Protein AF-A0AA88Y4V6-F1 (afdb_monomer_lite)

Structure (mmCIF, N/CA/C/O backbone):
data_AF-A0AA88Y4V6-F1
#
_entry.id   AF-A0AA88Y4V6-F1
#
loop_
_atom_site.group_PDB
_atom_site.id
_atom_site.type_symbol
_atom_site.label_atom_id
_atom_site.label_alt_id
_atom_site.label_comp_id
_atom_site.label_asym_id
_atom_site.label_entity_id
_atom_site.label_seq_id
_atom_site.pdbx_PDB_ins_code
_atom_site.Cartn_x
_atom_site.Cartn_y
_atom_site.Cartn_z
_atom_site.occupancy
_atom_site.B_iso_or_equiv
_atom_site.auth_seq_id
_atom_site.auth_comp_id
_atom_site.auth_asym_id
_atom_site.auth_atom_id
_atom_site.pdbx_PDB_model_num
ATOM 1 N N . MET A 1 1 ? -34.764 8.570 28.210 1.00 34.31 1 MET A N 1
ATOM 2 C CA . MET A 1 1 ? -35.271 8.325 26.844 1.00 34.31 1 MET A CA 1
ATOM 3 C C . MET A 1 1 ? -35.762 9.636 26.256 1.00 34.31 1 MET A C 1
ATOM 5 O O . MET A 1 1 ? -36.441 10.360 26.965 1.00 34.31 1 MET A O 1
ATOM 9 N N . ILE A 1 2 ? -35.362 9.964 25.028 1.00 23.33 2 ILE A N 1
ATOM 10 C CA . ILE A 1 2 ? -36.046 10.930 24.158 1.00 23.33 2 ILE A CA 1
ATOM 11 C C . ILE A 1 2 ? -36.049 10.241 22.797 1.00 23.33 2 ILE A C 1
ATOM 13 O O . ILE A 1 2 ? -34.977 10.034 22.230 1.00 23.33 2 ILE A O 1
ATOM 17 N N . GLY A 1 3 ? -37.230 9.806 22.359 1.00 33.25 3 GLY A N 1
ATOM 18 C CA . GLY A 1 3 ? -37.526 9.764 20.938 1.00 33.25 3 GLY A CA 1
ATOM 19 C C . GLY A 1 3 ? -37.602 11.210 20.471 1.00 33.25 3 GLY A C 1
ATOM 20 O O . GLY A 1 3 ? -38.254 12.034 21.110 1.00 33.25 3 GLY A O 1
ATOM 21 N N . ALA A 1 4 ? -36.848 11.522 19.434 1.00 24.05 4 ALA A N 1
ATOM 22 C CA . ALA A 1 4 ? -37.087 12.682 18.608 1.00 24.05 4 ALA A CA 1
ATOM 23 C C . ALA A 1 4 ? -36.925 12.168 17.187 1.00 24.05 4 ALA A C 1
ATOM 25 O O . ALA A 1 4 ? -35.814 11.855 16.753 1.00 24.05 4 ALA A O 1
ATOM 26 N N . ASP A 1 5 ? -38.072 12.003 16.541 1.00 28.34 5 ASP A N 1
ATOM 27 C CA . ASP A 1 5 ? -38.202 11.960 15.101 1.00 28.34 5 ASP A CA 1
ATOM 28 C C . ASP A 1 5 ? -37.314 13.036 14.481 1.00 28.34 5 ASP A C 1
ATOM 30 O O . ASP A 1 5 ? -37.445 14.227 14.771 1.00 28.34 5 ASP A O 1
ATOM 34 N N . VAL A 1 6 ? -36.415 12.614 13.601 1.00 25.39 6 VAL A N 1
ATOM 35 C CA . VAL A 1 6 ? -35.959 13.465 12.506 1.00 25.39 6 VAL A CA 1
ATOM 36 C C . VAL A 1 6 ? -36.459 12.788 11.242 1.00 25.39 6 VAL A C 1
ATOM 38 O O . VAL A 1 6 ? -35.716 12.147 10.504 1.00 25.39 6 VAL A O 1
ATOM 41 N N . HIS A 1 7 ? -37.770 12.905 11.037 1.00 27.14 7 HIS A N 1
ATOM 42 C CA . HIS A 1 7 ? -38.331 12.886 9.699 1.00 27.14 7 HIS A CA 1
ATOM 43 C C . HIS A 1 7 ? -37.689 14.024 8.895 1.00 27.14 7 HIS A C 1
ATOM 45 O O . HIS A 1 7 ? -37.569 15.152 9.372 1.00 27.14 7 HIS A O 1
ATOM 51 N N . GLN A 1 8 ? -37.251 13.670 7.688 1.00 29.53 8 GLN A N 1
ATOM 52 C CA . GLN A 1 8 ? -37.180 14.492 6.480 1.00 29.53 8 GLN A CA 1
ATOM 53 C C . GLN A 1 8 ? -37.082 16.019 6.664 1.00 29.53 8 GLN A C 1
ATOM 55 O O . GLN A 1 8 ? -38.059 16.714 6.936 1.00 29.53 8 GLN A O 1
ATOM 60 N N . ARG A 1 9 ? -35.926 16.572 6.287 1.00 24.95 9 ARG A N 1
ATOM 61 C CA . ARG A 1 9 ? -35.894 17.837 5.542 1.00 24.95 9 ARG A CA 1
ATOM 62 C C . ARG A 1 9 ? -35.207 17.616 4.203 1.00 24.95 9 ARG A C 1
ATOM 64 O O . ARG A 1 9 ? -34.021 17.864 4.031 1.00 24.95 9 ARG A O 1
ATOM 71 N N . THR A 1 10 ? -36.008 17.144 3.256 1.00 30.39 10 THR A N 1
ATOM 72 C CA . THR A 1 10 ? -35.892 17.483 1.840 1.00 30.39 10 THR A CA 1
ATOM 73 C C . THR A 1 10 ? -36.045 18.997 1.700 1.00 30.39 10 THR A C 1
ATOM 75 O O . THR A 1 10 ? -37.132 19.542 1.879 1.00 30.39 10 THR A O 1
ATOM 78 N N . GLY A 1 11 ? -34.943 19.687 1.423 1.00 26.38 11 GLY A N 1
ATOM 79 C CA . GLY A 1 11 ? -34.944 21.075 0.975 1.00 26.38 11 GLY A CA 1
ATOM 80 C C . GLY A 1 11 ? -34.849 21.126 -0.544 1.00 26.38 11 GLY A C 1
ATOM 81 O O . GLY A 1 11 ? -33.790 21.435 -1.067 1.00 26.38 11 GLY A O 1
ATOM 82 N N . TYR A 1 12 ? -35.936 20.796 -1.239 1.00 31.61 12 TYR A N 1
ATOM 83 C CA . TYR A 1 12 ? -36.133 21.163 -2.641 1.00 31.61 12 TYR A CA 1
ATOM 84 C C . TYR A 1 12 ? -37.556 21.710 -2.792 1.00 31.61 12 TYR A C 1
ATOM 86 O O . TYR A 1 12 ? -38.534 20.971 -2.695 1.00 31.61 12 TYR A O 1
ATOM 94 N N . ARG A 1 13 ? -37.662 23.026 -2.992 1.00 26.81 13 ARG A N 1
ATOM 95 C CA . ARG A 1 13 ? -38.812 23.716 -3.598 1.00 26.81 13 ARG A CA 1
ATOM 96 C C . ARG A 1 13 ? -38.242 24.970 -4.280 1.00 26.81 13 ARG A C 1
ATOM 98 O O . ARG A 1 13 ? -37.673 25.801 -3.585 1.00 26.81 13 ARG A O 1
ATOM 105 N N . ILE A 1 14 ? -37.981 24.901 -5.592 1.00 31.39 14 ILE A N 1
ATOM 106 C CA . ILE A 1 14 ? -38.839 25.341 -6.721 1.00 31.39 14 ILE A CA 1
ATOM 107 C C . ILE A 1 14 ? -39.088 26.861 -6.675 1.00 31.39 14 ILE A C 1
ATOM 109 O O . ILE A 1 14 ? -39.699 27.310 -5.713 1.00 31.39 14 ILE A O 1
ATOM 113 N N . GLN A 1 15 ? -38.645 27.631 -7.689 1.00 28.69 15 GLN A N 1
ATOM 114 C CA . GLN A 1 15 ? -39.492 28.162 -8.788 1.00 28.69 15 GLN A CA 1
ATOM 115 C C . GLN A 1 15 ? -38.790 29.273 -9.606 1.00 28.69 15 GLN A C 1
ATOM 117 O O . GLN A 1 15 ? -38.367 30.282 -9.051 1.00 28.69 15 GLN A O 1
ATOM 122 N N . SER A 1 16 ? -38.744 29.084 -10.927 1.00 27.88 16 SER A N 1
ATOM 123 C CA . SER A 1 16 ? -38.962 30.089 -11.990 1.00 27.88 16 SER A CA 1
ATOM 124 C C . SER A 1 16 ? -38.998 29.288 -13.304 1.00 27.88 16 SER A C 1
ATOM 126 O O . SER A 1 16 ? -37.957 28.823 -13.758 1.00 27.88 16 SER A O 1
ATOM 128 N N . GLU A 1 17 ? -40.137 28.743 -13.739 1.00 32.56 17 GLU A N 1
ATOM 129 C CA . GLU A 1 17 ? -41.199 29.410 -14.518 1.00 32.56 17 GLU A CA 1
ATOM 130 C C . GLU A 1 17 ? -40.693 30.269 -15.684 1.00 32.56 17 GLU A C 1
ATOM 132 O O . GLU A 1 17 ? -40.366 31.430 -15.498 1.00 32.56 17 GLU A O 1
ATOM 137 N N . GLU A 1 18 ? -40.695 29.661 -16.873 1.00 30.38 18 GLU A N 1
ATOM 138 C CA . GLU A 1 18 ? -41.224 30.141 -18.164 1.00 30.38 18 GLU A CA 1
ATOM 139 C C . GLU A 1 18 ? -41.593 28.830 -18.898 1.00 30.38 18 GLU A C 1
ATOM 141 O O . GLU A 1 18 ? -40.788 27.907 -18.944 1.00 30.38 18 GLU A O 1
ATOM 146 N N . GLY A 1 19 ? -42.808 28.531 -19.351 1.00 30.50 19 GLY A N 1
ATOM 147 C CA . GLY A 1 19 ? -43.826 29.353 -19.989 1.00 30.50 19 GLY A CA 1
ATOM 148 C C . GLY A 1 19 ? -44.120 28.675 -21.334 1.00 30.50 19 GLY A C 1
ATOM 149 O O . GLY A 1 19 ? -43.355 28.831 -22.276 1.00 30.50 19 GLY A O 1
ATOM 150 N N . GLY A 1 20 ? -45.179 27.863 -21.421 1.00 29.48 20 GLY A N 1
ATOM 151 C CA . GLY A 1 20 ? -45.485 27.105 -22.641 1.00 29.48 20 GLY A CA 1
ATOM 152 C C . GLY A 1 20 ? -46.832 26.395 -22.585 1.00 29.48 20 GLY A C 1
ATOM 153 O O . GLY A 1 20 ? -46.906 25.214 -22.271 1.00 29.48 20 GLY A O 1
ATOM 154 N N . MET A 1 21 ? -47.890 27.163 -22.851 1.00 33.91 21 MET A N 1
ATOM 155 C CA . MET A 1 21 ? -49.277 26.723 -23.019 1.00 33.91 21 MET A CA 1
ATOM 156 C C . MET A 1 21 ? -49.473 25.757 -24.199 1.00 33.91 21 MET A C 1
ATOM 158 O O . MET A 1 21 ? -48.791 25.888 -25.213 1.00 33.91 21 MET A O 1
ATOM 162 N N . ASN A 1 22 ? -50.508 24.915 -24.058 1.00 32.09 22 ASN A N 1
ATOM 163 C CA . ASN A 1 22 ? -51.383 24.264 -25.059 1.00 32.09 22 ASN A CA 1
ATOM 164 C C . ASN A 1 22 ? -51.449 22.748 -24.800 1.00 32.09 22 ASN A C 1
ATOM 166 O O . ASN A 1 22 ? -50.423 22.089 -24.764 1.00 32.09 22 ASN A O 1
ATOM 170 N N . GLY A 1 23 ? -52.595 22.096 -24.628 1.00 32.69 23 GLY A N 1
ATOM 171 C CA . GLY A 1 23 ? -53.988 22.509 -24.718 1.00 32.69 23 GLY A CA 1
ATOM 172 C C . GLY A 1 23 ? -54.870 21.248 -24.741 1.00 32.69 23 GLY A C 1
ATOM 173 O O . GLY A 1 23 ? -54.435 20.196 -25.193 1.00 32.69 23 GLY A O 1
ATOM 174 N N . SER A 1 24 ? -56.097 21.403 -24.238 1.00 32.62 24 SER A N 1
ATOM 175 C CA . SER A 1 24 ? -57.323 20.632 -24.531 1.00 32.62 24 SER A CA 1
ATOM 176 C C . SER A 1 24 ? -57.425 19.113 -24.269 1.00 32.62 24 SER A C 1
ATOM 178 O O . SER A 1 24 ? -57.025 18.291 -25.080 1.00 32.62 24 SER A O 1
ATOM 180 N N . HIS A 1 25 ? -58.191 18.838 -23.207 1.00 34.94 25 HIS A N 1
ATOM 181 C CA . HIS A 1 25 ? -59.349 17.936 -23.081 1.00 34.94 25 HIS A CA 1
ATOM 182 C C . HIS A 1 25 ? -59.259 16.400 -23.260 1.00 34.94 25 HIS A C 1
ATOM 184 O O . HIS A 1 25 ? -58.651 15.904 -24.201 1.00 34.94 25 HIS A O 1
ATOM 190 N N . PRO A 1 26 ? -59.971 15.654 -22.379 1.00 53.41 26 PRO A N 1
ATOM 191 C CA . PRO A 1 26 ? -60.119 14.202 -22.408 1.00 53.41 26 PRO A CA 1
ATOM 192 C C . PRO A 1 26 ? -61.452 13.765 -23.040 1.00 53.41 26 PRO A C 1
ATOM 194 O O . PRO A 1 26 ? -62.392 14.557 -23.095 1.00 53.41 26 PRO A O 1
ATOM 197 N N . ASN A 1 27 ? -61.507 12.502 -23.468 1.00 34.25 27 ASN A N 1
ATOM 198 C CA . ASN A 1 27 ? -62.662 11.607 -23.694 1.00 34.25 27 ASN A CA 1
ATOM 199 C C . ASN A 1 27 ? -62.206 10.589 -24.753 1.00 34.25 27 ASN A C 1
ATOM 201 O O . ASN A 1 27 ? -61.430 10.945 -25.629 1.00 34.25 27 ASN A O 1
ATOM 205 N N . SER A 1 28 ? -62.607 9.332 -24.802 1.00 35.16 28 SER A N 1
ATOM 206 C CA . SER A 1 28 ? -63.430 8.436 -23.991 1.00 35.16 28 SER A CA 1
ATOM 207 C C . SER A 1 28 ? -63.231 7.051 -24.632 1.00 35.16 28 SER A C 1
ATOM 209 O O . SER A 1 28 ? -62.715 6.957 -25.743 1.00 35.16 28 SER A O 1
ATOM 211 N N . ALA A 1 29 ? -63.609 5.998 -23.916 1.00 43.72 29 ALA A N 1
ATOM 212 C CA . ALA A 1 29 ? -63.586 4.612 -24.366 1.00 43.72 29 ALA A CA 1
ATOM 213 C C . ALA A 1 29 ? -64.206 4.385 -25.755 1.00 43.72 29 ALA A C 1
ATOM 215 O O . ALA A 1 29 ? -65.209 5.019 -26.070 1.00 43.72 29 ALA A O 1
ATOM 216 N N . GLU A 1 30 ? -63.667 3.411 -26.489 1.00 37.81 30 GLU A N 1
ATOM 217 C CA . GLU A 1 30 ? -64.449 2.483 -27.308 1.00 37.81 30 GLU A CA 1
ATOM 218 C C . GLU A 1 30 ? -63.635 1.200 -27.546 1.00 37.81 30 GLU A C 1
ATOM 220 O O . GLU A 1 30 ? -62.426 1.237 -27.790 1.00 37.81 30 GLU A O 1
ATOM 225 N N . GLU A 1 31 ? -64.322 0.081 -27.326 1.00 42.72 31 GLU A N 1
ATOM 226 C CA . GLU A 1 31 ? -63.949 -1.289 -27.666 1.00 42.72 31 GLU A CA 1
ATOM 227 C C . GLU A 1 31 ? -63.895 -1.437 -29.190 1.00 42.72 31 GLU A C 1
ATOM 229 O O . GLU A 1 31 ? -64.706 -0.824 -29.871 1.00 42.72 31 GLU A O 1
ATOM 234 N N . ASP A 1 32 ? -62.993 -2.275 -29.703 1.00 38.91 32 ASP A N 1
ATOM 235 C CA . ASP A 1 32 ? -63.274 -3.086 -30.891 1.00 38.91 32 ASP A CA 1
ATOM 236 C C . ASP A 1 32 ? -62.325 -4.295 -30.935 1.00 38.91 32 ASP A C 1
ATOM 238 O O . ASP A 1 32 ? -61.102 -4.181 -30.795 1.00 38.91 32 ASP A O 1
ATOM 242 N N . ASP A 1 33 ? -62.963 -5.457 -31.064 1.00 40.00 33 ASP A N 1
ATOM 243 C CA . ASP A 1 33 ? -62.413 -6.794 -31.251 1.00 40.00 33 ASP A CA 1
ATOM 244 C C . ASP A 1 33 ? -61.864 -7.005 -32.680 1.00 40.00 33 ASP A C 1
ATOM 246 O O . ASP A 1 33 ? -62.194 -6.281 -33.616 1.00 40.00 33 ASP A O 1
ATOM 250 N N . ASP A 1 34 ? -61.095 -8.091 -32.814 1.00 39.22 34 ASP A N 1
ATOM 251 C CA . ASP A 1 34 ? -60.743 -8.822 -34.041 1.00 39.22 34 ASP A CA 1
ATOM 252 C C . ASP A 1 34 ? -59.724 -8.200 -35.022 1.00 39.22 34 ASP A C 1
ATOM 254 O O . ASP A 1 34 ? -60.035 -7.366 -35.861 1.00 39.22 34 ASP A O 1
ATOM 258 N N . ASP A 1 35 ? -58.495 -8.743 -35.015 1.00 37.47 35 ASP A N 1
ATOM 259 C CA . ASP A 1 35 ? -58.023 -9.513 -36.180 1.00 37.47 35 ASP A CA 1
ATOM 260 C C . ASP A 1 35 ? -56.709 -10.277 -35.909 1.00 37.47 35 ASP A C 1
ATOM 262 O O . ASP A 1 35 ? -55.635 -9.723 -35.651 1.00 37.47 35 ASP A O 1
ATOM 266 N N . LEU A 1 36 ? -56.798 -11.605 -36.018 1.00 42.69 36 LEU A N 1
ATOM 267 C CA . LEU A 1 36 ? -55.683 -12.549 -36.021 1.00 42.69 36 LEU A CA 1
ATOM 268 C C . LEU A 1 36 ? -54.975 -12.521 -37.384 1.00 42.69 36 LEU A C 1
ATOM 270 O O . LEU A 1 36 ? -55.436 -13.119 -38.354 1.00 42.69 36 LEU A O 1
ATOM 274 N N . SER A 1 37 ? -53.779 -11.935 -37.434 1.00 38.59 37 SER A N 1
ATOM 275 C CA . SER A 1 37 ? -52.782 -12.252 -38.463 1.00 38.59 37 SER A CA 1
ATOM 276 C C . SER A 1 37 ? -51.391 -12.403 -37.830 1.00 38.59 37 SER A C 1
ATOM 278 O O . SER A 1 37 ? -50.992 -11.570 -37.013 1.00 38.59 37 SER A O 1
ATOM 280 N N . PRO A 1 38 ? -50.617 -13.460 -38.152 1.00 40.53 38 PRO A N 1
ATOM 281 C CA . PRO A 1 38 ? -49.257 -13.597 -37.659 1.00 40.53 38 PRO A CA 1
ATOM 282 C C . PRO A 1 38 ? -48.356 -12.701 -38.510 1.00 40.53 38 PRO A C 1
ATOM 284 O O . PRO A 1 38 ? -47.755 -13.140 -39.490 1.00 40.53 38 PRO A O 1
ATOM 287 N N . VAL A 1 39 ? -48.276 -11.419 -38.156 1.00 41.72 39 VAL A N 1
ATOM 288 C CA . VAL A 1 39 ? -47.248 -10.535 -38.705 1.00 41.72 39 VAL A CA 1
ATOM 289 C C . VAL A 1 39 ? -45.906 -11.023 -38.170 1.00 41.72 39 VAL A C 1
ATOM 291 O O . VAL A 1 39 ? -45.640 -10.991 -36.969 1.00 41.72 39 VAL A O 1
ATOM 294 N N . SER A 1 40 ? -45.068 -11.504 -39.084 1.00 42.28 40 SER A N 1
ATOM 295 C CA . SER A 1 40 ? -43.651 -11.776 -38.880 1.00 42.28 40 SER A CA 1
ATOM 296 C C . SER A 1 40 ? -42.972 -10.525 -38.322 1.00 42.28 40 SER A C 1
ATOM 298 O O . SER A 1 40 ? -42.589 -9.623 -39.068 1.00 42.28 40 SER A O 1
ATOM 300 N N . GLY A 1 41 ? -42.875 -10.451 -36.997 1.00 37.16 41 GLY A N 1
ATOM 301 C CA . GLY A 1 41 ? -42.182 -9.382 -36.305 1.00 37.16 41 GLY A CA 1
ATOM 302 C C . GLY A 1 41 ? -40.691 -9.482 -36.582 1.00 37.16 41 GLY A C 1
ATOM 303 O O . GLY A 1 41 ? -39.989 -10.269 -35.950 1.00 37.16 41 GLY A O 1
ATOM 304 N N . GLU A 1 42 ? -40.199 -8.655 -37.504 1.00 44.72 42 GLU A N 1
ATOM 305 C CA . GLU A 1 42 ? -38.837 -8.145 -37.410 1.00 44.72 42 GLU A CA 1
ATOM 306 C C . GLU A 1 42 ? -38.645 -7.647 -35.976 1.00 44.72 42 GLU A C 1
ATOM 308 O O . GLU A 1 42 ? -39.350 -6.745 -35.514 1.00 44.72 42 GLU A O 1
ATOM 313 N N . ALA A 1 43 ? -37.741 -8.300 -35.244 1.00 41.84 43 ALA A N 1
ATOM 314 C CA . ALA A 1 43 ? -37.387 -7.925 -33.890 1.00 41.84 43 ALA A CA 1
ATOM 315 C C . ALA A 1 43 ? -36.922 -6.466 -33.909 1.00 41.84 43 ALA A C 1
ATOM 317 O O . ALA A 1 43 ? -35.793 -6.170 -34.307 1.00 41.84 43 ALA A O 1
ATOM 318 N N . ARG A 1 44 ? -37.808 -5.545 -33.506 1.00 42.31 44 ARG A N 1
ATOM 319 C CA . ARG A 1 44 ? -37.432 -4.155 -33.257 1.00 42.31 44 ARG A CA 1
ATOM 320 C C . ARG A 1 44 ? -36.231 -4.195 -32.310 1.00 42.31 44 ARG A C 1
ATOM 322 O O . ARG A 1 44 ? -36.334 -4.852 -31.269 1.00 42.31 44 ARG A O 1
ATOM 329 N N . PRO A 1 45 ? -35.101 -3.552 -32.646 1.00 45.44 45 PRO A N 1
ATOM 330 C CA . PRO A 1 45 ? -33.974 -3.484 -31.733 1.00 45.44 45 PRO A CA 1
ATOM 331 C C . PRO A 1 45 ? -34.483 -2.878 -30.428 1.00 45.44 45 PRO A C 1
ATOM 333 O O . PRO A 1 45 ? -35.042 -1.779 -30.425 1.00 45.44 45 PRO A O 1
ATOM 336 N N . LEU A 1 46 ? -34.359 -3.645 -29.341 1.00 45.09 46 LEU A N 1
ATOM 337 C CA . LEU A 1 46 ? -34.687 -3.190 -27.996 1.00 45.09 46 LEU A CA 1
ATOM 338 C C . LEU A 1 46 ? -34.033 -1.815 -27.797 1.00 45.09 46 LEU A C 1
ATOM 340 O O . LEU A 1 46 ? -32.839 -1.680 -28.092 1.00 45.09 46 LEU A O 1
ATOM 344 N N . PRO A 1 47 ? -34.783 -0.794 -27.346 1.00 45.22 47 PRO A N 1
ATOM 345 C CA . PRO A 1 47 ? -34.196 0.505 -27.071 1.00 45.22 47 PRO A CA 1
ATOM 346 C C . PRO A 1 47 ? -33.011 0.314 -26.112 1.00 45.22 47 PRO A C 1
ATOM 348 O O . PRO A 1 47 ? -33.099 -0.519 -25.200 1.00 45.22 47 PRO A O 1
ATOM 351 N N . PRO A 1 48 ? -31.887 1.022 -26.325 1.00 47.88 48 PRO A N 1
ATOM 352 C CA . PRO A 1 48 ? -30.710 0.864 -25.485 1.00 47.88 48 PRO A CA 1
ATOM 353 C C . PRO A 1 48 ? -31.111 1.075 -24.024 1.00 47.88 48 PRO A C 1
ATOM 355 O O . PRO A 1 48 ? -31.714 2.096 -23.692 1.00 47.88 48 PRO A O 1
ATOM 358 N N . ARG A 1 49 ? -30.804 0.095 -23.159 1.00 50.25 49 ARG A N 1
ATOM 359 C CA . ARG A 1 49 ? -30.992 0.232 -21.709 1.00 50.25 49 ARG A CA 1
ATOM 360 C C . ARG A 1 49 ? -30.274 1.507 -21.272 1.00 50.25 49 ARG A C 1
ATOM 362 O O . ARG A 1 49 ? -29.051 1.588 -21.361 1.00 50.25 49 ARG A O 1
ATOM 369 N N . VAL A 1 50 ? -31.036 2.499 -20.823 1.00 55.81 50 VAL A N 1
ATOM 370 C CA . VAL A 1 50 ? -30.480 3.702 -20.206 1.00 55.81 50 VAL A CA 1
ATOM 371 C C . VAL A 1 50 ? -29.899 3.263 -18.866 1.00 55.81 50 VAL A C 1
ATOM 373 O O . VAL A 1 50 ? -30.635 2.948 -17.935 1.00 55.81 50 VAL A O 1
ATOM 376 N N . LEU A 1 51 ? -28.574 3.152 -18.807 1.00 63.19 51 LEU A N 1
ATOM 377 C CA . LEU A 1 51 ? -27.843 2.787 -17.598 1.00 63.19 51 LEU A CA 1
ATOM 378 C C . LEU A 1 51 ? -27.897 3.979 -16.634 1.00 63.19 51 LEU A C 1
ATOM 380 O O . LEU A 1 51 ? -27.337 5.037 -16.921 1.00 63.19 51 LEU A O 1
ATOM 384 N N . VAL A 1 52 ? -28.596 3.823 -15.512 1.00 68.75 52 VAL A N 1
ATOM 385 C CA . VAL A 1 52 ? -28.697 4.836 -14.452 1.00 68.75 52 VAL A CA 1
ATOM 386 C C . VAL A 1 52 ? -27.752 4.430 -13.319 1.00 68.75 52 VAL A C 1
ATOM 388 O O . VAL A 1 52 ? -27.806 3.290 -12.868 1.00 68.75 52 VAL A O 1
ATOM 391 N N . ASP A 1 53 ? -26.867 5.330 -12.869 1.00 72.19 53 ASP A N 1
ATOM 392 C CA . ASP A 1 53 ? -25.991 5.050 -11.717 1.00 72.19 53 ASP A CA 1
ATOM 393 C C . ASP A 1 53 ? -26.838 4.995 -10.437 1.00 72.19 53 ASP A C 1
ATOM 395 O O . ASP A 1 53 ? -27.497 5.989 -10.112 1.00 72.19 53 ASP A O 1
ATOM 399 N N . PRO A 1 54 ? -26.807 3.886 -9.675 1.00 70.75 54 PRO A N 1
ATOM 400 C CA . PRO A 1 54 ? -27.501 3.792 -8.393 1.00 70.75 54 PRO A CA 1
ATOM 401 C C . PRO A 1 54 ? -26.894 4.705 -7.303 1.00 70.75 54 PRO A C 1
ATOM 403 O O . PRO A 1 54 ? -27.467 4.836 -6.220 1.00 70.75 54 PRO A O 1
ATOM 406 N N . GLY A 1 55 ? -25.759 5.362 -7.573 1.00 79.88 55 GLY A N 1
ATOM 407 C CA . GLY A 1 55 ? -25.111 6.341 -6.697 1.00 79.88 55 GLY A CA 1
ATOM 408 C C . GLY A 1 55 ? -23.849 5.798 -6.022 1.00 79.88 55 GLY A C 1
ATOM 409 O O . GLY A 1 55 ? -23.470 4.647 -6.196 1.00 79.88 55 GLY A O 1
ATOM 410 N N . HIS A 1 56 ? -23.152 6.631 -5.244 1.00 83.25 56 HIS A N 1
ATOM 411 C CA . HIS A 1 56 ? -21.905 6.228 -4.581 1.00 83.25 56 HIS A CA 1
ATOM 412 C C . HIS A 1 56 ? -22.140 5.342 -3.351 1.00 83.25 56 HIS A C 1
ATOM 414 O O . HIS A 1 56 ? -23.107 5.509 -2.604 1.00 83.25 56 HIS A O 1
ATOM 420 N N . PHE A 1 57 ? -21.181 4.453 -3.083 1.00 85.62 57 PHE A N 1
ATOM 421 C CA . PHE A 1 57 ? -21.175 3.633 -1.878 1.00 85.62 57 PHE A CA 1
ATOM 422 C C . PHE A 1 57 ? -21.046 4.494 -0.609 1.00 85.62 57 PHE A C 1
ATOM 424 O O . PHE A 1 57 ? -20.055 5.200 -0.404 1.00 85.62 57 PHE A O 1
ATOM 431 N N . LYS A 1 58 ? -22.044 4.424 0.279 1.00 84.00 58 LYS A N 1
ATOM 432 C CA . LYS A 1 58 ? -22.177 5.351 1.420 1.00 84.00 58 LYS A CA 1
ATOM 433 C C . LYS A 1 58 ? -21.252 5.020 2.596 1.00 84.00 58 LYS A C 1
ATOM 435 O O . LYS A 1 58 ? -20.970 5.882 3.430 1.00 84.00 58 LYS A O 1
ATOM 440 N N . TYR A 1 59 ? -20.770 3.781 2.691 1.00 87.00 59 TYR A N 1
ATOM 441 C CA . TYR A 1 59 ? -20.189 3.237 3.925 1.00 87.00 59 TYR A CA 1
ATOM 442 C C . TYR A 1 59 ? -18.664 3.094 3.918 1.00 87.00 59 TYR A C 1
ATOM 444 O O . TYR A 1 59 ? -18.113 2.368 4.747 1.00 87.00 59 TYR A O 1
ATOM 452 N N . ASN A 1 60 ? -17.966 3.844 3.057 1.00 86.12 60 ASN A N 1
ATOM 453 C CA . ASN A 1 60 ? -16.500 3.834 2.955 1.00 86.12 60 ASN A CA 1
ATOM 454 C C . ASN A 1 60 ? -15.800 3.987 4.312 1.00 86.12 60 ASN A C 1
ATOM 456 O O . ASN A 1 60 ? -14.877 3.245 4.619 1.00 86.12 60 ASN A O 1
ATOM 460 N N . ARG A 1 61 ? -16.289 4.880 5.181 1.00 82.50 61 ARG A N 1
ATOM 461 C CA . ARG A 1 61 ? -15.697 5.101 6.513 1.00 82.50 61 ARG A CA 1
ATOM 462 C C . ARG A 1 61 ? -15.752 3.861 7.411 1.00 82.50 61 ARG A C 1
ATOM 464 O O . ARG A 1 61 ? -14.806 3.615 8.154 1.00 82.50 61 ARG A O 1
ATOM 471 N N . LYS A 1 62 ? -16.848 3.092 7.349 1.00 86.62 62 LYS A N 1
ATOM 472 C CA . LYS A 1 62 ? -17.012 1.864 8.144 1.00 86.62 62 LYS A CA 1
ATOM 473 C C . LYS A 1 62 ? -16.043 0.785 7.662 1.00 86.62 62 LYS A C 1
ATOM 475 O O . LYS A 1 62 ? -15.362 0.176 8.481 1.00 86.62 62 LYS A O 1
ATOM 480 N N . ILE A 1 63 ? -15.940 0.608 6.343 1.00 88.94 63 ILE A N 1
ATOM 481 C CA . ILE A 1 63 ? -15.025 -0.365 5.737 1.00 88.94 63 ILE A CA 1
ATOM 482 C C . ILE A 1 63 ? -13.566 0.017 5.987 1.00 88.94 63 ILE A C 1
ATOM 484 O O . ILE A 1 63 ? -12.809 -0.837 6.438 1.00 88.94 63 ILE A O 1
ATOM 488 N N . CYS A 1 64 ? -13.184 1.287 5.813 1.00 86.50 64 CYS A N 1
ATOM 489 C CA . CYS A 1 64 ? -11.829 1.764 6.111 1.00 86.50 64 CYS A CA 1
ATOM 490 C C . CYS A 1 64 ? -11.383 1.406 7.533 1.00 86.50 64 CYS A C 1
ATOM 492 O O . CYS A 1 64 ? -10.263 0.939 7.718 1.00 86.50 64 CYS A O 1
ATOM 494 N N . LEU A 1 65 ? -12.256 1.586 8.532 1.00 84.19 65 LEU A N 1
ATOM 495 C CA . LEU A 1 65 ? -11.938 1.274 9.928 1.00 84.19 65 LEU A CA 1
ATOM 496 C C . LEU A 1 65 ? -11.541 -0.200 10.118 1.00 84.19 65 LEU A C 1
ATOM 498 O O . LEU A 1 65 ? -10.601 -0.492 10.851 1.00 84.19 65 LEU A O 1
ATOM 502 N N . ALA A 1 66 ? -12.244 -1.116 9.451 1.00 87.44 66 ALA A N 1
ATOM 503 C CA . ALA A 1 66 ? -11.954 -2.548 9.501 1.00 87.44 66 ALA A CA 1
ATOM 504 C C . ALA A 1 66 ? -10.775 -2.946 8.594 1.00 87.44 66 ALA A C 1
ATOM 506 O O . ALA A 1 66 ? -10.053 -3.895 8.894 1.00 87.44 66 ALA A O 1
ATOM 507 N N . ALA A 1 67 ? -10.587 -2.229 7.483 1.00 89.31 67 ALA A N 1
ATOM 508 C CA . ALA A 1 67 ? -9.599 -2.545 6.463 1.00 89.31 67 ALA A CA 1
ATOM 509 C C . ALA A 1 67 ? -8.181 -2.128 6.866 1.00 89.31 67 ALA A C 1
ATOM 511 O O . ALA A 1 67 ? -7.257 -2.918 6.712 1.00 89.31 67 ALA A O 1
ATOM 512 N N . ILE A 1 68 ? -8.004 -0.903 7.378 1.00 87.44 68 ILE A N 1
ATOM 513 C CA . ILE A 1 68 ? -6.681 -0.289 7.577 1.00 87.44 68 ILE A CA 1
ATOM 514 C C . ILE A 1 68 ? -5.751 -1.158 8.438 1.00 87.44 68 ILE A C 1
ATOM 516 O O . ILE A 1 68 ? -4.647 -1.436 7.974 1.00 87.44 68 ILE A O 1
ATOM 520 N N . PRO A 1 69 ? -6.148 -1.653 9.630 1.00 84.88 69 PRO A N 1
ATOM 521 C CA . PRO A 1 69 ? -5.242 -2.460 10.450 1.00 84.88 69 PRO A CA 1
ATOM 522 C C . PRO A 1 69 ? -4.801 -3.754 9.749 1.00 84.88 69 PRO A C 1
ATOM 524 O O . PRO A 1 69 ? -3.650 -4.164 9.856 1.00 84.88 69 PRO A O 1
ATOM 527 N N . CYS A 1 70 ? -5.703 -4.378 8.991 1.00 89.38 70 CYS A N 1
ATOM 528 C CA . CYS A 1 70 ? -5.433 -5.613 8.258 1.00 89.38 70 CYS A CA 1
ATOM 529 C C . CYS A 1 70 ? -4.596 -5.3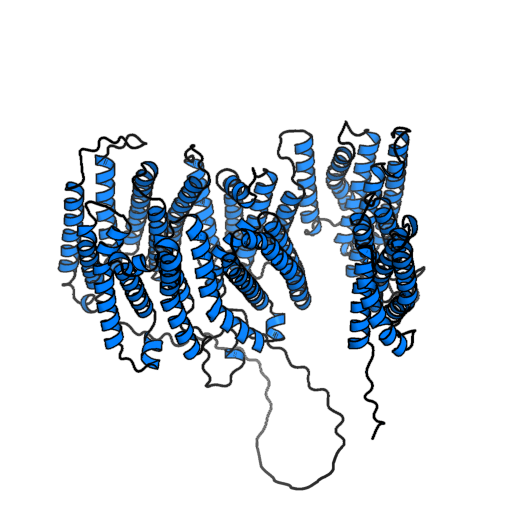71 6.994 1.00 89.38 70 CYS A C 1
ATOM 531 O O . CYS A 1 70 ? -3.721 -6.170 6.678 1.00 89.38 70 CYS A O 1
ATOM 533 N N . LEU A 1 71 ? -4.820 -4.261 6.287 1.00 90.50 71 LEU A N 1
ATOM 534 C CA . LEU A 1 71 ? -3.997 -3.861 5.145 1.00 90.50 71 LEU A CA 1
ATOM 535 C C . LEU A 1 71 ? -2.580 -3.487 5.586 1.00 90.50 71 LEU A C 1
ATOM 537 O O . LEU A 1 71 ? -1.630 -3.852 4.906 1.00 90.50 71 LEU A O 1
ATOM 541 N N . LEU A 1 72 ? -2.426 -2.831 6.741 1.00 85.50 72 LEU A N 1
ATOM 542 C CA . LEU A 1 72 ? -1.115 -2.560 7.339 1.00 85.50 72 LEU A CA 1
ATOM 543 C C . LEU A 1 72 ? -0.389 -3.850 7.724 1.00 85.50 72 LEU A C 1
ATOM 545 O O . LEU A 1 72 ? 0.807 -3.962 7.482 1.00 85.50 72 LEU A O 1
ATOM 549 N N . LEU A 1 73 ? -1.105 -4.838 8.267 1.00 86.38 73 LEU A N 1
ATOM 550 C CA . LEU A 1 73 ? -0.546 -6.163 8.535 1.00 86.38 73 LEU A CA 1
ATOM 551 C C . LEU A 1 73 ? -0.050 -6.838 7.249 1.00 86.38 73 LEU A C 1
ATOM 553 O O . LEU A 1 73 ? 1.065 -7.346 7.206 1.00 86.38 73 LEU A O 1
ATOM 557 N N . ILE A 1 74 ? -0.871 -6.832 6.196 1.00 89.69 74 ILE A N 1
ATOM 558 C CA . ILE A 1 74 ? -0.502 -7.391 4.889 1.00 89.69 74 ILE A CA 1
ATOM 559 C C . ILE A 1 74 ? 0.717 -6.661 4.315 1.00 89.69 74 ILE A C 1
ATOM 561 O O . ILE A 1 74 ? 1.631 -7.307 3.806 1.00 89.69 74 ILE A O 1
ATOM 565 N N . LEU A 1 75 ? 0.750 -5.332 4.433 1.00 88.31 75 LEU A N 1
ATOM 566 C CA . LEU A 1 75 ? 1.872 -4.506 4.001 1.00 88.31 75 LEU A CA 1
ATOM 567 C C . LEU A 1 75 ? 3.147 -4.822 4.786 1.00 88.31 75 LEU A C 1
ATOM 569 O O . LEU A 1 75 ? 4.204 -4.919 4.180 1.00 88.31 75 LEU A O 1
ATOM 573 N N . ALA A 1 76 ? 3.054 -5.047 6.097 1.00 83.62 76 ALA A N 1
ATOM 574 C CA . ALA A 1 76 ? 4.196 -5.442 6.917 1.00 83.62 76 ALA A CA 1
ATOM 575 C C . ALA A 1 76 ? 4.744 -6.830 6.537 1.00 83.62 76 ALA A C 1
ATOM 577 O O . ALA A 1 76 ? 5.943 -7.056 6.632 1.00 83.62 76 ALA A O 1
ATOM 578 N N . ILE A 1 77 ? 3.887 -7.754 6.081 1.00 84.88 77 ILE A N 1
ATOM 579 C CA . ILE A 1 77 ? 4.314 -9.089 5.624 1.00 84.88 77 ILE A CA 1
ATOM 580 C C . ILE A 1 77 ? 4.944 -9.031 4.226 1.00 84.88 77 ILE A C 1
ATOM 582 O O . ILE A 1 77 ? 5.936 -9.705 3.969 1.00 84.88 77 ILE A O 1
ATOM 586 N N . CYS A 1 78 ? 4.350 -8.266 3.307 1.00 86.00 78 CYS A N 1
ATOM 587 C CA . CYS A 1 78 ? 4.781 -8.230 1.905 1.00 86.00 78 CYS A CA 1
ATOM 588 C C . CYS A 1 78 ? 5.872 -7.181 1.628 1.00 86.00 78 CYS A C 1
ATOM 590 O O . CYS A 1 78 ? 6.508 -7.224 0.576 1.00 86.00 78 CYS A O 1
ATOM 592 N N . GLY A 1 79 ? 6.052 -6.227 2.543 1.00 86.56 79 GLY A N 1
ATOM 593 C CA . GLY A 1 79 ? 7.082 -5.196 2.513 1.00 86.56 79 GLY A CA 1
ATOM 594 C C . GLY A 1 79 ? 7.034 -4.286 1.285 1.00 86.56 79 GLY A C 1
ATOM 595 O O . GLY A 1 79 ? 5.969 -3.880 0.803 1.00 86.56 79 GLY A O 1
ATOM 596 N N . GLU A 1 80 ? 8.227 -3.966 0.782 1.00 84.56 80 GLU A N 1
ATOM 597 C CA . GLU A 1 80 ? 8.479 -3.046 -0.333 1.00 84.56 80 GLU A CA 1
ATOM 598 C C . GLU A 1 80 ? 7.720 -3.422 -1.615 1.00 84.56 80 GLU A C 1
ATOM 600 O O . GLU A 1 80 ? 7.107 -2.563 -2.251 1.00 84.56 80 GLU A O 1
ATOM 605 N N . ALA A 1 81 ? 7.692 -4.712 -1.971 1.00 86.75 81 ALA A N 1
ATOM 606 C CA . ALA A 1 81 ? 7.112 -5.178 -3.230 1.00 86.75 81 ALA A CA 1
ATOM 607 C C . ALA A 1 81 ? 5.623 -4.819 -3.356 1.00 86.75 81 ALA A C 1
ATOM 609 O O . ALA A 1 81 ? 5.176 -4.339 -4.401 1.00 86.75 81 ALA A O 1
ATOM 610 N N . LEU A 1 82 ? 4.849 -5.011 -2.282 1.00 89.62 82 LEU A N 1
ATOM 611 C CA . LEU A 1 82 ? 3.431 -4.654 -2.281 1.00 89.62 82 LEU A CA 1
ATOM 612 C C . LEU A 1 82 ? 3.232 -3.137 -2.245 1.00 89.62 82 LEU A C 1
ATOM 614 O O . LEU A 1 82 ? 2.326 -2.635 -2.910 1.00 89.62 82 LEU A O 1
ATOM 618 N N . LEU A 1 83 ? 4.071 -2.404 -1.505 1.00 88.31 83 LEU A N 1
ATOM 619 C CA . LEU A 1 83 ? 3.994 -0.945 -1.442 1.00 88.31 83 LEU A CA 1
ATOM 620 C C . LEU A 1 83 ? 4.180 -0.315 -2.828 1.00 88.31 83 LEU A C 1
ATOM 622 O O . LEU A 1 83 ? 3.373 0.525 -3.237 1.00 88.31 83 LEU A O 1
ATOM 626 N N . LEU A 1 84 ? 5.206 -0.747 -3.565 1.00 86.94 84 LEU A N 1
ATOM 627 C CA . LEU A 1 84 ? 5.488 -0.282 -4.924 1.00 86.94 84 LEU A CA 1
ATOM 628 C C . LEU A 1 84 ? 4.355 -0.638 -5.887 1.00 86.94 84 LEU A C 1
ATOM 630 O O . LEU A 1 84 ? 3.887 0.214 -6.641 1.00 86.94 84 LEU A O 1
ATOM 634 N N . LEU A 1 85 ? 3.863 -1.876 -5.833 1.00 89.00 85 LEU A N 1
ATOM 635 C CA . LEU A 1 85 ? 2.809 -2.331 -6.733 1.00 89.00 85 LEU A CA 1
ATOM 636 C C . LEU A 1 85 ? 1.476 -1.606 -6.486 1.00 89.00 85 LEU A C 1
ATOM 638 O O . LEU A 1 85 ? 0.813 -1.187 -7.436 1.00 89.00 85 LEU A O 1
ATOM 642 N N . VAL A 1 86 ? 1.096 -1.406 -5.220 1.00 89.00 86 VAL A N 1
ATOM 643 C CA . VAL A 1 86 ? -0.131 -0.686 -4.849 1.00 89.00 86 VAL A CA 1
ATOM 644 C C . VAL A 1 86 ? -0.017 0.799 -5.178 1.00 89.00 86 VAL A C 1
ATOM 646 O O . VAL A 1 86 ? -0.957 1.361 -5.734 1.00 89.00 86 VAL A O 1
ATOM 649 N N . SER A 1 87 ? 1.113 1.445 -4.879 1.00 87.00 87 SER A N 1
ATOM 650 C CA . SER A 1 87 ? 1.311 2.869 -5.189 1.00 87.00 87 SER A CA 1
ATOM 651 C C . SER A 1 87 ? 1.327 3.128 -6.697 1.00 87.00 87 SER A C 1
ATOM 653 O O . SER A 1 87 ? 0.607 4.016 -7.162 1.00 87.00 87 SER A O 1
ATOM 655 N N . ALA A 1 88 ? 2.050 2.317 -7.477 1.00 84.31 88 ALA A N 1
ATOM 656 C CA . ALA A 1 88 ? 2.029 2.378 -8.940 1.00 84.31 88 ALA A CA 1
ATOM 657 C C . ALA A 1 88 ? 0.629 2.104 -9.494 1.00 84.31 88 ALA A C 1
ATOM 659 O O . ALA A 1 88 ? 0.168 2.786 -10.412 1.00 84.31 88 ALA A O 1
ATOM 660 N N . GLY A 1 89 ? -0.077 1.150 -8.890 1.00 85.25 89 GLY A N 1
ATOM 661 C CA . GLY A 1 89 ? -1.453 0.840 -9.227 1.00 85.25 89 GLY A CA 1
ATOM 662 C C . GLY A 1 89 ? -2.411 2.009 -9.000 1.00 85.25 89 GLY A C 1
ATOM 663 O O . GLY A 1 89 ? -3.171 2.367 -9.898 1.00 85.25 89 GLY A O 1
ATOM 664 N N . ILE A 1 90 ? -2.348 2.645 -7.828 1.00 86.88 90 ILE A N 1
ATOM 665 C CA . ILE A 1 90 ? -3.155 3.826 -7.492 1.00 86.88 90 ILE A CA 1
ATOM 666 C C . ILE A 1 90 ? -2.840 4.973 -8.453 1.00 86.88 90 ILE A C 1
ATOM 668 O O . ILE A 1 90 ? -3.768 5.573 -8.991 1.00 86.88 90 ILE A O 1
ATOM 672 N N . ALA A 1 91 ? -1.561 5.250 -8.721 1.00 83.88 91 ALA A N 1
ATOM 673 C CA . ALA A 1 91 ? -1.169 6.286 -9.673 1.00 83.88 91 ALA A CA 1
ATOM 674 C C . ALA A 1 91 ? -1.766 6.025 -11.065 1.00 83.88 91 ALA A C 1
ATOM 676 O O . ALA A 1 91 ? -2.375 6.919 -11.651 1.00 83.88 91 ALA A O 1
ATOM 677 N N . LEU A 1 92 ? -1.668 4.790 -11.567 1.00 83.56 92 LEU A N 1
ATOM 678 C CA . LEU A 1 92 ? -2.212 4.417 -12.872 1.00 83.56 92 LEU A CA 1
ATOM 679 C C . LEU A 1 92 ? -3.743 4.522 -12.914 1.00 83.56 92 LEU A C 1
ATOM 681 O O . LEU A 1 92 ? -4.290 5.038 -13.889 1.00 83.56 92 LEU A O 1
ATOM 685 N N . ILE A 1 93 ? -4.435 4.081 -11.860 1.00 85.50 93 ILE A N 1
ATOM 686 C CA . ILE A 1 93 ? -5.895 4.206 -11.745 1.00 85.50 93 ILE A CA 1
ATOM 687 C C . ILE A 1 93 ? -6.300 5.681 -11.772 1.00 85.50 93 ILE A C 1
ATOM 689 O O . ILE A 1 93 ? -7.174 6.040 -12.554 1.00 85.50 93 ILE A O 1
ATOM 693 N N . LEU A 1 94 ? -5.642 6.543 -10.991 1.00 84.00 94 LEU A N 1
ATOM 694 C CA . LEU A 1 94 ? -5.946 7.978 -10.945 1.00 84.00 94 LEU A CA 1
ATOM 695 C C . LEU A 1 94 ? -5.680 8.676 -12.293 1.00 84.00 94 LEU A C 1
ATOM 697 O O . LEU A 1 94 ? -6.482 9.501 -12.735 1.00 84.00 94 LEU A O 1
ATOM 701 N N . ILE A 1 95 ? -4.595 8.319 -12.988 1.00 81.38 95 ILE A N 1
ATOM 702 C CA . ILE A 1 95 ? -4.294 8.835 -14.335 1.00 81.38 95 ILE A CA 1
ATOM 703 C C . ILE A 1 95 ? -5.380 8.422 -15.339 1.00 81.38 95 ILE A C 1
ATOM 705 O O . ILE A 1 95 ? -5.780 9.218 -16.185 1.00 81.38 95 ILE A O 1
ATOM 709 N N . VAL A 1 96 ? -5.874 7.187 -15.266 1.00 80.88 96 VAL A N 1
ATOM 710 C CA . VAL A 1 96 ? -6.900 6.702 -16.200 1.00 80.88 96 VAL A CA 1
ATOM 711 C C . VAL A 1 96 ? -8.274 7.288 -15.876 1.00 80.88 96 VAL A C 1
ATOM 713 O O . VAL A 1 96 ? -9.007 7.646 -16.799 1.00 80.88 96 VAL A O 1
ATOM 716 N N . ASP A 1 97 ? -8.596 7.446 -14.592 1.00 77.94 97 ASP A N 1
ATOM 717 C CA . ASP A 1 97 ? -9.870 8.000 -14.125 1.00 77.94 97 ASP A CA 1
ATOM 718 C C . ASP A 1 97 ? -10.033 9.478 -14.517 1.00 77.94 97 ASP A C 1
ATOM 720 O O . ASP A 1 97 ? -11.089 9.892 -14.994 1.00 77.94 97 ASP A O 1
ATOM 724 N N . THR A 1 98 ? -8.949 10.262 -14.469 1.00 74.00 98 THR A N 1
ATOM 725 C CA . THR A 1 98 ? -8.948 11.643 -14.998 1.00 74.00 98 THR A CA 1
ATOM 726 C C . THR A 1 98 ? -9.190 11.725 -16.513 1.00 74.00 98 THR A C 1
ATOM 728 O O . THR A 1 98 ? -9.600 12.772 -17.015 1.00 74.00 98 THR A O 1
ATOM 731 N N . GLY A 1 99 ? -9.001 10.627 -17.254 1.00 58.12 99 GLY A N 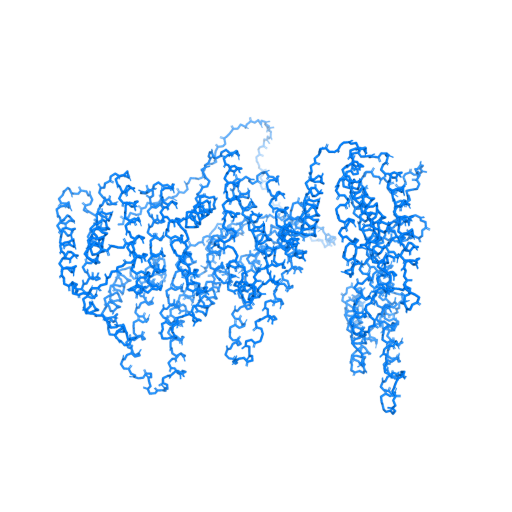1
ATOM 732 C CA . GLY A 1 99 ? -9.122 10.554 -18.712 1.00 58.12 99 GLY A CA 1
ATOM 733 C C . GLY A 1 99 ? -10.545 10.395 -19.265 1.00 58.12 99 GLY A C 1
ATOM 734 O O . GLY A 1 99 ? -10.687 10.097 -20.451 1.00 58.12 99 GLY A O 1
ATOM 735 N N . SER A 1 100 ? -11.598 10.570 -18.456 1.00 56.75 100 SER A N 1
ATOM 736 C CA . SER A 1 100 ? -13.036 10.471 -18.813 1.00 56.75 100 SER A CA 1
ATOM 737 C C . SER A 1 100 ? -13.552 9.098 -19.284 1.00 56.75 100 SER A C 1
ATOM 739 O O . SER A 1 100 ? -14.753 8.935 -19.505 1.00 56.75 100 SER A O 1
ATOM 741 N N . ASN A 1 101 ? -12.688 8.085 -19.428 1.00 57.47 101 ASN A N 1
ATOM 742 C CA . ASN A 1 101 ? -13.064 6.771 -19.956 1.00 57.47 101 ASN A CA 1
ATOM 743 C C . ASN A 1 101 ? -13.115 5.696 -18.860 1.00 57.47 101 ASN A C 1
ATOM 745 O O . ASN A 1 101 ? -12.233 4.841 -18.743 1.00 57.47 101 ASN A O 1
ATOM 749 N N . ASN A 1 102 ? -14.200 5.727 -18.089 1.00 65.94 102 ASN A N 1
ATOM 750 C CA . ASN A 1 102 ? -14.401 4.932 -16.876 1.00 65.94 102 ASN A CA 1
ATOM 751 C C . ASN A 1 102 ? -14.326 3.394 -17.092 1.00 65.94 102 ASN A C 1
ATOM 753 O O . ASN A 1 102 ? -14.152 2.653 -16.125 1.00 65.94 102 ASN A O 1
ATOM 757 N N . GLN A 1 103 ? -14.447 2.877 -18.331 1.00 72.56 103 GLN A N 1
ATOM 758 C CA . GLN A 1 103 ? -14.372 1.424 -18.596 1.00 72.56 103 GLN A CA 1
ATOM 759 C C . GLN A 1 103 ? -12.928 0.938 -18.493 1.00 72.56 103 GLN A C 1
ATOM 761 O O . GLN A 1 103 ? -12.659 -0.161 -18.007 1.00 72.56 103 GLN A O 1
ATOM 766 N N . ARG A 1 104 ? -11.984 1.783 -18.919 1.00 77.31 104 ARG A N 1
ATOM 767 C CA . ARG A 1 104 ? -10.553 1.490 -18.837 1.00 77.31 104 ARG A CA 1
ATOM 768 C C . ARG A 1 104 ? -10.094 1.433 -17.385 1.00 77.31 104 ARG A C 1
ATOM 770 O O . ARG A 1 104 ? -9.264 0.588 -17.072 1.00 77.31 104 ARG A O 1
ATOM 777 N N . THR A 1 105 ? -10.682 2.243 -16.503 1.00 79.06 105 THR A N 1
ATOM 778 C CA . THR A 1 105 ? -10.392 2.235 -15.062 1.00 79.06 105 THR A CA 1
ATOM 779 C C . THR A 1 105 ? -10.645 0.859 -14.441 1.00 79.06 105 THR A C 1
ATOM 781 O O . THR A 1 105 ? -9.802 0.368 -13.695 1.00 79.06 105 THR A O 1
ATOM 784 N N . LEU A 1 106 ? -11.746 0.183 -14.804 1.00 80.12 106 LEU A N 1
ATOM 785 C CA . LEU A 1 106 ? -12.052 -1.168 -14.309 1.00 80.12 106 LEU A CA 1
ATOM 786 C C . LEU A 1 106 ? -11.041 -2.212 -14.799 1.00 80.12 106 LEU A C 1
ATOM 788 O O . LEU A 1 106 ? -10.559 -3.024 -14.011 1.00 80.12 106 LE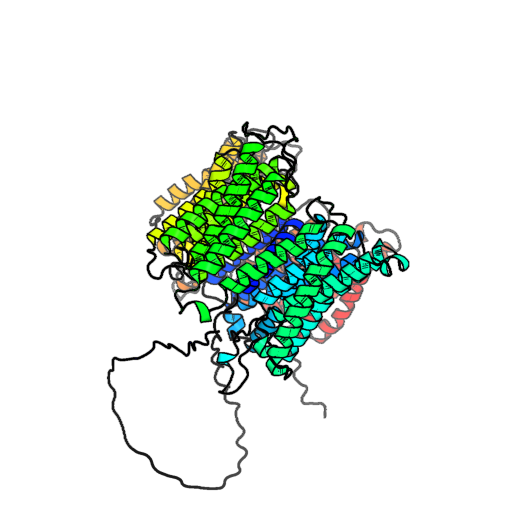U A O 1
ATOM 792 N N . VAL A 1 107 ? -10.693 -2.180 -16.088 1.00 80.88 107 VAL A N 1
ATOM 793 C CA . VAL A 1 107 ? -9.707 -3.109 -16.666 1.00 80.88 107 VAL A CA 1
ATOM 794 C C . VAL A 1 107 ? -8.335 -2.907 -16.025 1.00 80.88 107 VAL A C 1
ATOM 796 O O . VAL A 1 107 ? -7.679 -3.875 -15.647 1.00 80.88 107 VAL A O 1
ATOM 799 N N . VAL A 1 108 ? -7.920 -1.651 -15.862 1.00 82.25 108 VAL A N 1
ATOM 800 C CA . VAL A 1 108 ? -6.652 -1.280 -15.225 1.00 82.25 108 VAL A CA 1
ATOM 801 C C . VAL A 1 108 ? -6.628 -1.728 -13.769 1.00 82.25 108 VAL A C 1
ATOM 803 O O . VAL A 1 108 ? -5.659 -2.358 -13.352 1.00 82.25 108 VAL A O 1
ATOM 806 N N . PHE A 1 109 ? -7.713 -1.504 -13.022 1.00 84.81 109 PHE A N 1
ATOM 807 C CA . PHE A 1 109 ? -7.850 -2.014 -11.662 1.00 84.81 109 PHE A CA 1
ATOM 808 C C . PHE A 1 109 ? -7.661 -3.536 -11.604 1.00 84.81 109 PHE A C 1
ATOM 810 O O . PHE A 1 109 ? -6.863 -4.004 -10.798 1.00 84.81 109 PHE A O 1
ATOM 817 N N . MET A 1 110 ? -8.316 -4.310 -12.477 1.00 82.81 110 MET A N 1
ATOM 818 C CA . MET A 1 110 ? -8.169 -5.774 -12.494 1.00 82.81 110 MET A CA 1
ATOM 819 C C . MET A 1 110 ? -6.741 -6.216 -12.844 1.00 82.81 110 MET A C 1
ATOM 821 O O . MET A 1 110 ? -6.207 -7.130 -12.213 1.00 82.81 110 MET A O 1
ATOM 825 N N . MET A 1 111 ? -6.098 -5.532 -13.796 1.00 80.19 111 MET A N 1
ATOM 826 C CA . MET A 1 111 ? -4.704 -5.786 -14.181 1.00 80.19 111 MET A CA 1
ATOM 827 C C . MET A 1 111 ? -3.705 -5.510 -13.051 1.00 80.19 111 MET A C 1
ATOM 829 O O . MET A 1 111 ? -2.646 -6.125 -13.036 1.00 80.19 111 MET A O 1
ATOM 833 N N . ILE A 1 112 ? -4.027 -4.617 -12.112 1.00 85.31 112 ILE A N 1
ATOM 834 C CA . ILE A 1 112 ? -3.209 -4.329 -10.921 1.00 85.31 112 ILE A CA 1
ATOM 835 C C . ILE A 1 112 ? -3.568 -5.276 -9.772 1.00 85.31 112 ILE A C 1
ATOM 837 O O . ILE A 1 112 ? -2.690 -5.797 -9.083 1.00 85.31 112 ILE A O 1
ATOM 841 N N . PHE A 1 113 ? -4.863 -5.506 -9.556 1.00 85.94 113 PHE A N 1
ATOM 842 C CA . PHE A 1 113 ? -5.370 -6.284 -8.433 1.00 85.94 113 PHE A CA 1
ATOM 843 C C . PHE A 1 113 ? -4.882 -7.733 -8.478 1.00 85.94 113 PHE A C 1
ATOM 845 O O . PHE A 1 113 ? -4.481 -8.262 -7.444 1.00 85.94 113 PHE A O 1
ATOM 852 N N . VAL A 1 114 ? -4.850 -8.359 -9.660 1.00 84.31 114 VAL A N 1
ATOM 853 C CA . VAL A 1 114 ? -4.386 -9.748 -9.807 1.00 84.31 114 VAL A CA 1
ATOM 854 C C . VAL A 1 114 ? -2.912 -9.904 -9.385 1.00 84.31 114 VAL A C 1
ATOM 856 O O . VAL A 1 114 ? -2.652 -10.722 -8.501 1.00 84.31 114 VAL A O 1
ATOM 859 N N . PRO A 1 115 ? -1.944 -9.117 -9.902 1.00 83.88 115 PRO A N 1
ATOM 860 C CA . PRO A 1 115 ? -0.575 -9.107 -9.388 1.00 83.88 115 PRO A CA 1
ATOM 861 C C . PRO A 1 115 ? -0.478 -8.822 -7.888 1.00 83.88 115 PRO A C 1
ATOM 863 O O . PRO A 1 115 ? 0.276 -9.515 -7.205 1.00 83.88 115 PRO A O 1
ATOM 866 N N . CYS A 1 116 ? -1.246 -7.863 -7.350 1.00 87.19 116 CYS A N 1
ATOM 867 C CA . CYS A 1 116 ? -1.251 -7.580 -5.908 1.00 87.19 116 CYS A CA 1
ATOM 868 C C . CYS A 1 116 ? -1.669 -8.815 -5.110 1.00 87.19 116 CYS A C 1
ATOM 870 O O . CYS A 1 116 ? -1.014 -9.197 -4.141 1.00 87.19 116 CYS A O 1
ATOM 872 N N . HIS A 1 117 ? -2.740 -9.469 -5.547 1.00 87.94 117 HIS A N 1
ATOM 873 C CA . HIS A 1 117 ? -3.283 -10.650 -4.894 1.00 87.94 117 HIS A CA 1
ATOM 874 C C . HIS A 1 117 ? -2.304 -11.827 -4.947 1.00 87.94 117 HIS A C 1
ATOM 876 O O . HIS A 1 117 ? -2.021 -12.431 -3.911 1.00 87.94 117 HIS A O 1
ATOM 882 N N . VAL A 1 118 ? -1.716 -12.099 -6.116 1.00 86.50 118 VAL A N 1
ATOM 883 C CA . VAL A 1 118 ? -0.681 -13.132 -6.288 1.00 86.50 118 VAL A CA 1
ATOM 884 C C . VAL A 1 118 ? 0.538 -12.840 -5.416 1.00 86.50 118 VAL A C 1
ATOM 886 O O . VAL A 1 118 ? 1.048 -13.754 -4.776 1.00 86.50 118 VAL A O 1
ATOM 889 N N . THR A 1 119 ? 0.971 -11.580 -5.334 1.00 88.00 119 THR A N 1
ATOM 890 C CA . THR A 1 119 ? 2.110 -11.163 -4.503 1.00 88.00 119 THR A CA 1
ATOM 891 C C . THR A 1 119 ? 1.853 -11.468 -3.030 1.00 88.00 119 THR A C 1
ATOM 893 O O . THR A 1 119 ? 2.681 -12.099 -2.376 1.00 88.00 119 THR A O 1
ATOM 896 N N . ILE A 1 120 ? 0.676 -11.105 -2.512 1.00 88.06 120 ILE A N 1
ATOM 897 C CA . ILE A 1 120 ? 0.331 -11.367 -1.110 1.00 88.06 120 ILE A CA 1
ATOM 898 C C . ILE A 1 120 ? 0.272 -12.872 -0.828 1.00 88.06 120 ILE A C 1
ATOM 900 O O . ILE A 1 120 ? 0.806 -13.335 0.182 1.00 88.06 120 ILE A O 1
ATOM 904 N N . LEU A 1 121 ? -0.336 -13.657 -1.723 1.00 87.31 121 LEU A N 1
ATOM 905 C CA . LEU A 1 121 ? -0.368 -15.114 -1.580 1.00 87.31 121 LEU A CA 1
ATOM 906 C C . LEU A 1 121 ? 1.040 -15.713 -1.627 1.00 87.31 121 LEU A C 1
ATOM 908 O O . LEU A 1 121 ? 1.357 -16.566 -0.807 1.00 87.31 121 LEU A O 1
ATOM 912 N N . TYR A 1 122 ? 1.900 -15.233 -2.524 1.00 88.38 122 TYR A N 1
ATOM 913 C CA . TYR A 1 122 ? 3.282 -15.690 -2.641 1.00 88.38 122 TYR A CA 1
ATOM 914 C C . TYR A 1 122 ? 4.085 -15.453 -1.354 1.00 88.38 122 TYR A C 1
ATOM 916 O O . TYR A 1 122 ? 4.741 -16.375 -0.877 1.00 88.38 122 TYR A O 1
ATOM 924 N N . PHE A 1 123 ? 3.988 -14.264 -0.748 1.00 87.75 123 PHE A N 1
ATOM 925 C CA . PHE A 1 123 ? 4.704 -13.948 0.497 1.00 87.75 123 PHE A CA 1
ATOM 926 C C . PHE A 1 123 ? 4.122 -14.634 1.738 1.00 87.75 123 PHE A C 1
ATOM 928 O O . PHE A 1 123 ? 4.844 -14.886 2.699 1.00 87.75 123 PHE A O 1
ATOM 935 N N . THR A 1 124 ? 2.833 -14.970 1.729 1.00 86.12 124 THR A N 1
ATOM 936 C CA . THR A 1 124 ? 2.176 -15.655 2.857 1.00 86.12 124 THR A CA 1
ATOM 937 C C . THR A 1 124 ? 2.259 -17.179 2.761 1.00 86.12 124 THR A C 1
ATOM 939 O O . THR A 1 124 ? 2.217 -17.856 3.789 1.00 86.12 124 THR A O 1
ATOM 942 N N . PHE A 1 125 ? 2.447 -17.739 1.562 1.00 87.62 125 PHE A N 1
ATOM 943 C CA . PHE A 1 125 ? 2.540 -19.183 1.327 1.00 87.62 125 PHE A CA 1
ATOM 944 C C . PHE A 1 125 ? 3.606 -19.899 2.182 1.00 87.62 125 PHE A C 1
ATOM 946 O O . PHE A 1 125 ? 3.305 -20.981 2.697 1.00 87.62 125 PHE A O 1
ATOM 953 N N . PRO A 1 126 ? 4.806 -19.328 2.432 1.00 88.50 126 PRO A N 1
ATOM 954 C CA . PRO A 1 126 ? 5.813 -19.963 3.276 1.00 88.50 126 PRO A CA 1
ATOM 955 C C . PRO A 1 126 ? 5.347 -20.290 4.700 1.00 88.50 126 PRO A C 1
ATOM 957 O O . PRO A 1 126 ? 5.872 -21.223 5.308 1.00 88.50 126 PRO A O 1
ATOM 960 N N . LEU A 1 127 ? 4.330 -19.594 5.227 1.00 83.69 127 LEU A N 1
ATOM 961 C CA . LEU A 1 127 ? 3.770 -19.872 6.555 1.00 83.69 127 LEU A CA 1
ATOM 962 C C . LEU A 1 127 ? 3.179 -21.285 6.655 1.00 83.69 127 LEU A C 1
ATOM 964 O O . LEU A 1 127 ? 3.157 -21.852 7.748 1.00 83.69 127 LEU A O 1
ATOM 968 N N . ILE A 1 128 ? 2.745 -21.892 5.546 1.00 86.50 128 ILE A N 1
ATOM 969 C CA . ILE A 1 128 ? 2.245 -23.277 5.543 1.00 86.50 128 ILE A CA 1
ATOM 970 C C . ILE A 1 128 ? 3.343 -24.257 5.975 1.00 86.50 128 ILE A C 1
ATOM 972 O O . ILE A 1 128 ? 3.058 -25.222 6.683 1.00 86.50 128 ILE A O 1
ATOM 976 N N . TRP A 1 129 ? 4.603 -23.985 5.623 1.00 87.19 129 TRP A N 1
ATOM 977 C CA . TRP A 1 129 ? 5.734 -24.825 6.026 1.00 87.19 129 TRP A CA 1
ATOM 978 C C . TRP A 1 129 ? 6.039 -24.733 7.524 1.00 87.19 129 TRP A C 1
ATOM 980 O O . TRP A 1 129 ? 6.638 -25.652 8.074 1.00 87.19 129 TRP A O 1
ATOM 990 N N . VAL A 1 130 ? 5.595 -23.664 8.197 1.00 85.56 130 VAL A N 1
ATOM 991 C CA . VAL A 1 130 ? 5.694 -23.532 9.659 1.00 85.56 130 VAL A CA 1
ATOM 992 C C . VAL A 1 130 ? 4.629 -24.388 10.355 1.00 85.56 130 VAL A C 1
ATOM 994 O O . VAL A 1 130 ? 4.912 -25.010 11.376 1.00 85.56 130 VAL A O 1
ATOM 997 N N . SER A 1 131 ? 3.400 -24.426 9.827 1.00 82.31 131 SER A N 1
ATOM 998 C CA . SER A 1 131 ? 2.305 -25.249 10.361 1.00 82.31 131 SER A CA 1
ATOM 999 C C . SER A 1 131 ? 1.147 -25.379 9.370 1.00 82.31 131 SER A C 1
ATOM 1001 O O . SER A 1 131 ? 0.723 -24.393 8.768 1.00 82.31 131 SER A O 1
ATOM 1003 N N . TYR A 1 132 ? 0.536 -26.567 9.292 1.00 80.12 132 TYR A N 1
ATOM 1004 C CA . TYR A 1 132 ? -0.668 -26.810 8.486 1.00 80.12 132 TYR A CA 1
ATOM 1005 C C . TYR A 1 132 ? -1.882 -25.983 8.947 1.00 80.12 132 TYR A C 1
ATOM 1007 O O . TYR A 1 132 ? -2.779 -25.706 8.153 1.00 80.12 132 TYR A O 1
ATOM 1015 N N . ILE A 1 133 ? -1.912 -25.534 10.208 1.00 79.00 133 ILE A N 1
ATOM 1016 C CA . ILE A 1 133 ? -2.980 -24.661 10.732 1.00 79.00 133 ILE A CA 1
ATOM 1017 C C . ILE A 1 133 ? -2.973 -23.302 10.010 1.00 79.00 133 ILE A C 1
ATOM 1019 O O . ILE A 1 133 ? -4.024 -22.678 9.853 1.00 79.00 133 ILE A O 1
ATOM 1023 N N . ASN A 1 134 ? -1.824 -22.881 9.465 1.00 84.69 134 ASN A N 1
ATOM 1024 C CA . ASN A 1 134 ? -1.706 -21.640 8.699 1.00 84.69 134 ASN A CA 1
ATOM 1025 C C . ASN A 1 134 ? -2.457 -21.680 7.356 1.00 84.69 134 ASN A C 1
ATOM 1027 O O . ASN A 1 134 ? -2.625 -20.634 6.734 1.00 84.69 134 ASN A O 1
ATOM 1031 N N . ILE A 1 135 ? -3.006 -22.832 6.942 1.00 86.38 135 ILE A N 1
ATOM 1032 C CA . ILE A 1 135 ? -3.978 -22.903 5.837 1.00 86.38 135 ILE A CA 1
ATOM 1033 C C . ILE A 1 135 ? -5.230 -22.071 6.164 1.00 86.38 135 ILE A C 1
ATOM 1035 O O . ILE A 1 135 ? -5.759 -21.392 5.285 1.00 86.38 135 ILE A O 1
ATOM 1039 N N . ILE A 1 136 ? -5.678 -22.064 7.427 1.00 86.19 136 ILE A N 1
ATOM 1040 C CA . ILE A 1 136 ? -6.818 -21.243 7.865 1.00 86.19 136 ILE A CA 1
ATOM 1041 C C . ILE A 1 136 ? -6.466 -19.760 7.735 1.00 86.19 136 ILE A C 1
ATOM 1043 O O . ILE A 1 136 ? -7.258 -18.986 7.206 1.00 86.19 136 ILE A O 1
ATOM 1047 N N . LEU A 1 137 ? -5.262 -19.367 8.162 1.00 85.44 137 LEU A N 1
ATOM 1048 C CA . LEU A 1 137 ? -4.781 -17.993 8.014 1.00 85.44 137 LEU A CA 1
ATOM 1049 C C . LEU A 1 137 ? -4.719 -17.581 6.539 1.00 85.44 137 LEU A C 1
ATOM 1051 O O . LEU A 1 137 ? -5.216 -16.513 6.191 1.00 85.44 137 LEU A O 1
ATOM 1055 N N . LEU A 1 138 ? -4.180 -18.438 5.668 1.00 89.06 138 LEU A N 1
ATOM 1056 C CA . LEU A 1 138 ? -4.118 -18.171 4.232 1.00 89.06 138 LEU A CA 1
ATOM 1057 C C . LEU A 1 138 ? -5.522 -18.010 3.631 1.00 89.06 138 LEU A C 1
ATOM 1059 O O . LEU A 1 138 ? -5.752 -17.089 2.851 1.00 89.06 138 LEU A O 1
ATOM 1063 N N . ALA A 1 139 ? -6.485 -18.843 4.038 1.00 90.44 139 ALA A N 1
ATOM 1064 C CA . ALA A 1 139 ? -7.879 -18.720 3.613 1.00 90.44 139 ALA A CA 1
ATOM 1065 C C . ALA A 1 139 ? -8.527 -17.408 4.097 1.00 90.44 139 ALA A C 1
ATOM 1067 O O . ALA A 1 139 ? -9.242 -16.758 3.328 1.00 90.44 139 ALA A O 1
ATOM 1068 N N . LEU A 1 140 ? -8.251 -16.989 5.338 1.00 90.69 140 LEU A N 1
ATOM 1069 C CA . LEU A 1 140 ? -8.723 -15.716 5.895 1.00 90.69 140 LEU A CA 1
ATOM 1070 C C . LEU A 1 140 ? -8.123 -14.517 5.149 1.00 90.69 140 LEU A C 1
ATOM 1072 O O . LEU A 1 140 ? -8.866 -13.614 4.767 1.00 90.69 140 LEU A O 1
ATOM 1076 N N . MET A 1 141 ? -6.810 -14.521 4.895 1.00 90.44 141 MET A N 1
ATOM 1077 C CA . MET A 1 141 ? -6.133 -13.459 4.140 1.00 90.44 141 MET A CA 1
ATOM 1078 C C . MET A 1 141 ? -6.639 -13.394 2.698 1.00 90.44 141 MET A C 1
ATOM 1080 O O . MET A 1 141 ? -6.987 -12.316 2.226 1.00 90.44 141 MET A O 1
ATOM 1084 N N . ASN A 1 142 ? -6.766 -14.542 2.026 1.00 91.25 142 ASN A N 1
ATOM 1085 C CA . ASN A 1 142 ? -7.309 -14.627 0.672 1.00 91.25 142 ASN A CA 1
ATOM 1086 C C . ASN A 1 142 ? -8.728 -14.039 0.593 1.00 91.25 142 ASN A C 1
ATOM 1088 O O . ASN A 1 142 ? -9.014 -13.199 -0.258 1.00 91.25 142 ASN A O 1
ATOM 1092 N N . SER A 1 143 ? -9.600 -14.434 1.525 1.00 92.75 143 SER A N 1
ATOM 1093 C CA . SER A 1 143 ? -10.977 -13.932 1.597 1.00 92.75 143 SER A CA 1
ATOM 1094 C C . SER A 1 143 ? -11.018 -12.429 1.879 1.00 92.75 143 SER A C 1
ATOM 1096 O O . SER A 1 143 ? -11.802 -11.706 1.267 1.00 92.75 143 SER A O 1
ATOM 1098 N N . PHE A 1 144 ? -10.154 -11.942 2.773 1.00 94.25 144 PHE A N 1
ATOM 1099 C CA . PHE A 1 144 ? -10.055 -10.520 3.090 1.00 94.25 144 PHE A CA 1
ATOM 1100 C C . PHE A 1 144 ? -9.635 -9.695 1.866 1.00 94.25 144 PHE A C 1
ATOM 1102 O O . PHE A 1 144 ? -10.305 -8.718 1.546 1.00 94.25 144 PHE A O 1
ATOM 1109 N N . ILE A 1 145 ? -8.598 -10.120 1.136 1.00 92.38 145 ILE A N 1
ATOM 1110 C CA . ILE A 1 145 ? -8.091 -9.415 -0.054 1.00 92.38 145 ILE A CA 1
ATOM 1111 C C . ILE A 1 145 ? -9.140 -9.383 -1.165 1.00 92.38 145 ILE A C 1
ATOM 1113 O O . ILE A 1 145 ? -9.359 -8.331 -1.764 1.00 92.38 145 ILE A O 1
ATOM 1117 N N . LEU A 1 146 ? -9.827 -10.504 -1.412 1.00 91.75 146 LEU A N 1
ATOM 1118 C CA . LEU A 1 146 ? -10.917 -10.571 -2.389 1.00 91.75 146 LEU A CA 1
ATOM 1119 C C . LEU A 1 146 ? -12.038 -9.582 -2.054 1.00 91.75 146 LEU A C 1
ATOM 1121 O O . LEU A 1 146 ? -12.527 -8.880 -2.939 1.00 91.75 146 LEU A O 1
ATOM 1125 N N . LEU A 1 147 ? -12.408 -9.469 -0.778 1.00 93.62 147 LEU A N 1
ATOM 1126 C CA . LEU A 1 147 ? -13.419 -8.507 -0.345 1.00 93.62 147 LEU A CA 1
ATOM 1127 C C . LEU A 1 147 ? -12.919 -7.060 -0.371 1.00 93.62 147 LEU A C 1
ATOM 1129 O O . LEU A 1 147 ? -13.684 -6.171 -0.735 1.00 93.62 147 LEU A O 1
ATOM 1133 N N . SER A 1 148 ? -11.650 -6.797 -0.055 1.00 92.56 148 SER A N 1
ATOM 1134 C CA . SER A 1 148 ? -11.059 -5.468 -0.259 1.00 92.56 148 SER A CA 1
ATOM 1135 C C . SER A 1 148 ? -11.069 -5.083 -1.745 1.00 92.56 148 SER A C 1
ATOM 1137 O O . SER A 1 148 ? -11.363 -3.936 -2.078 1.00 92.56 148 SER A O 1
ATOM 1139 N N . GLY A 1 149 ? -10.829 -6.048 -2.640 1.00 90.62 149 GLY A N 1
ATOM 1140 C CA . GLY A 1 149 ? -10.987 -5.884 -4.083 1.00 90.62 149 GLY A CA 1
ATOM 1141 C C . GLY A 1 149 ? -12.429 -5.565 -4.476 1.00 90.62 149 GLY A C 1
ATOM 1142 O O . GLY A 1 149 ? -12.667 -4.592 -5.187 1.00 90.62 149 GLY A O 1
ATOM 1143 N N . ALA A 1 150 ? -13.405 -6.307 -3.945 1.00 90.19 150 ALA A N 1
ATOM 1144 C CA . ALA A 1 150 ? -14.826 -6.021 -4.152 1.00 90.19 150 ALA A CA 1
ATOM 1145 C C . ALA A 1 150 ? -15.216 -4.611 -3.673 1.00 90.19 150 ALA A C 1
ATOM 1147 O O . ALA A 1 150 ? -15.934 -3.894 -4.369 1.00 90.19 150 ALA A O 1
ATOM 1148 N N . TRP A 1 151 ? -14.704 -4.179 -2.518 1.00 93.56 151 TRP A N 1
ATOM 1149 C CA . TRP A 1 151 ? -14.917 -2.824 -2.010 1.00 93.56 151 TRP A CA 1
ATOM 1150 C C . TRP A 1 151 ? -14.341 -1.746 -2.941 1.00 93.56 151 TRP A C 1
ATOM 1152 O O . TRP A 1 151 ? -14.994 -0.720 -3.154 1.00 93.56 151 TRP A O 1
ATOM 1162 N N . ALA A 1 152 ? -13.165 -1.981 -3.529 1.00 89.38 152 ALA A N 1
ATOM 1163 C CA . ALA A 1 152 ? -12.577 -1.080 -4.518 1.00 89.38 152 ALA A CA 1
ATOM 1164 C C . ALA A 1 152 ? -13.404 -1.028 -5.816 1.00 89.38 152 ALA A C 1
ATOM 1166 O O . ALA A 1 152 ? -13.666 0.060 -6.329 1.00 89.38 152 ALA A O 1
ATOM 1167 N N . VAL A 1 153 ? -13.899 -2.173 -6.301 1.00 89.06 153 VAL A N 1
ATOM 1168 C CA . VAL A 1 153 ? -14.761 -2.252 -7.496 1.00 89.06 153 VAL A CA 1
ATOM 1169 C C . VAL A 1 153 ? -16.060 -1.457 -7.314 1.00 89.06 153 VAL A C 1
ATOM 1171 O O . VAL A 1 153 ? -16.471 -0.753 -8.234 1.00 89.06 153 VAL A O 1
ATOM 1174 N N . LEU A 1 154 ? -16.663 -1.470 -6.118 1.00 89.25 154 LEU A N 1
ATOM 1175 C CA . LEU A 1 154 ? -17.859 -0.664 -5.813 1.00 89.25 154 LEU A CA 1
ATOM 1176 C C . LEU A 1 154 ? -17.634 0.854 -5.953 1.00 89.25 154 LEU A C 1
ATOM 1178 O O . LEU A 1 154 ? -18.596 1.606 -6.148 1.00 89.25 154 LEU A O 1
ATOM 1182 N N . GLN A 1 155 ? -16.385 1.329 -5.873 1.00 87.19 155 GLN A N 1
ATOM 1183 C CA . GLN A 1 155 ? -16.079 2.750 -6.072 1.00 87.19 155 GLN A CA 1
ATOM 1184 C C . GLN A 1 155 ? -16.165 3.161 -7.549 1.00 87.19 155 GLN A C 1
ATOM 1186 O O . GLN A 1 155 ? -16.427 4.330 -7.839 1.00 87.19 155 GLN A O 1
ATOM 1191 N N . ILE A 1 156 ? -16.031 2.212 -8.480 1.00 84.88 156 ILE A N 1
ATOM 1192 C CA . ILE A 1 156 ? -15.991 2.468 -9.922 1.00 84.88 156 ILE A CA 1
ATOM 1193 C C . ILE A 1 156 ? -17.416 2.653 -10.459 1.00 84.88 156 ILE A C 1
ATOM 1195 O O . ILE A 1 156 ? -18.219 1.721 -10.470 1.00 84.88 156 ILE A O 1
ATOM 1199 N N . ALA A 1 157 ? -17.725 3.855 -10.956 1.00 83.56 157 ALA A N 1
ATOM 1200 C CA . ALA A 1 157 ? -19.073 4.216 -11.411 1.00 83.56 157 ALA A CA 1
ATOM 1201 C C . ALA A 1 157 ? -19.613 3.313 -12.525 1.00 83.56 157 ALA A C 1
ATOM 1203 O O . ALA A 1 157 ? -20.775 2.918 -12.500 1.00 83.56 157 ALA A O 1
ATOM 1204 N N . ILE A 1 158 ? -18.763 2.920 -13.475 1.00 81.56 158 ILE A N 1
ATOM 1205 C CA . ILE A 1 158 ? -19.205 2.073 -14.586 1.00 81.56 158 ILE A CA 1
ATOM 1206 C C . ILE A 1 158 ? -19.607 0.676 -14.152 1.00 81.56 158 ILE A C 1
ATOM 1208 O O . ILE A 1 158 ? -20.577 0.147 -14.686 1.00 81.56 158 ILE A O 1
ATOM 1212 N N . PHE A 1 159 ? -18.903 0.091 -13.187 1.00 83.62 159 PHE A N 1
ATOM 1213 C CA . PHE A 1 159 ? -19.288 -1.218 -12.681 1.00 83.62 159 PHE A CA 1
ATOM 1214 C C . PHE A 1 159 ? -20.679 -1.157 -12.040 1.00 83.62 159 PHE A C 1
ATOM 1216 O O . PHE A 1 159 ? -21.518 -2.011 -12.310 1.00 83.62 159 PHE A O 1
ATOM 1223 N N . ARG A 1 160 ? -20.962 -0.087 -11.282 1.00 86.38 160 ARG A N 1
ATOM 1224 C CA . ARG A 1 160 ? -22.287 0.137 -10.684 1.00 86.38 160 ARG A CA 1
ATOM 1225 C C . ARG A 1 160 ? -23.397 0.307 -11.710 1.00 86.38 160 ARG A C 1
ATOM 1227 O O . ARG A 1 160 ? -24.499 -0.178 -11.491 1.00 86.38 160 ARG A O 1
ATOM 1234 N N . MET A 1 161 ? -23.106 0.990 -12.814 1.00 81.62 161 MET A N 1
ATOM 1235 C CA . MET A 1 161 ? -24.053 1.163 -13.914 1.00 81.62 161 MET A CA 1
ATOM 1236 C C . MET A 1 161 ? -24.326 -0.159 -14.646 1.00 81.62 161 MET A C 1
ATOM 1238 O O . MET A 1 161 ? -25.466 -0.419 -15.012 1.00 81.62 161 MET A O 1
ATOM 1242 N N . GLN A 1 162 ? -23.290 -0.974 -14.878 1.00 84.06 162 GLN A N 1
ATOM 1243 C CA . GLN A 1 162 ? -23.387 -2.220 -15.648 1.00 84.06 162 GLN A CA 1
ATOM 1244 C C . GLN A 1 162 ? -24.040 -3.357 -14.859 1.00 84.06 162 GLN A C 1
ATOM 1246 O O . GLN A 1 162 ? -24.903 -4.039 -15.401 1.00 84.06 162 GLN A O 1
ATOM 1251 N N . GLU A 1 163 ? -23.640 -3.541 -13.598 1.00 83.69 163 GLU A N 1
ATOM 1252 C CA . GLU A 1 163 ? -24.028 -4.689 -12.768 1.00 83.69 163 GLU A CA 1
ATOM 1253 C C . GLU A 1 163 ? -24.536 -4.245 -11.377 1.00 83.69 163 GLU A C 1
ATOM 1255 O O . GLU A 1 163 ? -23.918 -4.533 -10.342 1.00 83.69 163 GLU A O 1
ATOM 1260 N N . PRO A 1 164 ? -25.668 -3.520 -11.303 1.00 82.75 164 PRO A N 1
ATOM 1261 C CA . PRO A 1 164 ? -26.166 -2.975 -10.040 1.00 82.75 164 PRO A CA 1
ATOM 1262 C C . PRO A 1 164 ? -26.657 -4.056 -9.058 1.00 82.75 164 PRO A C 1
ATOM 1264 O O . PRO A 1 164 ? -26.512 -3.891 -7.846 1.00 82.75 164 PRO A O 1
ATOM 1267 N N . GLU A 1 165 ? -27.158 -5.197 -9.546 1.00 84.12 165 GLU A N 1
ATOM 1268 C CA . GLU A 1 165 ? -27.543 -6.340 -8.699 1.00 84.12 165 GLU A CA 1
ATOM 1269 C C . GLU A 1 165 ? -26.326 -6.947 -7.985 1.00 84.12 165 GLU A C 1
ATOM 1271 O O . GLU A 1 165 ? -26.357 -7.202 -6.777 1.00 84.12 165 GLU A O 1
ATOM 1276 N N . VAL A 1 166 ? -25.210 -7.092 -8.710 1.00 87.31 166 VAL A N 1
ATOM 1277 C CA . VAL A 1 166 ? -23.936 -7.543 -8.135 1.00 87.31 166 VAL A CA 1
ATOM 1278 C C . VAL A 1 166 ? -23.446 -6.541 -7.091 1.00 87.31 166 VAL A C 1
ATOM 1280 O O . VAL A 1 166 ? -22.927 -6.949 -6.055 1.00 87.31 166 VAL A O 1
ATOM 1283 N N . CYS A 1 167 ? -23.664 -5.238 -7.290 1.00 88.25 167 CYS A N 1
ATOM 1284 C CA . CYS A 1 167 ? -23.302 -4.225 -6.297 1.00 88.25 167 CYS A CA 1
ATOM 1285 C C . CYS A 1 167 ? -24.067 -4.383 -4.975 1.00 88.25 167 CYS A C 1
ATOM 1287 O O . CYS A 1 167 ? -23.460 -4.257 -3.908 1.00 88.25 167 CYS A O 1
ATOM 1289 N N . VAL A 1 168 ? -25.366 -4.702 -5.025 1.00 87.50 168 VAL A N 1
ATOM 1290 C CA . VAL A 1 168 ? -26.170 -4.999 -3.823 1.00 87.50 168 VAL A CA 1
ATOM 1291 C C . VAL A 1 168 ? -25.633 -6.245 -3.117 1.00 87.50 168 VAL A C 1
ATOM 1293 O O . VAL A 1 168 ? -25.441 -6.231 -1.900 1.00 87.50 168 VAL A O 1
ATOM 1296 N N . PHE A 1 169 ? -25.333 -7.303 -3.872 1.00 89.94 169 PHE A N 1
ATOM 1297 C CA . PHE A 1 169 ? -24.774 -8.538 -3.322 1.00 89.94 169 PHE A CA 1
ATOM 1298 C C . PHE A 1 169 ? -23.395 -8.322 -2.673 1.00 89.94 169 PHE A C 1
ATOM 1300 O O . PHE A 1 169 ? -23.150 -8.778 -1.555 1.00 89.94 169 PHE A O 1
ATOM 1307 N N . LEU A 1 170 ? -22.504 -7.569 -3.326 1.00 90.69 170 LEU A N 1
ATOM 1308 C CA . LEU A 1 170 ? -21.191 -7.221 -2.776 1.00 90.69 170 LEU A CA 1
ATOM 1309 C C . LEU A 1 170 ? -21.312 -6.352 -1.517 1.00 90.69 170 LEU A C 1
ATOM 1311 O O . LEU A 1 170 ? -20.596 -6.597 -0.545 1.00 90.69 170 LEU A O 1
ATOM 1315 N N . GLU A 1 171 ? -22.230 -5.378 -1.495 1.00 91.44 171 GLU A N 1
ATOM 1316 C CA . GLU A 1 171 ? -22.529 -4.584 -0.294 1.00 91.44 171 GLU A CA 1
ATOM 1317 C C . GLU A 1 171 ? -22.986 -5.489 0.864 1.00 91.44 171 GLU A C 1
ATOM 1319 O O . GLU A 1 171 ? -22.490 -5.348 1.984 1.00 91.44 171 GLU A O 1
ATOM 1324 N N . GLN A 1 172 ? -23.853 -6.471 0.600 1.00 90.12 172 GLN A N 1
ATOM 1325 C CA . GLN A 1 172 ? -24.291 -7.441 1.608 1.00 90.12 172 GLN A CA 1
ATOM 1326 C C . GLN A 1 172 ? -23.137 -8.287 2.153 1.00 90.12 172 GLN A C 1
ATOM 1328 O O . GLN A 1 172 ? -22.999 -8.404 3.373 1.00 90.12 172 GLN A O 1
ATOM 1333 N N . ILE A 1 173 ? -22.282 -8.840 1.286 1.00 91.00 173 ILE A N 1
ATOM 1334 C CA . ILE A 1 173 ? -21.141 -9.662 1.720 1.00 91.00 173 ILE A CA 1
ATOM 1335 C C . ILE A 1 173 ? -20.124 -8.837 2.520 1.00 91.00 173 ILE A C 1
ATOM 1337 O O . ILE A 1 173 ? -19.595 -9.311 3.531 1.00 91.00 173 ILE A O 1
ATOM 1341 N N . LEU A 1 174 ? -19.862 -7.594 2.110 1.00 91.62 174 LEU A N 1
ATOM 1342 C CA . LEU A 1 174 ? -18.974 -6.694 2.850 1.00 91.62 174 LEU A CA 1
ATOM 1343 C C . LEU A 1 174 ? -19.487 -6.431 4.270 1.00 91.62 174 LEU A C 1
ATOM 1345 O O . LEU A 1 174 ? -18.693 -6.336 5.202 1.00 91.62 174 LEU A O 1
ATOM 1349 N N . PHE A 1 175 ? -20.801 -6.353 4.464 1.00 90.31 175 PHE A N 1
ATOM 1350 C CA . PHE A 1 175 ? -21.382 -6.157 5.790 1.00 90.31 175 PHE A CA 1
ATOM 1351 C C . PHE A 1 175 ? -21.481 -7.442 6.627 1.00 90.31 175 PHE A C 1
ATOM 1353 O O . PHE A 1 175 ? -21.498 -7.343 7.855 1.00 90.31 175 PHE A O 1
ATOM 1360 N N . THR A 1 176 ? -21.510 -8.631 6.014 1.00 89.06 176 THR A N 1
ATOM 1361 C CA . THR A 1 176 ? -21.557 -9.912 6.745 1.00 89.06 176 THR A CA 1
ATOM 1362 C C . THR A 1 176 ? -20.175 -10.464 7.096 1.00 89.06 176 THR A C 1
ATOM 1364 O O . THR A 1 176 ? -19.926 -10.772 8.263 1.00 89.06 176 THR A O 1
ATOM 1367 N N . LEU A 1 177 ? -19.277 -10.614 6.115 1.00 89.94 177 LEU A N 1
ATOM 1368 C CA . LEU A 1 177 ? -18.018 -11.359 6.274 1.00 89.94 177 LEU A CA 1
ATOM 1369 C C . LEU A 1 177 ? -16.825 -10.472 6.634 1.00 89.94 177 LEU A C 1
ATOM 1371 O O . LEU A 1 177 ? -15.989 -10.870 7.449 1.00 89.94 177 LEU A O 1
ATOM 1375 N N . TYR A 1 178 ? -16.742 -9.269 6.060 1.00 91.50 178 TYR A N 1
ATOM 1376 C CA . TYR A 1 178 ? -15.592 -8.375 6.237 1.00 91.50 178 TYR A CA 1
ATOM 1377 C C . TYR A 1 178 ? -15.247 -8.069 7.705 1.00 91.50 178 TYR A C 1
ATOM 1379 O O . TYR A 1 178 ? -14.084 -8.245 8.068 1.00 91.50 178 TYR A O 1
ATOM 1387 N N . PRO A 1 179 ? -16.195 -7.688 8.595 1.00 90.50 179 PRO A N 1
ATOM 1388 C CA . PRO A 1 179 ? -15.854 -7.401 9.991 1.00 90.50 179 PRO A CA 1
ATOM 1389 C C . PRO A 1 179 ? -15.318 -8.633 10.735 1.00 90.50 179 PRO A C 1
ATOM 1391 O O . PRO A 1 179 ? -14.463 -8.486 11.607 1.00 90.50 179 PRO A O 1
ATOM 1394 N N . GLY A 1 180 ? -15.785 -9.839 10.390 1.00 89.56 180 GLY A N 1
ATOM 1395 C CA . GLY A 1 180 ? -15.328 -11.083 11.016 1.00 89.56 180 GLY A CA 1
ATOM 1396 C C . GLY A 1 180 ? -13.910 -11.441 10.583 1.00 89.56 180 GLY A C 1
ATOM 1397 O O . GLY A 1 180 ? -13.054 -11.714 11.423 1.00 89.56 180 GLY A O 1
ATOM 1398 N N . LEU A 1 181 ? -13.635 -11.352 9.279 1.00 92.25 181 LEU A N 1
ATOM 1399 C CA . LEU A 1 181 ? -12.293 -11.554 8.724 1.00 92.25 181 LEU A CA 1
ATOM 1400 C C . LEU A 1 181 ? -11.294 -10.547 9.301 1.00 92.25 181 LEU A C 1
ATOM 1402 O O . LEU A 1 181 ? -10.217 -10.935 9.753 1.00 92.25 181 LEU A O 1
ATOM 1406 N N . SER A 1 182 ? -11.684 -9.272 9.359 1.00 92.00 182 SER A N 1
ATOM 1407 C CA . SER A 1 182 ? -10.896 -8.208 9.974 1.00 92.00 182 SER A CA 1
ATOM 1408 C C . SER A 1 182 ? -10.591 -8.490 11.446 1.00 92.00 182 SER A C 1
ATOM 1410 O O . SER A 1 182 ? -9.438 -8.374 11.862 1.00 92.00 182 SER A O 1
ATOM 1412 N N . ALA A 1 183 ? -11.584 -8.914 12.236 1.00 90.38 183 ALA A N 1
ATOM 1413 C CA . ALA A 1 183 ? -11.374 -9.253 13.642 1.00 90.38 183 ALA A CA 1
ATOM 1414 C C . ALA A 1 183 ? -10.388 -10.417 13.819 1.00 90.38 183 ALA A C 1
ATOM 1416 O O . ALA A 1 183 ? -9.487 -10.331 14.658 1.00 90.38 183 ALA A O 1
ATOM 1417 N N . CYS A 1 184 ? -10.513 -11.473 13.009 1.00 90.38 184 CYS A N 1
ATOM 1418 C CA . CYS A 1 184 ? -9.603 -12.618 13.031 1.00 90.38 184 CYS A CA 1
ATOM 1419 C C . CYS A 1 184 ? -8.165 -12.223 12.665 1.00 90.38 184 CYS A C 1
ATOM 1421 O O . CYS A 1 184 ? -7.235 -12.599 13.377 1.00 90.38 184 CYS A O 1
ATOM 1423 N N . LEU A 1 185 ? -7.972 -11.441 11.597 1.00 90.81 185 LEU A N 1
ATOM 1424 C CA . LEU A 1 185 ? -6.641 -11.004 11.158 1.00 90.81 185 LEU A CA 1
ATOM 1425 C C . LEU A 1 185 ? -5.985 -10.047 12.158 1.00 90.81 185 LEU A C 1
ATOM 1427 O O . LEU A 1 185 ? -4.806 -10.206 12.468 1.00 90.81 185 LEU A O 1
ATOM 1431 N N . MET A 1 186 ? -6.738 -9.090 12.712 1.00 89.12 186 MET A N 1
ATOM 1432 C CA . MET A 1 186 ? -6.224 -8.218 13.776 1.00 89.12 186 MET A CA 1
ATOM 1433 C C . MET A 1 186 ? -5.847 -9.021 15.020 1.00 89.12 186 MET A C 1
ATOM 1435 O O . MET A 1 186 ? -4.799 -8.790 15.611 1.00 89.12 186 MET A O 1
ATOM 1439 N N . THR A 1 187 ? -6.675 -9.992 15.402 1.00 88.38 187 THR A N 1
ATOM 1440 C CA . THR A 1 187 ? -6.391 -10.874 16.540 1.00 88.38 187 THR A CA 1
ATOM 1441 C C . THR A 1 187 ? -5.127 -11.691 16.298 1.00 88.38 187 THR A C 1
ATOM 1443 O O . THR A 1 187 ? -4.295 -11.791 17.194 1.00 88.38 187 THR A O 1
ATOM 1446 N N . TRP A 1 188 ? -4.940 -12.221 15.087 1.00 86.81 188 TRP A N 1
ATOM 1447 C CA . TRP A 1 188 ? -3.715 -12.924 14.712 1.00 86.81 188 TRP A CA 1
ATOM 1448 C C . TRP A 1 188 ? -2.481 -12.018 14.799 1.00 86.81 188 TRP A C 1
ATOM 1450 O O . TRP A 1 188 ? -1.479 -12.417 15.384 1.00 86.81 188 TRP A O 1
ATOM 1460 N N . ALA A 1 189 ? -2.570 -10.776 14.313 1.00 84.06 189 ALA A N 1
ATOM 1461 C CA . ALA A 1 189 ? -1.486 -9.803 14.447 1.00 84.06 189 ALA A CA 1
ATOM 1462 C C . ALA A 1 189 ? -1.143 -9.547 15.920 1.00 84.06 189 ALA A C 1
ATOM 1464 O O . ALA A 1 189 ? 0.018 -9.592 16.315 1.00 84.06 189 ALA A O 1
ATOM 1465 N N . VAL A 1 190 ? -2.161 -9.346 16.756 1.00 83.00 190 VAL A N 1
ATOM 1466 C CA . VAL A 1 190 ? -1.983 -9.119 18.193 1.00 83.00 190 VAL A CA 1
ATOM 1467 C C . VAL A 1 190 ? -1.420 -10.358 18.906 1.00 83.00 190 VAL A C 1
ATOM 1469 O O . VAL A 1 190 ? -0.648 -10.211 19.854 1.00 83.00 190 VAL A O 1
ATOM 1472 N N . ALA A 1 191 ? -1.719 -11.571 18.427 1.00 82.44 191 ALA A N 1
ATOM 1473 C CA . ALA A 1 191 ? -1.176 -12.824 18.963 1.00 82.44 191 ALA A CA 1
ATOM 1474 C C . ALA A 1 191 ? 0.355 -12.914 18.877 1.00 82.44 191 ALA A C 1
ATOM 1476 O O . ALA A 1 191 ? 0.960 -13.686 19.616 1.00 82.44 191 ALA A O 1
ATOM 1477 N N . THR A 1 192 ? 0.985 -12.138 17.988 1.00 77.88 192 THR A N 1
ATOM 1478 C CA . THR A 1 192 ? 2.451 -12.085 17.875 1.00 77.88 192 THR A CA 1
ATOM 1479 C C . THR A 1 192 ? 3.110 -11.330 19.031 1.00 77.88 192 THR A C 1
ATOM 1481 O O . THR A 1 192 ? 4.295 -11.522 19.286 1.00 77.88 192 THR A O 1
ATOM 1484 N N . ILE A 1 193 ? 2.345 -10.498 19.749 1.00 76.12 193 ILE A N 1
ATOM 1485 C CA . ILE A 1 193 ? 2.859 -9.595 20.788 1.00 76.12 193 ILE A CA 1
ATOM 1486 C C . ILE A 1 193 ? 2.296 -9.950 22.172 1.00 76.12 193 ILE A C 1
ATOM 1488 O O . ILE A 1 193 ? 2.979 -9.796 23.184 1.00 76.12 193 ILE A O 1
ATOM 1492 N N . ILE A 1 194 ? 1.055 -10.443 22.231 1.00 78.31 194 ILE A N 1
ATOM 1493 C CA . ILE A 1 194 ? 0.355 -10.760 23.481 1.00 78.31 194 ILE A CA 1
ATOM 1494 C C . ILE A 1 194 ? 0.408 -12.272 23.762 1.00 78.31 194 ILE A C 1
ATOM 1496 O O . ILE A 1 194 ? 0.208 -13.072 22.846 1.00 78.31 194 ILE A O 1
ATOM 1500 N N . PRO A 1 195 ? 0.589 -12.704 25.028 1.00 80.12 195 PRO A N 1
ATOM 1501 C CA . PRO A 1 195 ? 0.483 -14.113 25.401 1.00 80.12 195 PRO A CA 1
ATOM 1502 C C . PRO A 1 195 ? -0.842 -14.754 24.964 1.00 80.12 195 PRO A C 1
ATOM 1504 O O . PRO A 1 195 ? -1.918 -14.194 25.184 1.00 80.12 195 PRO A O 1
ATOM 1507 N N . LEU A 1 196 ? -0.771 -15.988 24.448 1.00 80.94 196 LEU A N 1
ATOM 1508 C CA . LEU A 1 196 ? -1.917 -16.732 23.898 1.00 80.94 196 LEU A CA 1
ATOM 1509 C C . LEU A 1 196 ? -3.119 -16.844 24.855 1.00 80.94 196 LEU A C 1
ATOM 1511 O O . LEU A 1 196 ? -4.259 -16.864 24.399 1.00 80.94 196 LEU A O 1
ATOM 1515 N N . LYS A 1 197 ? -2.887 -16.834 26.175 1.00 78.81 197 LYS A N 1
ATOM 1516 C CA . LYS A 1 197 ? -3.943 -16.865 27.205 1.00 78.81 197 LYS A CA 1
ATOM 1517 C C . LYS A 1 197 ? -4.932 -15.691 27.130 1.00 78.81 197 LYS A C 1
ATOM 1519 O O . LYS A 1 197 ? -6.086 -15.843 27.505 1.00 78.81 197 LYS A O 1
ATOM 1524 N N . PHE A 1 198 ? -4.523 -14.533 26.606 1.00 82.06 198 PHE A N 1
ATOM 1525 C CA . PHE A 1 198 ? -5.405 -13.364 26.469 1.00 82.06 198 PHE A CA 1
ATOM 1526 C C . PHE A 1 198 ? -6.108 -13.288 25.106 1.00 82.06 198 PHE A C 1
ATOM 1528 O O . PHE A 1 198 ? -6.961 -12.421 24.901 1.00 82.06 198 PHE A O 1
ATOM 1535 N N . LEU A 1 199 ? -5.776 -14.179 24.166 1.00 85.81 199 LEU A N 1
ATOM 1536 C CA . LEU A 1 199 ? -6.154 -14.034 22.761 1.00 85.81 199 LEU A CA 1
ATOM 1537 C C . LEU A 1 199 ? -7.672 -14.036 22.544 1.00 85.81 199 LEU A C 1
ATOM 1539 O O . LEU A 1 199 ? -8.195 -13.207 21.805 1.00 85.81 199 LEU A O 1
ATOM 1543 N N . SER A 1 200 ? -8.396 -14.919 23.232 1.00 89.00 200 SER A N 1
ATOM 1544 C CA . SER A 1 200 ? -9.859 -15.015 23.134 1.00 89.00 200 SER A CA 1
ATOM 1545 C C . SER A 1 200 ? -10.572 -13.774 23.677 1.00 89.00 200 SER A C 1
ATOM 1547 O O . SER A 1 200 ? -11.596 -13.361 23.137 1.00 89.00 200 SER A O 1
ATOM 1549 N N . ILE A 1 201 ? -10.013 -13.146 24.716 1.00 86.00 201 ILE A N 1
ATOM 1550 C CA . ILE A 1 201 ? -10.539 -11.901 25.292 1.00 86.00 201 ILE A CA 1
ATOM 1551 C C . ILE A 1 201 ? -10.305 -10.741 24.316 1.00 86.00 201 ILE A C 1
ATOM 1553 O O . ILE A 1 201 ? -11.215 -9.954 24.058 1.00 86.00 201 ILE A O 1
ATOM 1557 N N . VAL A 1 202 ? -9.112 -10.663 23.721 1.00 86.06 202 VAL A N 1
ATOM 1558 C CA . VAL A 1 202 ? -8.787 -9.668 22.687 1.00 86.06 202 VAL A CA 1
ATOM 1559 C C . VAL A 1 202 ? -9.715 -9.817 21.481 1.00 86.06 202 VAL A C 1
ATOM 1561 O O . VAL A 1 202 ? -10.310 -8.831 21.042 1.00 86.06 202 VAL A O 1
ATOM 1564 N N . LEU A 1 203 ? -9.903 -11.049 20.996 1.00 89.19 203 LEU A N 1
ATOM 1565 C CA . LEU A 1 203 ? -10.805 -11.347 19.887 1.00 89.19 203 LEU A CA 1
ATOM 1566 C C . LEU A 1 203 ? -12.226 -10.879 20.185 1.00 89.19 203 LEU A C 1
ATOM 1568 O O . LEU A 1 203 ? -12.844 -10.264 19.321 1.00 89.19 203 LEU A O 1
ATOM 1572 N N . LEU A 1 204 ? -12.731 -11.118 21.398 1.00 89.50 204 LEU A N 1
ATOM 1573 C CA . LEU A 1 204 ? -14.060 -10.673 21.812 1.00 89.50 204 LEU A CA 1
ATOM 1574 C C . LEU A 1 204 ? -14.218 -9.149 21.694 1.00 89.50 204 LEU A C 1
ATOM 1576 O O . LEU A 1 204 ? -15.202 -8.677 21.122 1.00 89.50 204 LEU A O 1
ATOM 1580 N N . PHE A 1 205 ? -13.254 -8.377 22.201 1.00 85.50 205 PHE A N 1
ATOM 1581 C CA . PHE A 1 205 ? -13.330 -6.913 22.177 1.00 85.50 205 PHE A CA 1
ATOM 1582 C C . PHE A 1 205 ? -13.168 -6.327 20.771 1.00 85.50 205 PHE A C 1
ATOM 1584 O O . PHE A 1 205 ? -13.943 -5.444 20.397 1.00 85.50 205 PHE A O 1
ATOM 1591 N N . ILE A 1 206 ? -12.213 -6.829 19.979 1.00 85.50 206 ILE A N 1
ATOM 1592 C CA . ILE A 1 206 ? -12.027 -6.398 18.583 1.00 85.50 206 ILE A CA 1
ATOM 1593 C C . ILE A 1 206 ? -13.283 -6.724 17.769 1.00 85.50 206 ILE A C 1
ATOM 1595 O O . ILE A 1 206 ? -13.815 -5.863 17.063 1.00 85.50 206 ILE A O 1
ATOM 1599 N N . SER A 1 207 ? -13.795 -7.947 17.920 1.00 85.88 207 SER A N 1
ATOM 1600 C CA . SER A 1 207 ? -15.007 -8.402 17.240 1.00 85.88 207 SER A CA 1
ATOM 1601 C C . SER A 1 207 ? -16.202 -7.532 17.612 1.00 85.88 207 SER A C 1
ATOM 1603 O O . SER A 1 207 ? -16.912 -7.075 16.723 1.00 85.88 207 SER A O 1
ATOM 1605 N N . PHE A 1 208 ? -16.394 -7.224 18.898 1.00 85.19 208 PHE A N 1
ATOM 1606 C CA . PHE A 1 208 ? -17.471 -6.341 19.345 1.00 85.19 208 PHE A CA 1
ATOM 1607 C C . PHE A 1 208 ? -17.362 -4.926 18.765 1.00 85.19 208 PHE A C 1
ATOM 1609 O O . PHE A 1 208 ? -18.364 -4.386 18.293 1.00 85.19 208 PHE A O 1
ATOM 1616 N N . ALA A 1 209 ? -16.165 -4.331 18.771 1.00 83.38 209 ALA A N 1
ATOM 1617 C CA . ALA A 1 209 ? -15.954 -2.983 18.249 1.00 83.38 209 ALA A CA 1
ATOM 1618 C C . ALA A 1 209 ? -16.318 -2.887 16.758 1.00 83.38 209 ALA A C 1
ATOM 1620 O O . ALA A 1 209 ? -17.041 -1.973 16.355 1.00 83.38 209 ALA A O 1
ATOM 1621 N N . LEU A 1 210 ? -15.878 -3.856 15.949 1.00 84.50 210 LEU A N 1
ATOM 1622 C CA . LEU A 1 210 ? -16.234 -3.919 14.530 1.00 84.50 210 LEU A CA 1
ATOM 1623 C C . LEU A 1 210 ? -17.726 -4.216 14.348 1.00 84.50 210 LEU A C 1
ATOM 1625 O O . LEU A 1 210 ? -18.413 -3.533 13.592 1.00 84.50 210 LEU A O 1
ATOM 1629 N N . PHE A 1 211 ? -18.273 -5.161 15.102 1.00 82.12 211 PHE A N 1
ATOM 1630 C CA . PHE A 1 211 ? -19.683 -5.527 15.017 1.00 82.12 211 PHE A CA 1
ATOM 1631 C C . PHE A 1 211 ? -20.620 -4.354 15.336 1.00 82.12 211 PHE A C 1
ATOM 1633 O O . PHE A 1 211 ? -21.603 -4.132 14.628 1.00 82.12 211 PHE A O 1
ATOM 1640 N N . GLN A 1 212 ? -20.282 -3.529 16.332 1.00 81.69 212 GLN A N 1
ATOM 1641 C CA . GLN A 1 212 ? -21.039 -2.322 16.668 1.00 81.69 212 GLN A CA 1
ATOM 1642 C C . GLN A 1 212 ? -21.116 -1.324 15.504 1.00 81.69 212 GLN A C 1
ATOM 1644 O O . GLN A 1 212 ? -22.121 -0.628 15.345 1.00 81.69 212 GLN A O 1
ATOM 1649 N N . VAL A 1 213 ? -20.068 -1.244 14.687 1.00 82.69 213 VAL A N 1
ATOM 1650 C CA . VAL A 1 213 ? -20.016 -0.330 13.542 1.00 82.69 213 VAL A CA 1
ATOM 1651 C C . VAL A 1 213 ? -20.860 -0.858 12.379 1.00 82.69 213 VAL A C 1
ATOM 1653 O O . VAL A 1 213 ? -21.593 -0.081 11.756 1.00 82.69 213 VAL A O 1
ATOM 1656 N N . PHE A 1 214 ? -20.801 -2.161 12.101 1.00 81.94 214 PHE A N 1
ATOM 1657 C CA . PHE A 1 214 ? -21.414 -2.762 10.911 1.00 81.94 214 PHE A CA 1
ATOM 1658 C C . PHE A 1 214 ? -22.869 -3.197 11.102 1.00 81.94 214 PHE A C 1
ATOM 1660 O O . PHE A 1 214 ? -23.664 -3.008 10.190 1.00 81.94 214 PHE A O 1
ATOM 1667 N N . LEU A 1 215 ? -23.259 -3.688 12.281 1.00 78.25 215 LEU A N 1
ATOM 1668 C CA . LEU A 1 215 ? -24.594 -4.261 12.505 1.00 78.25 215 LEU A CA 1
ATOM 1669 C C . LEU A 1 215 ? -25.684 -3.230 12.854 1.00 78.25 215 LEU A C 1
ATOM 1671 O O . LEU A 1 215 ? -26.794 -3.585 13.247 1.00 78.25 215 LEU A O 1
ATOM 1675 N N . THR A 1 216 ? -25.367 -1.938 12.764 1.00 73.75 216 THR A N 1
ATOM 1676 C CA . THR A 1 216 ? -26.377 -0.884 12.903 1.00 73.75 216 THR A CA 1
ATOM 1677 C C . THR A 1 216 ? -27.303 -0.909 11.684 1.00 73.75 216 THR A C 1
ATOM 1679 O O . THR A 1 216 ? -26.789 -1.019 10.567 1.00 73.75 216 THR A O 1
ATOM 1682 N N . PRO A 1 217 ? -28.638 -0.806 11.865 1.00 66.50 217 PRO A N 1
ATOM 1683 C CA . PRO A 1 217 ? -29.574 -0.795 10.743 1.00 66.50 217 PRO A CA 1
ATOM 1684 C C . PRO A 1 217 ? -29.163 0.315 9.777 1.00 66.50 217 PRO A C 1
ATOM 1686 O O . PRO A 1 217 ? -28.977 1.472 10.171 1.00 66.50 217 PRO A O 1
ATOM 1689 N N . THR A 1 218 ? -28.884 -0.083 8.542 1.00 76.69 218 THR A N 1
ATOM 1690 C CA . THR A 1 218 ? -28.280 0.764 7.519 1.00 76.69 218 THR A CA 1
ATOM 1691 C C . THR A 1 218 ? -29.005 0.548 6.205 1.00 76.69 218 THR A C 1
ATOM 1693 O O . THR A 1 218 ? -29.102 -0.571 5.707 1.00 76.69 218 THR A O 1
ATOM 1696 N N . ILE A 1 219 ? -29.487 1.657 5.647 1.00 82.44 219 ILE A N 1
ATOM 1697 C CA . ILE A 1 219 ? -30.182 1.702 4.362 1.00 82.44 219 ILE A CA 1
ATOM 1698 C C . ILE A 1 219 ? -29.175 1.357 3.264 1.00 82.44 219 ILE A C 1
ATOM 1700 O O . ILE A 1 219 ? -28.084 1.933 3.232 1.00 82.44 219 ILE A O 1
ATOM 1704 N N . SER A 1 220 ? -29.518 0.460 2.349 1.00 82.25 220 SER A N 1
ATOM 1705 C CA . SER A 1 220 ? -28.626 0.108 1.244 1.00 82.25 220 SER A CA 1
ATOM 1706 C C . SER A 1 220 ? -28.230 1.327 0.409 1.00 82.25 220 SER A C 1
ATOM 1708 O O . SER A 1 220 ? -28.983 2.299 0.244 1.00 82.25 220 SER A O 1
ATOM 1710 N N . SER A 1 221 ? -26.999 1.295 -0.099 1.00 82.12 221 SER A N 1
ATOM 1711 C CA . SER A 1 221 ? -26.519 2.322 -1.019 1.00 82.12 221 SER A CA 1
ATOM 1712 C C . SER A 1 221 ? -27.259 2.251 -2.356 1.00 82.12 221 SER A C 1
ATOM 1714 O O . SER A 1 221 ? -27.501 3.303 -2.938 1.00 82.12 221 SER A O 1
ATOM 1716 N N . PHE A 1 222 ? -27.671 1.052 -2.788 1.00 80.88 222 PHE A N 1
ATOM 1717 C CA . PHE A 1 222 ? -28.120 0.791 -4.160 1.00 80.88 222 PHE A CA 1
ATOM 1718 C C . PHE A 1 222 ? -29.594 0.353 -4.281 1.00 80.88 222 PHE A C 1
ATOM 1720 O O . PHE A 1 222 ? -30.256 0.756 -5.238 1.00 80.88 222 PHE A O 1
ATOM 1727 N N . LYS A 1 223 ? -30.167 -0.366 -3.294 1.00 71.88 223 LYS A N 1
ATOM 1728 C CA . LYS A 1 223 ? -31.592 -0.787 -3.319 1.00 71.88 223 LYS A CA 1
ATOM 1729 C C . LYS A 1 223 ? -32.623 0.346 -3.501 1.00 71.88 223 LYS A C 1
ATOM 1731 O O . LYS A 1 223 ? -33.587 0.116 -4.224 1.00 71.88 223 LYS A O 1
ATOM 1736 N N . PRO A 1 224 ? -32.452 1.566 -2.938 1.00 62.06 224 PRO A N 1
ATOM 1737 C CA . PRO A 1 224 ? -33.450 2.636 -3.076 1.00 62.06 224 PRO A CA 1
ATOM 1738 C C . PRO A 1 224 ? -33.705 3.083 -4.522 1.00 62.06 224 PRO A C 1
ATOM 1740 O O . PRO A 1 224 ? -34.712 3.725 -4.788 1.00 62.06 224 PRO A O 1
ATOM 1743 N N . SER A 1 225 ? -32.785 2.776 -5.442 1.00 57.56 225 SER A N 1
ATOM 1744 C CA . SER A 1 225 ? -32.916 3.080 -6.872 1.00 57.56 225 SER A CA 1
ATOM 1745 C C . SER A 1 225 ? -33.614 1.975 -7.678 1.00 57.56 225 SER A C 1
ATOM 1747 O O . SER A 1 225 ? -33.915 2.184 -8.849 1.00 57.56 225 SER A O 1
ATOM 1749 N N . MET A 1 226 ? -33.866 0.809 -7.065 1.00 55.69 226 MET A N 1
ATOM 1750 C CA . MET A 1 226 ? -34.314 -0.411 -7.751 1.00 55.69 226 MET A CA 1
ATOM 1751 C C . MET A 1 226 ? -35.716 -0.883 -7.347 1.00 55.69 226 MET A C 1
ATOM 1753 O O . MET A 1 226 ? -36.320 -1.657 -8.083 1.00 55.69 226 MET A O 1
ATOM 1757 N N . THR A 1 227 ? -36.247 -0.437 -6.206 1.00 52.56 227 THR A N 1
ATOM 1758 C CA . THR A 1 227 ? -37.509 -0.951 -5.646 1.00 52.56 227 THR A CA 1
ATOM 1759 C C . THR A 1 227 ? -38.673 0.030 -5.800 1.00 52.56 227 THR A C 1
ATOM 1761 O O . THR A 1 227 ? -38.550 1.202 -5.439 1.00 52.56 227 THR A O 1
ATOM 1764 N N . THR A 1 228 ? -39.830 -0.464 -6.251 1.00 51.41 228 THR A N 1
ATOM 1765 C CA . THR A 1 228 ? -41.147 0.174 -6.070 1.00 51.41 228 THR A CA 1
ATOM 1766 C C . THR A 1 228 ? -41.529 0.209 -4.585 1.00 51.41 228 THR A C 1
ATOM 1768 O O . THR A 1 228 ? -41.140 -0.677 -3.827 1.00 51.41 228 THR A O 1
ATOM 1771 N N . GLU A 1 229 ? -42.256 1.246 -4.159 1.00 46.00 229 GLU A N 1
ATOM 1772 C CA . GLU A 1 229 ? -42.622 1.522 -2.760 1.00 46.00 229 GLU A CA 1
ATOM 1773 C C . GLU A 1 229 ? -43.110 0.264 -2.000 1.00 46.00 229 GLU A C 1
ATOM 1775 O O . GLU A 1 229 ? -44.155 -0.288 -2.333 1.00 46.00 229 GLU A O 1
ATOM 1780 N N . GLY A 1 230 ? -42.370 -0.184 -0.971 1.00 53.56 230 GLY A N 1
ATOM 1781 C CA . GLY A 1 230 ? -42.832 -1.225 -0.034 1.00 53.56 230 GLY A CA 1
ATOM 1782 C C . GLY A 1 230 ? -41.820 -2.289 0.422 1.00 53.56 230 GLY A C 1
ATOM 1783 O O . GLY A 1 230 ? -42.112 -2.987 1.388 1.00 53.56 230 GLY A O 1
ATOM 1784 N N . GLU A 1 231 ? -40.648 -2.427 -0.210 1.00 58.50 231 GLU A N 1
ATOM 1785 C CA . GLU A 1 231 ? -39.645 -3.444 0.171 1.00 58.50 231 GLU A CA 1
ATOM 1786 C C . GLU A 1 231 ? -38.621 -2.959 1.219 1.00 58.50 231 GLU A C 1
ATOM 1788 O O . GLU A 1 231 ? -38.245 -1.785 1.254 1.00 58.50 231 GLU A O 1
ATOM 1793 N N . ASP A 1 232 ? -38.132 -3.884 2.061 1.00 64.31 232 ASP A N 1
ATOM 1794 C CA . ASP A 1 232 ? -37.086 -3.633 3.065 1.00 64.31 232 ASP A CA 1
ATOM 1795 C C . ASP A 1 232 ? -35.801 -3.093 2.410 1.00 64.31 232 ASP A C 1
ATOM 1797 O O . ASP A 1 232 ? -35.000 -3.817 1.805 1.00 64.31 232 ASP A O 1
ATOM 1801 N N . THR A 1 233 ? -35.578 -1.788 2.579 1.00 71.56 233 THR A N 1
ATOM 1802 C CA . THR A 1 233 ? -34.418 -1.064 2.026 1.00 71.56 233 THR A CA 1
ATOM 1803 C C . THR A 1 233 ? -33.105 -1.319 2.776 1.00 71.56 233 THR A C 1
ATOM 1805 O O . THR A 1 233 ? -32.054 -0.816 2.366 1.00 71.56 233 THR A O 1
ATOM 1808 N N . ASP A 1 234 ? -33.130 -2.108 3.852 1.00 78.88 234 ASP A N 1
ATOM 1809 C CA . ASP A 1 234 ? -31.950 -2.439 4.648 1.00 78.88 234 ASP A CA 1
ATOM 1810 C C . ASP A 1 234 ? -30.957 -3.321 3.870 1.00 78.88 234 ASP A C 1
ATOM 1812 O O . ASP A 1 234 ? -31.327 -4.170 3.049 1.00 78.88 234 ASP A O 1
ATOM 1816 N N . ILE A 1 235 ? -29.659 -3.130 4.136 1.00 79.75 235 ILE A N 1
ATOM 1817 C CA . ILE A 1 235 ? -28.587 -3.942 3.532 1.00 79.75 235 ILE A CA 1
ATOM 1818 C C . ILE A 1 235 ? -28.762 -5.411 3.919 1.00 79.75 235 ILE A C 1
ATOM 1820 O O . ILE A 1 235 ? -28.856 -6.287 3.056 1.00 79.75 235 ILE A O 1
ATOM 1824 N N . LEU A 1 236 ? -28.811 -5.674 5.226 1.00 81.12 236 LEU A N 1
ATOM 1825 C CA . LEU A 1 236 ? -28.867 -7.012 5.797 1.00 81.12 236 LEU A CA 1
ATOM 1826 C C . LEU A 1 236 ? -30.300 -7.383 6.161 1.00 81.12 236 LEU A C 1
ATOM 1828 O O . LEU A 1 236 ? -30.920 -6.739 7.002 1.00 81.12 236 LEU A O 1
ATOM 1832 N N . HIS A 1 237 ? -30.778 -8.496 5.610 1.00 80.00 237 HIS A N 1
ATOM 1833 C CA . HIS A 1 237 ? -31.992 -9.137 6.101 1.00 80.00 237 HIS A CA 1
ATOM 1834 C C . HIS A 1 237 ? -31.820 -9.602 7.551 1.00 80.00 237 HIS A C 1
ATOM 1836 O O . HIS A 1 237 ? -30.724 -9.961 7.993 1.00 80.00 237 HIS A O 1
ATOM 1842 N N . HIS A 1 238 ? -32.928 -9.650 8.288 1.00 76.81 238 HIS A N 1
ATOM 1843 C CA . HIS A 1 238 ? -32.948 -10.018 9.704 1.00 76.81 238 HIS A CA 1
ATOM 1844 C C . HIS A 1 238 ? -32.295 -11.378 9.995 1.00 76.81 238 HIS A C 1
ATOM 1846 O O . HIS A 1 238 ? -31.593 -11.527 10.995 1.00 76.81 238 HIS A O 1
ATOM 1852 N N . THR A 1 239 ? -32.443 -12.348 9.091 1.00 78.81 239 THR A N 1
ATOM 1853 C CA . THR A 1 239 ? -31.807 -13.671 9.182 1.00 78.81 239 THR A CA 1
ATOM 1854 C C . THR A 1 239 ? -30.279 -13.594 9.148 1.00 78.81 239 THR A C 1
ATOM 1856 O O . THR A 1 239 ? -29.614 -14.269 9.933 1.00 78.81 239 THR A O 1
ATOM 1859 N N . HIS A 1 240 ? -29.706 -12.728 8.306 1.00 81.00 240 HIS A N 1
ATOM 1860 C CA . HIS A 1 240 ? -28.259 -12.515 8.238 1.00 81.00 240 HIS A CA 1
ATOM 1861 C C . HIS A 1 240 ? -27.733 -11.841 9.505 1.00 81.00 240 HIS A C 1
ATOM 1863 O O . HIS A 1 240 ? -26.718 -12.272 10.044 1.00 81.00 240 HIS A O 1
ATOM 1869 N N . ILE A 1 241 ? -28.443 -10.838 10.028 1.00 80.25 241 ILE A N 1
ATOM 1870 C CA . ILE A 1 241 ? -28.076 -10.156 11.281 1.00 80.25 241 ILE A CA 1
ATOM 1871 C C . ILE A 1 241 ? -27.969 -11.168 12.432 1.00 80.25 241 ILE A C 1
ATOM 1873 O O . ILE A 1 241 ? -27.001 -11.147 13.194 1.00 80.25 241 ILE A O 1
ATOM 1877 N N . ILE A 1 242 ? -28.936 -12.083 12.523 1.00 78.12 242 ILE A N 1
ATOM 1878 C CA . ILE A 1 242 ? -28.966 -13.157 13.521 1.00 78.12 242 ILE A CA 1
ATOM 1879 C C . ILE A 1 242 ? -27.787 -14.112 13.342 1.00 78.12 242 ILE A C 1
ATOM 1881 O O . ILE A 1 242 ? -27.065 -14.382 14.302 1.00 78.12 242 ILE A O 1
ATOM 1885 N N . ALA A 1 243 ? -27.576 -14.614 12.123 1.00 83.12 243 ALA A N 1
ATOM 1886 C CA . ALA A 1 243 ? -26.497 -15.554 11.840 1.00 83.12 243 ALA A CA 1
ATOM 1887 C C . ALA A 1 243 ? -25.128 -14.949 12.189 1.00 83.12 243 ALA A C 1
ATOM 1889 O O . ALA A 1 243 ? -24.330 -15.581 12.881 1.00 83.12 243 ALA A O 1
ATOM 1890 N N . VAL A 1 244 ? -24.891 -13.695 11.793 1.00 83.31 244 VAL A N 1
ATOM 1891 C CA . VAL A 1 244 ? -23.649 -12.972 12.095 1.00 83.31 244 VAL A CA 1
ATOM 1892 C C . VAL A 1 244 ? -23.515 -12.767 13.613 1.00 83.31 244 VAL A C 1
ATOM 1894 O O . VAL A 1 244 ? -22.447 -13.035 14.155 1.00 83.31 244 VAL A O 1
ATOM 1897 N N . ALA A 1 245 ? -24.581 -12.406 14.340 1.00 81.06 245 ALA A N 1
ATOM 1898 C CA . ALA A 1 245 ? -24.539 -12.282 15.804 1.00 81.06 245 ALA A CA 1
ATOM 1899 C C . ALA A 1 245 ? -24.184 -13.600 16.519 1.00 81.06 245 ALA A C 1
ATOM 1901 O O . ALA A 1 245 ? -23.386 -13.599 17.459 1.00 81.06 245 ALA A O 1
ATOM 1902 N N . ILE A 1 246 ? -24.749 -14.726 16.071 1.00 83.25 246 ILE A N 1
ATOM 1903 C CA . ILE A 1 246 ? -24.462 -16.055 16.632 1.00 83.25 246 ILE A CA 1
ATOM 1904 C C . ILE A 1 246 ? -23.001 -16.431 16.378 1.00 83.25 246 ILE A C 1
ATOM 1906 O O . ILE A 1 246 ? -22.290 -16.798 17.317 1.00 83.25 246 ILE A O 1
ATOM 1910 N N . VAL A 1 247 ? -22.535 -16.290 15.133 1.00 84.38 247 VAL A N 1
ATOM 1911 C CA . VAL A 1 247 ? -21.147 -16.591 14.761 1.00 84.38 247 VAL A CA 1
ATOM 1912 C C . VAL A 1 247 ? -20.185 -15.751 15.598 1.00 84.38 247 VAL A C 1
ATOM 1914 O O . VAL A 1 247 ? -19.298 -16.311 16.238 1.00 84.38 247 VAL A O 1
ATOM 1917 N N . PHE A 1 248 ? -20.409 -14.440 15.700 1.00 79.75 248 PHE A N 1
ATOM 1918 C CA . PHE A 1 248 ? -19.549 -13.535 16.466 1.00 79.75 248 PHE A CA 1
ATOM 1919 C C . PHE A 1 248 ? -19.497 -13.852 17.964 1.00 79.75 248 PHE A C 1
ATOM 1921 O O . PHE A 1 248 ? -18.427 -13.770 18.561 1.00 79.75 248 PHE A O 1
ATOM 1928 N N . ASN A 1 249 ? -20.620 -14.236 18.575 1.00 82.25 249 ASN A N 1
ATOM 1929 C CA . ASN A 1 249 ? -20.642 -14.631 19.985 1.00 82.25 249 ASN A CA 1
ATOM 1930 C C . ASN A 1 249 ? -19.949 -15.977 20.230 1.00 82.25 249 ASN A C 1
ATOM 1932 O O . ASN A 1 249 ? -19.309 -16.174 21.262 1.00 82.25 249 ASN A O 1
ATOM 1936 N N . SER A 1 250 ? -20.065 -16.906 19.280 1.00 86.69 250 SER A N 1
ATOM 1937 C CA . SER A 1 250 ? -19.459 -18.237 19.391 1.00 86.69 250 SER A CA 1
ATOM 1938 C C . SER A 1 250 ? -17.961 -18.259 19.067 1.00 86.69 250 SER A C 1
ATOM 1940 O O . SER A 1 250 ? -17.236 -19.104 19.588 1.00 86.69 250 SER A O 1
ATOM 1942 N N . LEU A 1 251 ? -17.473 -17.322 18.248 1.00 88.50 251 LEU A N 1
ATOM 1943 C CA . LEU A 1 251 ? -16.106 -17.326 17.729 1.00 88.50 251 LEU A CA 1
ATOM 1944 C C . LEU A 1 251 ? -15.025 -17.210 18.831 1.00 88.50 251 LEU A C 1
ATOM 1946 O O . LEU A 1 251 ? -14.130 -18.058 18.846 1.00 88.50 251 LEU A O 1
ATOM 1950 N N . PRO A 1 252 ? -15.088 -16.266 19.798 1.00 89.88 252 PRO A N 1
ATOM 1951 C CA . PRO A 1 252 ? -14.127 -16.207 20.904 1.00 89.88 252 PRO A CA 1
ATOM 1952 C C . PRO A 1 252 ? -14.103 -17.479 21.751 1.00 89.88 252 PRO A C 1
ATOM 1954 O O . PRO A 1 252 ? -13.035 -17.918 22.180 1.00 89.88 252 PRO A O 1
ATOM 1957 N N . LEU A 1 253 ? -15.275 -18.087 21.957 1.00 89.62 253 LEU A N 1
ATOM 1958 C CA . LEU A 1 253 ? -15.424 -19.320 22.720 1.00 89.62 253 LEU A CA 1
ATOM 1959 C C . LEU A 1 253 ? -14.792 -20.510 21.983 1.00 89.62 253 LEU A C 1
ATOM 1961 O O . LEU A 1 253 ? -14.058 -21.286 22.592 1.00 89.62 253 LEU A O 1
ATOM 1965 N N . ALA A 1 254 ? -15.018 -20.618 20.672 1.00 88.00 254 ALA A N 1
ATOM 1966 C CA . ALA A 1 254 ? -14.411 -21.649 19.834 1.00 88.00 254 A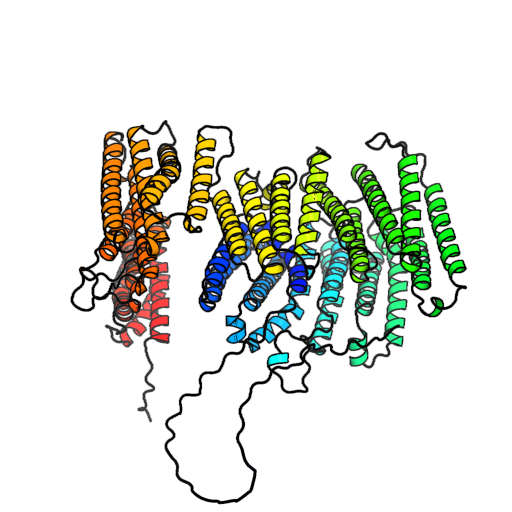LA A CA 1
ATOM 1967 C C . ALA A 1 254 ? -12.878 -21.534 19.817 1.00 88.00 254 ALA A C 1
ATOM 1969 O O . ALA A 1 254 ? -12.182 -22.531 20.008 1.00 88.00 254 ALA A O 1
ATOM 1970 N N . VAL A 1 255 ? -12.347 -20.314 19.667 1.00 86.12 255 VAL A N 1
ATOM 1971 C CA . VAL A 1 255 ? -10.897 -20.060 19.712 1.00 86.12 255 VAL A CA 1
ATOM 1972 C C . VAL A 1 255 ? -10.317 -20.402 21.085 1.00 86.12 255 VAL A C 1
ATOM 1974 O O . VAL A 1 255 ? -9.273 -21.043 21.157 1.00 86.12 255 VAL A O 1
ATOM 1977 N N . HIS A 1 256 ? -11.001 -20.043 22.175 1.00 87.06 256 HIS A N 1
ATOM 1978 C CA . HIS A 1 256 ? -10.563 -20.407 23.525 1.00 87.06 256 HIS A CA 1
ATOM 1979 C C . HIS A 1 256 ? -10.520 -21.927 23.733 1.00 87.06 256 HIS A C 1
ATOM 1981 O O . HIS A 1 256 ? -9.544 -22.454 24.265 1.00 87.06 256 HIS A O 1
ATOM 1987 N N . GLY A 1 257 ? -11.536 -22.643 23.241 1.00 84.56 257 GLY A N 1
ATOM 1988 C CA . GLY A 1 257 ? -11.564 -24.104 23.245 1.00 84.56 257 GLY A CA 1
ATOM 1989 C C . GLY A 1 257 ? -10.391 -24.716 22.475 1.00 84.56 257 GLY A C 1
ATOM 1990 O O . GLY A 1 257 ? -9.723 -25.607 22.993 1.00 84.56 257 GLY A O 1
ATOM 1991 N N . LEU A 1 258 ? -10.087 -24.201 21.279 1.00 82.12 258 LEU A N 1
ATOM 1992 C CA . LEU A 1 258 ? -8.944 -24.656 20.476 1.00 82.12 258 LEU A CA 1
ATOM 1993 C C . LEU A 1 258 ? -7.604 -24.430 21.190 1.00 82.12 258 LEU A C 1
ATOM 1995 O O . LEU A 1 258 ? -6.764 -25.330 21.208 1.00 82.12 258 LEU A O 1
ATOM 1999 N N . ILE A 1 259 ? -7.415 -23.264 21.820 1.00 81.19 259 ILE A N 1
ATOM 2000 C CA . ILE A 1 259 ? -6.212 -22.965 22.614 1.00 81.19 259 ILE A CA 1
ATOM 2001 C C . ILE A 1 259 ? -6.109 -23.922 23.806 1.00 81.19 259 ILE A C 1
ATOM 2003 O O . ILE A 1 259 ? -5.035 -24.470 24.053 1.00 81.19 259 ILE A O 1
ATOM 2007 N N . GLY A 1 260 ? -7.218 -24.175 24.506 1.00 78.88 260 GLY A N 1
ATOM 2008 C CA . GLY A 1 260 ? -7.272 -25.110 25.632 1.00 78.88 260 GLY A CA 1
ATOM 2009 C C . GLY A 1 260 ? -6.890 -26.539 25.238 1.00 78.88 260 GLY A C 1
ATOM 2010 O O . GLY A 1 260 ? -6.069 -27.163 25.914 1.00 78.88 260 GLY A O 1
ATOM 2011 N N . VAL A 1 261 ? -7.415 -27.027 24.106 1.00 79.44 261 VAL A N 1
ATOM 2012 C CA . VAL A 1 261 ? -7.066 -28.344 23.541 1.00 79.44 261 VAL A CA 1
ATOM 2013 C C . VAL A 1 261 ? -5.580 -28.418 23.185 1.00 79.44 261 VAL A C 1
ATOM 2015 O O . VAL A 1 261 ? -4.944 -29.437 23.450 1.00 79.44 261 VAL A O 1
ATOM 2018 N N . TYR A 1 262 ? -5.019 -27.346 22.619 1.00 74.94 262 TYR A N 1
ATOM 2019 C CA . TYR A 1 262 ? -3.624 -27.312 22.183 1.00 74.94 262 TYR A CA 1
ATOM 2020 C C . TYR A 1 262 ? -2.621 -27.183 23.343 1.00 74.94 262 TYR A C 1
ATOM 2022 O O . TYR A 1 262 ? -1.573 -27.822 23.312 1.00 74.94 262 TYR A O 1
ATOM 2030 N N . GLN A 1 263 ? -2.915 -26.369 24.366 1.00 72.94 263 GLN A N 1
ATOM 2031 C CA . GLN A 1 263 ? -1.948 -26.030 25.421 1.00 72.94 263 GLN A CA 1
ATOM 2032 C C . GLN A 1 263 ? -2.049 -26.879 26.693 1.00 72.94 263 GLN A C 1
ATOM 2034 O O . GLN A 1 263 ? -1.018 -27.172 27.294 1.00 72.94 263 GLN A O 1
ATOM 2039 N N . VAL A 1 264 ? -3.255 -27.236 27.153 1.00 64.12 264 VAL A N 1
ATOM 2040 C CA . VAL A 1 264 ? -3.459 -27.658 28.559 1.00 64.12 264 VAL A CA 1
ATOM 2041 C C . VAL A 1 264 ? -3.824 -29.143 28.698 1.00 64.12 264 VAL A C 1
ATOM 2043 O O . VAL A 1 264 ? -3.943 -29.643 29.816 1.00 64.12 264 VAL A O 1
ATOM 2046 N N . SER A 1 265 ? -3.931 -29.888 27.588 1.00 63.62 265 SER A N 1
ATOM 2047 C CA . SER A 1 265 ? -4.475 -31.261 27.515 1.00 63.62 265 SER A CA 1
ATOM 2048 C C . SER A 1 265 ? -5.960 -31.356 27.926 1.00 63.62 265 SER A C 1
ATOM 2050 O O . SER A 1 265 ? -6.510 -30.446 28.542 1.00 63.62 265 SER A O 1
ATOM 2052 N N . LEU A 1 266 ? -6.634 -32.475 27.619 1.00 63.25 266 LEU A N 1
ATOM 2053 C CA . LEU A 1 266 ? -8.061 -32.688 27.943 1.00 63.25 266 LEU A CA 1
ATOM 2054 C C . LEU A 1 266 ? -8.389 -32.516 29.440 1.00 63.25 266 LEU A C 1
ATOM 2056 O O . LEU A 1 266 ? -9.493 -32.105 29.785 1.00 63.25 266 LEU A O 1
ATOM 2060 N N . ILE A 1 267 ? -7.430 -32.795 30.328 1.00 65.12 267 ILE A N 1
ATOM 2061 C CA . ILE A 1 267 ? -7.589 -32.666 31.786 1.00 65.12 267 ILE A CA 1
ATOM 2062 C C . ILE A 1 267 ? -7.553 -31.188 32.217 1.00 65.12 267 ILE A C 1
ATOM 2064 O O . ILE A 1 267 ? -8.240 -30.796 33.160 1.00 65.12 267 ILE A O 1
ATOM 2068 N N . GLY A 1 268 ? -6.807 -30.348 31.496 1.00 65.44 268 GLY A N 1
ATOM 2069 C CA . GLY A 1 268 ? -6.715 -28.909 31.735 1.00 65.44 268 GLY A CA 1
ATOM 2070 C C . GLY A 1 268 ? -8.016 -28.146 31.496 1.00 65.44 268 GLY A C 1
ATOM 2071 O O . GLY A 1 268 ? -8.311 -27.192 32.208 1.00 65.44 268 GLY A O 1
ATOM 2072 N N . ILE A 1 269 ? -8.835 -28.618 30.554 1.00 72.69 269 ILE A N 1
ATOM 2073 C CA . ILE A 1 269 ? -10.130 -28.016 30.188 1.00 72.69 269 ILE A CA 1
ATOM 2074 C C . ILE A 1 269 ? -11.135 -28.069 31.356 1.00 72.69 269 ILE A C 1
ATOM 2076 O O . ILE A 1 269 ? -12.029 -27.232 31.453 1.00 72.69 269 ILE A O 1
ATOM 2080 N N . VAL A 1 270 ? -10.984 -29.027 32.276 1.00 77.12 270 VAL A N 1
ATOM 2081 C CA . VAL A 1 270 ? -11.883 -29.204 33.432 1.00 77.12 270 VAL A CA 1
ATOM 2082 C C . VAL A 1 270 ? -11.440 -28.362 34.642 1.00 77.12 270 VAL A C 1
ATOM 2084 O O . VAL A 1 270 ? -12.119 -28.329 35.668 1.00 77.12 270 VAL A O 1
ATOM 2087 N N . GLN A 1 271 ? -10.315 -27.643 34.556 1.00 82.12 271 GLN A N 1
ATOM 2088 C CA . GLN A 1 271 ? -9.868 -26.788 35.653 1.00 82.12 271 GLN A CA 1
ATOM 2089 C C . GLN A 1 271 ? -10.842 -25.630 35.901 1.00 82.12 271 GLN A C 1
ATOM 2091 O O . GLN A 1 271 ? -11.352 -24.999 34.977 1.00 82.12 271 GLN A O 1
ATOM 2096 N N . PHE A 1 272 ? -11.049 -25.306 37.181 1.00 83.44 272 PHE A N 1
ATOM 2097 C CA . PHE A 1 272 ? -11.943 -24.228 37.611 1.00 83.44 272 PHE A CA 1
ATOM 2098 C C . PHE A 1 272 ? -11.612 -22.881 36.946 1.00 83.44 272 PHE A C 1
ATOM 2100 O O . PHE A 1 272 ? -12.521 -22.171 36.531 1.00 83.44 272 PHE A O 1
ATOM 2107 N N . GLY A 1 273 ? -10.322 -22.564 36.781 1.00 82.50 273 GLY A N 1
ATOM 2108 C CA . GLY A 1 273 ? -9.870 -21.347 36.098 1.00 82.50 273 GLY A CA 1
ATOM 2109 C C . GLY A 1 273 ? -10.341 -21.267 34.642 1.00 82.50 273 GLY A C 1
ATOM 2110 O O . GLY A 1 273 ? -10.947 -20.270 34.259 1.00 82.50 273 GLY A O 1
ATOM 2111 N N . PHE A 1 274 ? -10.175 -22.351 33.878 1.00 84.62 274 PHE A N 1
ATOM 2112 C CA . PHE A 1 274 ? -10.628 -22.446 32.486 1.00 84.62 274 PHE A CA 1
ATOM 2113 C C . PHE A 1 274 ? -12.156 -22.319 32.368 1.00 84.62 274 PHE A C 1
ATOM 2115 O O . PHE A 1 274 ? -12.672 -21.599 31.515 1.00 84.62 274 PHE A O 1
ATOM 2122 N N . ILE A 1 275 ? -12.908 -22.955 33.274 1.00 87.25 275 ILE A N 1
ATOM 2123 C CA . ILE A 1 275 ? -14.375 -22.838 33.314 1.00 87.25 275 ILE A CA 1
ATOM 2124 C C . ILE A 1 275 ? -14.798 -21.395 33.629 1.00 87.25 275 ILE A C 1
ATOM 2126 O O . ILE A 1 275 ? -15.717 -20.869 32.996 1.00 87.25 275 ILE A O 1
ATOM 2130 N N . CYS A 1 276 ? -14.131 -20.732 34.579 1.00 87.94 276 CYS A N 1
ATOM 2131 C CA . CYS A 1 276 ? -14.377 -19.323 34.884 1.00 87.94 276 CYS A CA 1
ATOM 2132 C C . CYS A 1 276 ? -14.083 -18.409 33.687 1.00 87.94 276 CYS A C 1
ATOM 2134 O O . CYS A 1 276 ? -14.850 -17.474 33.456 1.00 87.94 276 CYS A O 1
ATOM 2136 N N . GLU A 1 277 ? -13.034 -18.683 32.909 1.00 87.81 277 GLU A N 1
ATOM 2137 C CA . GLU A 1 277 ? -12.710 -17.945 31.681 1.00 87.81 277 GLU A CA 1
ATOM 2138 C C . GLU A 1 277 ? -13.770 -18.138 30.595 1.00 87.81 277 GLU A C 1
ATOM 2140 O O . GLU A 1 277 ? -14.259 -17.156 30.033 1.00 87.81 277 GLU A O 1
ATOM 2145 N N . VAL A 1 278 ? -14.202 -19.378 30.353 1.00 90.19 278 VAL A N 1
ATOM 2146 C CA . VAL A 1 278 ? -15.300 -19.697 29.428 1.00 90.19 278 VAL A CA 1
ATOM 2147 C C . VAL A 1 278 ? -16.592 -18.976 29.823 1.00 90.19 278 VAL A C 1
ATOM 2149 O O . VAL A 1 278 ? -17.240 -18.350 28.980 1.00 90.19 278 VAL A O 1
ATOM 2152 N N . LEU A 1 279 ? -16.961 -19.023 31.106 1.00 90.88 279 LEU A N 1
ATOM 2153 C CA . LEU A 1 279 ? -18.143 -18.330 31.622 1.00 90.88 279 LEU A CA 1
ATOM 2154 C C . LEU A 1 279 ? -18.003 -16.808 31.497 1.00 90.88 279 LEU A C 1
ATOM 2156 O O . LEU A 1 279 ? -18.962 -16.133 31.109 1.00 90.88 279 LEU A O 1
ATOM 2160 N N . LEU A 1 280 ? -16.821 -16.254 31.777 1.00 90.69 280 LEU A N 1
ATOM 2161 C CA . LEU A 1 280 ? -16.561 -14.827 31.604 1.00 90.69 280 LEU A CA 1
ATOM 2162 C C . LEU A 1 280 ? -16.702 -14.419 30.133 1.00 90.69 280 LEU A C 1
ATOM 2164 O O . LEU A 1 280 ? -17.400 -13.448 29.844 1.00 90.69 280 LEU A O 1
ATOM 2168 N N . LEU A 1 281 ? -16.094 -15.162 29.205 1.00 91.06 281 LEU A N 1
ATOM 2169 C CA . LEU A 1 281 ? -16.196 -14.908 27.766 1.00 91.06 281 LEU A CA 1
ATOM 2170 C C . LEU A 1 281 ? -17.650 -14.955 27.292 1.00 91.06 281 LEU A C 1
ATOM 2172 O O . LEU A 1 281 ? -18.096 -14.028 26.616 1.00 91.06 281 LEU A O 1
ATOM 2176 N N . LEU A 1 282 ? -18.406 -15.980 27.697 1.00 90.88 282 LEU A N 1
ATOM 2177 C CA . LEU A 1 282 ? -19.816 -16.128 27.338 1.00 90.88 282 LEU A CA 1
ATOM 2178 C C . LEU A 1 282 ? -20.654 -14.958 27.865 1.00 90.88 282 LEU A C 1
ATOM 2180 O O . LEU A 1 282 ? -21.395 -14.324 27.117 1.00 90.88 282 LEU A O 1
ATOM 2184 N N . THR A 1 283 ? -20.530 -14.639 29.152 1.00 91.06 283 THR A N 1
ATOM 2185 C CA . THR A 1 283 ? -21.316 -13.559 29.766 1.00 91.06 283 THR A CA 1
ATOM 2186 C C . THR A 1 283 ? -20.938 -12.184 29.260 1.00 91.06 283 THR A C 1
ATOM 2188 O O . THR A 1 283 ? -21.823 -11.354 29.064 1.00 91.06 283 THR A O 1
ATOM 2191 N N . THR A 1 284 ? -19.661 -11.954 28.971 1.00 88.94 284 THR A N 1
ATOM 2192 C CA . THR A 1 284 ? -19.195 -10.702 28.375 1.00 88.94 284 THR A CA 1
ATOM 2193 C C . THR A 1 284 ? -19.679 -10.589 26.930 1.00 88.94 284 THR A C 1
ATOM 2195 O O . THR A 1 284 ? -20.185 -9.544 26.547 1.00 88.94 284 THR A O 1
ATOM 2198 N N . SER A 1 285 ? -19.639 -11.663 26.141 1.00 89.00 285 SER A N 1
ATOM 2199 C CA . SER A 1 285 ? -20.196 -11.710 24.781 1.00 89.00 285 SER A CA 1
ATOM 2200 C C . SER A 1 285 ? -21.702 -11.426 24.743 1.00 89.00 285 SER A C 1
ATOM 2202 O O . SER A 1 285 ? -22.160 -10.569 23.978 1.00 89.00 285 SER A O 1
ATOM 2204 N N . VAL A 1 286 ? -22.480 -12.063 25.622 1.00 87.12 286 VAL A N 1
ATOM 2205 C CA . VAL A 1 286 ? -23.921 -11.796 25.739 1.00 87.12 286 VAL A CA 1
ATOM 2206 C C . VAL A 1 286 ? -24.168 -10.363 26.222 1.00 87.12 286 VAL A C 1
ATOM 2208 O O . VAL A 1 286 ? -24.990 -9.651 25.648 1.00 87.12 286 VAL A O 1
ATOM 2211 N N . LEU A 1 287 ? -23.420 -9.883 27.220 1.00 86.81 287 LEU A N 1
ATOM 2212 C CA . LEU A 1 287 ? -23.509 -8.498 27.687 1.00 86.81 287 LEU A CA 1
ATOM 2213 C C . LEU A 1 287 ? -23.273 -7.511 26.539 1.00 86.81 287 LEU A C 1
ATOM 2215 O O . LEU A 1 287 ? -24.108 -6.639 26.299 1.00 86.81 287 LEU A O 1
ATOM 2219 N N . LEU A 1 288 ? -22.166 -7.671 25.818 1.00 83.56 288 LEU A N 1
ATOM 2220 C CA . LEU A 1 288 ? -21.770 -6.816 24.707 1.00 83.56 288 LEU A CA 1
ATOM 2221 C C . LEU A 1 288 ? -22.822 -6.825 23.593 1.00 83.56 288 LEU A C 1
ATOM 2223 O O . LEU A 1 288 ? -23.211 -5.762 23.111 1.00 83.56 288 LEU A O 1
ATOM 2227 N N . THR A 1 289 ? -23.391 -7.981 23.252 1.00 80.31 289 THR A N 1
ATOM 2228 C CA . THR A 1 289 ? -24.477 -8.021 22.262 1.00 80.31 289 THR A CA 1
ATOM 2229 C C . THR A 1 289 ? -25.746 -7.331 22.734 1.00 80.31 289 THR A C 1
ATOM 2231 O O . THR A 1 289 ? -26.347 -6.602 21.946 1.00 80.31 289 THR A O 1
ATOM 2234 N N . THR A 1 290 ? -26.112 -7.417 24.019 1.00 78.62 290 THR A N 1
ATOM 2235 C CA . THR A 1 290 ? -27.238 -6.614 24.531 1.00 78.62 290 THR A CA 1
ATOM 2236 C C . THR A 1 290 ? -26.981 -5.103 24.484 1.00 78.62 290 THR A C 1
ATOM 2238 O O . THR A 1 290 ? -27.950 -4.345 24.526 1.00 78.62 290 THR A O 1
ATOM 2241 N N . LEU A 1 291 ? -25.726 -4.634 24.415 1.00 75.50 291 LEU A N 1
ATOM 2242 C CA . LEU A 1 291 ? -25.383 -3.203 24.332 1.00 75.50 291 LEU A CA 1
ATOM 2243 C C . LEU A 1 291 ? -25.535 -2.612 22.927 1.00 75.50 291 LEU A C 1
ATOM 2245 O O . LEU A 1 291 ? -25.558 -1.388 22.781 1.00 75.50 291 LEU A O 1
ATOM 2249 N N . LEU A 1 292 ? -25.663 -3.450 21.900 1.00 73.50 292 LEU A N 1
ATOM 2250 C CA . LEU A 1 292 ? -25.968 -2.985 20.550 1.00 73.50 292 LEU A CA 1
ATOM 2251 C C . LEU A 1 292 ? -27.377 -2.382 20.515 1.00 73.50 292 LEU A C 1
ATOM 2253 O O . LEU A 1 292 ? -28.160 -2.559 21.453 1.00 73.50 292 LEU A O 1
ATOM 2257 N N . SER A 1 293 ? -27.725 -1.670 19.438 1.00 64.06 293 SER A N 1
ATOM 2258 C CA . SER A 1 293 ? -29.077 -1.140 19.201 1.00 64.06 293 SER A CA 1
ATOM 2259 C C . SER A 1 293 ? -30.071 -2.276 18.908 1.00 64.06 293 SER A C 1
ATOM 2261 O O . SER A 1 293 ? -30.681 -2.351 17.848 1.00 64.06 293 SER A O 1
ATOM 2263 N N . THR A 1 294 ? -30.214 -3.182 19.870 1.00 55.56 294 THR A N 1
ATOM 2264 C CA . THR A 1 294 ? -30.922 -4.461 19.833 1.00 55.56 294 THR A CA 1
ATOM 2265 C C . THR A 1 294 ? -32.424 -4.320 19.958 1.00 55.56 294 THR A C 1
ATOM 2267 O O . THR A 1 294 ? -33.098 -5.337 19.959 1.00 55.56 294 THR A O 1
ATOM 2270 N N . ARG A 1 295 ? -32.973 -3.100 20.039 1.00 61.75 295 ARG A N 1
ATOM 2271 C CA . ARG A 1 295 ? -34.429 -2.910 20.080 1.00 61.75 295 ARG A CA 1
ATOM 2272 C C . ARG A 1 295 ? -35.083 -3.605 18.884 1.00 61.75 295 ARG A C 1
ATOM 2274 O O . ARG A 1 295 ? -35.924 -4.460 19.080 1.00 61.75 295 ARG A O 1
ATOM 2281 N N . HIS A 1 296 ? -34.550 -3.366 17.688 1.00 59.88 296 HIS A N 1
ATOM 2282 C CA . HIS A 1 296 ? -35.019 -4.003 16.463 1.00 59.88 296 HIS A CA 1
ATOM 2283 C C . HIS A 1 296 ? -34.857 -5.536 16.477 1.00 59.88 296 HIS A C 1
ATOM 2285 O O . HIS A 1 296 ? -35.746 -6.256 16.045 1.00 59.88 296 HIS A O 1
ATOM 2291 N N . ILE A 1 297 ? -33.732 -6.055 16.980 1.00 61.66 297 ILE A N 1
ATOM 2292 C CA . ILE A 1 297 ? -33.453 -7.503 17.011 1.00 61.66 297 ILE A CA 1
ATOM 2293 C C . ILE A 1 297 ? -34.350 -8.207 18.039 1.00 61.66 297 ILE A C 1
ATOM 2295 O O . ILE A 1 297 ? -34.891 -9.271 17.765 1.00 61.66 297 ILE A O 1
ATOM 2299 N N . ALA A 1 298 ? -34.538 -7.605 19.213 1.00 64.31 298 ALA A N 1
ATOM 2300 C CA . ALA A 1 298 ? -35.412 -8.120 20.260 1.00 64.31 298 ALA A CA 1
ATOM 2301 C C . ALA A 1 298 ? -36.888 -8.074 19.844 1.00 64.31 298 ALA A C 1
ATOM 2303 O O . ALA A 1 298 ? -37.604 -9.041 20.098 1.00 64.31 298 ALA A O 1
ATOM 2304 N N . ASP A 1 299 ? -37.304 -7.009 19.148 1.00 63.53 299 ASP A N 1
ATOM 2305 C CA . ASP A 1 299 ? -38.656 -6.867 18.600 1.00 63.53 299 ASP A CA 1
ATOM 2306 C C . ASP A 1 299 ? -38.948 -7.969 17.553 1.00 63.53 299 ASP A C 1
ATOM 2308 O O . ASP A 1 299 ? -40.027 -8.557 17.588 1.00 63.53 299 ASP A O 1
ATOM 2312 N N . ILE A 1 300 ? -37.972 -8.349 16.709 1.00 63.44 300 ILE A N 1
ATOM 2313 C CA . ILE A 1 300 ? -38.103 -9.471 15.748 1.00 63.44 300 ILE A CA 1
ATOM 2314 C C . ILE A 1 300 ? -38.326 -10.820 16.451 1.00 63.44 300 ILE A C 1
ATOM 2316 O O . ILE A 1 300 ? -39.115 -11.638 15.986 1.00 63.44 300 ILE A O 1
ATOM 2320 N N . TYR A 1 301 ? -37.652 -11.066 17.577 1.00 64.75 301 TYR A N 1
ATOM 2321 C CA . TYR A 1 301 ? -37.826 -12.298 18.360 1.00 64.75 301 TYR A CA 1
ATOM 2322 C C . TYR A 1 301 ? -39.062 -12.281 19.274 1.00 64.75 301 TYR A C 1
ATOM 2324 O O . TYR A 1 301 ? -39.283 -13.241 20.015 1.00 64.75 301 TYR A O 1
ATOM 2332 N N . GLY A 1 302 ? -39.840 -11.192 19.287 1.00 70.81 302 GLY A N 1
ATOM 2333 C CA . GLY A 1 302 ? -40.937 -11.006 20.239 1.00 70.81 302 GLY A CA 1
ATOM 2334 C C . GLY A 1 302 ? -40.469 -10.913 21.698 1.00 70.81 302 GLY A C 1
ATOM 2335 O O . GLY A 1 302 ? -41.261 -11.110 22.623 1.00 70.81 302 GLY A O 1
ATOM 2336 N N . LEU A 1 303 ? -39.182 -10.637 21.934 1.00 77.19 303 LEU A N 1
ATOM 2337 C CA . LEU A 1 303 ? -38.624 -10.497 23.274 1.00 77.19 303 LEU A CA 1
ATOM 2338 C C . LEU A 1 303 ? -38.939 -9.107 23.812 1.00 77.19 303 LEU A C 1
ATOM 2340 O O . LEU A 1 303 ? -38.586 -8.090 23.217 1.00 77.19 303 LEU A O 1
ATOM 2344 N N . SER A 1 304 ? -39.543 -9.049 24.998 1.00 81.25 304 SER A N 1
ATOM 2345 C CA . SER A 1 304 ? -39.790 -7.767 25.643 1.00 81.25 304 SER A CA 1
ATOM 2346 C C . SER A 1 304 ? -38.466 -7.043 25.917 1.00 81.25 304 SER A C 1
ATOM 2348 O O . SER A 1 304 ? -37.494 -7.622 26.407 1.00 81.25 304 SER A O 1
ATOM 2350 N N . TYR A 1 305 ? -38.431 -5.728 25.695 1.00 77.38 305 TYR A N 1
ATOM 2351 C CA . TYR A 1 305 ? -37.262 -4.911 26.046 1.00 77.38 305 TYR A CA 1
ATOM 2352 C C . TYR A 1 305 ? -36.873 -5.055 27.533 1.00 77.38 305 TYR A C 1
ATOM 2354 O O . TYR A 1 305 ? -35.698 -4.998 27.894 1.00 77.38 305 TYR A O 1
ATOM 2362 N N . SER A 1 306 ? -37.854 -5.316 28.407 1.00 80.50 306 SER A N 1
ATOM 2363 C CA . SER A 1 306 ? -37.620 -5.607 29.825 1.00 80.50 306 SER A CA 1
ATOM 2364 C C . SER A 1 306 ? -36.793 -6.877 30.050 1.00 80.50 306 SER A C 1
ATOM 2366 O O . SER A 1 306 ? -35.980 -6.908 30.974 1.00 80.50 306 SER A O 1
ATOM 2368 N N . PHE A 1 307 ? -36.947 -7.901 29.206 1.00 83.31 307 PHE A N 1
ATOM 2369 C CA . PHE A 1 307 ? -36.133 -9.112 29.251 1.00 83.31 307 PHE A CA 1
ATOM 2370 C C . PHE A 1 307 ? -34.681 -8.817 28.855 1.00 83.31 307 PHE A C 1
ATOM 2372 O O . PHE A 1 307 ? -33.767 -9.189 29.588 1.00 83.31 307 PHE A O 1
ATOM 2379 N N . VAL A 1 308 ? -34.456 -8.052 27.780 1.00 81.56 308 VAL A N 1
ATOM 2380 C CA . VAL A 1 308 ? -33.105 -7.645 27.340 1.00 81.56 308 VAL A CA 1
ATOM 2381 C C . VAL A 1 308 ? -32.372 -6.859 28.431 1.00 81.56 308 VAL A C 1
ATOM 2383 O O . VAL A 1 308 ? -31.194 -7.103 28.691 1.00 81.56 308 VAL A O 1
ATOM 2386 N N . VAL A 1 309 ? -33.067 -5.946 29.118 1.00 82.75 309 VAL A N 1
ATOM 2387 C CA . VAL A 1 309 ? -32.494 -5.185 30.242 1.00 82.75 309 VAL A CA 1
ATOM 2388 C C . VAL A 1 309 ? -32.136 -6.102 31.416 1.00 82.75 309 VAL A C 1
ATOM 2390 O O . VAL A 1 309 ? -31.065 -5.935 32.004 1.00 82.75 309 VAL A O 1
ATOM 2393 N N . LYS A 1 310 ? -32.980 -7.094 31.736 1.00 85.25 310 LYS A N 1
ATOM 2394 C CA . LYS A 1 310 ? -32.677 -8.090 32.777 1.00 85.25 310 LYS A CA 1
ATOM 2395 C C . LYS A 1 310 ? -31.439 -8.908 32.413 1.00 85.25 310 LYS A C 1
ATOM 2397 O O . LYS A 1 310 ? -30.515 -8.960 33.221 1.00 85.25 310 LYS A O 1
ATOM 2402 N N . VAL A 1 311 ? -31.371 -9.457 31.198 1.00 85.69 311 VAL A N 1
ATOM 2403 C CA . VAL A 1 311 ? -30.204 -10.216 30.708 1.00 85.69 311 VAL A CA 1
ATOM 2404 C C . VAL A 1 311 ? -28.938 -9.362 30.770 1.00 85.69 311 VAL A C 1
ATOM 2406 O O . VAL A 1 311 ? -27.944 -9.796 31.345 1.00 85.69 311 VAL A O 1
ATOM 2409 N N . ARG A 1 312 ? -28.992 -8.110 30.297 1.00 85.38 312 ARG A N 1
ATOM 2410 C CA . ARG A 1 312 ? -27.873 -7.158 30.391 1.00 85.38 312 ARG A CA 1
ATOM 2411 C C . ARG A 1 312 ? -27.395 -6.977 31.832 1.00 85.38 312 ARG A C 1
ATOM 2413 O O . ARG A 1 312 ? -26.196 -7.006 32.084 1.00 85.38 312 ARG A O 1
ATOM 2420 N N . SER A 1 313 ? -28.317 -6.791 32.778 1.00 83.50 313 SER A N 1
ATOM 2421 C CA . SER A 1 313 ? -27.960 -6.595 34.188 1.00 83.50 313 SER A CA 1
ATOM 2422 C C . SER A 1 313 ? -27.329 -7.844 34.810 1.00 83.50 313 SER A C 1
ATOM 2424 O O . SER A 1 313 ? -26.297 -7.736 35.466 1.00 83.50 313 SER A O 1
ATOM 2426 N N . VAL A 1 314 ? -27.887 -9.029 34.539 1.00 89.06 314 VAL A N 1
ATOM 2427 C CA . VAL A 1 314 ? -27.380 -10.308 35.053 1.00 89.06 314 VAL A CA 1
ATOM 2428 C C . VAL A 1 314 ? -25.997 -10.607 34.480 1.00 89.06 314 VAL A C 1
ATOM 2430 O O . VAL A 1 314 ? -25.073 -10.877 35.242 1.00 89.06 314 VAL A O 1
ATOM 2433 N N . CYS A 1 315 ? -25.822 -10.495 33.161 1.00 89.06 315 CYS A N 1
ATOM 2434 C CA . CYS A 1 315 ? -24.527 -10.704 32.515 1.00 89.06 315 CYS A CA 1
ATOM 2435 C C . CYS A 1 315 ? -23.486 -9.672 32.970 1.00 89.06 315 CYS A C 1
ATOM 2437 O O . CYS A 1 315 ? -22.331 -10.031 33.167 1.00 89.06 315 CYS A O 1
ATOM 2439 N N . GLY A 1 316 ? -23.890 -8.417 33.195 1.00 85.06 316 GLY A N 1
ATOM 2440 C CA . GLY A 1 316 ? -23.015 -7.371 33.728 1.00 85.06 316 GLY A CA 1
ATOM 2441 C C . GLY A 1 316 ? -22.512 -7.681 35.137 1.00 85.06 316 GLY A C 1
ATOM 2442 O O . GLY A 1 316 ? -21.311 -7.614 35.385 1.00 85.06 316 GLY A O 1
ATOM 2443 N N . VAL A 1 317 ? -23.410 -8.077 36.045 1.00 85.50 317 VAL A N 1
ATOM 2444 C CA . VAL A 1 317 ? -23.038 -8.483 37.411 1.00 85.50 317 VAL A CA 1
ATOM 2445 C C . VAL A 1 317 ? -22.137 -9.717 37.380 1.00 85.50 317 VAL A C 1
ATOM 2447 O O . VAL A 1 317 ? -21.111 -9.734 38.060 1.00 85.50 317 VAL A O 1
ATOM 2450 N N . LEU A 1 318 ? -22.471 -10.722 36.563 1.00 87.81 318 LEU A N 1
ATOM 2451 C CA . LEU A 1 318 ? -21.666 -11.938 36.468 1.00 87.81 318 LEU A CA 1
ATOM 2452 C C . LEU A 1 318 ? -20.265 -11.654 35.909 1.00 87.81 318 LEU A C 1
ATOM 2454 O O . LEU A 1 318 ? -19.291 -12.156 36.459 1.00 87.81 318 LEU A O 1
ATOM 2458 N N . ALA A 1 319 ? -20.143 -10.812 34.878 1.00 88.44 319 ALA A N 1
ATOM 2459 C CA . ALA A 1 319 ? -18.851 -10.436 34.309 1.00 88.44 319 ALA A CA 1
ATOM 2460 C C . ALA A 1 319 ? -17.966 -9.694 35.328 1.00 88.44 319 ALA A C 1
ATOM 2462 O O . ALA A 1 319 ? -16.774 -9.980 35.434 1.00 88.44 319 ALA A O 1
ATOM 2463 N N . VAL A 1 320 ? -18.544 -8.793 36.136 1.00 85.31 320 VAL A N 1
ATOM 2464 C CA . VAL A 1 320 ? -17.808 -8.107 37.214 1.00 85.31 320 VAL A CA 1
ATOM 2465 C C . VAL A 1 320 ? -17.342 -9.099 38.282 1.00 85.31 320 VAL A C 1
ATOM 2467 O O . VAL A 1 320 ? -16.179 -9.052 38.680 1.00 85.31 320 VAL A O 1
ATOM 2470 N N . LEU A 1 321 ? -18.199 -10.030 38.710 1.00 85.75 321 LEU A N 1
ATOM 2471 C CA . LEU A 1 321 ? -17.836 -11.047 39.705 1.00 85.75 321 LEU A CA 1
ATOM 2472 C C . LEU A 1 321 ? -16.762 -12.016 39.193 1.00 85.75 321 LEU A C 1
ATOM 2474 O O . LEU A 1 321 ? -15.839 -12.350 39.933 1.00 85.75 321 LEU A O 1
ATOM 2478 N N . LEU A 1 322 ? -16.859 -12.438 37.930 1.00 88.69 322 LEU A N 1
ATOM 2479 C CA . LEU A 1 322 ? -15.913 -13.359 37.295 1.00 88.69 322 LEU A CA 1
ATOM 2480 C C . LEU A 1 322 ? -14.580 -12.692 36.917 1.00 88.69 322 LEU A C 1
ATOM 2482 O O . LEU A 1 322 ? -13.585 -13.394 36.750 1.00 88.69 322 LEU A O 1
ATOM 2486 N N . SER A 1 323 ? -14.518 -11.358 36.835 1.00 84.88 323 SER A N 1
ATOM 2487 C CA . SER A 1 323 ? -13.277 -10.642 36.502 1.00 84.88 323 SER A CA 1
ATOM 2488 C C . SER A 1 323 ? -12.147 -10.882 37.514 1.00 84.88 323 SER A C 1
ATOM 2490 O O . SER A 1 323 ? -11.005 -11.084 37.113 1.00 84.88 323 SER A O 1
ATOM 2492 N N . TYR A 1 324 ? -12.456 -10.937 38.815 1.00 84.00 324 TYR A N 1
ATOM 2493 C CA . TYR A 1 324 ? -11.471 -11.192 39.873 1.00 84.00 324 TYR A CA 1
ATOM 2494 C C . TYR A 1 324 ? -10.813 -12.587 39.783 1.00 84.00 324 TYR A C 1
ATOM 2496 O O . TYR A 1 324 ? -9.584 -12.646 39.679 1.00 84.00 324 TYR A O 1
ATOM 2504 N N . PRO A 1 325 ? -11.563 -13.714 39.794 1.00 85.69 325 PRO A N 1
ATOM 2505 C CA . PRO A 1 325 ? -10.958 -15.043 39.721 1.00 85.69 325 PRO A CA 1
ATOM 2506 C C . PRO A 1 325 ? -10.234 -15.286 38.390 1.00 85.69 325 PRO A C 1
ATOM 2508 O O . PRO A 1 325 ? -9.201 -15.951 38.391 1.00 85.69 325 PRO A O 1
ATOM 2511 N N . VAL A 1 326 ? -10.717 -14.714 37.279 1.00 84.62 326 VAL A N 1
ATOM 2512 C CA . VAL A 1 326 ? -10.055 -14.832 35.970 1.00 84.62 326 VAL A CA 1
ATOM 2513 C C . VAL A 1 326 ? -8.741 -14.052 35.926 1.00 84.62 326 VAL A C 1
ATOM 2515 O O . VAL A 1 326 ? -7.725 -14.610 35.527 1.00 84.62 326 VAL A O 1
ATOM 2518 N N . LEU A 1 327 ? -8.702 -12.799 36.394 1.00 82.56 327 LEU A N 1
ATOM 2519 C CA . LEU A 1 327 ? -7.450 -12.029 36.438 1.00 82.56 327 LEU A CA 1
ATOM 2520 C C . LEU A 1 327 ? -6.397 -12.698 37.331 1.00 82.56 327 LEU A C 1
ATOM 2522 O O . LEU A 1 327 ? -5.219 -12.734 36.971 1.00 82.56 327 LEU A O 1
ATOM 2526 N N . ARG A 1 328 ? -6.828 -13.297 38.447 1.00 83.12 328 ARG A N 1
ATOM 2527 C CA . ARG A 1 328 ? -5.958 -14.093 39.320 1.00 83.12 328 ARG A CA 1
ATOM 2528 C C . ARG A 1 328 ? -5.455 -15.365 38.629 1.00 83.12 328 ARG A C 1
ATOM 2530 O O . ARG A 1 328 ? -4.278 -15.686 38.744 1.00 83.12 328 ARG A O 1
ATOM 2537 N N . HIS A 1 329 ? -6.308 -16.072 37.882 1.00 82.75 329 HIS A N 1
ATOM 2538 C CA . HIS A 1 329 ? -5.899 -17.249 37.105 1.00 82.75 329 HIS A CA 1
ATOM 2539 C C . HIS A 1 329 ? -4.900 -16.897 35.992 1.00 82.75 329 HIS A C 1
ATOM 2541 O O . HIS A 1 329 ? -3.918 -17.610 35.792 1.00 82.75 329 HIS A O 1
ATOM 2547 N N . LEU A 1 330 ? -5.086 -15.745 35.343 1.00 77.06 330 LEU A N 1
ATOM 2548 C CA . LEU A 1 330 ? -4.175 -15.205 34.333 1.00 77.06 330 LEU A CA 1
ATOM 2549 C C . LEU A 1 330 ? -2.843 -14.701 34.927 1.00 77.06 330 LEU A C 1
ATOM 2551 O O . LEU A 1 330 ? -1.960 -14.305 34.160 1.00 77.06 330 LEU A O 1
ATOM 2555 N N . GLY A 1 331 ? -2.659 -14.751 36.252 1.00 73.38 331 GLY A N 1
ATOM 2556 C CA . GLY A 1 331 ? -1.423 -14.378 36.949 1.00 73.38 331 GLY A CA 1
ATOM 2557 C C . GLY A 1 331 ? -1.242 -12.871 37.142 1.00 73.38 331 GLY A C 1
ATOM 2558 O O . GLY A 1 331 ? -0.111 -12.404 37.259 1.00 73.38 331 GLY A O 1
ATOM 2559 N N . VAL A 1 332 ? -2.330 -12.095 37.120 1.00 72.94 332 VAL A N 1
ATOM 2560 C CA . VAL A 1 332 ? -2.297 -10.656 37.410 1.00 72.94 332 VAL A CA 1
ATOM 2561 C C . VAL A 1 332 ? -2.442 -10.464 38.916 1.00 72.94 332 VAL A C 1
ATOM 2563 O O . VAL A 1 332 ? -3.551 -10.331 39.427 1.00 72.94 332 VAL A O 1
ATOM 2566 N N . ASP A 1 333 ? -1.322 -10.431 39.634 1.00 68.94 333 ASP A N 1
ATOM 2567 C CA . ASP A 1 333 ? -1.321 -10.214 41.080 1.00 68.94 333 ASP A CA 1
ATOM 2568 C C . ASP A 1 333 ? -1.136 -8.727 41.404 1.00 68.94 333 ASP A C 1
ATOM 2570 O O . ASP A 1 333 ? -0.111 -8.117 41.102 1.00 68.94 333 ASP A O 1
ATOM 2574 N N . SER A 1 334 ? -2.136 -8.116 42.044 1.00 70.12 334 SER A N 1
ATOM 2575 C CA . SER A 1 334 ? -1.990 -6.777 42.615 1.00 70.12 334 SER A CA 1
ATOM 2576 C C . SER A 1 334 ? -2.690 -6.679 43.964 1.00 70.12 334 SER A C 1
ATOM 2578 O O . SER A 1 334 ? -3.770 -7.235 44.161 1.00 70.12 334 SER A O 1
ATOM 2580 N N . HIS A 1 335 ? -2.110 -5.899 44.879 1.00 69.88 335 HIS A N 1
ATOM 2581 C CA . HIS A 1 335 ? -2.702 -5.611 46.192 1.00 69.88 335 HIS A CA 1
ATOM 2582 C C . HIS A 1 335 ? -4.115 -4.997 46.081 1.00 69.88 335 HIS A C 1
ATOM 2584 O O . HIS A 1 335 ? -4.912 -5.059 47.013 1.00 69.88 335 HIS A O 1
ATOM 2590 N N . PHE A 1 336 ? -4.447 -4.393 44.937 1.00 69.88 336 PHE A N 1
ATOM 2591 C CA . PHE A 1 336 ? -5.740 -3.757 44.702 1.00 69.88 336 PHE A CA 1
ATOM 2592 C C . PHE A 1 336 ? -6.712 -4.590 43.864 1.00 69.88 336 PHE A C 1
ATOM 2594 O O . PHE A 1 336 ? -7.845 -4.155 43.663 1.00 69.88 336 PHE A O 1
ATOM 2601 N N . LEU A 1 337 ? -6.321 -5.787 43.418 1.00 76.19 337 LEU A N 1
ATOM 2602 C CA . LEU A 1 337 ? -7.169 -6.637 42.581 1.00 76.19 337 LEU A CA 1
ATOM 2603 C C . LEU A 1 337 ? -8.479 -7.007 43.290 1.00 76.19 337 LEU A C 1
ATOM 2605 O O . LEU A 1 337 ? -9.542 -6.988 42.679 1.00 76.19 337 LEU A O 1
ATOM 2609 N N . GLU A 1 338 ? -8.417 -7.271 44.596 1.00 81.00 338 GLU A N 1
ATOM 2610 C CA . GLU A 1 338 ? -9.589 -7.597 45.425 1.00 81.00 338 GLU A CA 1
ATOM 2611 C C . GLU A 1 338 ? -10.592 -6.439 45.521 1.00 81.00 338 GLU A C 1
ATOM 2613 O O . GLU A 1 338 ? -11.792 -6.656 45.676 1.00 81.00 338 GLU A O 1
ATOM 2618 N N . TRP A 1 339 ? -10.115 -5.200 45.381 1.00 76.56 339 TRP A N 1
ATOM 2619 C CA . TRP A 1 339 ? -10.941 -3.995 45.443 1.00 76.56 339 TRP A CA 1
ATOM 2620 C C . TRP A 1 339 ? -11.560 -3.632 44.088 1.00 76.56 339 TRP A C 1
ATOM 2622 O O . TRP A 1 339 ? -12.471 -2.802 44.035 1.00 76.56 339 TRP A O 1
ATOM 2632 N N . LEU A 1 340 ? -11.118 -4.262 42.994 1.00 76.81 340 LEU A N 1
ATOM 2633 C CA . LEU A 1 340 ? -11.562 -3.953 41.634 1.00 76.81 340 LEU A CA 1
ATOM 2634 C C . LEU A 1 340 ? -13.093 -4.052 41.457 1.00 76.81 340 LEU A C 1
ATOM 2636 O O . LEU A 1 340 ? -13.675 -3.090 40.946 1.00 76.81 340 LEU A O 1
ATOM 2640 N N . PRO A 1 341 ? -13.791 -5.115 41.917 1.00 78.38 341 PRO A N 1
ATOM 2641 C CA . PRO A 1 341 ? -15.245 -5.204 41.763 1.00 78.38 341 PRO A CA 1
ATOM 2642 C C . PRO A 1 341 ? -15.988 -4.088 42.507 1.00 78.38 341 PRO A C 1
ATOM 2644 O O . PRO A 1 341 ? -16.958 -3.529 41.991 1.00 78.38 341 PRO A O 1
ATOM 2647 N N . LEU A 1 342 ? -15.512 -3.720 43.703 1.00 77.56 342 LEU A N 1
ATOM 2648 C CA . LEU A 1 342 ? -16.098 -2.651 44.513 1.00 77.56 342 LEU A CA 1
ATOM 2649 C C . LEU A 1 342 ? -15.958 -1.292 43.817 1.00 77.56 342 LEU A C 1
ATOM 2651 O O . LEU A 1 342 ? -16.913 -0.519 43.757 1.00 77.56 342 LEU A O 1
ATOM 2655 N N . VAL A 1 343 ? -14.790 -1.032 43.233 1.00 73.81 343 VAL A N 1
ATOM 2656 C CA . VAL A 1 343 ? -14.498 0.204 42.500 1.00 73.81 343 VAL A CA 1
ATOM 2657 C C . VAL A 1 343 ? -15.342 0.310 41.228 1.00 73.81 343 VAL A C 1
ATOM 2659 O O . VAL A 1 343 ? -15.968 1.346 41.000 1.00 73.81 343 VAL A O 1
ATOM 2662 N N . ILE A 1 344 ? -15.431 -0.763 40.431 1.00 78.38 344 ILE A N 1
ATOM 2663 C CA . ILE A 1 344 ? -16.294 -0.803 39.236 1.00 78.38 344 ILE A CA 1
ATOM 2664 C C . ILE A 1 344 ? -17.749 -0.532 39.628 1.00 78.38 344 ILE A C 1
ATOM 2666 O O . ILE A 1 344 ? -18.428 0.263 38.979 1.00 78.38 344 ILE A O 1
ATOM 2670 N N . THR A 1 345 ? -18.214 -1.138 40.722 1.00 75.25 345 THR A N 1
ATOM 2671 C CA . THR A 1 345 ? -19.579 -0.946 41.226 1.00 75.25 345 THR A CA 1
ATOM 2672 C C . THR A 1 345 ? -19.819 0.502 41.660 1.00 75.25 345 THR A C 1
ATOM 2674 O O . THR A 1 345 ? -20.826 1.097 41.277 1.00 75.25 345 THR A O 1
ATOM 2677 N N . ALA A 1 346 ? -18.884 1.109 42.397 1.00 73.00 346 ALA A N 1
ATOM 2678 C CA . ALA A 1 346 ? -18.986 2.500 42.837 1.00 73.00 346 ALA A CA 1
ATOM 2679 C C . ALA A 1 346 ? -19.054 3.481 41.652 1.00 73.00 346 ALA A C 1
ATOM 2681 O O . ALA A 1 346 ? -19.930 4.351 41.617 1.00 73.00 346 ALA A O 1
ATOM 2682 N N . TYR A 1 347 ? -18.194 3.309 40.642 1.00 75.25 347 TYR A N 1
ATOM 2683 C CA . TYR A 1 347 ? -18.222 4.141 39.435 1.00 75.25 347 TYR A CA 1
ATOM 2684 C C . TYR A 1 347 ? -19.458 3.888 38.561 1.00 75.25 347 TYR A C 1
ATOM 2686 O O . TYR A 1 347 ? -19.999 4.834 37.986 1.00 75.25 347 TYR A O 1
ATOM 2694 N N . ALA A 1 348 ? -19.954 2.649 38.488 1.00 74.19 348 ALA A N 1
ATOM 2695 C CA . ALA A 1 348 ? -21.187 2.328 37.770 1.00 74.19 348 ALA A CA 1
ATOM 2696 C C . ALA A 1 348 ? -22.415 2.992 38.416 1.00 74.19 348 ALA A C 1
ATOM 2698 O O . ALA A 1 348 ? -23.259 3.542 37.706 1.00 74.19 348 ALA A O 1
ATOM 2699 N N . ILE A 1 349 ? -22.490 3.004 39.752 1.00 75.44 349 ILE A N 1
ATOM 2700 C CA . ILE A 1 349 ? -23.536 3.719 40.500 1.00 75.44 349 ILE A CA 1
ATOM 2701 C C . ILE A 1 349 ? -23.441 5.224 40.231 1.00 75.44 349 ILE A C 1
ATOM 2703 O O . ILE A 1 349 ? -24.454 5.860 39.929 1.00 75.44 349 ILE A O 1
ATOM 2707 N N . TYR A 1 350 ? -22.229 5.785 40.276 1.00 71.75 350 TYR A N 1
ATOM 2708 C CA . TYR A 1 350 ? -21.993 7.199 39.983 1.00 71.75 350 TYR A CA 1
ATOM 2709 C C . TYR A 1 350 ? -22.452 7.583 38.566 1.00 71.75 350 TYR A C 1
ATOM 2711 O O . TYR A 1 350 ? -23.243 8.514 38.397 1.00 71.75 350 TYR A O 1
ATOM 2719 N N . GLY A 1 351 ? -22.046 6.819 37.547 1.00 70.12 351 GLY A N 1
ATOM 2720 C CA . GLY A 1 351 ? -22.476 7.035 36.163 1.00 70.12 351 GLY A CA 1
ATOM 2721 C C . GLY A 1 351 ? -23.983 6.831 35.953 1.00 70.12 351 GLY A C 1
ATOM 2722 O O . GLY A 1 351 ? -24.617 7.589 35.214 1.00 70.12 351 GLY A O 1
ATOM 2723 N N . GLY A 1 352 ? -24.584 5.849 36.631 1.00 71.75 352 GLY A N 1
ATOM 2724 C CA . GLY A 1 352 ? -26.025 5.590 36.585 1.00 71.75 352 GLY A CA 1
ATOM 2725 C C . GLY A 1 352 ? -26.854 6.758 37.122 1.00 71.75 352 GLY A C 1
ATOM 2726 O O . GLY A 1 352 ? -27.853 7.140 36.508 1.00 71.75 352 GLY A O 1
ATOM 2727 N N . LEU A 1 353 ? -26.400 7.374 38.215 1.00 69.81 353 LEU A N 1
ATOM 2728 C CA . LEU A 1 353 ? -27.042 8.548 38.808 1.00 69.81 353 LEU A CA 1
ATOM 2729 C C . LEU A 1 353 ? -26.917 9.790 37.917 1.00 69.81 353 LEU A C 1
ATOM 2731 O O . LEU A 1 353 ? -27.897 10.518 37.760 1.00 69.81 353 LEU A O 1
ATOM 2735 N N . LEU A 1 354 ? -25.768 9.986 37.260 1.00 65.75 354 LEU A N 1
ATOM 2736 C CA . LEU A 1 354 ? -25.587 11.060 36.273 1.00 65.75 354 LEU A CA 1
ATOM 2737 C C . LEU A 1 354 ? -26.472 10.876 35.022 1.00 65.75 354 LEU A C 1
ATOM 2739 O O . LEU A 1 354 ? -26.905 11.850 34.415 1.00 65.75 354 LEU A O 1
ATOM 2743 N N . SER A 1 355 ? -26.789 9.640 34.628 1.00 64.56 355 SER A N 1
ATOM 2744 C CA . SER A 1 355 ? -27.571 9.337 33.413 1.00 64.56 355 SER A CA 1
ATOM 2745 C C . SER A 1 355 ? -29.092 9.557 33.561 1.00 64.56 355 SER A C 1
ATOM 2747 O O . SER A 1 355 ? -29.831 9.632 32.567 1.00 64.56 355 SER A O 1
ATOM 2749 N N . TYR A 1 356 ? -29.607 9.678 34.789 1.00 68.69 356 TYR A N 1
ATOM 2750 C CA . TYR A 1 356 ? -31.048 9.665 35.054 1.00 68.69 356 TYR A CA 1
ATOM 2751 C C . TYR A 1 356 ? -31.739 10.997 34.679 1.00 68.69 356 TYR A C 1
ATOM 2753 O O . TYR A 1 356 ? -31.917 11.907 35.488 1.00 68.69 356 TYR A O 1
ATOM 2761 N N . LYS A 1 357 ? -32.181 11.102 33.413 1.00 54.72 357 LYS A N 1
ATOM 2762 C CA . LYS A 1 357 ? -32.769 12.318 32.800 1.00 54.72 357 LYS A CA 1
ATOM 2763 C C . LYS A 1 357 ? -33.938 12.964 33.564 1.00 54.72 357 LYS A C 1
ATOM 2765 O O . LYS A 1 357 ? -34.090 14.179 33.466 1.00 54.72 357 LYS A O 1
ATOM 2770 N N . GLN A 1 358 ? -34.754 12.206 34.305 1.00 49.88 358 GLN A N 1
ATOM 2771 C CA . GLN A 1 358 ? -35.899 12.755 35.061 1.00 49.88 358 GLN A CA 1
ATOM 2772 C C . GLN A 1 358 ? -35.482 13.739 36.169 1.00 49.88 358 GLN A C 1
ATOM 2774 O O . GLN A 1 358 ? -36.290 14.566 36.584 1.00 49.88 358 GLN A O 1
ATOM 2779 N N . TYR A 1 359 ? -34.217 13.714 36.594 1.00 49.34 359 TYR A N 1
ATOM 2780 C CA . TYR A 1 359 ? -33.690 14.624 37.611 1.00 49.34 359 TYR A CA 1
ATOM 2781 C C . TYR A 1 359 ? -33.123 15.936 37.052 1.00 49.34 359 TYR A C 1
ATOM 2783 O O . TYR A 1 359 ? -32.879 16.858 37.825 1.00 49.34 359 TYR A O 1
ATOM 2791 N N . LYS A 1 360 ? -32.992 16.085 35.722 1.00 47.03 360 LYS A N 1
ATOM 2792 C CA . LYS A 1 360 ? -32.530 17.336 35.084 1.00 47.03 360 LYS A CA 1
ATOM 2793 C C . LYS A 1 360 ? -33.497 18.514 35.307 1.00 47.03 360 LYS A C 1
ATOM 2795 O O . LYS A 1 360 ? -33.078 19.661 35.245 1.00 47.03 360 LYS A O 1
ATOM 2800 N N . ALA A 1 361 ? -34.777 18.236 35.569 1.00 51.88 361 ALA A N 1
ATOM 2801 C CA . ALA A 1 361 ? -35.822 19.249 35.745 1.00 51.88 361 ALA A CA 1
ATOM 2802 C C . ALA A 1 361 ? -36.035 19.698 37.205 1.00 51.88 361 ALA A C 1
ATOM 2804 O O . ALA A 1 361 ? -36.781 20.644 37.446 1.00 51.88 361 ALA A O 1
ATOM 2805 N N . ARG A 1 362 ? -35.412 19.039 38.195 1.00 50.97 362 ARG A N 1
ATOM 2806 C CA . ARG A 1 362 ? -35.620 19.337 39.622 1.00 50.97 362 ARG A CA 1
ATOM 2807 C C . ARG A 1 362 ? -34.293 19.783 40.241 1.00 50.97 362 ARG A C 1
ATOM 2809 O O . ARG A 1 362 ? -33.393 18.966 40.401 1.00 50.97 362 ARG A O 1
ATOM 2816 N N . ASN A 1 363 ? -34.197 21.054 40.645 1.00 54.69 363 ASN A N 1
ATOM 2817 C CA . ASN A 1 363 ? -33.016 21.688 41.268 1.00 54.69 363 ASN A CA 1
ATOM 2818 C C . ASN A 1 363 ? -32.438 20.964 42.511 1.00 54.69 363 ASN A C 1
ATOM 2820 O O . ASN A 1 363 ? -31.397 21.360 43.018 1.00 54.69 363 ASN A O 1
ATOM 2824 N N . ASN A 1 364 ? -33.051 19.883 43.000 1.00 55.69 364 ASN A N 1
ATOM 2825 C CA . ASN A 1 364 ? -32.609 19.151 44.191 1.00 55.69 364 ASN A CA 1
ATOM 2826 C C . ASN A 1 364 ? -31.542 18.072 43.918 1.00 55.69 364 ASN A C 1
ATOM 2828 O O . ASN A 1 364 ? -31.117 17.399 44.854 1.00 55.69 364 ASN A O 1
ATOM 2832 N N . CYS A 1 365 ? -31.096 17.884 42.670 1.00 53.59 365 CYS A N 1
ATOM 2833 C CA . CYS A 1 365 ? -30.155 16.811 42.319 1.00 53.59 365 CYS A CA 1
ATOM 2834 C C . CYS A 1 365 ? -28.670 17.226 42.262 1.00 53.59 365 CYS A C 1
ATOM 2836 O O . CYS A 1 365 ? -27.821 16.366 42.042 1.00 53.59 365 CYS A O 1
ATOM 2838 N N . TYR A 1 366 ? -28.343 18.500 42.515 1.00 63.19 366 TYR A N 1
ATOM 2839 C CA . TYR A 1 366 ? -26.952 18.954 42.667 1.00 63.19 366 TYR A CA 1
ATOM 2840 C C . TYR A 1 366 ? -26.284 18.359 43.914 1.00 63.19 366 TYR A C 1
ATOM 2842 O O . TYR A 1 366 ? -25.107 18.025 43.885 1.00 63.19 366 TYR A O 1
ATOM 2850 N N . MET A 1 367 ? -27.035 18.188 45.007 1.00 62.69 367 MET A N 1
ATOM 2851 C CA . MET A 1 367 ? -26.480 17.714 46.279 1.00 62.69 367 MET A CA 1
ATOM 2852 C C . MET A 1 367 ? -26.043 16.236 46.251 1.00 62.69 367 MET A C 1
ATOM 2854 O O . MET A 1 367 ? -24.935 15.962 46.700 1.00 62.69 367 MET A O 1
ATOM 2858 N N . PRO A 1 368 ? -26.815 15.276 45.697 1.00 68.69 368 PRO A N 1
ATOM 2859 C CA . PRO A 1 368 ? -26.383 13.877 45.619 1.00 68.69 368 PRO A CA 1
ATOM 2860 C C . PRO A 1 368 ? -25.215 13.643 44.652 1.00 68.69 368 PRO A C 1
ATOM 2862 O O . PRO A 1 368 ? -24.323 12.854 44.959 1.00 68.69 368 PRO A O 1
ATOM 2865 N N . SER A 1 369 ? -25.189 14.322 43.496 1.00 68.25 369 SER A N 1
ATOM 2866 C CA . SER A 1 369 ? -24.089 14.184 42.531 1.00 68.25 369 SER A CA 1
ATOM 2867 C C . SER A 1 369 ? -22.798 14.817 43.054 1.00 68.25 369 SER A C 1
ATOM 2869 O O . SER A 1 369 ? -21.732 14.221 42.904 1.00 68.25 369 SER A O 1
ATOM 2871 N N . LEU A 1 370 ? -22.894 15.963 43.740 1.00 72.38 370 LEU A N 1
ATOM 2872 C CA . LEU A 1 370 ? -21.773 16.599 44.429 1.00 72.38 370 LEU A CA 1
ATOM 2873 C C . LEU A 1 370 ? -21.299 15.768 45.632 1.00 72.38 370 LEU A C 1
ATOM 2875 O O . LEU A 1 370 ? -20.098 15.613 45.808 1.00 72.38 370 LEU A O 1
ATOM 2879 N N . PHE A 1 371 ? -22.207 15.181 46.419 1.00 74.88 371 PHE A N 1
ATOM 2880 C CA . PHE A 1 371 ? -21.856 14.282 47.527 1.00 74.88 371 PHE A CA 1
ATOM 2881 C C . PHE A 1 371 ? -21.124 13.024 47.044 1.00 74.88 371 PHE A C 1
ATOM 2883 O O . PHE A 1 371 ? -20.173 12.567 47.669 1.00 74.88 371 PHE A O 1
ATOM 2890 N N . LEU A 1 372 ? -21.531 12.458 45.909 1.00 69.38 372 LEU A N 1
ATOM 2891 C CA . LEU A 1 372 ? -20.833 11.312 45.331 1.00 69.38 372 LEU A CA 1
ATOM 2892 C C . LEU A 1 372 ? -19.515 11.701 44.668 1.00 69.38 372 LEU A C 1
ATOM 2894 O O . LEU A 1 372 ? -18.573 10.914 44.710 1.00 69.38 372 LEU A O 1
ATOM 2898 N N . LEU A 1 373 ? -19.417 12.905 44.101 1.00 76.38 373 LEU A N 1
ATOM 2899 C CA . LEU A 1 373 ? -18.156 13.472 43.629 1.00 76.38 373 LEU A CA 1
ATOM 2900 C C . LEU A 1 373 ? -17.169 13.641 44.792 1.00 76.38 373 LEU A C 1
ATOM 2902 O O . LEU A 1 373 ? -16.022 13.207 44.702 1.00 76.38 373 LEU A O 1
ATOM 2906 N N . THR A 1 374 ? -17.618 14.217 45.909 1.00 75.62 374 THR A N 1
ATOM 2907 C CA . THR A 1 374 ? -16.776 14.381 47.097 1.00 75.62 374 THR A CA 1
ATOM 2908 C C . THR A 1 374 ? -16.413 13.027 47.693 1.00 75.62 374 THR A C 1
ATOM 2910 O O . THR A 1 374 ? -15.238 12.801 47.962 1.00 75.62 374 THR A O 1
ATOM 2913 N N . LEU A 1 375 ? -17.352 12.082 47.796 1.00 76.81 375 LEU A N 1
ATOM 2914 C CA . LEU A 1 375 ? -17.078 10.727 48.280 1.00 76.81 375 LEU A CA 1
ATOM 2915 C C . LEU A 1 375 ? -16.077 9.979 47.385 1.00 76.81 375 LEU A C 1
ATOM 2917 O O . LEU A 1 375 ? -15.136 9.383 47.898 1.00 76.81 375 LEU A O 1
ATOM 2921 N N . SER A 1 376 ? -16.235 10.034 46.061 1.00 71.75 376 SER A N 1
ATOM 2922 C CA . SER A 1 376 ? -15.311 9.392 45.111 1.00 71.75 376 SER A CA 1
ATOM 2923 C C . SER A 1 376 ? -13.926 10.043 45.115 1.00 71.75 376 SER A C 1
ATOM 2925 O O . SER A 1 376 ? -12.926 9.326 45.095 1.00 71.75 376 SER A O 1
ATOM 2927 N N . SER A 1 377 ? -13.844 11.370 45.254 1.00 76.06 377 SER A N 1
ATOM 2928 C CA . SER A 1 377 ? -12.568 12.077 45.441 1.00 76.06 377 SER A CA 1
ATOM 2929 C C . SER A 1 377 ? -11.902 11.746 46.783 1.00 76.06 377 SER A C 1
ATOM 2931 O O . SER A 1 377 ? -10.691 11.570 46.862 1.00 76.06 377 SER A O 1
ATOM 2933 N N . LEU A 1 378 ? -12.686 11.577 47.851 1.00 77.31 378 LEU A N 1
ATOM 2934 C CA . LEU A 1 378 ? -12.169 11.209 49.166 1.00 77.31 378 LEU A CA 1
ATOM 2935 C C . LEU A 1 378 ? -11.694 9.752 49.178 1.00 77.31 378 LEU A C 1
ATOM 2937 O O . LEU A 1 378 ? -10.684 9.442 49.805 1.00 77.31 378 LEU A O 1
ATOM 2941 N N . MET A 1 379 ? -12.367 8.872 48.430 1.00 71.50 379 MET A N 1
ATOM 2942 C CA . MET A 1 379 ? -11.917 7.503 48.182 1.00 71.50 379 MET A CA 1
ATOM 2943 C C . MET A 1 379 ? -10.633 7.462 47.347 1.00 71.50 379 MET A C 1
ATOM 2945 O O . MET A 1 379 ? -9.743 6.688 47.688 1.00 71.50 379 MET A O 1
ATOM 2949 N N . SER A 1 380 ? -10.479 8.299 46.311 1.00 71.44 380 SER A N 1
ATOM 2950 C CA . SER A 1 380 ? -9.233 8.341 45.529 1.00 71.44 380 SER A CA 1
ATOM 2951 C C . SER A 1 380 ? -8.050 8.845 46.364 1.00 71.44 380 SER A C 1
ATOM 2953 O O . SER A 1 380 ? -6.962 8.264 46.312 1.00 71.44 380 SER A O 1
ATOM 2955 N N . VAL A 1 381 ? -8.277 9.839 47.229 1.00 75.38 381 VAL A N 1
ATOM 2956 C CA . VAL A 1 381 ? -7.287 10.301 48.214 1.00 75.38 381 VAL A CA 1
ATOM 2957 C C . VAL A 1 381 ? -6.980 9.206 49.241 1.00 75.38 381 VAL A C 1
ATOM 2959 O O . VAL A 1 381 ? -5.813 8.886 49.456 1.00 75.38 381 VAL A O 1
ATOM 2962 N N . ALA A 1 382 ? -7.987 8.562 49.834 1.00 73.75 382 ALA A N 1
ATOM 2963 C CA . ALA A 1 382 ? -7.780 7.476 50.796 1.00 73.75 382 ALA A CA 1
ATOM 2964 C C . ALA A 1 382 ? -7.002 6.296 50.190 1.00 73.75 382 ALA A C 1
ATOM 2966 O O . ALA A 1 382 ? -6.167 5.680 50.855 1.00 73.75 382 ALA A O 1
ATOM 2967 N N . TRP A 1 383 ? -7.238 6.009 48.912 1.00 70.38 383 TRP A N 1
ATOM 2968 C CA . TRP A 1 383 ? -6.517 4.987 48.170 1.00 70.38 383 TRP A CA 1
ATOM 2969 C C . TRP A 1 383 ? -5.054 5.383 47.949 1.00 70.38 383 TRP A C 1
ATOM 2971 O O . TRP A 1 383 ? -4.157 4.581 48.211 1.00 70.38 383 TRP A O 1
ATOM 2981 N N . SER A 1 384 ? -4.798 6.640 47.578 1.00 67.69 384 SER A N 1
ATOM 2982 C CA . SER A 1 384 ? -3.433 7.154 47.429 1.00 67.69 384 SER A CA 1
ATOM 2983 C C . SER A 1 384 ? -2.629 7.112 48.736 1.00 67.69 384 SER A C 1
ATOM 2985 O O . SER A 1 384 ? -1.441 6.804 48.721 1.00 67.69 384 SER A O 1
ATOM 2987 N N . LEU A 1 385 ? -3.283 7.318 49.886 1.00 69.88 385 LEU A N 1
ATOM 2988 C CA . LEU A 1 385 ? -2.653 7.240 51.207 1.00 69.88 385 LEU A CA 1
ATOM 2989 C C . LEU A 1 385 ? -2.219 5.817 51.582 1.00 69.88 385 LEU A C 1
ATOM 2991 O O . LEU A 1 385 ? -1.270 5.664 52.349 1.00 69.88 385 LEU A O 1
ATOM 2995 N N . LYS A 1 386 ? -2.865 4.783 51.028 1.00 66.88 386 LYS A N 1
ATOM 2996 C CA . LYS A 1 386 ? -2.491 3.373 51.232 1.00 66.88 386 LYS A CA 1
ATOM 2997 C C . LYS A 1 386 ? -1.380 2.885 50.299 1.00 66.88 386 LYS A C 1
ATOM 2999 O O . LYS A 1 386 ? -0.973 1.729 50.417 1.00 66.88 386 LYS A O 1
ATOM 3004 N N . LEU A 1 387 ? -0.892 3.715 49.375 1.00 64.75 387 LEU A N 1
ATOM 3005 C CA . LEU A 1 387 ? 0.224 3.330 48.515 1.00 64.75 387 LEU A CA 1
ATOM 3006 C C . LEU A 1 387 ? 1.509 3.177 49.344 1.00 64.75 387 LEU A C 1
ATOM 3008 O O . LEU A 1 387 ? 1.697 3.881 50.336 1.00 64.75 387 LEU A O 1
ATOM 3012 N N . PRO A 1 388 ? 2.410 2.252 48.981 1.00 61.94 388 PRO A N 1
ATOM 3013 C CA . PRO A 1 388 ? 3.673 2.082 49.684 1.00 61.94 388 PRO A CA 1
ATOM 3014 C C . PRO A 1 388 ? 4.590 3.300 49.459 1.00 61.94 388 PRO A C 1
ATOM 3016 O O . PRO A 1 388 ? 5.413 3.331 48.544 1.00 61.94 388 PRO A O 1
ATOM 3019 N N . TRP A 1 389 ? 4.486 4.294 50.350 1.00 58.28 389 TRP A N 1
ATOM 3020 C CA . TRP A 1 389 ? 5.322 5.510 50.404 1.00 58.28 389 TRP A CA 1
ATOM 3021 C C . TRP A 1 389 ? 6.814 5.238 50.666 1.00 58.28 389 TRP A C 1
ATOM 3023 O O . TRP A 1 389 ? 7.619 6.160 50.690 1.00 58.28 389 TRP A O 1
ATOM 3033 N N . ARG A 1 390 ? 7.185 3.976 50.921 1.00 51.75 390 ARG A N 1
ATOM 3034 C CA . ARG A 1 390 ? 8.554 3.551 51.253 1.00 51.75 390 ARG A CA 1
ATOM 3035 C C . ARG A 1 390 ? 9.387 3.112 50.041 1.00 51.75 390 ARG A C 1
ATOM 3037 O O . ARG A 1 390 ? 10.527 2.701 50.226 1.00 51.75 390 ARG A O 1
ATOM 3044 N N . LEU A 1 391 ? 8.848 3.168 48.822 1.00 53.84 391 LEU A N 1
ATOM 3045 C CA . LEU A 1 391 ? 9.593 2.824 47.605 1.00 53.84 391 LEU A CA 1
ATOM 3046 C C . LEU A 1 391 ? 10.472 4.008 47.174 1.00 53.84 391 LEU A C 1
ATOM 3048 O O . LEU A 1 391 ? 10.020 4.893 46.460 1.00 53.84 391 LEU A O 1
ATOM 3052 N N . SER A 1 392 ? 11.744 4.030 47.576 1.00 53.41 392 SER A N 1
ATOM 3053 C CA . SER A 1 392 ? 12.698 5.062 47.147 1.00 53.41 392 SER A CA 1
ATOM 3054 C C . SER A 1 392 ? 13.099 4.884 45.674 1.00 53.41 392 SER A C 1
ATOM 3056 O O . SER A 1 392 ? 14.193 4.412 45.372 1.00 53.41 392 SER A O 1
ATOM 3058 N N . TYR A 1 393 ? 12.212 5.248 44.752 1.00 56.31 393 TYR A N 1
ATOM 3059 C CA . TYR A 1 393 ? 12.543 5.415 43.340 1.00 56.31 393 TYR A CA 1
ATOM 3060 C C . TYR A 1 393 ? 12.655 6.905 43.026 1.00 56.31 393 TYR A C 1
ATOM 3062 O O . TYR A 1 393 ? 11.701 7.667 43.190 1.00 56.31 393 TYR A O 1
ATOM 3070 N N . THR A 1 394 ? 13.829 7.331 42.572 1.00 53.28 394 THR A N 1
ATOM 3071 C CA . THR A 1 394 ? 13.988 8.610 41.879 1.00 53.28 394 THR A CA 1
ATOM 3072 C C . THR A 1 394 ? 13.566 8.405 40.431 1.00 53.28 394 THR A C 1
ATOM 3074 O O . THR A 1 394 ? 14.230 7.674 39.694 1.00 53.28 394 THR A O 1
ATOM 3077 N N . PHE A 1 395 ? 12.450 9.014 40.036 1.00 55.44 395 PHE A N 1
ATOM 3078 C CA . PHE A 1 395 ? 12.012 9.015 38.643 1.00 55.44 395 PHE A CA 1
ATOM 3079 C C . PHE A 1 395 ? 12.925 9.931 37.814 1.00 55.44 395 PHE A C 1
ATOM 3081 O O . PHE A 1 395 ? 13.534 10.868 38.348 1.00 55.44 395 PHE A O 1
ATOM 3088 N N . LEU A 1 396 ? 13.029 9.676 36.505 1.00 50.34 396 LEU A N 1
ATOM 3089 C CA . LEU A 1 396 ? 13.677 10.620 35.591 1.00 50.34 396 LEU A CA 1
ATOM 3090 C C . LEU A 1 396 ? 12.985 11.995 35.715 1.00 50.34 396 LEU A C 1
ATOM 3092 O O . LEU A 1 396 ? 11.804 12.061 36.047 1.00 50.34 396 LEU A O 1
ATOM 3096 N N . PHE A 1 397 ? 13.732 13.083 35.499 1.00 52.88 397 PHE A N 1
ATOM 3097 C CA . PHE A 1 397 ? 13.375 14.487 35.809 1.00 52.88 397 PHE A CA 1
ATOM 3098 C C . PHE A 1 397 ? 13.529 14.933 37.271 1.00 52.88 397 PHE A C 1
ATOM 3100 O O . PHE A 1 397 ? 13.227 16.083 37.585 1.00 52.88 397 PHE A O 1
ATOM 3107 N N . GLY A 1 398 ? 14.024 14.074 38.169 1.00 58.12 398 GLY A N 1
ATOM 3108 C CA . GLY A 1 398 ? 14.223 14.447 39.576 1.00 58.12 398 GLY A CA 1
ATOM 3109 C C . GLY A 1 398 ? 12.911 14.646 40.341 1.00 58.12 398 GLY A C 1
ATOM 3110 O O . GLY A 1 398 ? 12.921 15.202 41.439 1.00 58.12 398 GLY A O 1
ATOM 3111 N N . LEU A 1 399 ? 11.789 14.188 39.770 1.00 63.94 399 LEU A N 1
ATOM 3112 C CA . LEU A 1 399 ? 10.501 14.213 40.442 1.00 63.94 399 LEU A CA 1
ATOM 3113 C C . LEU A 1 399 ? 10.512 13.202 41.588 1.00 63.94 399 LEU A C 1
ATOM 3115 O O . LEU A 1 399 ? 10.824 12.020 41.407 1.00 63.94 399 LEU A O 1
ATOM 3119 N N . SER A 1 400 ? 10.160 13.669 42.782 1.00 70.12 400 SER A N 1
ATOM 3120 C CA . SER A 1 400 ? 10.016 12.785 43.932 1.00 70.12 400 SER A CA 1
ATOM 3121 C C . SER A 1 400 ? 8.794 11.882 43.745 1.00 70.12 400 SER A C 1
ATOM 3123 O O . SER A 1 400 ? 7.784 12.281 43.163 1.00 70.12 400 SER A O 1
ATOM 3125 N N . GLN A 1 401 ? 8.832 10.669 44.299 1.00 68.69 401 GLN A N 1
ATOM 3126 C CA . GLN A 1 401 ? 7.683 9.753 44.304 1.00 68.69 401 GLN A CA 1
ATOM 3127 C C . GLN A 1 401 ? 6.403 10.430 44.844 1.00 68.69 401 GLN A C 1
ATOM 3129 O O . GLN A 1 401 ? 5.303 10.202 44.344 1.00 68.69 401 GLN A O 1
ATOM 3134 N N . SER A 1 402 ? 6.552 11.336 45.817 1.00 71.31 402 SER A N 1
ATOM 3135 C CA . SER A 1 402 ? 5.454 12.150 46.343 1.00 71.31 402 SER A CA 1
ATOM 3136 C C . SER A 1 402 ? 4.829 13.077 45.296 1.00 71.31 402 SER A C 1
ATOM 3138 O O . SER A 1 402 ? 3.610 13.216 45.279 1.00 71.31 402 SER A O 1
ATOM 3140 N N . GLN A 1 403 ? 5.615 13.669 44.393 1.00 74.38 403 GLN A N 1
ATOM 3141 C CA . GLN A 1 403 ? 5.102 14.521 43.315 1.00 74.38 403 GLN A CA 1
ATOM 3142 C C . GLN A 1 403 ? 4.316 13.710 42.280 1.00 74.38 403 GLN A C 1
ATOM 3144 O O . GLN A 1 403 ? 3.257 14.157 41.842 1.00 74.38 403 GLN A O 1
ATOM 3149 N N . VAL A 1 404 ? 4.768 12.495 41.948 1.00 72.19 404 VAL A N 1
ATOM 3150 C CA . VAL A 1 404 ? 4.033 11.586 41.048 1.00 72.19 404 VAL A CA 1
ATOM 3151 C C . VAL A 1 404 ? 2.689 11.187 41.660 1.00 72.19 404 VAL A C 1
ATOM 3153 O O . VAL A 1 404 ? 1.659 11.262 40.989 1.00 72.19 404 VAL A O 1
ATOM 3156 N N . PHE A 1 405 ? 2.658 10.850 42.953 1.00 74.88 405 PHE A N 1
ATOM 3157 C CA . PHE A 1 405 ? 1.402 10.537 43.638 1.00 74.88 405 PHE A CA 1
ATOM 3158 C C . PHE A 1 405 ? 0.461 11.735 43.736 1.00 74.88 405 PHE A C 1
ATOM 3160 O O . PHE A 1 405 ? -0.732 11.588 43.471 1.00 74.88 405 PHE A O 1
ATOM 3167 N N . VAL A 1 406 ? 0.977 12.927 44.049 1.00 79.88 406 VAL A N 1
ATOM 3168 C CA . VAL A 1 406 ? 0.179 14.163 44.028 1.00 79.88 406 VAL A CA 1
ATOM 3169 C C . VAL A 1 406 ? -0.415 14.388 42.638 1.00 79.88 406 VAL A C 1
ATOM 3171 O O . VAL A 1 406 ? -1.600 14.698 42.524 1.00 79.88 406 VAL A O 1
ATOM 3174 N N . MET A 1 407 ? 0.356 14.155 41.576 1.00 78.81 407 MET A N 1
ATOM 3175 C CA . MET A 1 407 ? -0.135 14.279 40.206 1.00 78.81 407 MET A CA 1
ATOM 3176 C C . MET A 1 407 ? -1.224 13.246 39.874 1.00 78.81 407 MET A C 1
ATOM 3178 O O . MET A 1 407 ? -2.219 13.607 39.248 1.00 78.81 407 MET A O 1
ATOM 3182 N N . MET A 1 408 ? -1.103 11.996 40.337 1.00 76.31 408 MET A N 1
ATOM 3183 C CA . MET A 1 408 ? -2.152 10.976 40.177 1.00 76.31 408 MET A CA 1
ATOM 3184 C C . MET A 1 408 ? -3.443 11.343 40.922 1.00 76.31 408 MET A C 1
ATOM 3186 O O . MET A 1 408 ? -4.534 11.195 40.366 1.00 76.31 408 MET A O 1
ATOM 3190 N N . ILE A 1 409 ? -3.334 11.855 42.154 1.00 80.38 409 ILE A N 1
ATOM 3191 C CA . ILE A 1 409 ? -4.486 12.326 42.938 1.00 80.38 409 ILE A CA 1
ATOM 3192 C C . ILE A 1 409 ? -5.173 13.471 42.199 1.00 80.38 409 ILE A C 1
ATOM 3194 O O . ILE A 1 409 ? -6.380 13.409 41.963 1.00 80.38 409 ILE A O 1
ATOM 3198 N N . LEU A 1 410 ? -4.406 14.479 41.781 1.00 82.88 410 LEU A N 1
ATOM 3199 C CA . LEU A 1 410 ? -4.930 15.614 41.030 1.00 82.88 410 LEU A CA 1
ATOM 3200 C C . LEU A 1 410 ? -5.596 15.160 39.726 1.00 82.88 410 LEU A C 1
ATOM 3202 O O . LEU A 1 410 ? -6.704 15.598 39.444 1.00 82.88 410 LEU A O 1
ATOM 3206 N N . ASN A 1 411 ? -4.996 14.227 38.984 1.00 84.31 411 ASN A N 1
ATOM 3207 C CA . ASN A 1 411 ? -5.590 13.667 37.768 1.00 84.31 411 ASN A CA 1
ATOM 3208 C C . ASN A 1 411 ? -6.928 12.955 38.055 1.00 84.31 411 ASN A C 1
ATOM 3210 O O . ASN A 1 411 ? -7.900 13.144 37.325 1.00 84.31 411 ASN A O 1
ATOM 3214 N N . SER A 1 412 ? -7.025 12.196 39.155 1.00 81.12 412 SER A N 1
ATOM 3215 C CA . SER A 1 412 ? -8.283 11.550 39.563 1.00 81.12 412 SER A CA 1
ATOM 3216 C C . SER A 1 412 ? -9.382 12.567 39.892 1.00 81.12 412 SER A C 1
ATOM 3218 O O . SER A 1 412 ? -10.523 12.407 39.458 1.00 81.12 412 SER A O 1
ATOM 3220 N N . ILE A 1 413 ? -9.029 13.649 40.595 1.00 82.88 413 ILE A N 1
ATOM 3221 C CA . ILE A 1 413 ? -9.953 14.731 40.945 1.00 82.88 413 ILE A CA 1
ATOM 3222 C C . ILE A 1 413 ? -10.385 15.468 39.678 1.00 82.88 413 ILE A C 1
ATOM 3224 O O . ILE A 1 413 ? -11.576 15.698 39.496 1.00 82.88 413 ILE A O 1
ATOM 3228 N N . VAL A 1 414 ? -9.448 15.786 38.782 1.00 85.75 414 VAL A N 1
ATOM 3229 C CA . VAL A 1 414 ? -9.734 16.447 37.502 1.00 85.75 414 VAL A CA 1
ATOM 3230 C C . VAL A 1 414 ? -10.631 15.577 36.613 1.00 85.75 414 VAL A C 1
ATOM 3232 O O . VAL A 1 414 ? -11.550 16.097 35.996 1.00 85.75 414 VAL A O 1
ATOM 3235 N N . CYS A 1 415 ? -10.445 14.255 36.579 1.00 81.88 415 CYS A N 1
ATOM 3236 C CA . CYS A 1 415 ? -11.315 13.336 35.832 1.00 81.88 415 CYS A CA 1
ATOM 3237 C C . CYS A 1 415 ? -12.751 13.295 36.395 1.00 81.88 415 CYS A C 1
ATOM 3239 O O . CYS A 1 415 ? -13.747 13.285 35.669 1.00 81.88 415 CYS A O 1
ATOM 3241 N N . LEU A 1 416 ? -12.873 13.311 37.721 1.00 80.62 416 LEU A N 1
ATOM 3242 C CA . LEU A 1 416 ? -14.160 13.367 38.405 1.00 80.62 416 LEU A CA 1
ATOM 3243 C C . LEU A 1 416 ? -14.861 14.721 38.180 1.00 80.62 416 LEU A C 1
ATOM 3245 O O . LEU A 1 416 ? -16.066 14.768 37.912 1.00 80.62 416 LEU A O 1
ATOM 3249 N N . THR A 1 417 ? -14.121 15.833 38.217 1.00 82.50 417 THR A N 1
ATOM 3250 C CA . THR A 1 417 ? -14.675 17.165 37.935 1.00 82.50 417 THR A CA 1
ATOM 3251 C C . THR A 1 417 ? -14.991 17.365 36.453 1.00 82.50 417 THR A C 1
ATOM 3253 O O . THR A 1 417 ? -15.972 18.047 36.147 1.00 82.50 417 THR A O 1
ATOM 3256 N N . THR A 1 418 ? -14.261 16.749 35.515 1.00 84.00 418 THR A N 1
ATOM 3257 C CA . THR A 1 418 ? -14.623 16.774 34.086 1.00 84.00 418 THR A CA 1
ATOM 3258 C C . THR A 1 418 ? -15.930 16.030 33.834 1.00 84.00 418 THR A C 1
ATOM 3260 O O . THR A 1 418 ? -16.801 16.558 33.143 1.00 84.00 418 THR A O 1
ATOM 3263 N N . ALA A 1 419 ? -16.144 14.875 34.473 1.00 78.50 419 ALA A N 1
ATOM 3264 C CA . ALA A 1 419 ? -17.420 14.157 34.406 1.00 78.50 419 ALA A CA 1
ATOM 3265 C C . ALA A 1 419 ? -18.594 14.986 34.966 1.00 78.50 419 ALA A C 1
ATOM 3267 O O . ALA A 1 419 ? -19.666 15.041 34.359 1.00 78.50 419 ALA A O 1
ATOM 3268 N N . TYR A 1 420 ? -18.386 15.682 36.087 1.00 80.75 420 TYR A N 1
ATOM 3269 C CA . TYR A 1 420 ? -19.394 16.567 36.679 1.00 80.75 420 TYR A CA 1
ATOM 3270 C C . TYR A 1 420 ? -19.688 17.802 35.806 1.00 80.75 420 TYR A C 1
ATOM 3272 O O . TYR A 1 420 ? -20.850 18.136 35.550 1.00 80.75 420 TYR A O 1
ATOM 3280 N N . THR A 1 421 ? -18.645 18.473 35.307 1.00 82.00 421 THR A N 1
ATOM 3281 C CA . THR A 1 421 ? -18.778 19.676 34.465 1.00 82.00 421 THR A CA 1
ATOM 3282 C C . THR A 1 421 ? -19.389 19.362 33.101 1.00 82.00 421 THR A C 1
ATOM 3284 O O . THR A 1 421 ? -20.151 20.185 32.594 1.00 82.00 421 THR A O 1
ATOM 3287 N N . ALA A 1 422 ? -19.163 18.163 32.551 1.00 78.75 422 ALA A N 1
ATOM 3288 C CA . ALA A 1 422 ? -19.806 17.706 31.317 1.00 78.75 422 ALA A CA 1
ATOM 3289 C C . ALA A 1 422 ? -21.338 17.660 31.419 1.00 78.75 422 ALA A C 1
ATOM 3291 O O . ALA A 1 422 ? -22.033 17.800 30.412 1.00 78.75 422 ALA A O 1
ATOM 3292 N N . PHE A 1 423 ? -21.871 17.478 32.630 1.00 73.81 423 PHE A N 1
ATOM 3293 C CA . PHE A 1 423 ? -23.308 17.396 32.866 1.00 73.81 423 PHE A CA 1
ATOM 3294 C C . PHE A 1 423 ? -23.941 18.742 33.261 1.00 73.81 423 PHE A C 1
ATOM 3296 O O . PHE A 1 423 ? -25.095 18.998 32.910 1.00 73.81 423 PHE A O 1
ATOM 3303 N N . HIS A 1 424 ? -23.207 19.602 33.979 1.00 71.50 424 HIS A N 1
ATOM 3304 C CA . HIS A 1 424 ? -23.776 20.784 34.642 1.00 71.50 424 HIS A CA 1
ATOM 3305 C C . HIS A 1 424 ? -23.253 22.151 34.159 1.00 71.50 424 HIS A C 1
ATOM 3307 O O . HIS A 1 424 ? -23.882 23.160 34.483 1.00 71.50 424 HIS A O 1
ATOM 3313 N N . CYS A 1 425 ? -22.133 22.231 33.432 1.00 67.38 425 CYS A N 1
ATOM 3314 C CA . CYS A 1 425 ? -21.424 23.499 33.197 1.00 67.38 425 CYS A CA 1
ATOM 3315 C C . CYS A 1 425 ? -21.425 23.975 31.734 1.00 67.38 425 CYS A C 1
ATOM 3317 O O . CYS A 1 425 ? -21.854 23.278 30.816 1.00 67.38 425 CYS A O 1
ATOM 3319 N N . SER A 1 426 ? -20.942 25.207 31.529 1.00 79.62 426 SER A N 1
ATOM 3320 C CA . SER A 1 426 ? -20.764 25.810 30.207 1.00 79.62 426 SER A CA 1
ATOM 3321 C C . SER A 1 426 ? -19.653 25.115 29.410 1.00 79.62 426 SER A C 1
ATOM 3323 O O . SER A 1 426 ? -18.662 24.634 29.965 1.00 79.62 426 SER A O 1
ATOM 3325 N N . GLN A 1 427 ? -19.795 25.122 28.082 1.00 84.38 427 GLN A N 1
ATOM 3326 C CA . GLN A 1 427 ? -18.851 24.514 27.139 1.00 84.38 427 GLN A CA 1
ATOM 3327 C C . GLN A 1 427 ? -17.398 24.972 27.364 1.00 84.38 427 GLN A C 1
ATOM 3329 O O . GLN A 1 427 ? -16.475 24.169 27.254 1.00 84.38 427 GLN A O 1
ATOM 3334 N N . GLN A 1 428 ? -17.180 26.242 27.724 1.00 85.25 428 GLN A N 1
ATOM 3335 C CA . GLN A 1 428 ? -15.843 26.808 27.948 1.00 85.25 428 GLN A CA 1
ATOM 3336 C C . GLN A 1 428 ? -15.123 26.186 29.155 1.00 85.25 428 GLN A C 1
ATOM 3338 O O . GLN A 1 428 ? -13.939 25.873 29.056 1.00 85.25 428 GLN A O 1
ATOM 3343 N N . ILE A 1 429 ? -15.835 25.965 30.268 1.00 86.31 429 ILE A N 1
ATOM 3344 C CA . ILE A 1 429 ? -15.266 25.359 31.484 1.00 86.31 429 ILE A CA 1
ATOM 3345 C C . ILE A 1 429 ? -14.945 23.884 31.237 1.00 86.31 429 ILE A C 1
ATOM 3347 O O . ILE A 1 429 ? -13.880 23.407 31.613 1.00 86.31 429 ILE A O 1
ATOM 3351 N N . LEU A 1 430 ? -15.839 23.161 30.557 1.00 87.12 430 LEU A N 1
ATOM 3352 C CA . LEU A 1 430 ? -15.589 21.768 30.186 1.00 87.12 430 LEU A CA 1
ATOM 3353 C C . LEU A 1 430 ? -14.349 21.643 29.287 1.00 87.12 430 LEU A C 1
ATOM 3355 O O . LEU A 1 430 ? -13.520 20.757 29.470 1.00 87.12 430 LEU A O 1
ATOM 3359 N N . THR A 1 431 ? -14.209 22.567 28.340 1.00 88.50 431 THR A N 1
ATOM 3360 C CA . THR A 1 431 ? -13.094 22.603 27.393 1.00 88.50 431 THR A CA 1
ATOM 3361 C C . THR A 1 431 ? -11.746 22.806 28.094 1.00 88.50 431 THR A C 1
ATOM 3363 O O . THR A 1 431 ? -10.799 22.071 27.813 1.00 88.50 431 THR A O 1
ATOM 3366 N N . SER A 1 432 ? -11.643 23.767 29.020 1.00 88.06 432 SER A N 1
ATOM 3367 C CA . SER A 1 432 ? -10.399 23.991 29.770 1.00 88.06 432 SER A CA 1
ATOM 3368 C C . SER A 1 432 ? -10.065 22.812 30.685 1.00 88.06 432 SER A C 1
ATOM 3370 O O . SER A 1 432 ? -8.906 22.402 30.752 1.00 88.06 432 SER A O 1
ATOM 3372 N N . MET A 1 433 ? -11.074 22.214 31.324 1.00 88.81 433 MET A N 1
ATOM 3373 C CA . MET A 1 433 ? -10.889 21.050 32.193 1.00 88.81 433 MET A CA 1
ATOM 3374 C C . MET A 1 433 ? -10.420 19.813 31.418 1.00 88.81 433 MET A C 1
ATOM 3376 O O . MET A 1 433 ? -9.511 19.128 31.879 1.00 88.81 433 MET A O 1
ATOM 3380 N N . ILE A 1 434 ? -10.958 19.554 30.220 1.00 90.50 434 ILE A N 1
ATOM 3381 C CA . ILE A 1 434 ? -10.501 18.452 29.354 1.00 90.50 434 ILE A CA 1
ATOM 3382 C C . ILE A 1 434 ? -9.048 18.661 28.905 1.00 90.50 434 ILE A C 1
ATOM 3384 O O . ILE A 1 434 ? -8.281 17.698 28.852 1.00 90.50 434 ILE A O 1
ATOM 3388 N N . LEU A 1 435 ? -8.636 19.899 28.615 1.00 90.75 435 LEU A N 1
ATOM 3389 C CA . LEU A 1 435 ? -7.256 20.198 28.221 1.00 90.75 435 LEU A CA 1
ATOM 3390 C C . LEU A 1 435 ? -6.275 19.952 29.377 1.00 90.75 435 LEU A C 1
ATOM 3392 O O . LEU A 1 435 ? -5.253 19.289 29.186 1.00 90.75 435 LEU A O 1
ATOM 3396 N N . ILE A 1 436 ? -6.616 20.416 30.585 1.00 89.94 436 ILE A N 1
ATOM 3397 C CA . ILE A 1 436 ? -5.835 20.148 31.804 1.00 89.94 436 ILE A CA 1
ATOM 3398 C C . ILE A 1 436 ? -5.777 18.640 32.068 1.00 89.94 436 ILE A C 1
ATOM 3400 O O . ILE A 1 436 ? -4.689 18.103 32.268 1.00 89.94 436 ILE A O 1
ATOM 3404 N N . GLN A 1 437 ? -6.920 17.948 31.999 1.00 90.44 437 GLN A N 1
ATOM 3405 C CA . GLN A 1 437 ? -6.995 16.498 32.175 1.00 90.44 437 GLN A CA 1
ATOM 3406 C C . GLN A 1 437 ? -6.076 15.774 31.192 1.00 90.44 437 GLN A C 1
ATOM 3408 O O . GLN A 1 437 ? -5.291 14.935 31.608 1.00 90.44 437 GLN A O 1
ATOM 3413 N N . THR A 1 438 ? -6.149 16.109 29.903 1.00 91.19 438 THR A N 1
ATOM 3414 C CA . THR A 1 438 ? -5.350 15.461 28.852 1.00 91.19 438 THR A CA 1
ATOM 3415 C C . THR A 1 438 ? -3.855 15.616 29.135 1.00 91.19 438 THR A C 1
ATOM 3417 O O . THR A 1 438 ? -3.116 14.636 29.086 1.00 91.19 438 THR A O 1
ATOM 3420 N N . SER A 1 439 ? -3.417 16.824 29.501 1.00 88.25 439 SER A N 1
ATOM 3421 C CA . SER A 1 439 ? -2.016 17.103 29.838 1.00 88.25 439 SER A CA 1
ATOM 3422 C C . SER A 1 439 ? -1.544 16.316 31.068 1.00 88.25 439 SER A C 1
ATOM 3424 O O . SER A 1 439 ? -0.535 15.612 31.006 1.00 88.25 439 SER A O 1
ATOM 3426 N N . MET A 1 440 ? -2.309 16.358 32.168 1.00 87.56 440 MET A N 1
ATOM 3427 C CA . MET A 1 440 ? -1.971 15.634 33.402 1.00 87.56 440 MET A CA 1
ATOM 3428 C C . MET A 1 440 ? -2.000 14.115 33.215 1.00 87.56 440 MET A C 1
ATOM 3430 O O . MET A 1 440 ? -1.164 13.403 33.772 1.00 87.56 440 MET A O 1
ATOM 3434 N N . PHE A 1 441 ? -2.952 13.618 32.427 1.00 88.00 441 PHE A N 1
ATOM 3435 C CA . PHE A 1 441 ? -3.114 12.200 32.143 1.00 88.00 441 PHE A CA 1
ATOM 3436 C C . PHE A 1 441 ? -1.943 11.663 31.318 1.00 88.00 441 PHE A C 1
ATOM 3438 O O . PHE A 1 441 ? -1.323 10.681 31.720 1.00 88.00 441 PHE A O 1
ATOM 3445 N N . ILE A 1 442 ? -1.583 12.345 30.225 1.00 88.06 442 ILE A N 1
ATOM 3446 C CA . ILE A 1 442 ? -0.432 11.966 29.395 1.00 88.06 442 ILE A CA 1
ATOM 3447 C C . ILE A 1 442 ? 0.867 12.064 30.205 1.00 88.06 442 ILE A C 1
ATOM 3449 O O . ILE A 1 442 ? 1.653 11.120 30.191 1.00 88.06 442 ILE A O 1
ATOM 3453 N N . GLY A 1 443 ? 1.078 13.154 30.952 1.00 82.50 443 GLY A N 1
ATOM 3454 C CA . GLY A 1 443 ? 2.272 13.320 31.788 1.00 82.50 443 GLY A CA 1
ATOM 3455 C C . GLY A 1 443 ? 2.421 12.214 32.839 1.00 82.50 443 GLY A C 1
ATOM 3456 O O . GLY A 1 443 ? 3.510 11.671 33.015 1.00 82.50 443 GLY A O 1
ATOM 3457 N N . GLY A 1 444 ? 1.320 11.827 33.492 1.00 80.75 444 GLY A N 1
ATOM 3458 C CA . GLY A 1 444 ? 1.302 10.718 34.448 1.00 80.75 444 GLY A CA 1
ATOM 3459 C C . GLY A 1 444 ? 1.630 9.375 33.826 1.00 80.75 444 GLY A C 1
ATOM 3460 O O . GLY A 1 444 ? 2.478 8.652 34.344 1.00 80.75 444 GLY A O 1
ATOM 3461 N N . GLU A 1 445 ? 0.999 9.050 32.706 1.00 84.62 445 GLU A N 1
ATOM 3462 C CA . GLU A 1 445 ? 1.236 7.770 32.047 1.00 84.62 445 GLU A CA 1
ATOM 3463 C C . GLU A 1 445 ? 2.645 7.656 31.476 1.00 84.62 445 GLU A C 1
ATOM 3465 O O . GLU A 1 445 ? 3.230 6.586 31.583 1.00 84.62 445 GLU A O 1
ATOM 3470 N N . VAL A 1 446 ? 3.213 8.726 30.910 1.00 81.69 446 VAL A N 1
ATOM 3471 C CA . VAL A 1 446 ? 4.585 8.700 30.375 1.00 81.69 446 VAL A CA 1
ATOM 3472 C C . VAL A 1 446 ? 5.601 8.439 31.490 1.00 81.69 446 VAL A C 1
ATOM 3474 O O . VAL A 1 446 ? 6.444 7.559 31.339 1.00 81.69 446 VAL A O 1
ATOM 3477 N N . ILE A 1 447 ? 5.477 9.108 32.644 1.00 78.69 447 ILE A N 1
ATOM 3478 C CA . ILE A 1 447 ? 6.366 8.877 33.800 1.00 78.69 447 ILE A CA 1
ATOM 3479 C C . ILE A 1 447 ? 6.245 7.432 34.312 1.00 78.69 447 ILE A C 1
ATOM 3481 O O . ILE A 1 447 ? 7.249 6.781 34.626 1.00 78.69 447 ILE A O 1
ATOM 3485 N N . LEU A 1 448 ? 5.020 6.906 34.399 1.00 78.81 448 LEU A N 1
ATOM 3486 C CA . LEU A 1 448 ? 4.793 5.526 34.837 1.00 78.81 448 LEU A CA 1
ATOM 3487 C C . LEU A 1 448 ? 5.294 4.504 33.795 1.00 78.81 448 LEU A C 1
ATOM 3489 O O . LEU A 1 448 ? 5.803 3.446 34.166 1.00 78.81 448 LEU A O 1
ATOM 3493 N N . PHE A 1 449 ? 5.188 4.824 32.506 1.00 78.88 449 PHE A N 1
ATOM 3494 C CA . PHE A 1 449 ? 5.657 3.988 31.402 1.00 78.88 449 PHE A CA 1
ATOM 3495 C C . PHE A 1 449 ? 7.186 3.898 31.362 1.00 78.88 449 PHE A C 1
ATOM 3497 O O . PHE A 1 449 ? 7.736 2.798 31.372 1.00 78.88 449 PHE A O 1
ATOM 3504 N N . GLU A 1 450 ? 7.888 5.033 31.420 1.00 73.75 450 GLU A N 1
ATOM 3505 C CA . GLU A 1 450 ? 9.359 5.067 31.442 1.00 73.75 450 GLU A CA 1
ATOM 3506 C C . GLU A 1 450 ? 9.943 4.352 32.667 1.00 73.75 450 GLU A C 1
ATOM 3508 O O . GLU A 1 450 ? 10.967 3.674 32.577 1.00 73.75 450 GLU A O 1
ATOM 3513 N N . SER A 1 451 ? 9.264 4.447 33.813 1.00 73.00 451 SER A N 1
ATOM 3514 C CA . SER A 1 451 ? 9.661 3.746 35.041 1.00 73.00 451 SER A CA 1
ATOM 3515 C C . SER A 1 451 ? 9.338 2.250 35.046 1.00 73.00 451 SER A C 1
ATOM 3517 O O . SER A 1 451 ? 9.620 1.577 36.039 1.00 73.00 451 SER A O 1
ATOM 3519 N N . ARG A 1 452 ? 8.781 1.709 33.951 1.00 73.94 452 ARG A N 1
ATOM 3520 C CA . ARG A 1 452 ? 8.348 0.305 33.815 1.00 73.94 452 ARG A CA 1
ATOM 3521 C C . ARG A 1 452 ? 7.304 -0.117 34.857 1.00 73.94 452 ARG A C 1
ATOM 3523 O O . ARG A 1 452 ? 7.146 -1.304 35.130 1.00 73.94 452 ARG A O 1
ATOM 3530 N N . LEU A 1 453 ? 6.591 0.850 35.435 1.00 72.94 453 LEU A N 1
ATOM 3531 C CA . LEU A 1 453 ? 5.474 0.623 36.358 1.00 72.94 453 LEU A CA 1
ATOM 3532 C C . LEU A 1 453 ? 4.124 0.593 35.630 1.00 72.94 453 LEU A C 1
ATOM 3534 O O . LEU A 1 453 ? 3.108 0.242 36.229 1.00 72.94 453 LEU A O 1
ATOM 3538 N N . TYR A 1 454 ? 4.111 0.967 34.351 1.00 72.25 454 TYR A N 1
ATOM 3539 C CA . TYR A 1 454 ? 2.941 0.963 33.486 1.00 72.25 454 TYR A CA 1
ATOM 3540 C C . TYR A 1 454 ? 3.203 0.096 32.267 1.00 72.25 454 TYR A C 1
ATOM 3542 O O . TYR A 1 454 ? 4.155 0.334 31.524 1.00 72.25 454 TYR A O 1
ATOM 3550 N N . ASP A 1 455 ? 2.359 -0.908 32.060 1.00 77.00 455 ASP A N 1
ATOM 3551 C CA . ASP A 1 455 ? 2.502 -1.800 30.919 1.00 77.00 455 ASP A CA 1
ATOM 3552 C C . ASP A 1 455 ? 2.089 -1.080 29.626 1.00 77.00 455 ASP A C 1
ATOM 3554 O O . ASP A 1 455 ? 1.141 -0.281 29.594 1.00 77.00 455 ASP A O 1
ATOM 3558 N N . TRP A 1 456 ? 2.780 -1.375 28.529 1.00 77.44 456 TRP A N 1
ATOM 3559 C CA . TRP A 1 456 ? 2.493 -0.766 27.235 1.00 77.44 456 TRP A CA 1
ATOM 3560 C C . TRP A 1 456 ? 1.079 -1.106 26.745 1.00 77.44 456 TRP A C 1
ATOM 3562 O O . TRP A 1 456 ? 0.416 -0.272 26.128 1.00 77.44 456 TRP A O 1
ATOM 3572 N N . HIS A 1 457 ? 0.567 -2.291 27.088 1.00 76.00 457 HIS A N 1
ATOM 3573 C CA . HIS A 1 457 ? -0.804 -2.697 26.783 1.00 76.00 457 HIS A CA 1
ATOM 3574 C C . HIS A 1 457 ? -1.823 -1.736 27.405 1.00 76.00 457 HIS A C 1
ATOM 3576 O O . HIS A 1 457 ? -2.739 -1.257 26.732 1.00 76.00 457 HIS A O 1
ATOM 3582 N N . THR A 1 458 ? -1.638 -1.406 28.689 1.00 76.75 458 THR A N 1
ATOM 3583 C CA . THR A 1 458 ? -2.499 -0.445 29.390 1.00 76.75 458 THR A CA 1
ATOM 3584 C C . THR A 1 458 ? -2.372 0.953 28.795 1.00 76.75 458 THR A C 1
ATOM 3586 O O . THR A 1 458 ? -3.378 1.629 28.600 1.00 76.75 458 THR A O 1
ATOM 3589 N N . PHE A 1 459 ? -1.165 1.334 28.384 1.00 80.12 459 PHE A N 1
ATOM 3590 C CA . PHE A 1 459 ? -0.866 2.614 27.747 1.00 80.12 459 PHE A CA 1
ATOM 3591 C C . PHE A 1 459 ? -1.562 2.828 26.396 1.00 80.12 459 PHE A C 1
ATOM 3593 O O . PHE A 1 459 ? -2.023 3.937 26.086 1.00 80.12 459 PHE A O 1
ATOM 3600 N N . LEU A 1 460 ? -1.687 1.772 25.592 1.00 81.00 460 LEU A N 1
ATOM 3601 C CA . LEU A 1 460 ? -2.460 1.802 24.349 1.00 81.00 460 LEU A CA 1
ATOM 3602 C C . LEU A 1 460 ? -3.967 1.773 24.621 1.00 81.00 460 LEU A C 1
ATOM 3604 O O . LEU A 1 460 ? -4.716 2.538 24.010 1.00 81.00 460 LEU A O 1
ATOM 3608 N N . LEU A 1 461 ? -4.421 0.950 25.569 1.00 79.62 461 LEU A N 1
ATOM 3609 C CA . LEU A 1 461 ? -5.842 0.838 25.902 1.00 79.62 461 LEU A CA 1
ATOM 3610 C C . LEU A 1 461 ? -6.423 2.175 26.382 1.00 79.62 461 LEU A C 1
ATOM 3612 O O . LEU A 1 461 ? -7.505 2.575 25.942 1.00 79.62 461 LEU A O 1
ATOM 3616 N N . THR A 1 462 ? -5.700 2.899 27.239 1.00 82.56 462 THR A N 1
ATOM 3617 C CA . THR A 1 462 ? -6.141 4.219 27.706 1.00 82.56 462 THR A CA 1
ATOM 3618 C C . THR A 1 462 ? -6.174 5.254 26.592 1.00 82.56 462 THR A C 1
ATOM 3620 O O . THR A 1 462 ? -7.039 6.129 26.602 1.00 82.56 462 THR A O 1
ATOM 3623 N N . THR A 1 463 ? -5.303 5.127 25.587 1.00 85.00 463 THR A N 1
ATOM 3624 C CA . THR A 1 463 ? -5.365 5.953 24.375 1.00 85.00 463 THR A CA 1
ATOM 3625 C C . THR A 1 463 ? -6.676 5.730 23.630 1.00 85.00 463 THR A C 1
ATOM 3627 O O . THR A 1 463 ? -7.384 6.691 23.338 1.00 85.00 463 THR A O 1
ATOM 3630 N N . VAL A 1 464 ? -7.046 4.474 23.369 1.00 80.44 464 VAL A N 1
ATOM 3631 C CA . VAL A 1 464 ? -8.296 4.142 22.665 1.00 80.44 464 VAL A CA 1
ATOM 3632 C C . VAL A 1 464 ? -9.516 4.630 23.449 1.00 80.44 464 VAL A C 1
ATOM 3634 O O . VAL A 1 464 ? -10.421 5.239 22.872 1.0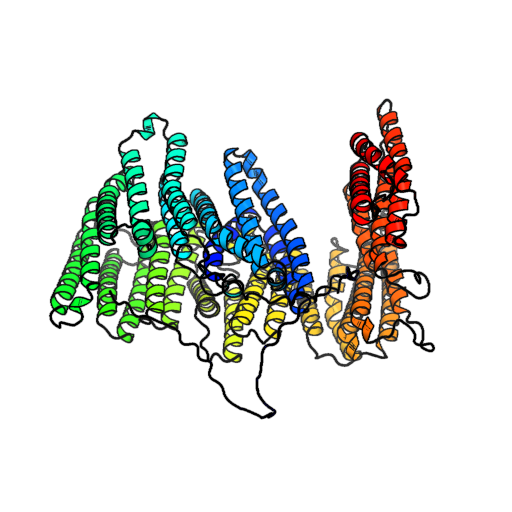0 80.44 464 VAL A O 1
ATOM 3637 N N . ALA A 1 465 ? -9.525 4.423 24.768 1.00 79.50 465 ALA A N 1
ATOM 3638 C CA . ALA A 1 465 ? -10.598 4.898 25.634 1.00 79.50 465 ALA A CA 1
ATOM 3639 C C . ALA A 1 465 ? -10.731 6.431 25.595 1.00 79.50 465 ALA A C 1
ATOM 3641 O O . ALA A 1 465 ? -11.842 6.941 25.436 1.00 79.50 465 ALA A O 1
ATOM 3642 N N . ALA A 1 466 ? -9.613 7.162 25.675 1.00 85.75 466 ALA A N 1
ATOM 3643 C CA . ALA A 1 466 ? -9.597 8.622 25.606 1.00 85.75 466 ALA A CA 1
ATOM 3644 C C . ALA A 1 466 ? -10.051 9.153 24.235 1.00 85.75 466 ALA A C 1
ATOM 3646 O O . ALA A 1 466 ? -10.820 10.110 24.158 1.00 85.75 466 ALA A O 1
ATOM 3647 N N . LEU A 1 467 ? -9.641 8.512 23.138 1.00 84.69 467 LEU A N 1
ATOM 3648 C CA . LEU A 1 467 ? -10.096 8.883 21.795 1.00 84.69 467 LEU A CA 1
ATOM 3649 C C . LEU A 1 467 ? -11.603 8.684 21.633 1.00 84.69 467 LEU A C 1
ATOM 3651 O O . LEU A 1 467 ? -12.292 9.562 21.110 1.00 84.69 467 LEU A O 1
ATOM 3655 N N . TYR A 1 468 ? -12.133 7.562 22.126 1.00 81.44 468 TYR A N 1
ATOM 3656 C CA . TYR A 1 468 ? -13.568 7.294 22.092 1.00 81.44 468 TYR A CA 1
ATOM 3657 C C . TYR A 1 468 ? -14.366 8.343 22.876 1.00 81.44 468 TYR A C 1
ATOM 3659 O O . TYR A 1 468 ? -15.372 8.855 22.370 1.00 81.44 468 TYR A O 1
ATOM 3667 N N . THR A 1 469 ? -13.930 8.693 24.091 1.00 81.94 469 THR A N 1
ATOM 3668 C CA . THR A 1 469 ? -14.626 9.689 24.920 1.00 81.94 469 THR A CA 1
ATOM 3669 C C . THR A 1 469 ? -14.566 11.081 24.297 1.00 81.94 469 THR A C 1
ATOM 3671 O O . THR A 1 469 ? -15.613 11.717 24.158 1.00 81.94 469 THR A O 1
ATOM 3674 N N . LEU A 1 470 ? -13.395 11.527 23.833 1.00 87.94 470 LEU A N 1
ATOM 3675 C CA . LEU A 1 470 ? -13.230 12.814 23.149 1.00 87.94 470 LEU A CA 1
ATOM 3676 C C . LEU A 1 470 ? -14.099 12.905 21.890 1.00 87.94 470 LEU A C 1
ATOM 3678 O O . LEU A 1 470 ? -14.768 13.916 21.672 1.00 87.94 470 LEU A O 1
ATOM 3682 N N . HIS A 1 471 ? -14.159 11.835 21.096 1.00 83.00 471 HIS A N 1
ATOM 3683 C CA . HIS A 1 471 ? -14.978 11.791 19.887 1.00 83.00 471 HIS A CA 1
ATOM 3684 C C . HIS A 1 471 ? -16.480 11.833 20.204 1.00 83.00 471 HIS A C 1
ATOM 3686 O O . HIS A 1 471 ? -17.247 12.524 19.530 1.00 83.00 471 HIS A O 1
ATOM 3692 N N . ARG A 1 472 ? -16.930 11.158 21.270 1.00 80.44 472 ARG A N 1
ATOM 3693 C CA . ARG A 1 472 ? -18.321 11.271 21.740 1.00 80.44 472 ARG A CA 1
ATOM 3694 C C . ARG A 1 472 ? -18.646 12.684 22.219 1.00 80.44 472 ARG A C 1
ATOM 3696 O O . ARG A 1 472 ? -19.703 13.202 21.850 1.00 80.44 472 ARG A O 1
ATOM 3703 N N . CYS A 1 473 ? -17.740 13.320 22.960 1.00 82.69 473 CYS A N 1
ATOM 3704 C CA . CYS A 1 473 ? -17.879 14.715 23.376 1.00 82.69 473 CYS A CA 1
ATOM 3705 C C . CYS A 1 473 ? -17.984 15.655 22.164 1.00 82.69 473 CYS A C 1
ATOM 3707 O O . CYS A 1 473 ? -18.876 16.506 22.131 1.00 82.69 473 CYS A O 1
ATOM 3709 N N . GLN A 1 474 ? -17.163 15.440 21.133 1.00 84.88 474 GLN A N 1
ATOM 3710 C CA . GLN A 1 474 ? -17.218 16.191 19.878 1.00 84.88 474 GLN A CA 1
ATOM 3711 C C . GLN A 1 474 ? -18.562 16.014 19.152 1.00 84.88 474 GLN A C 1
ATOM 3713 O O . GLN A 1 474 ? -19.224 17.002 18.841 1.00 84.88 474 GLN A O 1
ATOM 3718 N N . ILE A 1 475 ? -19.025 14.773 18.944 1.00 80.69 475 ILE A N 1
ATOM 3719 C CA . ILE A 1 475 ? -20.319 14.499 18.283 1.00 80.69 475 ILE A CA 1
ATOM 3720 C C . ILE A 1 475 ? -21.479 15.148 19.042 1.00 80.69 475 ILE A C 1
ATOM 3722 O O . ILE A 1 475 ? -22.406 15.684 18.433 1.00 80.69 475 ILE A O 1
ATOM 3726 N N . SER A 1 476 ? -21.429 15.117 20.373 1.00 79.06 476 SER A N 1
ATOM 3727 C CA . SER A 1 476 ? -22.440 15.749 21.225 1.00 79.06 476 SER A CA 1
ATOM 3728 C C . SER A 1 476 ? -22.358 17.283 21.262 1.00 79.06 476 SER A C 1
ATOM 3730 O O . SER A 1 476 ? -23.170 17.907 21.942 1.00 79.06 476 SER A O 1
ATOM 3732 N N . LYS A 1 477 ? -21.409 17.890 20.529 1.00 82.75 477 LYS A N 1
ATOM 3733 C CA . LYS A 1 477 ? -21.115 19.334 20.496 1.00 82.75 477 LYS A CA 1
ATOM 3734 C C . LYS A 1 477 ? -20.770 19.932 21.866 1.00 82.75 477 LYS A C 1
ATOM 3736 O O . LYS A 1 477 ? -20.892 21.137 22.066 1.00 82.75 477 LYS A O 1
ATOM 3741 N N . LEU A 1 478 ? -20.323 19.097 22.807 1.00 83.00 478 LEU A N 1
ATOM 3742 C CA . LEU A 1 478 ? -19.873 19.527 24.134 1.00 83.00 478 LEU A CA 1
ATOM 3743 C C . LEU A 1 478 ? -18.448 20.096 24.107 1.00 83.00 478 LEU A C 1
ATOM 3745 O O . LEU A 1 478 ? -18.064 20.818 25.019 1.00 83.00 478 LEU A O 1
ATOM 3749 N N . LEU A 1 479 ? -17.669 19.789 23.069 1.00 86.06 479 LEU A N 1
ATOM 3750 C CA . LEU A 1 479 ? -16.296 20.254 22.881 1.00 86.06 479 LEU A CA 1
ATOM 3751 C C . LEU A 1 479 ? -16.174 20.946 21.519 1.00 86.06 479 LEU A C 1
ATOM 3753 O O . LEU A 1 479 ? -16.852 20.553 20.572 1.00 86.06 479 LEU A O 1
ATOM 3757 N N . SER A 1 480 ? -15.343 21.987 21.419 1.00 84.81 480 SER A N 1
ATOM 3758 C CA . SER A 1 480 ? -15.043 22.600 20.120 1.00 84.81 480 SER A CA 1
ATOM 3759 C C . SER A 1 480 ? -14.175 21.664 19.272 1.00 84.81 480 SER A C 1
ATOM 3761 O O . SER A 1 480 ? -13.306 20.970 19.800 1.00 84.81 480 SER A O 1
ATOM 3763 N N . ASP A 1 481 ? -14.380 21.664 17.953 1.00 84.56 481 ASP A N 1
ATOM 3764 C CA . ASP A 1 481 ? -13.696 20.731 17.044 1.00 84.56 481 ASP A CA 1
ATOM 3765 C C . ASP A 1 481 ? -12.167 20.858 17.100 1.00 84.56 481 ASP A C 1
ATOM 3767 O O . ASP A 1 481 ? -11.460 19.855 17.126 1.00 84.56 481 ASP A O 1
ATOM 3771 N N . ASN A 1 482 ? -11.641 22.084 17.205 1.00 87.00 482 ASN A N 1
ATOM 3772 C CA . ASN A 1 482 ? -10.196 22.323 17.279 1.00 87.00 482 ASN A CA 1
ATOM 3773 C C . ASN A 1 482 ? -9.568 21.745 18.554 1.00 87.00 482 ASN A C 1
ATOM 3775 O O . ASN A 1 482 ? -8.449 21.237 18.511 1.00 87.00 482 ASN A O 1
ATOM 3779 N N . ILE A 1 483 ? -10.275 21.813 19.685 1.00 89.56 483 ILE A N 1
ATOM 3780 C CA . ILE A 1 483 ? -9.750 21.340 20.973 1.00 89.56 483 ILE A CA 1
ATOM 3781 C C . ILE A 1 483 ? -9.928 19.830 21.088 1.00 89.56 483 ILE A C 1
ATOM 3783 O O . ILE A 1 483 ? -9.015 19.147 21.542 1.00 89.56 483 ILE A O 1
ATOM 3787 N N . ALA A 1 484 ? -11.040 19.294 20.577 1.00 88.88 484 ALA A N 1
ATOM 3788 C CA . ALA A 1 484 ? -11.205 17.858 20.392 1.00 88.88 484 ALA A CA 1
ATOM 3789 C C . ALA A 1 484 ? -10.058 17.283 19.546 1.00 88.88 484 ALA A C 1
ATOM 3791 O O . ALA A 1 484 ? -9.412 16.325 19.965 1.00 88.88 484 ALA A O 1
ATOM 3792 N N . CYS A 1 485 ? -9.743 17.927 18.417 1.00 89.62 485 CYS A N 1
ATOM 3793 C CA . CYS A 1 485 ? -8.638 17.548 17.541 1.00 89.62 485 CYS A CA 1
ATOM 3794 C C . CYS A 1 485 ? -7.278 17.601 18.256 1.00 89.62 485 CYS A C 1
ATOM 3796 O O . CYS A 1 485 ? -6.514 16.647 18.151 1.00 89.62 485 CYS A O 1
ATOM 3798 N N . ALA A 1 486 ? -6.988 18.667 19.012 1.00 91.19 486 ALA A N 1
ATOM 3799 C CA . ALA A 1 486 ? -5.736 18.815 19.765 1.00 91.19 486 ALA A CA 1
ATOM 3800 C C . ALA A 1 486 ? -5.566 17.753 20.870 1.00 91.19 486 ALA A C 1
ATOM 3802 O O . ALA A 1 486 ? -4.493 17.173 21.039 1.00 91.19 486 ALA A O 1
ATOM 3803 N N . CYS A 1 487 ? -6.632 17.453 21.617 1.00 92.12 487 CYS A N 1
ATOM 3804 C CA . CYS A 1 487 ? -6.595 16.413 22.645 1.00 92.12 487 CYS A CA 1
ATOM 3805 C C . CYS A 1 487 ? -6.459 15.013 22.026 1.00 92.12 487 CYS A C 1
ATOM 3807 O O . CYS A 1 487 ? -5.666 14.200 22.506 1.00 92.12 487 CYS A O 1
ATOM 3809 N N . MET A 1 488 ? -7.178 14.730 20.931 1.00 91.00 488 MET A N 1
ATOM 3810 C CA . MET A 1 488 ? -7.037 13.462 20.208 1.00 91.00 488 MET A CA 1
ATOM 3811 C C . MET A 1 488 ? -5.627 13.296 19.639 1.00 91.00 488 MET A C 1
ATOM 3813 O O . MET A 1 488 ? -5.041 12.220 19.773 1.00 91.00 488 MET A O 1
ATOM 3817 N N . SER A 1 489 ? -5.050 14.355 19.059 1.00 92.94 489 SER A N 1
ATOM 3818 C CA . SER A 1 489 ? -3.694 14.297 18.519 1.00 92.94 489 SER A CA 1
ATOM 3819 C C . SER A 1 489 ? -2.655 14.068 19.608 1.00 92.94 489 SER A C 1
ATOM 3821 O O . SER A 1 489 ? -1.733 13.285 19.391 1.00 92.94 489 SER A O 1
ATOM 3823 N N . ALA A 1 490 ? -2.820 14.651 20.798 1.00 92.44 490 ALA A N 1
ATOM 3824 C CA . ALA A 1 490 ? -1.935 14.395 21.934 1.00 92.44 490 ALA A CA 1
ATOM 3825 C C . ALA A 1 490 ? -1.949 12.911 22.355 1.00 92.44 490 ALA A C 1
ATOM 3827 O O . ALA A 1 490 ? -0.891 12.298 22.499 1.00 92.44 490 ALA A O 1
ATOM 3828 N N . HIS A 1 491 ? -3.133 12.300 22.476 1.00 91.12 491 HIS A N 1
ATOM 3829 C CA . HIS A 1 491 ? -3.256 10.882 22.828 1.00 91.12 491 HIS A CA 1
ATOM 3830 C C . HIS A 1 491 ? -2.727 9.936 21.738 1.00 91.12 491 HIS A C 1
ATOM 3832 O O . HIS A 1 491 ? -2.069 8.947 22.060 1.00 91.12 491 HIS A O 1
ATOM 3838 N N . ILE A 1 492 ? -2.952 10.240 20.456 1.00 90.00 492 ILE A N 1
ATOM 3839 C CA . ILE A 1 492 ? -2.393 9.444 19.349 1.00 90.00 492 ILE A CA 1
ATOM 3840 C C . ILE A 1 492 ? -0.869 9.578 19.301 1.00 90.00 492 ILE A C 1
ATOM 3842 O O . ILE A 1 492 ? -0.183 8.570 19.175 1.00 90.00 492 ILE A O 1
ATOM 3846 N N . THR A 1 493 ? -0.329 10.787 19.483 1.00 89.94 493 THR A N 1
ATOM 3847 C CA . THR A 1 493 ? 1.126 11.023 19.552 1.00 89.94 493 THR A CA 1
ATOM 3848 C C . THR A 1 493 ? 1.750 10.208 20.677 1.00 89.94 493 THR A C 1
ATOM 3850 O O . THR A 1 493 ? 2.734 9.506 20.458 1.00 89.94 493 THR A O 1
ATOM 3853 N N . LYS A 1 494 ? 1.120 10.228 21.860 1.00 88.12 494 LYS A N 1
ATOM 3854 C CA . LYS A 1 494 ? 1.504 9.397 23.003 1.00 88.12 494 LYS A CA 1
ATOM 3855 C C . LYS A 1 494 ? 1.589 7.915 22.594 1.00 88.12 494 LYS A C 1
ATOM 3857 O O . LYS A 1 494 ? 2.617 7.279 22.805 1.00 88.12 494 LYS A O 1
ATOM 3862 N N . SER A 1 495 ? 0.537 7.370 21.978 1.00 86.44 495 SER A N 1
ATOM 3863 C CA . SER A 1 495 ? 0.508 5.968 21.538 1.00 86.44 495 SER A CA 1
ATOM 3864 C C . SER A 1 495 ? 1.551 5.640 20.471 1.00 86.44 495 SER A C 1
ATOM 3866 O O . SER A 1 495 ? 2.150 4.572 20.553 1.00 86.44 495 SER A O 1
ATOM 3868 N N . LEU A 1 496 ? 1.790 6.527 19.503 1.00 85.00 496 LEU A N 1
ATOM 3869 C CA . LEU A 1 496 ? 2.803 6.315 18.467 1.00 85.00 496 LEU A CA 1
ATOM 3870 C C . LEU A 1 496 ? 4.207 6.238 19.073 1.00 85.00 496 LEU A C 1
ATOM 3872 O O . LEU A 1 496 ? 4.949 5.320 18.737 1.00 85.00 496 LEU A O 1
ATOM 3876 N N . ILE A 1 497 ? 4.542 7.126 20.015 1.00 82.81 497 ILE A N 1
ATOM 3877 C CA . ILE A 1 497 ? 5.839 7.108 20.715 1.00 82.81 497 ILE A CA 1
ATOM 3878 C C . ILE A 1 497 ? 6.038 5.791 21.469 1.00 82.81 497 ILE A C 1
ATOM 3880 O O . ILE A 1 497 ? 7.107 5.192 21.380 1.00 82.81 497 ILE A O 1
ATOM 3884 N N . ALA A 1 498 ? 5.012 5.307 22.176 1.00 80.81 498 ALA A N 1
ATOM 3885 C CA . ALA A 1 498 ? 5.107 4.022 22.867 1.00 80.81 498 ALA A CA 1
ATOM 3886 C C . ALA A 1 498 ? 5.284 2.852 21.897 1.00 80.81 498 ALA A C 1
ATOM 3888 O O . ALA A 1 498 ? 6.128 1.996 22.143 1.00 80.81 498 ALA A O 1
ATOM 3889 N N . MET A 1 499 ? 4.549 2.832 20.780 1.00 78.19 499 MET A N 1
ATOM 3890 C CA . MET A 1 499 ? 4.736 1.810 19.744 1.00 78.19 499 MET A CA 1
ATOM 3891 C C . MET A 1 499 ? 6.171 1.829 19.213 1.00 78.19 499 MET A C 1
ATOM 3893 O O . MET A 1 499 ? 6.810 0.783 19.144 1.00 78.19 499 MET A O 1
ATOM 3897 N N . MET A 1 500 ? 6.716 3.012 18.928 1.00 77.06 500 MET A N 1
ATOM 3898 C CA . MET A 1 500 ? 8.107 3.148 18.493 1.00 77.06 500 MET A CA 1
ATOM 3899 C C . MET A 1 500 ? 9.092 2.616 19.544 1.00 77.06 500 MET A C 1
ATOM 3901 O O . MET A 1 500 ? 9.977 1.830 19.220 1.00 77.06 500 MET A O 1
ATOM 3905 N N . PHE A 1 501 ? 8.906 2.965 20.817 1.00 75.69 501 PHE A N 1
ATOM 3906 C CA . PHE A 1 501 ? 9.758 2.468 21.899 1.00 75.69 501 PHE A CA 1
ATOM 3907 C C . PHE A 1 501 ? 9.770 0.929 21.988 1.00 75.69 501 PHE A C 1
ATOM 3909 O O . PHE A 1 501 ? 10.826 0.327 22.182 1.00 75.69 501 PHE A O 1
ATOM 3916 N N . ILE A 1 502 ? 8.614 0.285 21.797 1.00 74.25 502 ILE A N 1
ATOM 3917 C CA . ILE A 1 502 ? 8.470 -1.178 21.865 1.00 74.25 502 ILE A CA 1
ATOM 3918 C C . ILE A 1 502 ? 9.178 -1.859 20.692 1.00 74.25 502 ILE A C 1
ATOM 3920 O O . ILE A 1 502 ? 9.994 -2.760 20.904 1.00 74.25 502 ILE A O 1
ATOM 3924 N N . PHE A 1 503 ? 8.879 -1.438 19.461 1.00 68.69 503 PHE A N 1
ATOM 3925 C CA . PHE A 1 503 ? 9.320 -2.164 18.266 1.00 68.69 503 PHE A CA 1
ATOM 3926 C C . PHE A 1 503 ? 10.801 -1.986 17.937 1.00 68.69 503 PHE A C 1
ATOM 3928 O O . PHE A 1 503 ? 11.375 -2.847 17.280 1.00 68.69 503 PHE A O 1
ATOM 3935 N N . ILE A 1 504 ? 11.431 -0.902 18.387 1.00 66.38 504 ILE A N 1
ATOM 3936 C CA . ILE A 1 504 ? 12.769 -0.529 17.903 1.00 66.38 504 ILE A CA 1
ATOM 3937 C C . ILE A 1 504 ? 13.862 -0.927 18.894 1.00 66.38 504 ILE A C 1
ATOM 3939 O O . ILE A 1 504 ? 15.026 -1.006 18.515 1.00 66.38 504 ILE A O 1
ATOM 3943 N N . HIS A 1 505 ? 13.524 -1.161 20.170 1.00 62.00 505 HIS A N 1
ATOM 3944 C CA . HIS A 1 505 ? 14.512 -1.414 21.232 1.00 62.00 505 HIS A CA 1
ATOM 3945 C C . HIS A 1 505 ? 15.651 -0.361 21.270 1.00 62.00 505 HIS A C 1
ATOM 3947 O O . HIS A 1 505 ? 16.719 -0.609 21.830 1.00 62.00 505 HIS A O 1
ATOM 3953 N N . GLN A 1 506 ? 15.446 0.833 20.693 1.00 55.09 506 GLN A N 1
ATOM 3954 C CA . GLN A 1 506 ? 16.430 1.909 20.731 1.00 55.09 506 GLN A CA 1
ATOM 3955 C C . GLN A 1 506 ? 16.413 2.550 22.119 1.00 55.09 506 GLN A C 1
ATOM 3957 O O . GLN A 1 506 ? 15.399 3.057 22.592 1.00 55.09 506 GLN A O 1
ATOM 3962 N N . SER A 1 507 ? 17.571 2.522 22.774 1.00 44.69 507 SER A N 1
ATOM 3963 C CA . SER A 1 507 ? 17.800 3.010 24.137 1.00 44.69 507 SER A CA 1
ATOM 3964 C C . SER A 1 507 ? 17.850 4.539 24.262 1.00 44.69 507 SER A C 1
ATOM 3966 O O . SER A 1 507 ? 17.983 5.055 25.373 1.00 44.69 507 SER A O 1
ATOM 3968 N N . HIS A 1 508 ? 17.750 5.278 23.153 1.00 55.16 508 HIS A N 1
ATOM 3969 C CA . HIS A 1 508 ? 17.808 6.737 23.145 1.00 55.16 508 HIS A CA 1
ATOM 3970 C C . HIS A 1 508 ? 16.401 7.338 23.190 1.00 55.16 508 HIS A C 1
ATOM 3972 O O . HIS A 1 508 ? 15.597 7.139 22.284 1.00 55.16 508 HIS A O 1
ATOM 3978 N N . GLY A 1 509 ? 16.108 8.085 24.258 1.00 63.97 509 GLY A N 1
ATOM 3979 C CA . GLY A 1 509 ? 14.844 8.802 24.405 1.00 63.97 509 GLY A CA 1
ATOM 3980 C C . GLY A 1 509 ? 14.607 9.788 23.257 1.00 63.97 509 GLY A C 1
ATOM 3981 O O . GLY A 1 509 ? 15.534 10.450 22.785 1.00 63.97 509 GLY A O 1
ATOM 3982 N N . PHE A 1 510 ? 13.354 9.896 22.812 1.00 71.88 510 PHE A N 1
ATOM 3983 C CA . PHE A 1 510 ? 12.949 10.882 21.812 1.00 71.88 510 PHE A CA 1
ATOM 3984 C C . PHE A 1 510 ? 13.243 12.301 22.310 1.00 71.88 510 PHE A C 1
ATOM 3986 O O . PHE A 1 510 ? 12.902 12.661 23.436 1.00 71.88 510 PHE A O 1
ATOM 3993 N N . SER A 1 511 ? 13.848 13.135 21.459 1.00 82.44 511 SER A N 1
ATOM 3994 C CA . SER A 1 511 ? 14.018 14.554 21.778 1.00 82.44 511 SER A CA 1
ATOM 3995 C C . SER A 1 511 ? 12.651 15.247 21.867 1.00 82.44 511 SER A C 1
ATOM 3997 O O . SER A 1 511 ? 11.707 14.884 21.162 1.00 82.44 511 SER A O 1
ATOM 3999 N N . TYR A 1 512 ? 12.541 16.296 22.688 1.00 81.31 512 TYR A N 1
ATOM 4000 C CA . TYR A 1 512 ? 11.314 17.101 22.771 1.00 81.31 512 TYR A CA 1
ATOM 4001 C C . TYR A 1 512 ? 10.879 17.658 21.412 1.00 81.31 512 TYR A C 1
ATOM 4003 O O . TYR A 1 512 ? 9.685 17.737 21.130 1.00 81.31 512 TYR A O 1
ATOM 4011 N N . LEU A 1 513 ? 11.844 18.001 20.555 1.00 84.44 513 LEU A N 1
ATOM 4012 C CA . LEU A 1 513 ? 11.571 18.473 19.204 1.00 84.44 513 LEU A CA 1
ATOM 4013 C C . LEU A 1 513 ? 10.851 17.396 18.381 1.00 84.44 513 LEU A C 1
ATOM 4015 O O . LEU A 1 513 ? 9.834 17.701 17.769 1.00 84.44 513 LEU A O 1
ATOM 4019 N N . ASN A 1 514 ? 11.308 16.141 18.449 1.00 85.25 514 ASN A N 1
ATOM 4020 C CA . ASN A 1 514 ? 10.706 15.013 17.730 1.00 85.25 514 ASN A CA 1
ATOM 4021 C C . ASN A 1 514 ? 9.265 14.732 18.191 1.00 85.25 514 ASN A C 1
ATOM 4023 O O . ASN A 1 514 ? 8.394 14.408 17.387 1.00 85.25 514 ASN A O 1
ATOM 4027 N N . ILE A 1 515 ? 8.991 14.880 19.491 1.00 87.19 515 ILE A N 1
ATOM 4028 C CA . ILE A 1 515 ? 7.638 14.721 20.046 1.00 87.19 515 ILE A CA 1
ATOM 4029 C C . ILE A 1 515 ? 6.712 15.825 19.519 1.00 87.19 515 ILE A C 1
ATOM 4031 O O . ILE A 1 515 ? 5.574 15.557 19.130 1.00 87.19 515 ILE A O 1
ATOM 4035 N N . ILE A 1 516 ? 7.202 17.067 19.474 1.00 88.50 516 ILE A N 1
ATOM 4036 C CA . ILE A 1 516 ? 6.442 18.219 18.979 1.00 88.50 516 ILE A CA 1
ATOM 4037 C C . ILE A 1 516 ? 6.166 18.089 17.475 1.00 88.50 516 ILE A C 1
ATOM 4039 O O . ILE A 1 516 ? 5.037 18.332 17.040 1.00 88.50 516 ILE A O 1
ATOM 4043 N N . THR A 1 517 ? 7.152 17.678 16.671 1.00 88.69 517 THR A N 1
ATOM 4044 C CA . THR A 1 517 ? 6.947 17.460 15.230 1.00 88.69 517 THR A CA 1
ATOM 4045 C C . THR A 1 517 ? 5.940 16.345 14.977 1.00 88.69 517 THR A C 1
ATOM 4047 O O . THR A 1 517 ? 5.072 16.504 14.114 1.00 88.69 517 THR A O 1
ATOM 4050 N N . LEU A 1 518 ? 5.995 15.253 15.747 1.00 89.81 518 LEU A N 1
ATOM 4051 C CA . LEU A 1 518 ? 5.046 14.146 15.626 1.00 89.81 518 LEU A CA 1
ATOM 4052 C C . LEU A 1 518 ? 3.628 14.588 16.004 1.00 89.81 518 LEU A C 1
ATOM 4054 O O . LEU A 1 518 ? 2.673 14.278 15.291 1.00 89.81 518 LEU A O 1
ATOM 4058 N N . TYR A 1 519 ? 3.494 15.392 17.062 1.00 91.88 519 TYR A N 1
ATOM 4059 C CA . TYR A 1 519 ? 2.220 16.002 17.440 1.00 91.88 519 TYR A CA 1
ATOM 4060 C C . TYR A 1 519 ? 1.627 16.855 16.317 1.00 91.88 519 TYR A C 1
ATOM 4062 O O . TYR A 1 519 ? 0.441 16.712 16.009 1.00 91.88 519 TYR A O 1
ATOM 4070 N N . PHE A 1 520 ? 2.429 17.711 15.675 1.00 90.62 520 PHE A N 1
ATOM 4071 C CA . PHE A 1 520 ? 1.947 18.531 14.562 1.00 90.62 520 PHE A CA 1
ATOM 4072 C C . PHE A 1 520 ? 1.517 17.692 13.357 1.00 90.62 520 PHE A C 1
ATOM 4074 O O . PHE A 1 520 ? 0.488 17.998 12.755 1.00 90.62 520 PHE A O 1
ATOM 4081 N N . PHE A 1 521 ? 2.239 16.614 13.044 1.00 90.19 521 PHE A N 1
ATOM 4082 C CA . PHE A 1 521 ? 1.848 15.681 11.985 1.00 90.19 521 PHE A CA 1
ATOM 4083 C C . PHE A 1 521 ? 0.495 15.020 12.266 1.00 90.19 521 PHE A C 1
ATOM 4085 O O . PHE A 1 521 ? -0.417 15.074 11.433 1.00 90.19 521 PHE A O 1
ATOM 4092 N N . VAL A 1 522 ? 0.319 14.466 13.466 1.00 90.56 522 VAL A N 1
ATOM 4093 C CA . VAL A 1 522 ? -0.946 13.841 13.872 1.00 90.56 522 VAL A CA 1
ATOM 4094 C C . VAL A 1 522 ? -2.080 14.870 13.886 1.00 90.56 522 VAL A C 1
ATOM 4096 O O . VAL A 1 522 ? -3.170 14.601 13.380 1.00 90.56 522 VAL A O 1
ATOM 4099 N N . PHE A 1 523 ? -1.831 16.065 14.425 1.00 91.44 523 PHE A N 1
ATOM 4100 C CA . PHE A 1 523 ? -2.813 17.144 14.484 1.00 91.44 523 PHE A CA 1
ATOM 4101 C C . PHE A 1 523 ? -3.285 17.568 13.090 1.00 91.44 523 PHE A C 1
ATOM 4103 O O . PHE A 1 523 ? -4.492 17.639 12.853 1.00 91.44 523 PHE A O 1
ATOM 4110 N N . MET A 1 524 ? -2.359 17.811 12.158 1.00 89.56 524 MET A N 1
ATOM 4111 C CA . MET A 1 524 ? -2.704 18.211 10.791 1.00 89.56 524 MET A CA 1
ATOM 4112 C C . MET A 1 524 ? -3.458 17.104 10.052 1.00 89.56 524 MET A C 1
ATOM 4114 O O . MET A 1 524 ? -4.450 17.395 9.385 1.00 89.56 524 MET A O 1
ATOM 4118 N N . THR A 1 525 ? -3.066 15.843 10.241 1.00 86.25 525 THR A N 1
ATOM 4119 C CA . THR A 1 525 ? -3.739 14.690 9.624 1.00 86.25 525 THR A CA 1
ATOM 4120 C C . THR A 1 525 ? -5.186 14.551 10.112 1.00 86.25 525 THR A C 1
ATOM 4122 O O . THR A 1 525 ? -6.106 14.433 9.303 1.00 86.25 525 THR A O 1
ATOM 4125 N N . ILE A 1 526 ? -5.426 14.634 11.428 1.00 86.50 526 ILE A N 1
ATOM 4126 C CA . ILE A 1 526 ? -6.785 14.567 11.998 1.00 86.50 526 ILE A CA 1
ATOM 4127 C C . ILE A 1 526 ? -7.614 15.775 11.554 1.00 86.50 526 ILE A C 1
ATOM 4129 O O . ILE A 1 526 ? -8.768 15.619 11.150 1.00 86.50 526 ILE A O 1
ATOM 4133 N N . LYS A 1 527 ? -7.032 16.977 11.583 1.00 85.88 527 LYS A N 1
ATOM 4134 C CA . LYS A 1 527 ? -7.729 18.209 11.204 1.00 85.88 527 LYS A CA 1
ATOM 4135 C C . LYS A 1 527 ? -8.159 18.205 9.736 1.00 85.88 527 LYS A C 1
ATOM 4137 O O . LYS A 1 527 ? -9.268 18.642 9.448 1.00 85.88 527 LYS A O 1
ATOM 4142 N N . MET A 1 528 ? -7.302 17.734 8.830 1.00 84.19 528 MET A N 1
ATOM 4143 C CA . MET A 1 528 ? -7.591 17.733 7.393 1.00 84.19 528 MET A CA 1
ATOM 4144 C C . MET A 1 528 ? -8.496 16.572 6.968 1.00 84.19 528 MET A C 1
ATOM 4146 O O . MET A 1 528 ? -9.341 16.766 6.099 1.00 84.19 528 MET A O 1
ATOM 4150 N N . LEU A 1 529 ? -8.353 15.379 7.556 1.00 79.88 529 LEU A N 1
ATOM 4151 C CA . LEU A 1 529 ? -9.073 14.185 7.088 1.00 79.88 529 LEU A CA 1
ATOM 4152 C C . LEU A 1 529 ? -10.305 13.818 7.924 1.00 79.88 529 LEU A C 1
ATOM 4154 O O . LEU A 1 529 ? -11.269 13.268 7.388 1.00 79.88 529 LEU A O 1
ATOM 4158 N N . LEU A 1 530 ? -10.267 14.055 9.238 1.00 76.06 530 LEU A N 1
ATOM 4159 C CA . LEU A 1 530 ? -11.295 13.580 10.169 1.00 76.06 530 LEU A CA 1
ATOM 4160 C C . LEU A 1 530 ? -12.310 14.674 10.518 1.00 76.06 530 LEU A C 1
ATOM 4162 O O . LEU A 1 530 ? -13.517 14.413 10.560 1.00 76.06 530 LEU A O 1
ATOM 4166 N N . CYS A 1 531 ? -11.832 15.891 10.783 1.00 74.56 531 CYS A N 1
ATOM 4167 C CA . CYS A 1 531 ? -12.706 17.021 11.078 1.00 74.56 531 CYS A CA 1
ATOM 4168 C C . CYS A 1 531 ? -13.486 17.412 9.817 1.00 74.56 531 CYS A C 1
ATOM 4170 O O . CYS A 1 531 ? -12.930 17.501 8.725 1.00 74.56 531 CYS A O 1
ATOM 4172 N N . LYS A 1 532 ? -14.805 17.595 9.961 1.00 63.38 532 LYS A N 1
ATOM 4173 C CA . LYS A 1 532 ? -15.688 17.878 8.822 1.00 63.38 532 LYS A CA 1
ATOM 4174 C C . LYS A 1 532 ? -15.228 19.145 8.084 1.00 63.38 532 LYS A C 1
ATOM 4176 O O . LYS A 1 532 ? -14.892 20.115 8.768 1.00 63.38 532 LYS A O 1
ATOM 4181 N N . PRO A 1 533 ? -15.286 19.175 6.736 1.00 60.97 533 PRO A N 1
ATOM 4182 C CA . PRO A 1 533 ? -15.224 20.437 6.013 1.00 60.97 533 PRO A CA 1
ATOM 4183 C C . PRO A 1 533 ? -16.312 21.344 6.582 1.00 60.97 533 PRO A C 1
ATOM 4185 O O . PRO A 1 533 ? -17.477 20.952 6.667 1.00 60.97 533 PRO A O 1
ATOM 4188 N N . GLY A 1 534 ? -15.927 22.525 7.055 1.00 59.19 534 GLY A N 1
ATOM 4189 C CA . GLY A 1 534 ? -16.917 23.567 7.271 1.00 59.19 534 GLY A CA 1
ATOM 4190 C C . GLY A 1 534 ? -17.414 24.007 5.901 1.00 59.19 534 GLY A C 1
ATOM 4191 O O . GLY A 1 534 ? -16.588 24.215 5.017 1.00 59.19 534 GLY A O 1
ATOM 4192 N N . ASP A 1 535 ? -18.721 24.214 5.739 1.00 58.12 535 ASP A N 1
ATOM 4193 C CA . ASP A 1 535 ? -19.337 24.653 4.471 1.00 58.12 535 ASP A CA 1
ATOM 4194 C C . ASP A 1 535 ? -18.734 25.969 3.901 1.00 58.12 535 ASP A C 1
ATOM 4196 O O . ASP A 1 535 ? -19.029 26.349 2.774 1.00 58.12 535 ASP A O 1
ATOM 4200 N N . ASN A 1 536 ? -17.848 26.647 4.650 1.00 63.53 536 ASN A N 1
ATOM 4201 C CA . ASN A 1 536 ? -17.209 27.926 4.319 1.00 63.53 536 ASN A CA 1
ATOM 4202 C C . ASN A 1 536 ? -15.665 27.876 4.202 1.00 63.53 536 ASN A C 1
ATOM 4204 O O . ASN A 1 536 ? -15.023 28.929 4.279 1.00 63.53 536 ASN A O 1
ATOM 4208 N N . THR A 1 537 ? -15.018 26.710 4.084 1.00 75.06 537 THR A N 1
ATOM 4209 C CA . THR A 1 537 ? -13.546 26.671 3.940 1.00 75.06 537 THR A CA 1
ATOM 4210 C C . THR A 1 537 ? -13.110 27.237 2.590 1.00 75.06 537 THR A C 1
ATOM 4212 O O . THR A 1 537 ? -13.513 26.739 1.541 1.00 75.06 537 THR A O 1
ATOM 4215 N N . THR A 1 538 ? -12.266 28.272 2.596 1.00 84.75 538 THR A N 1
ATOM 4216 C CA . THR A 1 538 ? -11.757 28.868 1.351 1.00 84.75 538 THR A CA 1
ATOM 4217 C C . THR A 1 538 ? -10.676 27.986 0.720 1.00 84.75 538 THR A C 1
ATOM 4219 O O . THR A 1 538 ? -9.909 27.334 1.429 1.00 84.75 538 THR A O 1
ATOM 4222 N N . VAL A 1 539 ? -10.553 28.008 -0.614 1.00 85.38 539 VAL A N 1
ATOM 4223 C CA . VAL A 1 539 ? -9.519 27.257 -1.364 1.00 85.38 539 VAL A CA 1
ATOM 4224 C C . VAL A 1 539 ? -8.116 27.508 -0.791 1.00 85.38 539 VAL A C 1
ATOM 4226 O O . VAL A 1 539 ? -7.351 26.572 -0.580 1.00 85.38 539 VAL A O 1
ATOM 4229 N N . ASN A 1 540 ? -7.805 28.758 -0.430 1.00 86.94 540 ASN A N 1
ATOM 4230 C CA . ASN A 1 540 ? -6.519 29.132 0.167 1.00 86.94 540 ASN A CA 1
ATOM 4231 C C . ASN A 1 540 ? -6.265 28.460 1.524 1.00 86.94 540 ASN A C 1
ATOM 4233 O O . ASN A 1 540 ? -5.127 28.110 1.824 1.00 86.94 540 ASN A O 1
ATOM 4237 N N . GLN A 1 541 ? -7.301 28.266 2.347 1.00 86.69 541 GLN A N 1
ATOM 4238 C CA . GLN A 1 541 ? -7.168 27.560 3.625 1.00 86.69 541 GLN A CA 1
ATOM 4239 C C . GLN A 1 541 ? -6.904 26.069 3.417 1.00 86.69 541 GLN A C 1
ATOM 4241 O O . GLN A 1 541 ? -6.108 25.492 4.156 1.00 86.69 541 GLN A O 1
ATOM 4246 N N . VAL A 1 542 ? -7.526 25.461 2.403 1.00 86.44 542 VAL A N 1
ATOM 4247 C CA . VAL A 1 542 ? -7.283 24.057 2.045 1.00 86.44 542 VAL A CA 1
ATOM 4248 C C . VAL A 1 542 ? -5.865 23.883 1.499 1.00 86.44 542 VAL A C 1
ATOM 4250 O O . VAL A 1 542 ? -5.152 23.002 1.968 1.00 86.44 542 VAL A O 1
ATOM 4253 N N . ILE A 1 543 ? -5.413 24.759 0.594 1.00 87.31 543 ILE A N 1
ATOM 4254 C CA . ILE A 1 543 ? -4.039 24.738 0.058 1.00 87.31 543 ILE A CA 1
ATOM 4255 C C . ILE A 1 543 ? -3.010 24.929 1.180 1.00 87.31 543 ILE A C 1
ATOM 4257 O O . ILE A 1 543 ? -2.048 24.168 1.265 1.00 87.31 543 ILE A O 1
ATOM 4261 N N . LEU A 1 544 ? -3.225 25.897 2.078 1.00 88.88 544 LEU A N 1
ATOM 4262 C CA . LEU A 1 544 ? -2.364 26.088 3.247 1.00 88.88 544 LEU A CA 1
ATOM 4263 C C . LEU A 1 544 ? -2.369 24.849 4.156 1.00 88.88 544 LEU A C 1
ATOM 4265 O O . LEU A 1 544 ? -1.326 24.466 4.678 1.00 88.88 544 LEU A O 1
ATOM 4269 N N . GLY A 1 545 ? -3.528 24.211 4.330 1.00 87.38 545 GLY A N 1
ATOM 4270 C CA . GLY A 1 545 ? -3.669 22.965 5.079 1.00 87.38 545 GLY A CA 1
ATOM 4271 C C . GLY A 1 545 ? -2.872 21.813 4.466 1.00 87.38 545 GLY A C 1
ATOM 4272 O O . GLY A 1 545 ? -2.153 21.131 5.194 1.00 87.38 545 GLY A O 1
ATOM 4273 N N . ILE A 1 546 ? -2.937 21.649 3.141 1.00 88.75 546 ILE A N 1
ATOM 4274 C CA . ILE A 1 546 ? -2.156 20.656 2.389 1.00 88.75 546 ILE A CA 1
ATOM 4275 C C . ILE A 1 546 ? -0.657 20.930 2.542 1.00 88.75 546 ILE A C 1
ATOM 4277 O O . ILE A 1 546 ? 0.090 20.017 2.881 1.00 88.75 546 ILE A O 1
ATOM 4281 N N . PHE A 1 547 ? -0.221 22.183 2.385 1.00 88.06 547 PHE A N 1
ATOM 4282 C CA . PHE A 1 547 ? 1.184 22.567 2.554 1.00 88.06 547 PHE A CA 1
ATOM 4283 C C . PHE A 1 547 ? 1.706 22.297 3.973 1.00 88.06 547 PHE A C 1
ATOM 4285 O O . PHE A 1 547 ? 2.787 21.744 4.159 1.00 88.06 547 PHE A O 1
ATOM 4292 N N . LEU A 1 548 ? 0.940 22.665 5.002 1.00 89.00 548 LEU A N 1
ATOM 4293 C CA . LEU A 1 548 ? 1.325 22.409 6.392 1.00 89.00 548 LEU A CA 1
ATOM 4294 C C . LEU A 1 548 ? 1.342 20.908 6.711 1.00 89.00 548 LEU A C 1
ATOM 4296 O O . LEU A 1 548 ? 2.181 20.455 7.489 1.00 89.00 548 LEU A O 1
ATOM 4300 N N . MET A 1 549 ? 0.441 20.133 6.108 1.00 89.56 549 MET A N 1
ATOM 4301 C CA . MET A 1 549 ? 0.417 18.679 6.237 1.00 89.56 549 MET A CA 1
ATOM 4302 C C . MET A 1 549 ? 1.642 18.043 5.568 1.00 89.56 549 MET A C 1
ATOM 4304 O O . MET A 1 549 ? 2.327 17.260 6.225 1.00 89.56 549 MET A O 1
ATOM 4308 N N . SER A 1 550 ? 1.990 18.418 4.335 1.00 87.81 550 SER A N 1
ATOM 4309 C CA . SER A 1 550 ? 3.184 17.892 3.659 1.00 87.81 550 SER A CA 1
ATOM 4310 C C . SER A 1 550 ? 4.477 18.294 4.375 1.00 87.81 550 SER A C 1
ATOM 4312 O O . SER A 1 550 ? 5.345 17.450 4.601 1.00 87.81 550 SER A O 1
ATOM 4314 N N . LEU A 1 551 ? 4.573 19.536 4.863 1.00 88.62 551 LEU A N 1
ATOM 4315 C CA . LEU A 1 551 ? 5.684 19.976 5.711 1.00 88.62 551 LEU A CA 1
ATOM 4316 C C . LEU A 1 551 ? 5.786 19.138 6.995 1.00 88.62 551 LEU A C 1
ATOM 4318 O O . LEU A 1 551 ? 6.885 18.769 7.407 1.00 88.62 551 LEU A O 1
ATOM 4322 N N . SER A 1 552 ? 4.652 18.805 7.620 1.00 89.56 552 SER A N 1
ATOM 4323 C CA . SER A 1 552 ? 4.640 17.972 8.826 1.00 89.56 552 SER A CA 1
ATOM 4324 C C . SER A 1 552 ? 5.102 16.536 8.560 1.00 89.56 552 SER A C 1
ATOM 4326 O O . SER A 1 552 ? 5.784 15.966 9.409 1.00 89.56 552 SER A O 1
ATOM 4328 N N . VAL A 1 553 ? 4.816 15.969 7.381 1.00 89.25 553 VAL A N 1
ATOM 4329 C CA . VAL A 1 553 ? 5.361 14.667 6.961 1.00 89.25 553 VAL A CA 1
ATOM 4330 C C . VAL A 1 553 ? 6.883 14.757 6.838 1.00 89.25 553 VAL A C 1
ATOM 4332 O O . VAL A 1 553 ? 7.595 13.953 7.438 1.00 89.25 553 VAL A O 1
ATOM 4335 N N . MET A 1 554 ? 7.390 15.789 6.157 1.00 86.62 554 MET A N 1
ATOM 4336 C CA . MET A 1 554 ? 8.832 15.974 5.938 1.00 86.62 554 MET A CA 1
ATOM 4337 C C . MET A 1 554 ? 9.615 16.185 7.238 1.00 86.62 554 MET A C 1
ATOM 4339 O O . MET A 1 554 ? 10.690 15.617 7.421 1.00 86.62 554 MET A O 1
ATOM 4343 N N . MET A 1 555 ? 9.060 16.935 8.192 1.00 86.62 555 MET A N 1
ATOM 4344 C CA . MET A 1 555 ? 9.686 17.116 9.509 1.00 86.62 555 MET A CA 1
ATOM 4345 C C . MET A 1 555 ? 9.768 15.816 10.324 1.00 86.62 555 MET A C 1
ATOM 4347 O O . MET A 1 555 ? 10.575 15.724 11.247 1.00 86.62 555 MET A O 1
ATOM 4351 N N . ASN A 1 556 ? 8.959 14.804 9.990 1.00 87.25 556 ASN A N 1
ATOM 4352 C CA . ASN A 1 556 ? 8.937 13.513 10.675 1.00 87.25 556 ASN A CA 1
ATOM 4353 C C . ASN A 1 556 ? 9.693 12.395 9.932 1.00 87.25 556 ASN A C 1
ATOM 4355 O O . ASN A 1 556 ? 9.611 11.235 10.343 1.00 87.25 556 ASN A O 1
ATOM 4359 N N . VAL A 1 557 ? 10.477 12.735 8.896 1.00 86.38 557 VAL A N 1
ATOM 4360 C CA . VAL A 1 557 ? 11.334 11.795 8.143 1.00 86.38 557 VAL A CA 1
ATOM 4361 C C . VAL A 1 557 ? 12.222 10.981 9.084 1.00 86.38 557 VAL A C 1
ATOM 4363 O O . VAL A 1 557 ? 12.151 9.759 9.095 1.00 86.38 557 VAL A O 1
ATOM 4366 N N . VAL A 1 558 ? 13.014 11.649 9.924 1.00 81.25 558 VAL A N 1
ATOM 4367 C CA . VAL A 1 558 ? 13.946 10.989 10.853 1.00 81.25 558 VAL A CA 1
ATOM 4368 C C . VAL A 1 558 ? 13.240 10.365 12.066 1.00 81.25 558 VAL A C 1
ATOM 4370 O O . VAL A 1 558 ? 13.471 9.187 12.329 1.00 81.25 558 VAL A O 1
ATOM 4373 N N . PRO A 1 559 ? 12.385 11.084 12.824 1.00 78.88 559 PRO A N 1
ATOM 4374 C CA . PRO A 1 559 ? 11.865 10.554 14.084 1.00 78.88 559 PRO A CA 1
ATOM 4375 C C . PRO A 1 559 ? 10.789 9.477 13.930 1.00 78.88 559 PRO A C 1
ATOM 4377 O O . PRO A 1 559 ? 10.508 8.794 14.907 1.00 78.88 559 PRO A O 1
ATOM 4380 N N . PHE A 1 560 ? 10.160 9.340 12.759 1.00 84.06 560 PHE A N 1
ATOM 4381 C CA . PHE A 1 560 ? 9.051 8.404 12.568 1.00 84.06 560 PHE A CA 1
ATOM 4382 C C . PHE A 1 560 ? 9.191 7.583 11.286 1.00 84.06 560 PHE A C 1
ATOM 4384 O O . PHE A 1 560 ? 9.187 6.354 11.340 1.00 84.06 560 PHE A O 1
ATOM 4391 N N . PHE A 1 561 ? 9.338 8.225 10.125 1.00 87.00 561 PHE A N 1
ATOM 4392 C CA . PHE A 1 561 ? 9.285 7.488 8.860 1.00 87.00 561 PHE A CA 1
ATOM 4393 C C . PHE A 1 561 ? 10.512 6.614 8.614 1.00 87.00 561 PHE A C 1
ATOM 4395 O O . PHE A 1 561 ? 10.349 5.531 8.065 1.00 87.00 561 PHE A O 1
ATOM 4402 N N . TYR A 1 562 ? 11.705 7.009 9.062 1.00 86.06 562 TYR A N 1
ATOM 4403 C CA . TYR A 1 562 ? 12.912 6.184 8.947 1.00 86.06 562 TYR A CA 1
ATOM 4404 C C . TYR A 1 562 ? 12.725 4.831 9.632 1.00 86.06 562 TYR A C 1
ATOM 4406 O O . TYR A 1 562 ? 12.916 3.776 9.036 1.00 86.06 562 TYR A O 1
ATOM 4414 N N . ILE A 1 563 ? 12.242 4.887 10.868 1.00 83.00 563 ILE A N 1
ATOM 4415 C CA . ILE A 1 563 ? 11.913 3.727 11.687 1.00 83.00 563 ILE A CA 1
ATOM 4416 C C . ILE A 1 563 ? 10.800 2.886 11.055 1.00 83.00 563 ILE A C 1
ATOM 4418 O O . ILE A 1 563 ? 10.870 1.661 11.022 1.00 83.00 563 ILE A O 1
ATOM 4422 N N . LEU A 1 564 ? 9.726 3.539 10.607 1.00 82.75 564 LEU A N 1
ATOM 4423 C CA . LEU A 1 564 ? 8.601 2.831 10.013 1.00 82.75 564 LEU A CA 1
ATOM 4424 C C . LEU A 1 564 ? 9.046 2.093 8.746 1.00 82.75 564 LEU A C 1
ATOM 4426 O O . LEU A 1 564 ? 8.663 0.948 8.533 1.00 82.75 564 LEU A O 1
ATOM 4430 N N . THR A 1 565 ? 9.883 2.734 7.934 1.00 84.38 565 THR A N 1
ATOM 4431 C CA . THR A 1 565 ? 10.401 2.164 6.689 1.00 84.38 565 THR A CA 1
ATOM 4432 C C . THR A 1 565 ? 11.338 0.995 6.971 1.00 84.38 565 THR A C 1
ATOM 4434 O O . THR A 1 565 ? 11.195 -0.043 6.333 1.00 84.38 565 THR A O 1
ATOM 4437 N N . SER A 1 566 ? 12.229 1.100 7.966 1.00 83.31 566 SER A N 1
ATOM 4438 C CA . SER A 1 566 ? 13.115 -0.017 8.320 1.00 83.31 566 SER A CA 1
ATOM 4439 C C . SER A 1 566 ? 12.337 -1.231 8.828 1.00 83.31 566 SER A C 1
ATOM 4441 O O . SER A 1 566 ? 12.693 -2.368 8.525 1.00 83.31 566 SER A O 1
ATOM 4443 N N . TYR A 1 567 ? 11.217 -1.008 9.525 1.00 79.88 567 TYR A N 1
ATOM 4444 C CA . TYR A 1 567 ? 10.313 -2.087 9.916 1.00 79.88 567 TYR A CA 1
ATOM 4445 C C . TYR A 1 567 ? 9.584 -2.713 8.717 1.00 79.88 567 TYR A C 1
ATOM 4447 O O . TYR A 1 567 ? 9.526 -3.935 8.620 1.00 79.88 567 TYR A O 1
ATOM 4455 N N . ILE A 1 568 ? 9.047 -1.901 7.795 1.00 80.69 568 ILE A N 1
ATOM 4456 C CA . ILE A 1 568 ? 8.334 -2.407 6.603 1.00 80.69 568 ILE A CA 1
ATOM 4457 C C . ILE A 1 568 ? 9.287 -3.184 5.685 1.00 80.69 568 ILE A C 1
ATOM 4459 O O . ILE A 1 568 ? 8.872 -4.159 5.061 1.00 80.69 568 ILE A O 1
ATOM 4463 N N . PHE A 1 569 ? 10.549 -2.765 5.581 1.00 81.12 569 PHE A N 1
ATOM 4464 C CA . PHE A 1 569 ? 11.515 -3.367 4.654 1.00 81.12 569 PHE A CA 1
ATOM 4465 C C . PHE A 1 569 ? 12.341 -4.488 5.292 1.00 81.12 569 PHE A C 1
ATOM 4467 O O . PHE A 1 569 ? 13.007 -5.236 4.583 1.00 81.12 569 PHE A O 1
ATOM 4474 N N . GLY A 1 570 ? 12.279 -4.646 6.619 1.00 72.56 570 GLY A N 1
ATOM 4475 C CA . GLY A 1 570 ? 13.011 -5.685 7.351 1.00 72.56 570 GLY A CA 1
ATOM 4476 C C . GLY A 1 570 ? 14.538 -5.526 7.311 1.00 72.56 570 GLY A C 1
ATOM 4477 O O . GLY A 1 570 ? 15.254 -6.435 7.729 1.00 72.56 570 GLY A O 1
ATOM 4478 N N . VAL A 1 571 ? 15.031 -4.392 6.805 1.00 76.38 571 VAL A N 1
ATOM 4479 C CA . VAL A 1 571 ? 16.443 -4.029 6.609 1.00 76.38 571 VAL A CA 1
ATOM 4480 C C . VAL A 1 571 ? 16.598 -2.538 6.942 1.00 76.38 571 VAL A C 1
ATOM 4482 O O . VAL A 1 571 ? 15.612 -1.798 6.934 1.00 76.38 571 VAL A O 1
ATOM 4485 N N . ASP A 1 572 ? 17.818 -2.084 7.249 1.00 78.00 572 ASP A N 1
ATOM 4486 C CA . ASP A 1 572 ? 18.124 -0.658 7.399 1.00 78.00 572 ASP A CA 1
ATOM 4487 C C . ASP A 1 572 ? 17.651 0.119 6.161 1.00 78.00 572 ASP A C 1
ATOM 4489 O O . ASP A 1 572 ? 18.201 -0.026 5.069 1.00 78.00 572 ASP A O 1
ATOM 4493 N N . ALA A 1 573 ? 16.596 0.921 6.337 1.00 81.75 573 ALA A N 1
ATOM 4494 C CA . ALA A 1 573 ? 15.980 1.670 5.252 1.00 81.75 573 ALA A CA 1
ATOM 4495 C C . ALA A 1 573 ? 16.953 2.712 4.703 1.00 81.75 573 ALA A C 1
ATOM 4497 O O . ALA A 1 573 ? 17.535 3.504 5.454 1.00 81.75 573 ALA A O 1
ATOM 4498 N N . SER A 1 574 ? 17.097 2.753 3.381 1.00 87.06 574 SER A N 1
ATOM 4499 C CA . SER A 1 574 ? 17.871 3.809 2.742 1.00 87.06 574 SER A CA 1
ATOM 4500 C C . SER A 1 574 ? 17.131 5.147 2.868 1.00 87.06 574 SER A C 1
ATOM 4502 O O . SER A 1 574 ? 15.905 5.204 2.949 1.00 87.06 574 SER A O 1
ATOM 4504 N N . MET A 1 575 ? 17.852 6.272 2.854 1.00 84.12 575 MET A N 1
ATOM 4505 C CA . MET A 1 575 ? 17.195 7.590 2.890 1.00 84.12 575 MET A CA 1
ATOM 4506 C C . MET A 1 575 ? 16.271 7.816 1.682 1.00 84.12 575 MET A C 1
ATOM 4508 O O . MET A 1 575 ? 15.278 8.530 1.809 1.00 84.12 575 MET A O 1
ATOM 4512 N N . SER A 1 576 ? 16.552 7.180 0.541 1.00 86.88 576 SER A N 1
ATOM 4513 C CA . SER A 1 576 ? 15.664 7.156 -0.626 1.00 86.88 576 SER A CA 1
ATOM 4514 C C . SER A 1 576 ? 14.345 6.460 -0.358 1.00 86.88 576 SER A C 1
ATOM 4516 O O . SER A 1 576 ? 13.305 6.984 -0.745 1.00 86.88 576 SER A O 1
ATOM 4518 N N . ASP A 1 577 ? 14.360 5.350 0.368 1.00 87.88 577 ASP A N 1
ATOM 4519 C CA . ASP A 1 577 ? 13.140 4.638 0.731 1.00 87.88 577 ASP A CA 1
ATOM 4520 C C . ASP A 1 577 ? 12.236 5.507 1.603 1.00 87.88 577 ASP A C 1
ATOM 4522 O O . ASP A 1 577 ? 11.029 5.613 1.379 1.00 87.88 577 ASP A O 1
ATOM 4526 N N . VAL A 1 578 ? 12.841 6.203 2.567 1.00 89.25 578 VAL A N 1
ATOM 4527 C CA . VAL A 1 578 ? 12.118 7.075 3.495 1.00 89.25 578 VAL A CA 1
ATOM 4528 C C . VAL A 1 578 ? 11.566 8.303 2.778 1.00 89.25 578 VAL A C 1
ATOM 4530 O O . VAL A 1 578 ? 10.414 8.677 3.003 1.00 89.25 578 VAL A O 1
ATOM 4533 N N . ILE A 1 579 ? 12.349 8.930 1.897 1.00 88.12 579 ILE A N 1
ATOM 4534 C CA . ILE A 1 579 ? 11.901 10.083 1.100 1.00 88.12 579 ILE A CA 1
ATOM 4535 C C . ILE A 1 579 ? 10.815 9.655 0.110 1.00 88.12 579 ILE A C 1
ATOM 4537 O O . ILE A 1 579 ? 9.800 10.344 -0.022 1.00 88.12 579 ILE A O 1
ATOM 4541 N N . GLY A 1 580 ? 10.978 8.493 -0.520 1.00 89.75 580 GLY A N 1
ATOM 4542 C CA . GLY A 1 580 ? 9.979 7.884 -1.383 1.00 89.75 580 GLY A CA 1
ATOM 4543 C C . GLY A 1 580 ? 8.663 7.637 -0.649 1.00 89.75 580 GLY A C 1
ATOM 4544 O O . GLY A 1 580 ? 7.607 8.050 -1.131 1.00 89.75 580 GLY A O 1
ATOM 4545 N N . LEU A 1 581 ? 8.721 7.075 0.563 1.00 90.38 581 LEU A N 1
ATOM 4546 C CA . LEU A 1 581 ? 7.541 6.797 1.385 1.00 90.38 581 LEU A CA 1
ATOM 4547 C C . LEU A 1 581 ? 6.854 8.099 1.797 1.00 90.38 581 LEU A C 1
ATOM 4549 O O . LEU A 1 581 ? 5.634 8.214 1.686 1.00 90.38 581 LEU A O 1
ATOM 4553 N N . CYS A 1 582 ? 7.634 9.092 2.229 1.00 91.25 582 CYS A N 1
ATOM 4554 C CA . CYS A 1 582 ? 7.122 10.413 2.573 1.00 91.25 582 CYS A CA 1
ATOM 4555 C C . CYS A 1 582 ? 6.438 11.082 1.373 1.00 91.25 582 CYS A C 1
ATOM 4557 O O . CYS A 1 582 ? 5.371 11.667 1.538 1.00 91.25 582 CYS A O 1
ATOM 4559 N N . SER A 1 583 ? 7.005 10.969 0.169 1.00 90.81 583 SER A N 1
ATOM 4560 C CA . SER A 1 583 ? 6.421 11.521 -1.060 1.00 90.81 583 SER A CA 1
ATOM 4561 C C . SER A 1 583 ? 5.125 10.803 -1.452 1.00 90.81 583 SER A C 1
ATOM 4563 O O . SER A 1 583 ? 4.134 11.471 -1.745 1.00 90.81 583 SER A O 1
ATOM 4565 N N . ILE A 1 584 ? 5.085 9.464 -1.382 1.00 91.25 584 ILE A N 1
ATOM 4566 C CA . ILE A 1 584 ? 3.855 8.684 -1.616 1.00 91.25 584 ILE A CA 1
ATOM 4567 C C . ILE A 1 584 ? 2.775 9.090 -0.611 1.00 91.25 584 ILE A C 1
ATOM 4569 O O . ILE A 1 584 ? 1.633 9.337 -0.998 1.00 91.25 584 ILE A O 1
ATOM 4573 N N . LEU A 1 585 ? 3.125 9.193 0.674 1.00 90.25 585 LEU A N 1
ATOM 4574 C CA . LEU A 1 585 ? 2.186 9.577 1.723 1.00 90.25 585 LEU A CA 1
ATOM 4575 C C . LEU A 1 585 ? 1.661 11.001 1.505 1.00 90.25 585 LEU A C 1
ATOM 4577 O O . LEU A 1 585 ? 0.450 11.203 1.552 1.00 90.25 585 LEU A O 1
ATOM 4581 N N . CYS A 1 586 ? 2.541 11.969 1.229 1.00 91.44 586 CYS A N 1
ATOM 4582 C CA . CYS A 1 586 ? 2.149 13.334 0.875 1.00 91.44 586 CYS A CA 1
ATOM 4583 C C . CYS A 1 586 ? 1.174 13.332 -0.300 1.00 91.44 586 CYS A C 1
ATOM 4585 O O . CYS A 1 586 ? 0.083 13.878 -0.164 1.00 91.44 586 CYS A O 1
ATOM 4587 N N . GLY A 1 587 ? 1.498 12.627 -1.384 1.00 90.44 587 GLY A N 1
ATOM 4588 C CA . GLY A 1 587 ? 0.646 12.568 -2.564 1.00 90.44 587 GLY A CA 1
ATOM 4589 C C . GLY A 1 587 ? -0.726 11.961 -2.281 1.00 90.44 587 GLY A C 1
ATOM 4590 O O . GLY A 1 587 ? -1.743 12.557 -2.636 1.00 90.44 587 GLY A O 1
ATOM 4591 N N . VAL A 1 588 ? -0.794 10.839 -1.556 1.00 89.44 588 VAL A N 1
ATOM 4592 C CA . VAL A 1 588 ? -2.072 10.224 -1.147 1.00 89.44 588 VAL A CA 1
ATOM 4593 C C . VAL A 1 588 ? -2.887 11.169 -0.262 1.00 89.44 588 VAL A C 1
ATOM 4595 O O . VAL A 1 588 ? -4.097 11.301 -0.455 1.00 89.44 588 VAL A O 1
ATOM 4598 N N . LEU A 1 589 ? -2.247 11.856 0.686 1.00 89.38 589 LEU A N 1
ATOM 4599 C CA . LEU A 1 589 ? -2.914 12.812 1.567 1.00 89.38 589 LEU A CA 1
ATOM 4600 C C . LEU A 1 589 ? -3.392 14.063 0.807 1.00 89.38 589 LEU A C 1
ATOM 4602 O O . LEU A 1 589 ? -4.480 14.573 1.096 1.00 89.38 589 LEU A O 1
ATOM 4606 N N . THR A 1 590 ? -2.626 14.534 -0.179 1.00 89.94 590 THR A N 1
ATOM 4607 C CA . THR A 1 590 ? -2.986 15.630 -1.090 1.00 89.94 590 THR A CA 1
ATOM 4608 C C . THR A 1 590 ? -4.197 15.244 -1.939 1.00 89.94 590 THR A C 1
ATOM 4610 O O . THR A 1 590 ? -5.168 16.001 -1.987 1.00 89.94 590 THR A O 1
ATOM 4613 N N . VAL A 1 591 ? -4.201 14.042 -2.531 1.00 89.19 591 VAL A N 1
ATOM 4614 C CA . VAL A 1 591 ? -5.351 13.502 -3.279 1.00 89.19 591 VAL A CA 1
ATOM 4615 C C . VAL A 1 591 ? -6.576 13.380 -2.375 1.00 89.19 591 VAL A C 1
ATOM 4617 O O . VAL A 1 591 ? -7.643 13.883 -2.723 1.00 89.19 591 VAL A O 1
ATOM 4620 N N . ALA A 1 592 ? -6.432 12.775 -1.193 1.00 86.06 592 ALA A N 1
ATOM 4621 C CA . ALA A 1 592 ? -7.533 12.614 -0.247 1.00 86.06 592 ALA A CA 1
ATOM 4622 C C . ALA A 1 592 ? -8.117 13.970 0.179 1.00 86.06 592 ALA A C 1
ATOM 4624 O O . ALA A 1 592 ? -9.335 14.141 0.201 1.00 86.06 592 ALA A O 1
ATOM 4625 N N . SER A 1 593 ? -7.260 14.955 0.458 1.00 85.38 593 SER A N 1
ATOM 4626 C CA . SER A 1 593 ? -7.685 16.312 0.814 1.00 85.38 593 SER A CA 1
ATOM 4627 C C . SER A 1 593 ? -8.361 17.029 -0.358 1.00 85.38 593 SER A C 1
ATOM 4629 O O . SER A 1 593 ? -9.370 17.700 -0.152 1.00 85.38 593 SER A O 1
ATOM 4631 N N . GLY A 1 594 ? -7.850 16.860 -1.581 1.00 85.38 594 GLY A N 1
ATOM 4632 C CA . GLY A 1 594 ? -8.453 17.401 -2.799 1.00 85.38 594 GLY A CA 1
ATOM 4633 C C . GLY A 1 594 ? -9.851 16.838 -3.047 1.00 85.38 594 GLY A C 1
ATOM 4634 O O . GLY A 1 594 ? -10.795 17.603 -3.205 1.00 85.38 594 GLY A O 1
ATOM 4635 N N . VAL A 1 595 ? -10.016 15.516 -2.974 1.00 84.00 595 VAL A N 1
ATOM 4636 C CA . VAL A 1 595 ? -11.319 14.855 -3.162 1.00 84.00 595 VAL A CA 1
ATOM 4637 C C . VAL A 1 595 ? -12.321 15.247 -2.070 1.00 84.00 595 VAL A C 1
ATOM 4639 O O . VAL A 1 595 ? -13.503 15.426 -2.358 1.00 84.00 595 VAL A O 1
ATOM 4642 N N . LEU A 1 596 ? -11.871 15.392 -0.818 1.00 82.44 596 LEU A N 1
ATOM 4643 C CA . LEU A 1 596 ? -12.750 15.715 0.311 1.00 82.44 596 LEU A CA 1
ATOM 4644 C C . LEU A 1 596 ? -13.182 17.185 0.355 1.00 82.44 596 LEU A C 1
ATOM 4646 O O . LEU A 1 596 ? -14.334 17.456 0.691 1.00 82.44 596 LEU A O 1
ATOM 4650 N N . HIS A 1 597 ? -12.273 18.121 0.068 1.00 83.69 597 HIS A N 1
ATOM 4651 C CA . HIS A 1 597 ? -12.513 19.556 0.276 1.00 83.69 597 HIS A CA 1
ATOM 4652 C C . HIS A 1 597 ? -12.710 20.343 -1.023 1.00 83.69 597 HIS A C 1
ATOM 4654 O O . HIS A 1 597 ? -13.333 21.400 -0.994 1.00 83.69 597 HIS A O 1
ATOM 4660 N N . LEU A 1 598 ? -12.177 19.866 -2.153 1.00 84.50 598 LEU A N 1
ATOM 4661 C CA . LEU A 1 598 ? -12.158 20.581 -3.435 1.00 84.50 598 LEU A CA 1
ATOM 4662 C C . LEU A 1 598 ? -12.434 19.636 -4.627 1.00 84.50 598 LEU A C 1
ATOM 4664 O O . LEU A 1 598 ? -11.610 19.542 -5.539 1.00 84.50 598 LEU A O 1
ATOM 4668 N N . PRO A 1 599 ? -13.598 18.954 -4.669 1.00 79.00 599 PRO A N 1
ATOM 4669 C CA . PRO A 1 599 ? -13.892 17.942 -5.689 1.00 79.00 599 PRO A CA 1
ATOM 4670 C C . PRO A 1 599 ? -13.941 18.494 -7.124 1.00 79.00 599 PRO A C 1
ATOM 4672 O O . PRO A 1 599 ? -13.842 17.725 -8.073 1.00 79.00 599 PRO A O 1
ATOM 4675 N N . SER A 1 600 ? -14.090 19.812 -7.304 1.00 78.19 600 SER A N 1
ATOM 4676 C CA . SER A 1 600 ? -14.088 20.468 -8.618 1.00 78.19 600 SER A CA 1
ATOM 4677 C C . SER A 1 600 ? -12.689 20.815 -9.145 1.00 78.19 600 SER A C 1
ATOM 4679 O O . SER A 1 600 ? -12.544 21.113 -10.329 1.00 78.19 600 SER A O 1
ATOM 4681 N N . GLU A 1 601 ? -11.657 20.821 -8.295 1.00 82.31 601 GLU A N 1
ATOM 4682 C CA . GLU A 1 601 ? -10.318 21.305 -8.652 1.00 82.31 601 GLU A CA 1
ATOM 4683 C C . GLU A 1 601 ? -9.372 20.157 -9.013 1.00 82.31 601 GLU A C 1
ATOM 4685 O O . GLU A 1 601 ? -8.583 19.671 -8.197 1.00 82.31 601 GLU A O 1
ATOM 4690 N N . ASN A 1 602 ? -9.369 19.777 -10.292 1.00 82.75 602 ASN A N 1
ATOM 4691 C CA . ASN A 1 602 ? -8.493 18.717 -10.798 1.00 82.75 602 ASN A CA 1
ATOM 4692 C C . ASN A 1 602 ? -6.997 19.023 -10.603 1.00 82.75 602 ASN A C 1
ATOM 4694 O O . ASN A 1 602 ? -6.183 18.105 -10.586 1.00 82.75 602 ASN A O 1
ATOM 4698 N N . ARG A 1 603 ? -6.586 20.289 -10.447 1.00 83.75 603 ARG A N 1
ATOM 4699 C CA . ARG A 1 603 ? -5.164 20.659 -10.293 1.00 83.75 603 ARG A CA 1
ATOM 4700 C C . ARG A 1 603 ? -4.521 20.031 -9.055 1.00 83.75 603 ARG A C 1
ATOM 4702 O O . ARG A 1 603 ? -3.388 19.573 -9.136 1.00 83.75 603 ARG A O 1
ATOM 4709 N N . ILE A 1 604 ? -5.246 19.970 -7.939 1.00 84.81 604 ILE A N 1
ATOM 4710 C CA . ILE A 1 604 ? -4.737 19.388 -6.686 1.00 84.81 604 ILE A CA 1
ATOM 4711 C C . ILE A 1 604 ? -4.581 17.873 -6.828 1.00 84.81 604 ILE A C 1
ATOM 4713 O O . ILE A 1 604 ? -3.590 17.311 -6.368 1.00 84.81 604 ILE A O 1
ATOM 4717 N N . LEU A 1 605 ? -5.514 17.228 -7.535 1.00 84.81 605 LEU A N 1
ATOM 4718 C CA . LEU A 1 605 ? -5.422 15.810 -7.865 1.00 84.81 605 LEU A CA 1
ATOM 4719 C C . LEU A 1 605 ? -4.162 15.515 -8.692 1.00 84.81 605 LEU A C 1
ATOM 4721 O O . LEU A 1 605 ? -3.423 14.595 -8.358 1.00 84.81 605 LEU A O 1
ATOM 4725 N N . HIS A 1 606 ? -3.869 16.330 -9.712 1.00 85.44 606 HIS A N 1
ATOM 4726 C CA . HIS A 1 606 ? -2.649 16.181 -10.511 1.00 85.44 606 HIS A CA 1
ATOM 4727 C C . HIS A 1 606 ? -1.381 16.350 -9.668 1.00 85.44 606 HIS A C 1
ATOM 4729 O O . HIS A 1 606 ? -0.472 15.538 -9.800 1.00 85.44 606 HIS A O 1
ATOM 4735 N N . VAL A 1 607 ? -1.321 17.349 -8.778 1.00 85.69 607 VAL A N 1
ATOM 4736 C CA . VAL A 1 607 ? -0.174 17.525 -7.866 1.00 85.69 607 VAL A CA 1
ATOM 4737 C C . VAL A 1 607 ? 0.021 16.285 -6.993 1.00 85.69 607 VAL A C 1
ATOM 4739 O O . VAL A 1 607 ? 1.134 15.775 -6.908 1.00 85.69 607 VAL A O 1
ATOM 4742 N N . GLY A 1 608 ? -1.058 15.742 -6.423 1.00 88.62 608 GLY A N 1
ATOM 4743 C CA . GLY A 1 608 ? -0.987 14.517 -5.627 1.00 88.62 608 GLY A CA 1
ATOM 4744 C C . GLY A 1 608 ? -0.535 13.289 -6.431 1.00 88.62 608 GLY A C 1
ATOM 4745 O O . GLY A 1 608 ? 0.281 12.513 -5.944 1.00 88.62 608 GLY A O 1
ATOM 4746 N N . ILE A 1 609 ? -0.991 13.128 -7.681 1.00 87.88 609 ILE A N 1
ATOM 4747 C CA . ILE A 1 609 ? -0.515 12.057 -8.582 1.00 87.88 609 ILE A CA 1
ATOM 4748 C C . ILE A 1 609 ? 0.985 12.209 -8.853 1.00 87.88 609 ILE A C 1
ATOM 4750 O O . ILE A 1 609 ? 1.718 11.222 -8.799 1.00 87.88 609 ILE A O 1
ATOM 4754 N N . VAL A 1 610 ? 1.451 13.433 -9.120 1.00 86.06 610 VAL A N 1
ATOM 4755 C CA . VAL A 1 610 ? 2.875 13.710 -9.340 1.00 86.06 610 VAL A CA 1
ATOM 4756 C C . VAL A 1 610 ? 3.687 13.340 -8.099 1.00 86.06 610 VAL A C 1
ATOM 4758 O O . VAL A 1 610 ? 4.669 12.622 -8.243 1.00 86.06 610 VAL A O 1
ATOM 4761 N N . GLU A 1 611 ? 3.244 13.726 -6.900 1.00 87.31 611 GLU A N 1
ATOM 4762 C CA . GLU A 1 611 ? 3.898 13.368 -5.628 1.00 87.31 611 GLU A CA 1
ATOM 4763 C C . GLU A 1 611 ? 3.962 11.844 -5.384 1.00 87.31 611 GLU A C 1
ATOM 4765 O O . GLU A 1 611 ? 4.965 11.331 -4.875 1.00 87.31 611 GLU A O 1
ATOM 4770 N N . ILE A 1 612 ? 2.927 11.087 -5.775 1.00 90.44 612 ILE A N 1
ATOM 4771 C CA . ILE A 1 612 ? 2.948 9.615 -5.699 1.00 90.44 612 ILE A CA 1
ATOM 4772 C C . ILE A 1 612 ? 3.979 9.050 -6.682 1.00 90.44 612 ILE A C 1
ATOM 4774 O O . ILE A 1 612 ? 4.836 8.257 -6.290 1.00 90.44 612 ILE A O 1
ATOM 4778 N N . CYS A 1 613 ? 3.933 9.479 -7.945 1.00 87.12 613 CYS A N 1
ATOM 4779 C CA . CYS A 1 613 ? 4.871 9.040 -8.979 1.00 87.12 613 CYS A CA 1
ATOM 4780 C C . CYS A 1 613 ? 6.325 9.352 -8.609 1.00 87.12 613 CYS A C 1
ATOM 4782 O O . CYS A 1 613 ? 7.211 8.538 -8.861 1.00 87.12 613 CYS A O 1
ATOM 4784 N N . THR A 1 614 ? 6.581 10.502 -7.987 1.00 86.06 614 THR A N 1
ATOM 4785 C CA . THR A 1 614 ? 7.933 10.899 -7.575 1.00 86.06 614 THR A CA 1
ATOM 4786 C C . THR A 1 614 ? 8.432 10.069 -6.409 1.00 86.06 614 THR A C 1
ATOM 4788 O O . THR A 1 614 ? 9.616 9.744 -6.361 1.00 86.06 614 THR A O 1
ATOM 4791 N N . GLY A 1 615 ? 7.538 9.667 -5.506 1.00 88.81 615 GLY A N 1
ATOM 4792 C CA . GLY A 1 615 ? 7.886 8.754 -4.428 1.00 88.81 615 GLY A CA 1
ATOM 4793 C C . GLY A 1 615 ? 8.205 7.343 -4.921 1.00 88.81 615 GLY A C 1
ATOM 4794 O O . GLY A 1 615 ? 9.219 6.781 -4.515 1.00 88.81 615 GLY A O 1
ATOM 4795 N N . ILE A 1 616 ? 7.415 6.818 -5.868 1.00 88.19 616 ILE A N 1
ATOM 4796 C CA . ILE A 1 616 ? 7.698 5.537 -6.541 1.00 88.19 616 ILE A CA 1
ATOM 4797 C C . ILE A 1 616 ? 9.047 5.601 -7.250 1.00 88.19 616 ILE A C 1
ATOM 4799 O O . ILE A 1 616 ? 9.867 4.700 -7.099 1.00 88.19 616 ILE A O 1
ATOM 4803 N N . LEU A 1 617 ? 9.294 6.678 -7.999 1.00 85.00 617 LEU A N 1
ATOM 4804 C CA . LEU A 1 617 ? 10.563 6.854 -8.685 1.00 85.00 617 LEU A CA 1
ATOM 4805 C C . LEU A 1 617 ? 11.722 6.873 -7.691 1.00 85.00 617 LEU A C 1
ATOM 4807 O O . LEU A 1 617 ? 12.699 6.184 -7.927 1.00 85.00 617 LEU A O 1
ATOM 4811 N N . CYS A 1 618 ? 11.603 7.604 -6.580 1.00 86.25 618 CYS A N 1
ATOM 4812 C CA . CYS A 1 618 ? 12.652 7.681 -5.565 1.00 86.25 618 CYS A CA 1
ATOM 4813 C C . CYS A 1 618 ? 12.968 6.309 -4.946 1.00 86.25 618 CYS A C 1
ATOM 4815 O O . CYS A 1 618 ? 14.140 5.984 -4.775 1.00 86.25 618 CYS A O 1
ATOM 4817 N N . MET A 1 619 ? 11.950 5.483 -4.677 1.00 87.12 619 MET A N 1
ATOM 4818 C CA . MET A 1 619 ? 12.156 4.110 -4.199 1.00 87.12 619 MET A CA 1
ATOM 4819 C C . MET A 1 619 ? 12.818 3.219 -5.256 1.00 87.12 619 MET A C 1
ATOM 4821 O O . MET A 1 619 ? 13.720 2.458 -4.934 1.00 87.12 619 MET A O 1
ATOM 4825 N N . VAL A 1 620 ? 12.414 3.329 -6.525 1.00 84.50 620 VAL A N 1
ATOM 4826 C CA . VAL A 1 620 ? 12.953 2.488 -7.609 1.00 84.50 620 VAL A CA 1
ATOM 4827 C C . VAL A 1 620 ? 14.372 2.899 -8.010 1.00 84.50 620 VAL A C 1
ATOM 4829 O O . VAL A 1 620 ? 15.199 2.039 -8.304 1.00 84.50 620 VAL A O 1
ATOM 4832 N N . THR A 1 621 ? 14.668 4.201 -8.059 1.00 79.25 621 THR A N 1
ATOM 4833 C CA . THR A 1 621 ? 15.983 4.706 -8.486 1.00 79.25 621 THR A CA 1
ATOM 4834 C C . THR A 1 621 ? 17.005 4.749 -7.356 1.00 79.25 621 THR A C 1
ATOM 4836 O O . THR A 1 621 ? 18.195 4.853 -7.648 1.00 79.25 621 THR A O 1
ATOM 4839 N N . GLN A 1 622 ? 16.560 4.669 -6.096 1.00 84.88 622 GLN A N 1
ATOM 4840 C CA . GLN A 1 622 ? 17.388 4.730 -4.887 1.00 84.88 622 GLN A CA 1
ATOM 4841 C C . GLN A 1 622 ? 18.505 5.794 -4.960 1.00 84.88 622 GLN A C 1
ATOM 4843 O O . GLN A 1 622 ? 19.695 5.459 -4.901 1.00 84.88 622 GLN A O 1
ATOM 4848 N N . PRO A 1 623 ? 18.173 7.093 -5.124 1.00 81.06 623 PRO A N 1
ATOM 4849 C CA . PRO A 1 623 ? 19.191 8.130 -5.204 1.00 81.06 623 PRO A CA 1
ATOM 4850 C C . PRO A 1 623 ? 19.967 8.214 -3.886 1.00 81.06 623 PRO A C 1
ATOM 4852 O O . PRO A 1 623 ? 19.396 8.256 -2.795 1.00 81.06 623 PRO A O 1
ATOM 4855 N N . SER A 1 624 ? 21.294 8.265 -3.980 1.00 77.75 624 SER A N 1
ATOM 4856 C CA . SER A 1 624 ? 22.151 8.405 -2.811 1.00 77.75 624 SER A CA 1
ATOM 4857 C C . SER A 1 624 ? 22.105 9.847 -2.305 1.00 77.75 624 SER A C 1
ATOM 4859 O O . SER A 1 624 ? 22.526 10.787 -2.972 1.00 77.75 624 SER A O 1
ATOM 4861 N N . PHE A 1 625 ? 21.634 10.033 -1.072 1.00 72.94 625 PHE A N 1
ATOM 4862 C CA . PHE A 1 625 ? 21.624 11.338 -0.393 1.00 72.94 625 PHE A CA 1
ATOM 4863 C C . PHE A 1 625 ? 22.941 11.630 0.340 1.00 72.94 625 PHE A C 1
ATOM 4865 O O . PHE A 1 625 ? 22.996 12.442 1.264 1.00 72.94 625 PHE A O 1
ATOM 4872 N N . THR A 1 626 ? 24.017 10.943 -0.044 1.00 77.38 626 THR A N 1
ATOM 4873 C CA . THR A 1 626 ? 25.343 11.214 0.509 1.00 77.38 626 THR A CA 1
ATOM 4874 C C . THR A 1 626 ? 25.847 12.550 -0.028 1.00 77.38 626 THR A C 1
ATOM 4876 O O . THR A 1 626 ? 25.640 12.872 -1.198 1.00 77.38 626 THR A O 1
ATOM 4879 N N . VAL A 1 627 ? 26.529 13.338 0.809 1.00 74.88 627 VAL A N 1
ATOM 4880 C CA . VAL A 1 627 ? 27.190 14.584 0.382 1.00 74.88 627 VAL A CA 1
ATOM 4881 C C . VAL A 1 627 ? 28.454 14.221 -0.405 1.00 74.88 627 VAL A C 1
ATOM 4883 O O . VAL A 1 627 ? 29.580 14.360 0.064 1.00 74.88 627 VAL A O 1
ATOM 4886 N N . SER A 1 628 ? 28.254 13.672 -1.597 1.00 79.56 628 SER A N 1
ATOM 4887 C CA . SER A 1 628 ? 29.275 13.327 -2.579 1.00 79.56 628 SER A CA 1
ATOM 4888 C C . SER A 1 628 ? 28.894 13.953 -3.921 1.00 79.56 628 SER A C 1
ATOM 4890 O O . SER A 1 628 ? 27.726 14.259 -4.159 1.00 79.56 628 SER A O 1
ATOM 4892 N N . TRP A 1 629 ? 29.863 14.149 -4.821 1.00 74.19 629 TRP A N 1
ATOM 4893 C CA . TRP A 1 629 ? 29.572 14.641 -6.176 1.00 74.19 629 TRP A CA 1
ATOM 4894 C C . TRP A 1 629 ? 28.574 13.738 -6.907 1.00 74.19 629 TRP A C 1
ATOM 4896 O O . TRP A 1 629 ? 27.669 14.233 -7.566 1.00 74.19 629 TRP A O 1
ATOM 4906 N N . TYR A 1 630 ? 28.693 12.423 -6.713 1.00 73.88 630 TYR A N 1
ATOM 4907 C CA . TYR A 1 630 ? 27.755 11.437 -7.237 1.00 73.88 630 TYR A CA 1
ATOM 4908 C C . TYR A 1 630 ? 26.337 11.626 -6.672 1.00 73.88 630 TYR A C 1
ATOM 4910 O O . TYR A 1 630 ? 25.382 11.709 -7.440 1.00 73.88 630 TYR A O 1
ATOM 4918 N N . GLY A 1 631 ? 26.198 11.795 -5.352 1.00 75.12 631 GLY A N 1
ATOM 4919 C CA . GLY A 1 631 ? 24.901 12.069 -4.723 1.00 75.12 631 GLY A CA 1
ATOM 4920 C C . GLY A 1 631 ? 24.278 13.395 -5.174 1.00 75.12 631 GLY A C 1
ATOM 4921 O O . GLY A 1 631 ? 23.072 13.477 -5.401 1.00 75.12 631 GLY A O 1
ATOM 4922 N N . LEU A 1 632 ? 25.097 14.428 -5.401 1.00 77.69 632 LEU A N 1
ATOM 4923 C CA . LEU A 1 632 ? 24.637 15.706 -5.949 1.00 77.69 632 LEU A CA 1
ATOM 4924 C C . LEU A 1 632 ? 24.115 15.558 -7.388 1.00 77.69 632 LEU A C 1
ATOM 4926 O O . LEU A 1 632 ? 23.079 16.136 -7.711 1.00 77.69 632 LEU A O 1
ATOM 4930 N N . PHE A 1 633 ? 24.777 14.767 -8.238 1.00 78.62 633 PHE A N 1
ATOM 4931 C CA . PHE A 1 633 ? 24.288 14.498 -9.595 1.00 78.62 633 PHE A CA 1
ATOM 4932 C C . PHE A 1 633 ? 22.996 13.680 -9.603 1.00 78.62 633 PHE A C 1
ATOM 4934 O O . PHE A 1 633 ? 22.078 14.036 -10.338 1.00 78.62 633 PHE A O 1
ATOM 4941 N N . GLN A 1 634 ? 22.866 12.675 -8.735 1.00 78.31 634 GLN A N 1
ATOM 4942 C CA . GLN A 1 634 ? 21.615 11.925 -8.580 1.00 78.31 634 GLN A CA 1
ATOM 4943 C C . GLN A 1 634 ? 20.460 12.803 -8.075 1.00 78.31 634 GLN A C 1
ATOM 4945 O O . GLN A 1 634 ? 19.327 12.680 -8.540 1.00 78.31 634 GLN A O 1
ATOM 4950 N N . LEU A 1 635 ? 20.734 13.738 -7.159 1.00 79.00 635 LEU A N 1
ATOM 4951 C CA . LEU A 1 635 ? 19.733 14.703 -6.704 1.00 79.00 635 LEU A CA 1
ATOM 4952 C C . LEU A 1 635 ? 19.306 15.655 -7.831 1.00 79.00 635 LEU A C 1
ATOM 4954 O O . LEU A 1 635 ? 18.120 15.957 -7.965 1.00 79.00 635 LEU A O 1
ATOM 4958 N N . LEU A 1 636 ? 20.255 16.128 -8.644 1.00 80.44 636 LEU A N 1
ATOM 4959 C CA . LEU A 1 636 ? 19.967 16.993 -9.790 1.00 80.44 636 LEU A CA 1
ATOM 4960 C C . LEU A 1 636 ? 19.225 16.253 -10.907 1.00 80.44 636 LEU A C 1
ATOM 4962 O O . LEU A 1 636 ? 18.355 16.848 -11.537 1.00 80.44 636 LEU A O 1
ATOM 4966 N N . GLU A 1 637 ? 19.503 14.968 -11.124 1.00 81.62 637 GLU A N 1
ATOM 4967 C CA . GLU A 1 637 ? 18.722 14.108 -12.018 1.00 81.62 637 GLU A CA 1
ATOM 4968 C C . GLU A 1 637 ? 17.277 13.979 -11.525 1.00 81.62 637 GLU A C 1
ATOM 4970 O O . GLU A 1 637 ? 16.336 14.213 -12.284 1.00 81.62 637 GLU A O 1
ATOM 4975 N N . PHE A 1 638 ? 17.089 13.680 -10.239 1.00 79.38 638 PHE A N 1
ATOM 4976 C CA . PHE A 1 638 ? 15.760 13.596 -9.642 1.00 79.38 638 PHE A CA 1
ATOM 4977 C C . PHE A 1 638 ? 14.996 14.924 -9.763 1.00 79.38 638 PHE A C 1
ATOM 4979 O O . PHE A 1 638 ? 13.830 14.950 -10.169 1.00 79.38 638 PHE A O 1
ATOM 4986 N N . LEU A 1 639 ? 15.666 16.047 -9.481 1.00 79.00 639 LEU A N 1
ATOM 4987 C CA . LEU A 1 639 ? 15.093 17.382 -9.640 1.00 79.00 639 LEU A CA 1
ATOM 4988 C C . LEU A 1 639 ? 14.785 17.701 -11.109 1.00 79.00 639 LEU A C 1
ATOM 4990 O O . LEU A 1 639 ? 13.765 18.318 -11.408 1.00 79.00 639 LEU A O 1
ATOM 4994 N N . SER A 1 640 ? 15.634 17.256 -12.031 1.00 82.88 640 SER A N 1
ATOM 4995 C CA . SER A 1 640 ? 15.421 17.389 -13.469 1.00 82.88 640 SER A CA 1
ATOM 4996 C C . SER A 1 640 ? 14.176 16.621 -13.929 1.00 82.88 640 SER A C 1
ATOM 4998 O O . SER A 1 640 ? 13.329 17.173 -14.641 1.00 82.88 640 SER A O 1
ATOM 5000 N N . PHE A 1 641 ? 13.986 15.389 -13.455 1.00 78.56 641 PHE A N 1
ATOM 5001 C CA . PHE A 1 641 ? 12.791 14.597 -13.750 1.00 78.56 641 PHE A CA 1
ATOM 5002 C C . PHE A 1 641 ? 11.515 15.255 -13.200 1.00 78.56 641 PHE A C 1
ATOM 5004 O O . PHE A 1 641 ? 10.520 15.391 -13.916 1.00 78.56 641 PHE A O 1
ATOM 5011 N N . LEU A 1 642 ? 11.562 15.752 -11.961 1.00 76.81 642 LEU A N 1
ATOM 5012 C CA . LEU A 1 642 ? 10.486 16.542 -11.354 1.00 76.81 642 LEU A CA 1
ATOM 5013 C C . LEU A 1 642 ? 10.139 17.786 -12.181 1.00 76.81 642 LEU A C 1
ATOM 5015 O O . LEU A 1 642 ? 8.973 18.016 -12.511 1.00 76.81 642 LEU A O 1
ATOM 5019 N N . CYS A 1 643 ? 11.152 18.566 -12.560 1.00 79.62 643 CYS A N 1
ATOM 5020 C CA . CYS A 1 643 ? 10.993 19.733 -13.422 1.00 79.62 643 CYS A CA 1
ATOM 5021 C C . CYS A 1 643 ? 10.374 19.349 -14.768 1.00 79.62 643 CYS A C 1
ATOM 5023 O O . CYS A 1 643 ? 9.479 20.045 -15.240 1.00 79.62 643 CYS A O 1
ATOM 5025 N N . THR A 1 644 ? 10.784 18.221 -15.353 1.00 80.75 644 THR A N 1
ATOM 5026 C CA . THR A 1 644 ? 10.197 17.692 -16.592 1.00 80.75 644 THR A CA 1
ATOM 5027 C C . THR A 1 644 ? 8.699 17.473 -16.422 1.00 80.75 644 THR A C 1
ATOM 5029 O O . THR A 1 644 ? 7.923 18.003 -17.212 1.00 80.75 644 THR A O 1
ATOM 5032 N N . ILE A 1 645 ? 8.266 16.772 -15.369 1.00 76.94 645 ILE A N 1
ATOM 5033 C CA . ILE A 1 645 ? 6.840 16.518 -15.110 1.00 76.94 645 ILE A CA 1
ATOM 5034 C C . ILE A 1 645 ? 6.060 17.826 -14.937 1.00 76.94 645 ILE A C 1
ATOM 5036 O O . ILE A 1 645 ? 5.010 18.012 -15.560 1.00 76.94 645 ILE A O 1
ATOM 5040 N N . ILE A 1 646 ? 6.580 18.758 -14.134 1.00 77.06 646 ILE A N 1
ATOM 5041 C CA . ILE A 1 646 ? 5.926 20.050 -13.886 1.00 77.06 646 ILE A CA 1
ATOM 5042 C C . ILE A 1 646 ? 5.773 20.828 -15.199 1.00 77.06 646 ILE A C 1
ATOM 5044 O O . ILE A 1 646 ? 4.692 21.335 -15.502 1.00 77.06 646 ILE A O 1
ATOM 5048 N N . LEU A 1 647 ? 6.826 20.879 -16.013 1.00 80.19 647 LEU A N 1
ATOM 5049 C CA . LEU A 1 647 ? 6.836 21.590 -17.291 1.00 80.19 647 LEU A CA 1
ATOM 5050 C C . LEU A 1 647 ? 5.943 20.927 -18.346 1.00 80.19 647 LEU A C 1
ATOM 5052 O O . LEU A 1 647 ? 5.312 21.629 -19.139 1.00 80.19 647 LEU A O 1
ATOM 5056 N N . LEU A 1 648 ? 5.829 19.597 -18.327 1.00 76.50 648 LEU A N 1
ATOM 5057 C CA . LEU A 1 648 ? 4.862 18.865 -19.145 1.00 76.50 648 LEU A CA 1
ATOM 5058 C C . LEU A 1 648 ? 3.422 19.225 -18.747 1.00 76.50 648 LEU A C 1
ATOM 5060 O O . LEU A 1 648 ? 2.593 19.479 -19.625 1.00 76.50 648 LEU A O 1
ATOM 5064 N N . SER A 1 649 ? 3.148 19.319 -17.441 1.00 71.44 649 SER A N 1
ATOM 5065 C CA . SER A 1 649 ? 1.814 19.620 -16.901 1.00 71.44 649 SER A CA 1
ATOM 5066 C C . SER A 1 649 ? 1.378 21.085 -17.053 1.00 71.44 649 SER A C 1
ATOM 5068 O O . SER A 1 649 ? 0.185 21.363 -17.130 1.00 71.44 649 SER A O 1
ATOM 5070 N N . GLY A 1 650 ? 2.320 22.033 -17.107 1.00 73.31 650 GLY A N 1
ATOM 5071 C CA . GLY A 1 650 ? 2.023 23.468 -17.141 1.00 73.31 650 GLY A CA 1
ATOM 5072 C C . GLY A 1 650 ? 1.982 24.071 -18.548 1.00 73.31 650 GLY A C 1
ATOM 5073 O O . GLY A 1 650 ? 2.740 23.676 -19.429 1.00 73.31 650 GLY A O 1
ATOM 5074 N N . ASP A 1 651 ? 1.168 25.106 -18.755 1.00 74.44 651 ASP A N 1
ATOM 5075 C CA . ASP A 1 651 ? 1.028 25.818 -20.045 1.00 74.44 651 ASP A CA 1
ATOM 5076 C C . ASP A 1 651 ? 2.054 26.952 -20.251 1.00 74.44 651 ASP A C 1
ATOM 5078 O O . ASP A 1 651 ? 1.867 27.865 -21.061 1.00 74.44 651 ASP A O 1
ATOM 5082 N N . TYR A 1 652 ? 3.160 26.924 -19.506 1.00 71.75 652 TYR A N 1
ATOM 5083 C CA . TYR A 1 652 ? 4.144 28.010 -19.483 1.00 71.75 652 TYR A CA 1
ATOM 5084 C C . TYR A 1 652 ? 5.003 28.092 -20.753 1.00 71.75 652 TYR A C 1
ATOM 5086 O O . TYR A 1 652 ? 5.576 29.143 -21.042 1.00 71.75 652 TYR A O 1
ATOM 5094 N N . ILE A 1 653 ? 5.092 27.011 -21.534 1.00 72.06 653 ILE A N 1
ATOM 5095 C CA . ILE A 1 653 ? 6.003 26.930 -22.679 1.00 72.06 653 ILE A CA 1
ATOM 5096 C C . ILE A 1 653 ? 5.254 27.189 -23.987 1.00 72.06 653 ILE A C 1
ATOM 5098 O O . ILE A 1 653 ? 4.440 26.377 -24.420 1.00 72.06 653 ILE A O 1
ATOM 5102 N N . LYS A 1 654 ? 5.566 28.315 -24.642 1.00 76.88 654 LYS A N 1
ATOM 5103 C CA . LYS A 1 654 ? 4.896 28.752 -25.884 1.00 76.88 654 LYS A CA 1
ATOM 5104 C C . LYS A 1 654 ? 5.791 28.781 -27.130 1.00 76.88 654 LYS A C 1
ATOM 5106 O O . LYS A 1 654 ? 5.288 29.022 -28.221 1.00 76.88 654 LYS A O 1
ATOM 5111 N N . SER A 1 655 ? 7.104 28.570 -27.004 1.00 85.62 655 SER A N 1
ATOM 5112 C CA . SER A 1 655 ? 8.060 28.727 -28.115 1.00 85.62 655 SER A CA 1
ATOM 5113 C C . SER A 1 655 ? 9.101 27.605 -28.159 1.00 85.62 655 SER A C 1
ATOM 5115 O O . SER A 1 655 ? 9.556 27.134 -27.121 1.00 85.62 655 SER A O 1
ATOM 5117 N N . ILE A 1 656 ? 9.520 27.223 -29.373 1.00 85.56 656 ILE A N 1
ATOM 5118 C CA . ILE A 1 656 ? 10.548 26.195 -29.637 1.00 85.56 656 ILE A CA 1
ATOM 5119 C C . ILE A 1 656 ? 11.880 26.536 -28.966 1.00 85.56 656 ILE A C 1
ATOM 5121 O O . ILE A 1 656 ? 12.543 25.651 -28.442 1.00 85.56 656 ILE A O 1
ATOM 5125 N N . ILE A 1 657 ? 12.253 27.818 -28.929 1.00 87.88 657 ILE A N 1
ATOM 5126 C CA . ILE A 1 657 ? 13.503 28.251 -28.285 1.00 87.88 657 ILE A CA 1
ATOM 5127 C C . ILE A 1 657 ? 13.441 27.983 -26.778 1.00 87.88 657 ILE A C 1
ATOM 5129 O O . ILE A 1 657 ? 14.422 27.545 -26.190 1.00 87.88 657 ILE A O 1
ATOM 5133 N N . HIS A 1 658 ? 12.270 28.179 -26.162 1.00 86.56 658 HIS A N 1
ATOM 5134 C CA . HIS A 1 658 ? 12.082 27.864 -24.747 1.00 86.56 658 HIS A CA 1
ATOM 5135 C C . HIS A 1 658 ? 12.152 26.353 -24.517 1.00 86.56 658 HIS A C 1
ATOM 5137 O O . HIS A 1 658 ? 12.796 25.933 -23.566 1.00 86.56 658 HIS A O 1
ATOM 5143 N N . LEU A 1 659 ? 11.561 25.541 -25.405 1.00 87.19 659 LEU A N 1
ATOM 5144 C CA . LEU A 1 659 ? 11.673 24.077 -25.341 1.00 87.19 659 LEU A CA 1
ATOM 5145 C C . LEU A 1 659 ? 13.131 23.616 -25.444 1.00 87.19 659 LEU A C 1
ATOM 5147 O O . LEU A 1 659 ? 13.523 22.751 -24.675 1.00 87.19 659 LEU A O 1
ATOM 5151 N N . LEU A 1 660 ? 13.928 24.223 -26.331 1.00 89.06 660 LEU A N 1
ATOM 5152 C CA . LEU A 1 660 ? 15.346 23.899 -26.506 1.00 89.06 660 LEU A CA 1
ATOM 5153 C C . LEU A 1 660 ? 16.183 24.257 -25.269 1.00 89.06 660 LEU A C 1
ATOM 5155 O O . LEU A 1 660 ? 16.979 23.448 -24.806 1.00 89.06 660 LEU A O 1
ATOM 5159 N N . VAL A 1 661 ? 15.994 25.457 -24.712 1.00 89.19 661 VAL A N 1
ATOM 5160 C CA . VAL A 1 661 ? 16.710 25.889 -23.496 1.00 89.19 661 VAL A CA 1
ATOM 5161 C C . VAL A 1 661 ? 16.308 25.036 -22.294 1.00 89.19 661 VAL A C 1
ATOM 5163 O O . VAL A 1 661 ? 17.143 24.665 -21.477 1.00 89.19 661 VAL A O 1
ATOM 5166 N N . ILE A 1 662 ? 15.026 24.695 -22.180 1.00 87.38 662 ILE A N 1
ATOM 5167 C CA . ILE A 1 662 ? 14.544 23.825 -21.109 1.00 87.38 662 ILE A CA 1
ATOM 5168 C C . ILE A 1 662 ? 15.099 22.410 -21.283 1.00 87.38 662 ILE A C 1
ATOM 5170 O O . ILE A 1 662 ? 15.552 21.824 -20.303 1.00 87.38 662 ILE A O 1
ATOM 5174 N N . SER A 1 663 ? 15.105 21.865 -22.504 1.00 89.38 663 SER A N 1
ATOM 5175 C CA . SER A 1 663 ? 15.629 20.523 -22.754 1.00 89.38 663 SER A CA 1
ATOM 5176 C C . SER A 1 663 ? 17.112 20.407 -22.448 1.00 89.38 663 SER A C 1
ATOM 5178 O O . SER A 1 663 ? 17.504 19.363 -21.953 1.00 89.38 663 SER A O 1
ATOM 5180 N N . THR A 1 664 ? 17.911 21.456 -22.671 1.00 89.25 664 THR A N 1
ATOM 5181 C CA . THR A 1 664 ? 19.328 21.432 -22.285 1.00 89.25 664 THR A CA 1
ATOM 5182 C C . THR A 1 664 ? 19.504 21.523 -20.773 1.00 89.25 664 THR A C 1
ATOM 5184 O O . THR A 1 664 ? 20.278 20.773 -20.190 1.00 89.25 664 THR A O 1
ATOM 5187 N N . VAL A 1 665 ? 18.766 22.397 -20.086 1.00 86.38 665 VAL A N 1
ATOM 5188 C CA . VAL A 1 665 ? 18.864 22.500 -18.617 1.00 86.38 665 VAL A CA 1
ATOM 5189 C C . VAL A 1 665 ? 18.453 21.191 -17.938 1.00 86.38 665 VAL A C 1
ATOM 5191 O O . VAL A 1 665 ? 19.070 20.780 -16.961 1.00 86.38 665 VAL A O 1
ATOM 5194 N N . VAL A 1 666 ? 17.423 20.530 -18.460 1.00 87.44 666 VAL A N 1
ATOM 5195 C CA . VAL A 1 666 ? 16.879 19.288 -17.907 1.00 87.44 666 VAL A CA 1
ATOM 5196 C C . VAL A 1 666 ? 17.716 18.071 -18.334 1.00 87.44 666 VAL A C 1
ATOM 5198 O O . VAL A 1 666 ? 18.072 17.252 -17.489 1.00 87.44 666 VAL A O 1
ATOM 5201 N N . GLY A 1 667 ? 18.070 17.944 -19.613 1.00 87.50 667 GLY A N 1
ATOM 5202 C CA . GLY A 1 667 ? 18.691 16.740 -20.181 1.00 87.50 667 GLY A CA 1
ATOM 5203 C C . GLY A 1 667 ? 20.144 16.495 -19.764 1.00 87.50 667 GLY A C 1
ATOM 5204 O O . GLY A 1 667 ? 20.561 15.340 -19.658 1.00 87.50 667 GLY A O 1
ATOM 5205 N N . ASN A 1 668 ? 20.901 17.541 -19.421 1.00 89.56 668 ASN A N 1
ATOM 5206 C CA . ASN A 1 668 ? 22.315 17.395 -19.064 1.00 89.56 668 ASN A CA 1
ATOM 5207 C C . ASN A 1 668 ? 22.545 16.496 -17.835 1.00 89.56 668 ASN A C 1
ATOM 5209 O O . ASN A 1 668 ? 23.506 15.730 -17.797 1.00 89.56 668 ASN A O 1
ATOM 5213 N N . PHE A 1 669 ? 21.662 16.550 -16.835 1.00 87.94 669 PHE A N 1
ATOM 5214 C CA . PHE A 1 669 ? 21.807 15.766 -15.603 1.00 87.94 669 PHE A CA 1
ATOM 5215 C C . PHE A 1 669 ? 21.624 14.248 -15.800 1.00 87.94 669 PHE A C 1
ATOM 5217 O O . PHE A 1 669 ? 22.538 13.509 -15.426 1.00 87.94 669 PHE A O 1
ATOM 5224 N N . PRO A 1 670 ? 20.534 13.748 -16.422 1.00 84.81 670 PRO A N 1
ATOM 5225 C CA . PRO A 1 670 ? 20.400 12.321 -16.714 1.00 84.81 670 PRO A CA 1
ATOM 5226 C C . PRO A 1 670 ? 21.470 11.820 -17.695 1.00 84.81 670 PRO A C 1
ATOM 5228 O O . PRO A 1 670 ? 21.935 10.689 -17.563 1.00 84.81 670 PRO A O 1
ATOM 5231 N N . GLY A 1 671 ? 21.919 12.649 -18.647 1.00 87.00 671 GLY A N 1
ATOM 5232 C CA . GLY A 1 671 ? 23.007 12.270 -19.555 1.00 87.00 671 GLY A CA 1
ATOM 5233 C C . GLY A 1 671 ? 24.350 12.078 -18.844 1.00 87.00 671 GLY A C 1
ATOM 5234 O O . GLY A 1 671 ? 25.054 11.097 -19.097 1.00 87.00 671 GLY A O 1
ATOM 5235 N N . LEU A 1 672 ? 24.676 12.957 -17.894 1.00 86.69 672 LEU A N 1
ATOM 5236 C CA . LEU A 1 672 ? 25.883 12.831 -17.081 1.00 86.69 672 LEU A CA 1
ATOM 5237 C C . LEU A 1 672 ? 25.817 11.608 -16.154 1.00 86.69 672 LEU A C 1
ATOM 5239 O O . LEU A 1 672 ? 26.804 10.883 -16.017 1.00 86.69 672 LEU A O 1
ATOM 5243 N N . GLN A 1 673 ? 24.653 11.335 -15.563 1.00 83.19 673 GLN A N 1
ATOM 5244 C CA . GLN A 1 673 ? 24.465 10.146 -14.733 1.00 83.19 673 GLN A CA 1
ATOM 5245 C C . GLN A 1 673 ? 24.579 8.855 -15.550 1.00 83.19 673 GLN A C 1
ATOM 5247 O O . GLN A 1 673 ? 25.226 7.907 -15.104 1.00 83.19 673 GLN A O 1
ATOM 5252 N N . ALA A 1 674 ? 24.017 8.820 -16.762 1.00 83.56 674 ALA A N 1
ATOM 5253 C CA . ALA A 1 674 ? 24.185 7.690 -17.669 1.00 83.56 674 ALA A CA 1
ATOM 5254 C C . ALA A 1 674 ? 25.672 7.426 -17.965 1.00 83.56 674 ALA A C 1
ATOM 5256 O O . ALA A 1 674 ? 26.088 6.269 -18.002 1.00 83.56 674 ALA A O 1
ATOM 5257 N N . ALA A 1 675 ? 26.489 8.480 -18.090 1.00 86.31 675 ALA A N 1
ATOM 5258 C CA . ALA A 1 675 ? 27.938 8.350 -18.234 1.00 86.31 675 ALA A CA 1
ATOM 5259 C C . ALA A 1 675 ? 28.590 7.691 -17.013 1.00 86.31 675 ALA A C 1
ATOM 5261 O O . ALA A 1 675 ? 29.373 6.760 -17.176 1.00 86.31 675 ALA A O 1
ATOM 5262 N N . PHE A 1 676 ? 28.248 8.120 -15.798 1.00 82.88 676 PHE A N 1
ATOM 5263 C CA . PHE A 1 676 ? 28.797 7.521 -14.579 1.00 82.88 676 PHE A CA 1
ATOM 5264 C C . PHE A 1 676 ? 28.329 6.078 -14.359 1.00 82.88 676 PHE A C 1
ATOM 5266 O O . PHE A 1 676 ? 29.127 5.230 -13.973 1.00 82.88 676 PHE A O 1
ATOM 5273 N N . TYR A 1 677 ? 27.061 5.772 -14.640 1.00 82.38 677 TYR A N 1
ATOM 5274 C CA . TYR A 1 677 ? 26.515 4.423 -14.461 1.00 82.38 677 TYR A CA 1
ATOM 5275 C C . TYR A 1 677 ? 27.155 3.401 -15.408 1.00 82.38 677 TYR A C 1
ATOM 5277 O O . TYR A 1 677 ? 27.391 2.250 -15.044 1.00 82.38 677 TYR A O 1
ATOM 5285 N N . LEU A 1 678 ? 27.431 3.817 -16.642 1.00 81.94 678 LEU A N 1
ATOM 5286 C CA . LEU A 1 678 ? 28.004 2.953 -17.669 1.00 81.94 678 LEU A CA 1
ATOM 5287 C C . LEU A 1 678 ? 29.522 2.773 -17.543 1.00 81.94 678 LEU A C 1
ATOM 5289 O O . LEU A 1 678 ? 30.056 1.831 -18.129 1.00 81.94 678 LEU A O 1
ATOM 5293 N N . TYR A 1 679 ? 30.189 3.621 -16.756 1.00 80.94 679 TYR A N 1
ATOM 5294 C CA . TYR A 1 679 ? 31.617 3.551 -16.440 1.00 80.94 679 TYR A CA 1
ATOM 5295 C C . TYR A 1 679 ? 31.838 3.457 -14.916 1.00 80.94 679 TYR A C 1
ATOM 5297 O O . TYR A 1 679 ? 32.327 4.408 -14.310 1.00 80.94 679 TYR A O 1
ATOM 5305 N N . PRO A 1 680 ? 31.495 2.322 -14.275 1.00 71.62 680 PRO A N 1
ATOM 5306 C CA . PRO A 1 680 ? 31.532 2.195 -12.815 1.00 71.62 680 PRO A CA 1
ATOM 5307 C C . PRO A 1 680 ? 32.949 2.264 -12.218 1.00 71.62 680 PRO A C 1
ATOM 5309 O O . PRO A 1 680 ? 33.113 2.720 -11.089 1.00 71.62 680 PRO A O 1
ATOM 5312 N N . ASP A 1 681 ? 33.972 1.852 -12.974 1.00 74.19 681 ASP A N 1
ATOM 5313 C CA . ASP A 1 681 ? 35.345 1.688 -12.473 1.00 74.19 681 ASP A CA 1
ATOM 5314 C C . ASP A 1 681 ? 36.262 2.906 -12.729 1.00 74.19 681 ASP A C 1
ATOM 5316 O O . ASP A 1 681 ? 37.474 2.831 -12.510 1.00 74.19 681 ASP A O 1
ATOM 5320 N N . GLY A 1 682 ? 35.730 4.048 -13.189 1.00 71.44 682 GLY A N 1
ATOM 5321 C CA . GLY A 1 682 ? 36.554 5.228 -13.474 1.00 71.44 682 GLY A CA 1
ATOM 5322 C C . GLY A 1 682 ? 35.786 6.502 -13.827 1.00 71.44 682 GLY A C 1
ATOM 5323 O O . GLY A 1 682 ? 34.571 6.509 -13.980 1.00 71.44 682 GLY A O 1
ATOM 5324 N N . ILE A 1 683 ? 36.517 7.614 -13.967 1.00 76.19 683 ILE A N 1
ATOM 5325 C CA . ILE A 1 683 ? 35.946 8.863 -14.492 1.00 76.19 683 ILE A CA 1
ATOM 5326 C C . ILE A 1 683 ? 35.557 8.598 -15.955 1.00 76.19 683 ILE A C 1
ATOM 5328 O O . ILE A 1 683 ? 36.438 8.213 -16.732 1.00 76.19 683 ILE A O 1
ATOM 5332 N N . PRO A 1 684 ? 34.283 8.789 -16.351 1.00 79.06 684 PRO A N 1
ATOM 5333 C CA . PRO A 1 684 ? 33.873 8.557 -17.725 1.00 79.06 684 PRO A CA 1
ATOM 5334 C C . PRO A 1 684 ? 34.699 9.455 -18.651 1.00 79.06 684 PRO A C 1
ATOM 5336 O O . PRO A 1 684 ? 34.945 10.623 -18.320 1.00 79.06 684 PRO A O 1
ATOM 5339 N N . PRO A 1 685 ? 35.145 8.948 -19.812 1.00 83.94 685 PRO A N 1
ATOM 5340 C CA . PRO A 1 685 ? 35.876 9.770 -20.759 1.00 83.94 685 PRO A CA 1
ATOM 5341 C C . PRO A 1 685 ? 35.023 10.988 -21.118 1.00 83.94 685 PRO A C 1
ATOM 5343 O O . PRO A 1 685 ? 33.852 10.861 -21.477 1.00 83.94 685 PRO A O 1
ATOM 5346 N N . MET A 1 686 ? 35.622 12.178 -21.011 1.00 86.88 686 MET A N 1
ATOM 5347 C CA . MET A 1 686 ? 34.918 13.457 -21.166 1.00 86.88 686 MET A CA 1
ATOM 5348 C C . MET A 1 686 ? 34.133 13.524 -22.485 1.00 86.88 686 MET A C 1
ATOM 5350 O O . MET A 1 686 ? 33.034 14.067 -22.518 1.00 86.88 686 MET A O 1
ATOM 5354 N N . LEU A 1 687 ? 34.664 12.915 -23.552 1.00 87.62 687 LEU A N 1
ATOM 5355 C CA . LEU A 1 687 ? 33.992 12.820 -24.846 1.00 87.62 687 LEU A CA 1
ATOM 5356 C C . LEU A 1 687 ? 32.688 12.006 -24.776 1.00 87.62 687 LEU A C 1
ATOM 5358 O O . LEU A 1 687 ? 31.657 12.509 -25.215 1.00 87.62 687 LEU A O 1
ATOM 5362 N N . SER A 1 688 ? 32.697 10.796 -24.200 1.00 85.44 688 SER A N 1
ATOM 5363 C CA . SER A 1 688 ? 31.477 9.982 -24.063 1.00 85.44 688 SER A CA 1
ATOM 5364 C C . SER A 1 688 ? 30.468 10.651 -23.128 1.00 85.44 688 SER A C 1
ATOM 5366 O O . SER A 1 688 ? 29.285 10.684 -23.449 1.00 85.44 688 SER A O 1
ATOM 5368 N N . ALA A 1 689 ? 30.923 11.278 -22.035 1.00 87.56 689 ALA A N 1
ATOM 5369 C CA . ALA A 1 689 ? 30.044 12.024 -21.131 1.00 87.56 689 ALA A CA 1
ATOM 5370 C C . ALA A 1 689 ? 29.327 13.191 -21.838 1.00 87.56 689 ALA A C 1
ATOM 5372 O O . ALA A 1 689 ? 28.113 13.331 -21.711 1.00 87.56 689 ALA A O 1
ATOM 5373 N N . ILE A 1 690 ? 30.048 13.985 -22.642 1.00 91.38 690 ILE A N 1
ATOM 5374 C CA . ILE A 1 690 ? 29.452 15.073 -23.438 1.00 91.38 690 ILE A CA 1
ATOM 5375 C C . ILE A 1 690 ? 28.443 14.518 -24.447 1.00 91.38 690 ILE A C 1
ATOM 5377 O O . ILE A 1 690 ? 27.347 15.063 -24.578 1.00 91.38 690 ILE A O 1
ATOM 5381 N N . ILE A 1 691 ? 28.785 13.436 -25.153 1.00 90.94 691 ILE A N 1
ATOM 5382 C CA . ILE A 1 691 ? 27.875 12.827 -26.131 1.00 90.94 691 ILE A CA 1
ATOM 5383 C C . ILE A 1 691 ? 26.603 12.323 -25.433 1.00 90.94 691 ILE A C 1
ATOM 5385 O O . ILE A 1 691 ? 25.508 12.538 -25.948 1.00 90.94 691 ILE A O 1
ATOM 5389 N N . TYR A 1 692 ? 26.711 11.724 -24.246 1.00 90.50 692 TYR A N 1
ATOM 5390 C CA . TYR A 1 692 ? 25.557 11.249 -23.478 1.00 90.50 692 TYR A CA 1
ATOM 5391 C C . TYR A 1 692 ? 24.660 12.386 -22.978 1.00 90.50 692 TYR A C 1
ATOM 5393 O O . TYR A 1 692 ? 23.437 12.269 -23.076 1.00 90.50 692 TYR A O 1
ATOM 5401 N N . CYS A 1 693 ? 25.233 13.513 -22.548 1.00 91.69 693 CYS A N 1
ATOM 5402 C CA . CYS A 1 693 ? 24.472 14.732 -22.265 1.00 91.69 693 CYS A CA 1
ATOM 5403 C C . CYS A 1 693 ? 23.702 15.234 -23.493 1.00 91.69 693 CYS A C 1
ATOM 5405 O O . CYS A 1 693 ? 22.506 15.494 -23.403 1.00 91.69 693 CYS A O 1
ATOM 5407 N N . LEU A 1 694 ? 24.345 15.288 -24.663 1.00 93.62 694 LEU A N 1
ATOM 5408 C CA . LEU A 1 694 ? 23.692 15.729 -25.901 1.00 93.62 694 LEU A CA 1
ATOM 5409 C C . LEU A 1 694 ? 22.575 14.775 -26.356 1.00 93.62 694 LEU A C 1
ATOM 5411 O O . LEU A 1 694 ? 21.544 15.228 -26.861 1.00 93.62 694 LEU A O 1
ATOM 5415 N N . VAL A 1 695 ? 22.758 13.463 -26.172 1.00 92.94 695 VAL A N 1
ATOM 5416 C CA . VAL A 1 695 ? 21.718 12.450 -26.425 1.00 92.94 695 VAL A CA 1
ATOM 5417 C C . VAL A 1 695 ? 20.517 12.685 -25.506 1.00 92.94 695 VAL A C 1
ATOM 5419 O O . VAL A 1 695 ? 19.380 12.698 -25.983 1.00 92.94 695 VAL A O 1
ATOM 5422 N N . ALA A 1 696 ? 20.752 12.915 -24.213 1.00 91.75 696 ALA A N 1
ATOM 5423 C CA . ALA A 1 696 ? 19.695 13.186 -23.243 1.00 91.75 696 ALA A CA 1
ATOM 5424 C C . ALA A 1 696 ? 18.965 14.514 -23.524 1.00 91.75 696 ALA A C 1
ATOM 5426 O O . ALA A 1 696 ? 17.734 14.537 -23.521 1.00 91.75 696 ALA A O 1
ATOM 5427 N N . ASP A 1 697 ? 19.688 15.580 -23.874 1.00 92.94 697 ASP A N 1
ATOM 5428 C CA . ASP A 1 697 ? 19.113 16.867 -24.290 1.00 92.94 697 ASP A CA 1
ATOM 5429 C C . ASP A 1 697 ? 18.190 16.701 -25.510 1.00 92.94 697 ASP A C 1
ATOM 5431 O O . ASP A 1 697 ? 17.060 17.201 -25.520 1.00 92.94 697 ASP A O 1
ATOM 5435 N N . CYS A 1 698 ? 18.630 15.942 -26.523 1.00 92.19 698 CYS A N 1
ATOM 5436 C CA . CYS A 1 698 ? 17.819 15.643 -27.707 1.00 92.19 698 CYS A CA 1
ATOM 5437 C C . CYS A 1 698 ? 16.557 14.839 -27.360 1.00 92.19 698 CYS A C 1
ATOM 5439 O O . CYS A 1 698 ? 15.485 15.116 -27.902 1.00 92.19 698 CYS A O 1
ATOM 5441 N N . LEU A 1 699 ? 16.656 13.866 -26.450 1.00 91.12 699 LEU A N 1
ATOM 5442 C CA . LEU A 1 699 ? 15.505 13.084 -25.991 1.00 91.12 699 LEU A CA 1
ATOM 5443 C C . LEU A 1 699 ? 14.500 13.943 -25.219 1.00 91.12 699 LEU A C 1
ATOM 5445 O O . LEU A 1 699 ? 13.307 13.906 -25.528 1.00 91.12 699 LEU A O 1
ATOM 5449 N N . CYS A 1 700 ? 14.967 14.756 -24.268 1.00 89.75 700 CYS A N 1
ATOM 5450 C CA . CYS A 1 700 ? 14.121 15.701 -23.541 1.00 89.75 700 CYS A CA 1
ATOM 5451 C C . CYS A 1 700 ? 13.415 16.659 -24.506 1.00 89.75 700 CYS A C 1
ATOM 5453 O O . CYS A 1 700 ? 12.213 16.896 -24.371 1.00 89.75 700 CYS A O 1
ATOM 5455 N N . PHE A 1 701 ? 14.123 17.157 -25.522 1.00 92.31 701 PHE A N 1
ATOM 5456 C CA . PHE A 1 701 ? 13.535 18.010 -26.551 1.00 92.31 701 PHE A CA 1
ATOM 5457 C C . PHE A 1 701 ? 12.418 17.300 -27.331 1.00 92.31 701 PHE A C 1
ATOM 5459 O O . PHE A 1 701 ? 11.330 17.859 -27.471 1.00 92.31 701 PHE A O 1
ATOM 5466 N N . ILE A 1 702 ? 12.641 16.058 -27.780 1.00 90.56 702 ILE A N 1
ATOM 5467 C CA . ILE A 1 702 ? 11.625 15.251 -28.483 1.00 90.56 702 ILE A CA 1
ATOM 5468 C C . ILE A 1 702 ? 10.383 15.056 -27.602 1.00 90.56 702 ILE A C 1
ATOM 5470 O O . ILE A 1 702 ? 9.262 15.288 -28.063 1.00 90.56 702 ILE A O 1
ATOM 5474 N N . ILE A 1 703 ? 10.571 14.696 -26.328 1.00 89.00 703 ILE A N 1
ATOM 5475 C CA . ILE A 1 703 ? 9.477 14.502 -25.365 1.00 89.00 703 ILE A CA 1
ATOM 5476 C C . ILE A 1 703 ? 8.682 15.802 -25.180 1.00 89.00 703 ILE A C 1
ATOM 5478 O O . ILE A 1 703 ? 7.451 15.785 -25.265 1.00 89.00 703 ILE A O 1
ATOM 5482 N N . PHE A 1 704 ? 9.355 16.940 -24.985 1.00 88.50 704 PHE A N 1
ATOM 5483 C CA . PHE A 1 704 ? 8.679 18.226 -24.816 1.00 88.50 704 PHE A CA 1
ATOM 5484 C C . PHE A 1 704 ? 7.959 18.693 -26.088 1.00 88.50 704 PHE A C 1
ATOM 5486 O O . PHE A 1 704 ? 6.841 19.211 -26.001 1.00 88.50 704 PHE A O 1
ATOM 5493 N N . CYS A 1 705 ? 8.547 18.484 -27.270 1.00 87.31 705 CYS A N 1
ATOM 5494 C CA . CYS A 1 705 ? 7.892 18.764 -28.548 1.00 87.31 705 CYS A CA 1
ATOM 5495 C C . CYS A 1 705 ? 6.598 17.964 -28.706 1.00 87.31 705 CYS A C 1
ATOM 5497 O O . CYS A 1 705 ? 5.589 18.518 -29.141 1.00 87.31 705 CYS A O 1
ATOM 5499 N N . ILE A 1 706 ? 6.610 16.688 -28.319 1.00 85.44 706 ILE A N 1
ATOM 5500 C CA . ILE A 1 706 ? 5.441 15.809 -28.412 1.00 85.44 706 ILE A CA 1
ATOM 5501 C C . ILE A 1 706 ? 4.371 16.217 -27.404 1.00 85.44 706 ILE A C 1
ATOM 5503 O O . ILE A 1 706 ? 3.214 16.394 -27.776 1.00 85.44 706 ILE A O 1
ATOM 5507 N N . ALA A 1 707 ? 4.752 16.467 -26.155 1.00 83.19 707 ALA A N 1
ATOM 5508 C CA . ALA A 1 707 ? 3.807 16.884 -25.126 1.00 83.19 707 ALA A CA 1
ATOM 5509 C C . ALA A 1 707 ? 3.150 18.242 -25.412 1.00 83.19 707 ALA A C 1
ATOM 5511 O O . ALA A 1 707 ? 2.006 18.474 -25.028 1.00 83.19 707 ALA A O 1
ATOM 5512 N N . LYS A 1 708 ? 3.856 19.147 -26.102 1.00 85.38 708 LYS A N 1
ATOM 5513 C CA . LYS A 1 708 ? 3.340 20.462 -26.513 1.00 85.38 708 LYS A CA 1
ATOM 5514 C C . LYS A 1 708 ? 2.992 20.523 -28.005 1.00 85.38 708 LYS A C 1
ATOM 5516 O O . LYS A 1 708 ? 2.907 21.617 -28.571 1.00 85.38 708 LYS A O 1
ATOM 5521 N N . ALA A 1 709 ? 2.721 19.372 -28.629 1.00 84.06 709 ALA A N 1
ATOM 5522 C CA . ALA A 1 709 ? 2.403 19.256 -30.054 1.00 84.06 709 ALA A CA 1
ATOM 5523 C C . ALA A 1 709 ? 1.282 20.213 -30.502 1.00 84.06 709 ALA A C 1
ATOM 5525 O O . ALA A 1 709 ? 1.391 20.849 -31.553 1.00 84.06 709 ALA A O 1
ATOM 5526 N N . TYR A 1 710 ? 0.250 20.395 -29.666 1.00 77.38 710 TYR A N 1
ATOM 5527 C CA . TYR A 1 710 ? -0.884 21.288 -29.940 1.00 77.38 710 TYR A CA 1
ATOM 5528 C C . TYR A 1 710 ? -0.469 22.746 -30.210 1.00 77.38 710 TYR A C 1
ATOM 5530 O O . TYR A 1 710 ? -1.065 23.421 -31.053 1.00 77.38 710 TYR A O 1
ATOM 5538 N N . HIS A 1 711 ? 0.576 23.234 -29.535 1.00 78.31 711 HIS A N 1
ATOM 5539 C CA . HIS A 1 711 ? 1.054 24.611 -29.684 1.00 78.31 711 HIS A CA 1
ATOM 5540 C C . HIS A 1 711 ? 1.990 24.798 -30.884 1.00 78.31 711 HIS A C 1
ATOM 5542 O O . HIS A 1 711 ? 2.095 25.904 -31.411 1.00 78.31 711 HIS A O 1
ATOM 5548 N N . LEU A 1 712 ? 2.661 23.731 -31.327 1.00 77.25 712 LEU A N 1
ATOM 5549 C CA . LEU A 1 712 ? 3.720 23.791 -32.340 1.00 77.25 712 LEU A CA 1
ATOM 5550 C C . LEU A 1 712 ? 3.211 23.638 -33.784 1.00 77.25 712 LEU A C 1
ATOM 5552 O O . LEU A 1 712 ? 3.897 24.079 -34.711 1.00 77.25 712 LEU A O 1
ATOM 5556 N N . LYS A 1 713 ? 2.013 23.059 -33.969 1.00 76.81 713 LYS A N 1
ATOM 5557 C CA . LYS A 1 713 ? 1.280 22.878 -35.242 1.00 76.81 713 LYS A CA 1
ATOM 5558 C C . LYS A 1 713 ? 2.185 22.601 -36.456 1.00 76.81 713 LYS A C 1
ATOM 5560 O O . LYS A 1 713 ? 2.566 21.461 -36.673 1.00 76.81 713 LYS A O 1
ATOM 5565 N N . GLN A 1 714 ? 2.531 23.621 -37.246 1.00 70.88 714 GLN A N 1
ATOM 5566 C CA . GLN A 1 714 ? 3.236 23.464 -38.529 1.00 70.88 714 GLN A CA 1
ATOM 5567 C C . GLN A 1 714 ? 4.742 23.182 -38.417 1.00 70.88 714 GLN A C 1
ATOM 5569 O O . GLN A 1 714 ? 5.313 22.625 -39.345 1.00 70.88 714 GLN A O 1
ATOM 5574 N N . ARG A 1 715 ? 5.409 23.553 -37.316 1.00 79.31 715 ARG A N 1
ATOM 5575 C CA . ARG A 1 715 ? 6.866 23.332 -37.166 1.00 79.31 715 ARG A CA 1
ATOM 5576 C C . ARG A 1 715 ? 7.213 22.013 -36.478 1.00 79.31 715 ARG A C 1
ATOM 5578 O O . ARG A 1 715 ? 8.381 21.642 -36.441 1.00 79.31 715 ARG A O 1
ATOM 5585 N N . LEU A 1 716 ? 6.212 21.319 -35.936 1.00 83.25 716 LEU A N 1
ATOM 5586 C CA . LEU A 1 716 ? 6.399 20.115 -35.135 1.00 83.25 716 LEU A CA 1
ATOM 5587 C C . LEU A 1 716 ? 7.076 18.993 -35.929 1.00 83.25 716 LEU A C 1
ATOM 5589 O O . LEU A 1 716 ? 8.049 18.423 -35.451 1.00 83.25 716 LEU A O 1
ATOM 5593 N N . GLU A 1 717 ? 6.582 18.701 -37.134 1.00 83.44 717 GLU A N 1
ATOM 5594 C CA . GLU A 1 717 ? 7.079 17.583 -37.941 1.00 83.44 717 GLU A CA 1
ATOM 5595 C C . GLU A 1 717 ? 8.539 17.780 -38.348 1.00 83.44 717 GLU A C 1
ATOM 5597 O O . GLU A 1 717 ? 9.370 16.915 -38.077 1.00 83.44 717 GLU A O 1
ATOM 5602 N N . SER A 1 718 ? 8.880 18.946 -38.905 1.00 86.69 718 SER A N 1
ATOM 5603 C CA . SER A 1 718 ? 10.266 19.252 -39.265 1.00 86.69 718 SER A CA 1
ATOM 5604 C C . SER A 1 718 ? 11.180 19.190 -38.041 1.00 86.69 718 SER A C 1
ATOM 5606 O O . SER A 1 718 ? 12.218 18.535 -38.094 1.00 86.69 718 SER A O 1
ATOM 5608 N N . SER A 1 719 ? 10.792 19.805 -36.916 1.00 88.31 719 SER A N 1
ATOM 5609 C CA . SER A 1 719 ? 11.593 19.769 -35.685 1.00 88.31 719 SER A CA 1
ATOM 5610 C C . SER A 1 719 ? 11.793 18.348 -35.152 1.00 88.31 719 SER A C 1
ATOM 5612 O O . SER A 1 719 ? 12.919 17.998 -34.817 1.00 88.31 719 SER A O 1
ATOM 5614 N N . LEU A 1 720 ? 10.753 17.510 -35.127 1.00 88.62 720 LEU A N 1
ATOM 5615 C CA . LEU A 1 720 ? 10.865 16.125 -34.662 1.00 88.62 720 LEU A CA 1
ATOM 5616 C C . LEU A 1 720 ? 11.761 15.277 -35.564 1.00 88.62 720 LEU A C 1
ATOM 5618 O O . LEU A 1 720 ? 12.591 14.527 -35.049 1.00 88.62 720 LEU A O 1
ATOM 5622 N N . ILE A 1 721 ? 11.634 15.408 -36.888 1.00 89.38 721 ILE A N 1
ATOM 5623 C CA . ILE A 1 721 ? 12.474 14.673 -37.842 1.00 89.38 721 ILE A CA 1
ATOM 5624 C C . ILE A 1 721 ? 13.942 15.084 -37.676 1.00 89.38 721 ILE A C 1
ATOM 5626 O O . ILE A 1 721 ? 14.801 14.213 -37.532 1.00 89.38 721 ILE A O 1
ATOM 5630 N N . TYR A 1 722 ? 14.239 16.388 -37.619 1.00 91.44 722 TYR A N 1
ATOM 5631 C CA . TYR A 1 722 ? 15.610 16.865 -37.410 1.00 91.44 722 TYR A CA 1
ATOM 5632 C C . TYR A 1 722 ? 16.192 16.392 -36.075 1.00 91.44 722 TYR A C 1
ATOM 5634 O O . TYR A 1 722 ? 17.350 15.970 -36.032 1.00 91.44 722 TYR A O 1
ATOM 5642 N N . SER A 1 723 ? 15.405 16.400 -34.998 1.00 91.12 723 SER A N 1
ATOM 5643 C CA . SER A 1 723 ? 15.851 15.897 -33.695 1.00 91.12 723 SER A CA 1
ATOM 5644 C C . SER A 1 723 ? 16.088 14.389 -33.695 1.00 91.12 723 SER A C 1
ATOM 5646 O O . SER A 1 723 ? 17.085 13.951 -33.131 1.00 91.12 723 SER A O 1
ATOM 5648 N N . CYS A 1 724 ? 15.250 13.595 -34.368 1.00 91.25 724 CYS A N 1
ATOM 5649 C CA . CYS A 1 724 ? 15.470 12.150 -34.499 1.00 91.25 724 CYS A CA 1
ATOM 5650 C C . CYS A 1 724 ? 16.730 11.837 -35.321 1.00 91.25 724 CYS A C 1
ATOM 5652 O O . CYS A 1 724 ? 17.505 10.966 -34.938 1.00 91.25 724 CYS A O 1
ATOM 5654 N N . ILE A 1 725 ? 16.976 12.567 -36.417 1.00 92.50 725 ILE A N 1
ATOM 5655 C CA . ILE A 1 725 ? 18.207 12.418 -37.212 1.00 92.50 725 ILE A CA 1
ATOM 5656 C C . ILE A 1 725 ? 19.433 12.786 -36.369 1.00 92.50 725 ILE A C 1
ATOM 5658 O O . ILE A 1 725 ? 20.416 12.049 -36.357 1.00 92.50 725 ILE A O 1
ATOM 5662 N N . THR A 1 726 ? 19.367 13.901 -35.637 1.00 93.06 726 THR A N 1
ATOM 5663 C CA . THR A 1 726 ? 20.457 14.349 -34.756 1.00 93.06 726 THR A CA 1
ATOM 5664 C C . THR A 1 726 ? 20.742 13.312 -33.672 1.00 93.06 726 THR A C 1
ATOM 5666 O O . THR A 1 726 ? 21.898 12.966 -33.443 1.00 93.06 726 THR A O 1
ATOM 5669 N N . LEU A 1 727 ? 19.696 12.759 -33.057 1.00 93.75 727 LEU A N 1
ATOM 5670 C CA . LEU A 1 727 ? 19.803 11.707 -32.053 1.00 93.75 727 LEU A CA 1
ATOM 5671 C C . LEU A 1 727 ? 20.472 10.441 -32.610 1.00 93.75 727 LEU A C 1
ATOM 5673 O O . LEU A 1 727 ? 21.366 9.897 -31.969 1.00 93.75 727 LEU A O 1
ATOM 5677 N N . GLU A 1 728 ? 20.102 9.997 -33.814 1.00 92.56 728 GLU A N 1
ATOM 5678 C CA . GLU A 1 728 ? 20.739 8.840 -34.457 1.00 92.56 728 GLU A CA 1
ATOM 5679 C C . GLU A 1 728 ? 22.222 9.089 -34.761 1.00 92.56 728 GLU A C 1
ATOM 5681 O O . GLU A 1 728 ? 23.049 8.207 -34.532 1.00 92.56 728 GLU A O 1
ATOM 5686 N N . ILE A 1 729 ? 22.583 10.293 -35.214 1.00 93.94 729 ILE A N 1
ATOM 5687 C CA . ILE A 1 729 ? 23.988 10.667 -35.435 1.00 93.94 729 ILE A CA 1
ATOM 5688 C C . ILE A 1 729 ? 24.765 10.625 -34.113 1.00 93.94 729 ILE A C 1
ATOM 5690 O O . ILE A 1 729 ? 25.856 10.055 -34.066 1.00 93.94 729 ILE A O 1
ATOM 5694 N N . LEU A 1 730 ? 24.203 11.183 -33.036 1.00 93.38 730 LEU A N 1
ATOM 5695 C CA . LEU A 1 730 ? 24.825 11.174 -31.708 1.00 93.38 730 LEU A CA 1
ATOM 5696 C C . LEU A 1 730 ? 24.980 9.754 -31.149 1.00 93.38 730 LEU A C 1
ATOM 5698 O O . LEU A 1 730 ? 26.015 9.436 -30.569 1.00 93.38 730 LEU A O 1
ATOM 5702 N N . ASN A 1 731 ? 23.995 8.884 -31.368 1.00 92.00 731 ASN A N 1
ATOM 5703 C CA . ASN A 1 731 ? 24.059 7.478 -30.978 1.00 92.00 731 ASN A CA 1
ATOM 5704 C C . ASN A 1 731 ? 25.131 6.689 -31.752 1.00 92.00 731 ASN A C 1
ATOM 5706 O O . ASN A 1 731 ? 25.835 5.860 -31.184 1.00 92.00 731 ASN A O 1
ATOM 5710 N N . VAL A 1 732 ? 25.280 6.925 -33.058 1.00 92.38 732 VAL A N 1
ATOM 5711 C CA . VAL A 1 732 ? 26.362 6.291 -33.830 1.00 92.38 732 VAL A CA 1
ATOM 5712 C C . VAL A 1 732 ? 27.717 6.821 -33.363 1.00 92.38 732 VAL A C 1
ATOM 5714 O O . VAL A 1 732 ? 28.658 6.045 -33.200 1.00 92.38 732 VAL A O 1
ATOM 5717 N N . LEU A 1 733 ? 27.812 8.126 -33.097 1.00 92.38 733 LEU A N 1
ATOM 5718 C CA . LEU A 1 733 ? 29.031 8.746 -32.589 1.00 92.38 733 LEU A CA 1
ATOM 5719 C C . LEU A 1 733 ? 29.422 8.193 -31.213 1.00 92.38 733 LEU A C 1
ATOM 5721 O O . LEU A 1 733 ? 30.609 7.975 -30.986 1.00 92.38 733 LEU A O 1
ATOM 5725 N N . SER A 1 734 ? 28.460 7.918 -30.325 1.00 89.88 734 SER A N 1
ATOM 5726 C CA . SER A 1 734 ? 28.748 7.303 -29.025 1.00 89.88 734 SER A CA 1
ATOM 5727 C C . SER A 1 734 ? 29.269 5.874 -29.160 1.00 89.88 734 SER A C 1
ATOM 5729 O O . SER A 1 734 ? 30.256 5.528 -28.515 1.00 89.88 734 SER A O 1
ATOM 5731 N N . ILE A 1 735 ? 28.688 5.066 -30.054 1.00 89.88 735 ILE A N 1
ATOM 5732 C CA . ILE A 1 735 ? 29.187 3.713 -30.344 1.00 89.88 735 ILE A CA 1
ATOM 5733 C C . ILE A 1 735 ? 30.618 3.777 -30.886 1.00 89.88 735 ILE A C 1
ATOM 5735 O O . ILE A 1 735 ? 31.471 3.006 -30.452 1.00 89.88 735 ILE A O 1
ATOM 5739 N N . VAL A 1 736 ? 30.903 4.699 -31.810 1.00 89.94 736 VAL A N 1
ATOM 5740 C CA . VAL A 1 736 ? 32.254 4.878 -32.365 1.00 89.94 736 VAL A CA 1
ATOM 5741 C C . VAL A 1 736 ? 33.237 5.338 -31.286 1.00 89.94 736 VAL A C 1
ATOM 5743 O O . VAL A 1 736 ? 34.325 4.773 -31.192 1.00 89.94 736 VAL A O 1
ATOM 5746 N N . ALA A 1 737 ? 32.862 6.320 -30.463 1.00 87.81 737 ALA A N 1
ATOM 5747 C CA . ALA A 1 737 ? 33.698 6.822 -29.376 1.00 87.81 737 ALA A CA 1
ATOM 5748 C C . ALA A 1 737 ? 34.055 5.704 -28.387 1.00 87.81 737 ALA A C 1
ATOM 5750 O O . ALA A 1 737 ? 35.232 5.500 -28.090 1.00 87.81 737 ALA A O 1
ATOM 5751 N N . ASP A 1 738 ? 33.071 4.919 -27.955 1.00 85.31 738 ASP A N 1
ATOM 5752 C CA . ASP A 1 738 ? 33.320 3.829 -27.021 1.00 85.31 738 ASP A CA 1
ATOM 5753 C C . ASP A 1 738 ? 34.102 2.674 -27.673 1.00 85.31 738 ASP A C 1
ATOM 5755 O O . ASP A 1 738 ? 34.965 2.088 -27.026 1.00 85.31 738 ASP A O 1
ATOM 5759 N N . LEU A 1 739 ? 33.875 2.362 -28.957 1.00 86.88 739 LEU A N 1
ATOM 5760 C CA . LEU A 1 739 ? 34.656 1.349 -29.684 1.00 86.88 739 LEU A CA 1
ATOM 5761 C C . LEU A 1 739 ? 36.135 1.728 -29.821 1.00 86.88 739 LEU A C 1
ATOM 5763 O O . LEU A 1 739 ? 36.983 0.837 -29.804 1.00 86.88 739 LEU A O 1
ATOM 5767 N N . ILE A 1 740 ? 36.446 3.021 -29.953 1.00 86.81 740 ILE A N 1
ATOM 5768 C CA . ILE A 1 740 ? 37.829 3.523 -29.982 1.00 86.81 740 ILE A CA 1
ATOM 5769 C C . ILE A 1 740 ? 38.494 3.352 -28.611 1.00 86.81 740 ILE A C 1
ATOM 5771 O O . ILE A 1 740 ? 39.681 3.035 -28.542 1.00 86.81 740 ILE A O 1
ATOM 5775 N N . MET A 1 741 ? 37.733 3.552 -27.533 1.00 81.50 741 MET A N 1
ATOM 5776 C CA . MET A 1 741 ? 38.227 3.505 -26.151 1.00 81.50 741 MET A CA 1
ATOM 5777 C C . MET A 1 741 ? 38.280 2.093 -25.560 1.00 81.50 741 MET A C 1
ATOM 5779 O O . MET A 1 741 ? 38.867 1.886 -24.501 1.00 81.50 741 MET A O 1
ATOM 5783 N N . LYS A 1 742 ? 37.647 1.126 -26.219 1.00 81.31 742 LYS A N 1
ATOM 5784 C CA . LYS A 1 742 ? 37.494 -0.242 -25.741 1.00 81.31 742 LYS A CA 1
ATOM 5785 C C . LYS A 1 742 ? 38.790 -1.051 -25.857 1.00 81.31 742 LYS A C 1
ATOM 5787 O O . LYS A 1 742 ? 39.463 -1.045 -26.890 1.00 81.31 742 LYS A O 1
ATOM 5792 N N . ASP A 1 743 ? 39.064 -1.870 -24.845 1.00 77.38 743 ASP A N 1
ATOM 5793 C CA . ASP A 1 743 ? 40.137 -2.856 -24.897 1.00 77.38 743 ASP A CA 1
ATOM 5794 C C . ASP A 1 743 ? 39.884 -3.935 -25.962 1.00 77.38 743 ASP A C 1
ATOM 5796 O O . ASP A 1 743 ? 38.784 -4.472 -26.126 1.00 77.38 743 ASP A O 1
ATOM 5800 N N . LYS A 1 744 ? 40.949 -4.328 -26.674 1.00 76.38 744 LYS A N 1
ATOM 5801 C CA . LYS A 1 744 ? 40.889 -5.306 -27.781 1.00 76.38 744 LYS A CA 1
ATOM 5802 C C . LYS A 1 744 ? 40.344 -6.687 -27.384 1.00 76.38 744 LYS A C 1
ATOM 5804 O O . LYS A 1 744 ? 40.045 -7.481 -28.271 1.00 76.38 744 LYS A O 1
ATOM 5809 N N . LYS A 1 745 ? 40.273 -6.996 -26.086 1.00 74.88 745 LYS A N 1
ATOM 5810 C CA . LYS A 1 745 ? 39.842 -8.301 -25.561 1.00 74.88 745 LYS A CA 1
ATOM 5811 C C . LYS A 1 745 ? 38.331 -8.407 -25.357 1.00 74.88 745 LYS A C 1
ATOM 5813 O O . LYS A 1 745 ? 37.814 -9.521 -25.372 1.00 74.88 745 LYS A O 1
ATOM 5818 N N . ASP A 1 746 ? 37.628 -7.289 -25.207 1.00 77.44 746 ASP A N 1
ATOM 5819 C CA . ASP A 1 746 ? 36.200 -7.322 -24.904 1.00 77.44 746 ASP A CA 1
ATOM 5820 C C . ASP A 1 746 ? 35.366 -7.591 -26.163 1.00 77.44 746 ASP A C 1
ATOM 5822 O O . ASP A 1 746 ? 35.776 -7.306 -27.292 1.00 77.44 746 ASP A O 1
ATOM 5826 N N . SER A 1 747 ? 34.153 -8.120 -26.001 1.00 79.25 747 SER A N 1
ATOM 5827 C CA . SER A 1 747 ? 33.208 -8.297 -27.113 1.00 79.25 747 SER A CA 1
ATOM 5828 C C . SER A 1 747 ? 32.647 -6.950 -27.577 1.00 79.25 747 SER A C 1
ATOM 5830 O O . SER A 1 747 ? 32.389 -6.050 -26.786 1.00 79.25 747 SER A O 1
ATOM 5832 N N . TRP A 1 748 ? 32.488 -6.755 -28.887 1.00 81.19 748 TRP A N 1
ATOM 5833 C CA . TRP A 1 748 ? 31.854 -5.573 -29.504 1.00 81.19 748 TRP A CA 1
ATOM 5834 C C . TRP A 1 748 ? 30.440 -5.272 -28.987 1.00 81.19 748 TRP A C 1
ATOM 5836 O O . TRP A 1 748 ? 30.039 -4.112 -28.967 1.00 81.19 748 TRP A O 1
ATOM 5846 N N . LEU A 1 749 ? 29.727 -6.293 -28.512 1.00 78.00 749 LEU A N 1
ATOM 5847 C CA . LEU A 1 749 ? 28.383 -6.183 -27.940 1.00 78.00 749 LEU A CA 1
ATOM 5848 C C . LEU A 1 749 ? 28.382 -5.783 -26.457 1.00 78.00 749 LEU A C 1
ATOM 5850 O O . LEU A 1 749 ? 27.329 -5.460 -25.920 1.00 78.00 749 LEU A O 1
ATOM 5854 N N . LEU A 1 750 ? 29.545 -5.780 -25.793 1.00 78.62 750 LEU A N 1
ATOM 5855 C CA . LEU A 1 750 ? 29.659 -5.399 -24.380 1.00 78.62 750 LEU A CA 1
ATOM 5856 C C . LEU A 1 750 ? 29.803 -3.880 -24.178 1.00 78.62 750 LEU A C 1
ATOM 5858 O O . LEU A 1 750 ? 29.880 -3.413 -23.046 1.00 78.62 750 LEU A O 1
ATOM 5862 N N . VAL A 1 751 ? 29.871 -3.116 -25.271 1.00 83.75 751 VAL A N 1
ATOM 5863 C CA . VAL A 1 751 ? 30.110 -1.673 -25.231 1.00 83.75 751 VAL A CA 1
ATOM 5864 C C . VAL A 1 751 ? 28.910 -0.939 -24.614 1.00 83.75 751 VAL A C 1
ATOM 5866 O O . VAL A 1 751 ? 27.783 -1.154 -25.073 1.00 83.75 751 VAL A O 1
ATOM 5869 N N . PRO A 1 752 ? 29.115 -0.046 -23.625 1.00 82.50 752 PRO A N 1
ATOM 5870 C CA . PRO A 1 752 ? 28.014 0.614 -22.927 1.00 82.50 752 PRO A CA 1
ATOM 5871 C C . PRO A 1 752 ? 27.117 1.477 -23.827 1.00 82.50 752 PRO A C 1
ATOM 5873 O O . PRO A 1 752 ? 25.899 1.490 -23.624 1.00 82.50 752 PRO A O 1
ATOM 5876 N N . ALA A 1 753 ? 27.672 2.112 -24.867 1.00 86.75 753 ALA A N 1
ATOM 5877 C CA . ALA A 1 753 ? 26.909 2.882 -25.853 1.00 86.75 753 ALA A CA 1
ATOM 5878 C C . ALA A 1 753 ? 25.729 2.121 -26.491 1.00 86.75 753 ALA A C 1
ATOM 5880 O O . ALA A 1 753 ? 24.712 2.741 -26.809 1.00 86.75 753 ALA A O 1
ATOM 5881 N N . TRP A 1 754 ? 25.790 0.786 -26.625 1.00 89.25 754 TRP A N 1
ATOM 5882 C CA . TRP A 1 754 ? 24.658 0.005 -27.144 1.00 89.25 754 TRP A CA 1
ATOM 5883 C C . TRP A 1 754 ? 23.418 0.090 -26.249 1.00 89.25 754 TRP A C 1
ATOM 5885 O O . TRP A 1 754 ? 22.294 0.096 -26.756 1.00 89.25 754 TRP A O 1
ATOM 5895 N N . LYS A 1 755 ? 23.602 0.198 -24.926 1.00 88.25 755 LYS A N 1
ATOM 5896 C CA . LYS A 1 755 ? 22.494 0.355 -23.973 1.00 88.25 755 LYS A CA 1
ATOM 5897 C C . LYS A 1 755 ? 21.823 1.718 -24.136 1.00 88.25 755 LYS A C 1
ATOM 5899 O O . LYS A 1 755 ? 20.599 1.791 -24.161 1.00 88.25 755 LYS A O 1
ATOM 5904 N N . ILE A 1 756 ? 22.606 2.782 -24.323 1.00 87.56 756 ILE A N 1
ATOM 5905 C CA . ILE A 1 756 ? 22.070 4.125 -24.598 1.00 87.56 756 ILE A CA 1
ATOM 5906 C C . ILE A 1 756 ? 21.361 4.162 -25.943 1.00 87.56 756 ILE A C 1
ATOM 5908 O O . ILE A 1 756 ? 20.273 4.729 -26.039 1.00 87.56 756 ILE A O 1
ATOM 5912 N N . PHE A 1 757 ? 21.931 3.515 -26.960 1.00 91.06 757 PHE A N 1
ATOM 5913 C CA . PHE A 1 757 ? 21.305 3.428 -28.272 1.00 91.06 757 PHE A CA 1
ATOM 5914 C C . PHE A 1 757 ? 19.947 2.722 -28.213 1.00 91.06 757 PHE A C 1
ATOM 5916 O O . PHE A 1 757 ? 18.985 3.151 -28.852 1.00 91.06 757 PHE A O 1
ATOM 5923 N N . LEU A 1 758 ? 19.842 1.670 -27.400 1.00 91.12 758 LEU A N 1
ATOM 5924 C CA . LEU A 1 758 ? 18.577 1.000 -27.147 1.00 91.12 758 LEU A CA 1
ATOM 5925 C C . LEU A 1 758 ? 17.578 1.917 -26.421 1.00 91.12 758 LEU A C 1
ATOM 5927 O O . LEU A 1 758 ? 16.442 2.059 -26.880 1.00 91.12 758 LEU A O 1
ATOM 5931 N N . CYS A 1 759 ? 17.987 2.539 -25.310 1.00 88.56 759 CYS A N 1
ATOM 5932 C CA . CYS A 1 759 ? 17.119 3.406 -24.507 1.00 88.56 759 CYS A CA 1
ATOM 5933 C C . CYS A 1 759 ? 16.589 4.601 -25.309 1.00 88.56 759 CYS A C 1
ATOM 5935 O O . CYS A 1 759 ? 15.403 4.921 -25.224 1.00 88.56 759 CYS A O 1
ATOM 5937 N N . SER A 1 760 ? 17.439 5.232 -26.120 1.00 90.75 760 SER A N 1
ATOM 5938 C CA . SER A 1 760 ? 17.047 6.377 -26.942 1.00 90.75 760 SER A CA 1
ATOM 5939 C C . SER A 1 760 ? 16.045 5.984 -28.031 1.00 90.75 760 SER A C 1
ATOM 5941 O O . SER A 1 760 ? 15.026 6.657 -28.191 1.00 90.75 760 SER A O 1
ATOM 5943 N N . ASN A 1 761 ? 16.251 4.851 -28.711 1.00 92.00 761 ASN A N 1
ATOM 5944 C CA . ASN A 1 761 ? 15.292 4.340 -29.695 1.00 92.00 761 ASN A CA 1
ATOM 5945 C C . ASN A 1 761 ? 13.952 3.940 -29.057 1.00 92.00 761 ASN A C 1
ATOM 5947 O O . ASN A 1 761 ? 12.899 4.232 -29.627 1.00 92.00 761 ASN A O 1
ATOM 5951 N N . LEU A 1 762 ? 13.972 3.331 -27.864 1.00 90.38 762 LEU A N 1
ATOM 5952 C CA . LEU A 1 762 ? 12.751 2.988 -27.125 1.00 90.38 762 LEU A CA 1
ATOM 5953 C C . LEU A 1 762 ? 11.955 4.238 -26.748 1.00 90.38 762 LEU A C 1
ATOM 5955 O O . LEU A 1 762 ? 10.741 4.276 -26.955 1.00 90.38 762 LEU A O 1
ATOM 5959 N N . ALA A 1 763 ? 12.638 5.266 -26.239 1.00 88.75 763 ALA A N 1
ATOM 5960 C CA . ALA A 1 763 ? 12.018 6.537 -25.896 1.00 88.75 763 ALA A CA 1
ATOM 5961 C C . ALA A 1 763 ? 11.363 7.176 -27.128 1.00 88.75 763 ALA A C 1
ATOM 5963 O O . ALA A 1 763 ? 10.172 7.475 -27.089 1.00 88.75 763 ALA A O 1
ATOM 5964 N N . VAL A 1 764 ? 12.083 7.290 -28.251 1.00 91.19 764 VAL A N 1
ATOM 5965 C CA . VAL A 1 764 ? 11.520 7.837 -29.499 1.00 91.19 764 VAL A CA 1
ATOM 5966 C C . VAL A 1 764 ? 10.327 7.018 -29.981 1.00 91.19 764 VAL A C 1
ATOM 5968 O O . VAL A 1 764 ? 9.297 7.592 -30.329 1.00 91.19 764 VAL A O 1
ATOM 5971 N N . CYS A 1 765 ? 10.432 5.690 -29.982 1.00 91.12 765 CYS A N 1
ATOM 5972 C CA . CYS A 1 765 ? 9.357 4.799 -30.405 1.00 91.12 765 CYS A CA 1
ATOM 5973 C C . CYS A 1 765 ? 8.069 5.024 -29.590 1.00 91.12 765 CYS A C 1
ATOM 5975 O O . CYS A 1 765 ? 6.997 5.256 -30.160 1.00 91.12 765 CYS A O 1
ATOM 5977 N N . LEU A 1 766 ? 8.180 5.041 -28.258 1.00 88.00 766 LEU A N 1
ATOM 5978 C CA . LEU A 1 766 ? 7.056 5.297 -27.355 1.00 88.00 766 LEU A CA 1
ATOM 5979 C C . LEU A 1 766 ? 6.491 6.706 -27.537 1.00 88.00 766 LEU A C 1
ATOM 5981 O O . LEU A 1 766 ? 5.272 6.884 -27.600 1.00 88.00 766 LEU A O 1
ATOM 5985 N N . SER A 1 767 ? 7.361 7.707 -27.667 1.00 88.00 767 SER A N 1
ATOM 5986 C CA . SER A 1 767 ? 6.944 9.091 -27.855 1.00 88.00 767 SER A CA 1
ATOM 5987 C C . SER A 1 767 ? 6.205 9.286 -29.186 1.00 88.00 767 SER A C 1
ATOM 5989 O O . SER A 1 767 ? 5.159 9.934 -29.204 1.00 88.00 767 SER A O 1
ATOM 5991 N N . MET A 1 768 ? 6.655 8.674 -30.287 1.00 87.81 768 MET A N 1
ATOM 5992 C CA . MET A 1 768 ? 5.934 8.717 -31.571 1.00 87.81 768 MET A CA 1
ATOM 5993 C C . MET A 1 768 ? 4.607 7.953 -31.510 1.00 87.81 768 MET A C 1
ATOM 5995 O O . MET A 1 768 ? 3.605 8.393 -32.089 1.00 87.81 768 MET A O 1
ATOM 5999 N N . LYS A 1 769 ? 4.557 6.843 -30.757 1.00 87.06 769 LYS A N 1
ATOM 6000 C CA . LYS A 1 769 ? 3.305 6.123 -30.500 1.00 87.06 769 LYS A CA 1
ATOM 6001 C C . LYS A 1 769 ? 2.277 6.996 -29.790 1.00 87.06 769 LYS A C 1
ATOM 6003 O O . LYS A 1 769 ? 1.113 7.026 -30.201 1.00 87.06 769 LYS A O 1
ATOM 6008 N N . PHE A 1 770 ? 2.729 7.723 -28.777 1.00 83.88 770 PHE A N 1
ATOM 6009 C CA . PHE A 1 770 ? 1.922 8.661 -28.012 1.00 83.88 770 PHE A CA 1
ATOM 6010 C C . PHE A 1 770 ? 1.487 9.880 -28.835 1.00 83.88 770 PHE A C 1
ATOM 6012 O O . PHE A 1 770 ? 0.324 10.273 -28.789 1.00 83.88 770 PHE A O 1
ATOM 6019 N N . LEU A 1 771 ? 2.381 10.443 -29.651 1.00 85.50 771 LEU A N 1
ATOM 6020 C CA . LEU A 1 771 ? 2.051 11.580 -30.509 1.00 85.50 771 LEU A CA 1
ATOM 6021 C C . LEU A 1 771 ? 0.878 11.254 -31.440 1.00 85.50 771 LEU A C 1
ATOM 6023 O O . LEU A 1 771 ? -0.075 12.023 -31.535 1.00 85.50 771 LEU A O 1
ATOM 6027 N N . ILE A 1 772 ? 0.924 10.106 -32.113 1.00 79.94 772 ILE A N 1
ATOM 6028 C CA . ILE A 1 772 ? -0.095 9.709 -33.096 1.00 79.94 772 ILE A CA 1
ATOM 6029 C C . ILE A 1 772 ? -1.419 9.325 -32.432 1.00 79.94 772 ILE A C 1
ATOM 6031 O O . ILE A 1 772 ? -2.477 9.575 -33.010 1.00 79.94 772 ILE A O 1
ATOM 6035 N N . SER A 1 773 ? -1.396 8.774 -31.212 1.00 76.06 773 SER A N 1
ATOM 6036 C CA . SER A 1 773 ? -2.639 8.534 -30.471 1.00 76.06 773 SER A CA 1
ATOM 6037 C C . SER A 1 773 ? -3.322 9.842 -30.056 1.00 76.06 773 SER A C 1
ATOM 6039 O O . SER A 1 773 ? -4.548 9.912 -30.105 1.00 76.06 773 SER A O 1
ATOM 6041 N N . GLN A 1 774 ? -2.556 10.888 -29.722 1.00 72.38 774 GLN A N 1
ATOM 6042 C CA . GLN A 1 774 ? -3.094 12.214 -29.391 1.00 72.38 774 GLN A CA 1
ATOM 6043 C C . GLN A 1 774 ? -3.532 13.032 -30.615 1.00 72.38 774 GLN A C 1
ATOM 6045 O O . GLN A 1 774 ? -4.481 13.805 -30.531 1.00 72.38 774 GLN A O 1
ATOM 6050 N N . THR A 1 775 ? -2.840 12.902 -31.750 1.00 65.31 775 THR A N 1
ATOM 6051 C CA . THR A 1 775 ? -2.980 13.828 -32.894 1.00 65.31 775 THR A CA 1
ATOM 6052 C C . THR A 1 775 ? -3.887 13.342 -34.019 1.00 65.31 775 THR A C 1
ATOM 6054 O O . THR A 1 775 ? -3.993 14.039 -35.028 1.00 65.31 775 THR A O 1
ATOM 6057 N N . SER A 1 776 ? -4.597 12.219 -33.844 1.00 57.78 776 SER A N 1
ATOM 6058 C CA . SER A 1 776 ? -5.547 11.707 -34.850 1.00 57.78 776 SER A CA 1
ATOM 6059 C C . SER A 1 776 ? -6.619 12.727 -35.288 1.00 57.78 776 SER A C 1
ATOM 6061 O O . SER A 1 776 ? -7.142 12.611 -36.394 1.00 57.78 776 SER A O 1
ATOM 6063 N N . GLU A 1 777 ? -6.877 13.770 -34.486 1.00 52.81 777 GLU A N 1
ATOM 6064 C CA . GLU A 1 777 ? -7.775 14.891 -34.812 1.00 52.81 777 GLU A CA 1
ATOM 6065 C C . GLU A 1 777 ? -7.079 16.136 -35.410 1.00 52.81 777 GLU A C 1
ATOM 6067 O O . GLU A 1 777 ? -7.734 16.956 -36.052 1.00 52.81 777 GLU A O 1
ATOM 6072 N N . ILE A 1 778 ? -5.764 16.315 -35.218 1.00 50.91 778 ILE A N 1
ATOM 6073 C CA . ILE A 1 778 ? -5.056 17.594 -35.470 1.00 50.91 778 ILE A CA 1
ATOM 6074 C C . ILE A 1 778 ? -4.162 17.531 -36.715 1.00 50.91 778 ILE A C 1
ATOM 6076 O O . ILE A 1 778 ? -4.038 18.520 -37.441 1.00 50.91 778 ILE A O 1
ATOM 6080 N N . ILE A 1 779 ? -3.550 16.376 -36.980 1.00 55.66 779 ILE A N 1
ATOM 6081 C CA . ILE A 1 779 ? -2.763 16.125 -38.189 1.00 55.66 779 ILE A CA 1
ATOM 6082 C C . ILE A 1 779 ? -3.543 15.068 -38.971 1.00 55.66 779 ILE A C 1
ATOM 6084 O O . ILE A 1 779 ? -3.618 13.930 -38.514 1.00 55.66 779 ILE A O 1
ATOM 6088 N N . PRO A 1 780 ? -4.175 15.397 -40.111 1.00 53.25 780 PRO A N 1
ATOM 6089 C CA . PRO A 1 780 ? -4.858 14.390 -40.907 1.00 53.25 780 PRO A CA 1
ATOM 6090 C C . PRO A 1 780 ? -3.812 13.430 -41.488 1.00 53.25 780 PRO A C 1
ATOM 6092 O O . PRO A 1 780 ? -3.243 13.678 -42.544 1.00 53.25 780 PRO A O 1
ATOM 6095 N N . ILE A 1 781 ? -3.569 12.318 -40.790 1.00 52.88 781 ILE A N 1
ATOM 6096 C CA . ILE A 1 781 ? -2.712 11.209 -41.249 1.00 52.88 781 ILE A CA 1
ATOM 6097 C C . ILE A 1 781 ? -3.361 10.516 -42.465 1.00 52.88 781 ILE A C 1
ATOM 6099 O O . ILE A 1 781 ? -2.735 9.724 -43.163 1.00 52.88 781 ILE A O 1
ATOM 6103 N N . HIS A 1 782 ? -4.646 10.775 -42.730 1.00 50.16 782 HIS A N 1
ATOM 6104 C CA . HIS A 1 782 ? -5.368 10.272 -43.895 1.00 50.16 782 HIS A CA 1
ATOM 6105 C C . HIS A 1 782 ? -5.685 11.449 -44.812 1.00 50.16 782 HIS A C 1
ATOM 6107 O O . HIS A 1 782 ? -6.501 12.313 -44.488 1.00 50.16 782 HIS A O 1
ATOM 6113 N N . GLY A 1 783 ? -4.971 11.500 -45.936 1.00 45.69 783 GLY A N 1
ATOM 6114 C CA . GLY A 1 783 ? -5.117 12.544 -46.934 1.00 45.69 783 GLY A CA 1
ATOM 6115 C C . GLY A 1 783 ? -6.559 12.648 -47.422 1.00 45.69 783 GLY A C 1
ATOM 6116 O O . GLY A 1 783 ? -7.118 11.695 -47.956 1.00 45.69 783 GLY A O 1
ATOM 6117 N N . LYS A 1 784 ? -7.139 13.842 -47.285 1.00 45.28 784 LYS A N 1
ATOM 6118 C CA . LYS A 1 784 ? -8.011 14.363 -48.336 1.00 45.28 784 LYS A CA 1
ATOM 6119 C C . LYS A 1 784 ? -7.080 14.818 -49.457 1.00 45.28 784 LYS A C 1
ATOM 6121 O O . LYS A 1 784 ? -6.443 15.852 -49.301 1.00 45.28 784 LYS A O 1
ATOM 6126 N N . GLU A 1 785 ? -6.941 13.944 -50.448 1.00 49.03 785 GLU A N 1
ATOM 6127 C CA . GLU A 1 785 ? -6.395 14.024 -51.820 1.00 49.03 785 GLU A CA 1
ATOM 6128 C C . GLU A 1 785 ? -5.200 14.931 -52.198 1.00 49.03 785 GLU A C 1
ATOM 6130 O O . GLU A 1 785 ? -4.590 14.626 -53.207 1.00 49.03 785 GLU A O 1
ATOM 6135 N N . ASP A 1 786 ? -4.734 15.903 -51.405 1.00 49.91 786 ASP A N 1
ATOM 6136 C CA . ASP A 1 786 ? -3.642 16.820 -51.807 1.00 49.91 786 ASP A CA 1
ATOM 6137 C C . ASP A 1 786 ? -2.711 17.262 -50.649 1.00 49.91 786 ASP A C 1
ATOM 6139 O O . ASP A 1 786 ? -2.221 18.393 -50.622 1.00 49.91 786 ASP A O 1
ATOM 6143 N N . LYS A 1 787 ? -2.449 16.416 -49.639 1.00 55.69 787 LYS A N 1
ATOM 6144 C CA . LYS A 1 787 ? -1.511 16.763 -48.545 1.00 55.69 787 LYS A CA 1
ATOM 6145 C C . LYS A 1 787 ? -0.322 15.812 -48.442 1.00 55.69 787 LYS A C 1
ATOM 6147 O O . LYS A 1 787 ? -0.485 14.599 -48.528 1.00 55.69 787 LYS A O 1
ATOM 6152 N N . GLU A 1 788 ? 0.854 16.416 -48.243 1.00 62.34 788 GLU A N 1
ATOM 6153 C CA . GLU A 1 788 ? 2.162 15.780 -48.055 1.00 62.34 788 GLU A CA 1
ATOM 6154 C C . GLU A 1 788 ? 2.089 14.597 -47.075 1.00 62.34 788 GLU A C 1
ATOM 6156 O O . GLU A 1 788 ? 1.481 14.680 -46.006 1.00 62.34 788 GLU A O 1
ATOM 6161 N N . ILE A 1 789 ? 2.695 13.473 -47.466 1.00 68.56 789 ILE A N 1
ATOM 6162 C CA . ILE A 1 789 ? 2.744 12.246 -46.667 1.00 68.56 789 ILE A CA 1
ATOM 6163 C C . ILE A 1 789 ? 3.623 12.510 -45.441 1.00 68.56 789 ILE A C 1
ATOM 6165 O O . ILE A 1 789 ? 4.806 12.807 -45.591 1.00 68.56 789 ILE A O 1
ATOM 6169 N N . SER A 1 790 ? 3.065 12.368 -44.235 1.00 75.69 790 SER A N 1
ATOM 6170 C CA . SER A 1 790 ? 3.853 12.525 -43.011 1.00 75.69 790 SER A CA 1
ATOM 6171 C C . SER A 1 790 ? 4.828 11.361 -42.823 1.00 75.69 790 SER A C 1
ATOM 6173 O O . SER A 1 790 ? 4.440 10.189 -42.883 1.00 75.69 790 SER A O 1
ATOM 6175 N N . TYR A 1 791 ? 6.091 11.683 -42.542 1.00 84.38 791 TYR A N 1
ATOM 6176 C CA . TYR A 1 791 ? 7.155 10.694 -42.317 1.00 84.38 791 TYR A CA 1
ATOM 6177 C C . TYR A 1 791 ? 7.237 10.216 -40.860 1.00 84.38 791 TYR A C 1
ATOM 6179 O O . TYR A 1 791 ? 7.977 9.279 -40.556 1.00 84.38 791 TYR A O 1
ATOM 6187 N N . ILE A 1 792 ? 6.469 10.819 -39.950 1.00 85.25 792 ILE A N 1
ATOM 6188 C CA . ILE A 1 792 ? 6.514 10.516 -38.512 1.00 85.25 792 ILE A CA 1
ATOM 6189 C C . ILE A 1 792 ? 6.220 9.029 -38.201 1.00 85.25 792 ILE A C 1
ATOM 6191 O O . ILE A 1 792 ? 7.012 8.428 -37.468 1.00 85.25 792 ILE A O 1
ATOM 6195 N N . PRO A 1 793 ? 5.168 8.385 -38.760 1.00 86.38 793 PRO A N 1
ATOM 6196 C CA . PRO A 1 793 ? 4.895 6.968 -38.493 1.00 86.38 793 PRO A CA 1
ATOM 6197 C C . PRO A 1 793 ? 6.019 6.044 -38.979 1.00 86.38 793 PRO A C 1
ATOM 6199 O O . PRO A 1 793 ? 6.339 5.054 -38.326 1.00 86.38 793 PRO A O 1
ATOM 6202 N N . LEU A 1 794 ? 6.661 6.392 -40.102 1.00 88.94 794 LEU A N 1
ATOM 6203 C CA . LEU A 1 794 ? 7.788 5.630 -40.638 1.00 88.94 794 LEU A CA 1
ATOM 6204 C C . LEU A 1 794 ? 8.979 5.666 -39.672 1.00 88.94 794 LEU A C 1
ATOM 6206 O O . LEU A 1 794 ? 9.569 4.625 -39.386 1.00 88.94 794 LEU A O 1
ATOM 6210 N N . VAL A 1 795 ? 9.309 6.846 -39.132 1.00 89.31 795 VAL A N 1
ATOM 6211 C CA . VAL A 1 795 ? 10.383 6.995 -38.136 1.00 89.31 795 VAL A CA 1
ATOM 6212 C C . VAL A 1 795 ? 10.072 6.170 -36.883 1.00 89.31 795 VAL A C 1
ATOM 6214 O O . VAL A 1 795 ? 10.938 5.424 -36.430 1.00 89.31 795 VAL A O 1
ATOM 6217 N N . GLY A 1 796 ? 8.837 6.231 -36.370 1.00 88.75 796 GLY A N 1
ATOM 6218 C CA . GLY A 1 796 ? 8.401 5.427 -35.220 1.00 88.75 796 GLY A CA 1
ATOM 6219 C C . GLY A 1 796 ? 8.488 3.911 -35.455 1.00 88.75 796 GLY A C 1
ATOM 6220 O O . GLY A 1 796 ? 8.902 3.167 -34.565 1.00 88.75 796 GLY A O 1
ATOM 6221 N N . ASN A 1 797 ? 8.163 3.446 -36.664 1.00 91.50 797 ASN A N 1
ATOM 6222 C CA . ASN A 1 797 ? 8.268 2.033 -37.042 1.00 91.50 797 ASN A CA 1
ATOM 6223 C C . ASN A 1 797 ? 9.721 1.560 -37.134 1.00 91.50 797 ASN A C 1
ATOM 6225 O O . ASN A 1 797 ? 10.053 0.478 -36.644 1.00 91.50 797 ASN A O 1
ATOM 6229 N N . ILE A 1 798 ? 10.599 2.372 -37.731 1.00 91.81 798 ILE A N 1
ATOM 6230 C CA . ILE A 1 798 ? 12.028 2.055 -37.839 1.00 91.81 798 ILE A CA 1
ATOM 6231 C C . ILE A 1 798 ? 12.653 1.948 -36.445 1.00 91.81 798 ILE A C 1
ATOM 6233 O O . ILE A 1 798 ? 13.380 0.988 -36.180 1.00 91.81 798 ILE A O 1
ATOM 6237 N N . THR A 1 799 ? 12.360 2.890 -35.544 1.00 91.94 799 THR A N 1
ATOM 6238 C CA . THR A 1 799 ? 12.885 2.847 -34.170 1.00 91.94 799 THR A CA 1
ATOM 6239 C C . THR A 1 799 ? 12.315 1.669 -33.380 1.00 91.94 799 THR A C 1
ATOM 6241 O O . THR A 1 799 ? 13.079 1.002 -32.689 1.00 91.94 799 THR A O 1
ATOM 6244 N N . ALA A 1 800 ? 11.036 1.309 -33.558 1.00 91.44 800 ALA A N 1
ATOM 6245 C CA . ALA A 1 800 ? 10.441 0.117 -32.936 1.00 91.44 800 ALA A CA 1
ATOM 6246 C C . ALA A 1 800 ? 11.179 -1.179 -33.316 1.00 91.44 800 ALA A C 1
ATOM 6248 O O . ALA A 1 800 ? 11.520 -1.992 -32.453 1.00 91.44 800 ALA A O 1
ATOM 6249 N N . VAL A 1 801 ? 11.450 -1.364 -34.613 1.00 92.44 801 VAL A N 1
ATOM 6250 C CA . VAL A 1 801 ? 12.158 -2.547 -35.126 1.00 92.44 801 VAL A CA 1
ATOM 6251 C C . VAL A 1 801 ? 13.610 -2.559 -34.649 1.00 92.44 801 VAL A C 1
ATOM 6253 O O . VAL A 1 801 ? 14.088 -3.598 -34.190 1.00 92.44 801 VAL A O 1
ATOM 6256 N N . LYS A 1 802 ? 14.302 -1.410 -34.686 1.00 92.56 802 LYS A N 1
ATOM 6257 C CA . LYS A 1 802 ? 15.664 -1.277 -34.143 1.00 92.56 802 LYS A CA 1
ATOM 6258 C C . LYS A 1 802 ? 15.714 -1.637 -32.658 1.00 92.56 802 LYS A C 1
ATOM 6260 O O . LYS A 1 802 ? 16.549 -2.448 -32.270 1.00 92.56 802 LYS A O 1
ATOM 6265 N N . SER A 1 803 ? 14.808 -1.096 -31.843 1.00 93.56 803 SER A N 1
ATOM 6266 C CA . SER A 1 803 ? 14.723 -1.403 -30.412 1.00 93.56 803 SER A CA 1
ATOM 6267 C C . SER A 1 803 ? 14.480 -2.885 -30.147 1.00 93.56 803 SER A C 1
ATOM 6269 O O . SER A 1 803 ? 15.126 -3.449 -29.268 1.00 93.56 803 SER A O 1
ATOM 6271 N N . PHE A 1 804 ? 13.598 -3.536 -30.911 1.00 93.75 804 PHE A N 1
ATOM 6272 C CA . PHE A 1 804 ? 13.366 -4.976 -30.786 1.00 93.75 804 PHE A CA 1
ATOM 6273 C C . PHE A 1 804 ? 14.635 -5.791 -31.078 1.00 93.75 804 PHE A C 1
ATOM 6275 O O . PHE A 1 804 ? 15.002 -6.663 -30.288 1.00 93.75 804 PHE A O 1
ATOM 6282 N N . ILE A 1 805 ? 15.340 -5.476 -32.170 1.00 92.12 805 ILE A N 1
ATOM 6283 C CA . ILE A 1 805 ? 16.595 -6.150 -32.531 1.00 92.12 805 ILE A CA 1
ATOM 6284 C C . ILE A 1 805 ? 17.653 -5.922 -31.446 1.00 92.12 805 ILE A C 1
ATOM 6286 O O . ILE A 1 805 ? 18.281 -6.877 -30.995 1.00 92.12 805 ILE A O 1
ATOM 6290 N N . LEU A 1 806 ? 17.820 -4.681 -30.980 1.00 91.31 806 LEU A N 1
ATOM 6291 C CA . LEU A 1 806 ? 18.776 -4.340 -29.925 1.00 91.31 806 LEU A CA 1
ATOM 6292 C C . LEU A 1 806 ? 18.454 -5.040 -28.598 1.00 91.31 806 LEU A C 1
ATOM 6294 O O . LEU A 1 806 ? 19.372 -5.535 -27.953 1.00 91.31 806 LEU A O 1
ATOM 6298 N N . LEU A 1 807 ? 17.180 -5.150 -28.208 1.00 90.69 807 LEU A N 1
ATOM 6299 C CA . LEU A 1 807 ? 16.767 -5.906 -27.017 1.00 90.69 807 LEU A CA 1
ATOM 6300 C C . LEU A 1 807 ? 17.108 -7.392 -27.124 1.00 90.69 807 LEU A C 1
ATOM 6302 O O . LEU A 1 807 ? 17.519 -7.989 -26.130 1.00 90.69 807 LEU A O 1
ATOM 6306 N N . CYS A 1 808 ? 16.951 -7.979 -28.312 1.00 88.94 808 CYS A N 1
ATOM 6307 C CA . CYS A 1 808 ? 17.326 -9.368 -28.557 1.00 88.94 808 CYS A CA 1
ATOM 6308 C C . CYS A 1 808 ? 18.853 -9.549 -28.545 1.00 88.94 808 CYS A C 1
ATOM 6310 O O . CYS A 1 808 ? 19.342 -10.543 -28.016 1.00 88.94 808 CYS A O 1
ATOM 6312 N N . LEU A 1 809 ? 19.616 -8.590 -29.081 1.00 88.31 809 LEU A N 1
ATOM 6313 C CA . LEU A 1 809 ? 21.084 -8.636 -29.114 1.00 88.31 809 LEU A CA 1
ATOM 6314 C C . LEU A 1 809 ? 21.731 -8.385 -27.742 1.00 88.31 809 LEU A C 1
ATOM 6316 O O . LEU A 1 809 ? 22.761 -8.983 -27.445 1.00 88.31 809 LEU A O 1
ATOM 6320 N N . LEU A 1 810 ? 21.135 -7.521 -26.914 1.00 87.12 810 LEU A N 1
ATOM 6321 C CA . LEU A 1 810 ? 21.605 -7.170 -25.562 1.00 87.12 810 LEU A CA 1
ATOM 6322 C C . LEU A 1 810 ? 21.010 -8.059 -24.459 1.00 87.12 810 LEU A C 1
ATOM 6324 O O . LEU A 1 810 ? 21.089 -7.738 -23.274 1.00 87.12 810 LEU A O 1
ATOM 6328 N N . SER A 1 811 ? 20.377 -9.156 -24.850 1.00 85.81 811 SER A N 1
ATOM 6329 C CA . SER A 1 811 ? 19.769 -10.126 -23.948 1.00 85.81 811 SER A CA 1
ATOM 6330 C C . SER A 1 811 ? 20.817 -10.837 -23.071 1.00 85.81 811 SER A C 1
ATOM 6332 O O . SER A 1 811 ? 21.994 -10.935 -23.436 1.00 85.81 811 SER A O 1
ATOM 6334 N N . PRO A 1 812 ? 20.415 -11.363 -21.897 1.00 83.31 812 PRO A N 1
ATOM 6335 C CA . PRO A 1 812 ? 21.317 -12.131 -21.044 1.00 83.31 812 PRO A CA 1
ATOM 6336 C C . PRO A 1 812 ? 21.862 -13.362 -21.786 1.00 83.31 812 PRO A C 1
ATOM 6338 O O . PRO A 1 812 ? 21.154 -14.001 -22.566 1.00 83.31 812 PRO A O 1
ATOM 6341 N N . THR A 1 813 ? 23.130 -13.700 -21.539 1.00 71.75 813 THR A N 1
ATOM 6342 C CA . THR A 1 813 ? 23.906 -14.636 -22.372 1.00 71.75 813 THR A CA 1
ATOM 6343 C C . THR A 1 813 ? 23.464 -16.098 -22.280 1.00 71.75 813 THR A C 1
ATOM 6345 O O . THR A 1 813 ? 23.748 -16.859 -23.204 1.00 71.75 813 THR A O 1
ATOM 6348 N N . HIS A 1 814 ? 22.751 -16.518 -21.225 1.00 67.25 814 HIS A N 1
ATOM 6349 C CA . HIS A 1 814 ? 22.383 -17.927 -21.040 1.00 67.25 814 HIS A CA 1
ATOM 6350 C C . HIS A 1 814 ? 20.981 -18.161 -20.457 1.00 67.25 814 HIS A C 1
ATOM 6352 O O . HIS A 1 814 ? 20.511 -17.452 -19.569 1.00 67.25 814 HIS A O 1
ATOM 6358 N N . GLY A 1 815 ? 20.358 -19.254 -20.912 1.00 69.56 815 GLY A N 1
ATOM 6359 C CA . GLY A 1 815 ? 19.262 -19.931 -20.215 1.00 69.56 815 GLY A CA 1
ATOM 6360 C C . GLY A 1 815 ? 17.878 -19.288 -20.336 1.00 69.56 815 GLY A C 1
ATOM 6361 O O . GLY A 1 815 ? 17.636 -18.389 -21.140 1.00 69.56 815 GLY A O 1
ATOM 6362 N N . PHE A 1 816 ? 16.933 -19.817 -19.559 1.00 71.06 816 PHE A N 1
ATOM 6363 C CA . PHE A 1 816 ? 15.499 -19.476 -19.516 1.00 71.06 816 PHE A CA 1
ATOM 6364 C C . PHE A 1 816 ? 15.190 -17.968 -19.557 1.00 71.06 816 PHE A C 1
ATOM 6366 O O . PHE A 1 816 ? 14.300 -17.539 -20.289 1.00 71.06 816 PHE A O 1
ATOM 6373 N N . LEU A 1 817 ? 15.984 -17.164 -18.844 1.00 78.12 817 LEU A N 1
ATOM 6374 C CA . LEU A 1 817 ? 15.851 -15.705 -18.788 1.00 78.12 817 LEU A CA 1
ATOM 6375 C C . LEU A 1 817 ? 15.962 -15.034 -20.162 1.00 78.12 817 LEU A C 1
ATOM 6377 O O . LEU A 1 817 ? 15.253 -14.068 -20.414 1.00 78.12 817 LEU A O 1
ATOM 6381 N N . HIS A 1 818 ? 16.800 -15.555 -21.059 1.00 84.06 818 HIS A N 1
ATOM 6382 C CA . HIS A 1 818 ? 16.969 -15.006 -22.405 1.00 84.06 818 HIS A CA 1
ATOM 6383 C C . HIS A 1 818 ? 15.701 -15.144 -23.255 1.00 84.06 818 HIS A C 1
ATOM 6385 O O . HIS A 1 818 ? 15.306 -14.195 -23.922 1.00 84.06 818 HIS A O 1
ATOM 6391 N N . ASP A 1 819 ? 15.022 -16.292 -23.212 1.00 81.62 819 ASP A N 1
ATOM 6392 C CA . ASP A 1 819 ? 13.841 -16.513 -24.057 1.00 81.62 819 ASP A CA 1
ATOM 6393 C C . ASP A 1 819 ? 12.646 -15.714 -23.544 1.00 81.62 819 ASP A C 1
ATOM 6395 O O . ASP A 1 819 ? 11.900 -15.141 -24.336 1.00 81.62 819 ASP A O 1
ATOM 6399 N N . ILE A 1 820 ? 12.496 -15.617 -22.218 1.00 82.69 820 ILE A N 1
ATOM 6400 C CA . ILE A 1 820 ? 11.496 -14.738 -21.600 1.00 82.69 820 ILE A CA 1
ATOM 6401 C C . ILE A 1 820 ? 11.788 -13.284 -21.941 1.00 82.69 820 ILE A C 1
ATOM 6403 O O . ILE A 1 820 ? 10.866 -12.551 -22.292 1.00 82.69 820 ILE A O 1
ATOM 6407 N N . TRP A 1 821 ? 13.055 -12.875 -21.882 1.00 87.56 821 TRP A N 1
ATOM 6408 C CA . TRP A 1 821 ? 13.470 -11.531 -22.259 1.00 87.56 821 TRP A CA 1
ATOM 6409 C C . TRP A 1 821 ? 13.127 -11.229 -23.718 1.00 87.56 821 TRP A C 1
ATOM 6411 O O . TRP A 1 821 ? 12.478 -10.225 -23.997 1.00 87.56 821 TRP A O 1
ATOM 6421 N N . CYS A 1 822 ? 13.482 -12.120 -24.645 1.00 88.00 822 CYS A N 1
ATOM 6422 C CA . CYS A 1 822 ? 13.174 -11.969 -26.065 1.00 88.00 822 CYS A CA 1
ATOM 6423 C C . CYS A 1 822 ? 11.660 -11.980 -26.328 1.00 88.00 822 CYS A C 1
ATOM 6425 O O . CYS A 1 822 ? 11.183 -11.180 -27.131 1.00 88.00 822 CYS A O 1
ATOM 6427 N N . CYS A 1 823 ? 10.881 -12.804 -25.618 1.00 85.94 823 CYS A N 1
ATOM 6428 C CA . CYS A 1 823 ? 9.417 -12.760 -25.681 1.00 85.94 823 CYS A CA 1
ATOM 6429 C C . CYS A 1 823 ? 8.878 -11.417 -25.171 1.00 85.94 823 CYS A C 1
ATOM 6431 O O . CYS A 1 823 ? 8.046 -10.803 -25.835 1.00 85.94 823 CYS A O 1
ATOM 6433 N N . GLY A 1 824 ? 9.383 -10.918 -24.041 1.00 85.56 824 GLY A N 1
ATOM 6434 C CA . GLY A 1 824 ? 9.027 -9.605 -23.499 1.00 85.56 824 GLY A CA 1
ATOM 6435 C C . GLY A 1 824 ? 9.403 -8.458 -24.440 1.00 85.56 824 GLY A C 1
ATOM 6436 O O . GLY A 1 824 ? 8.619 -7.530 -24.626 1.00 85.56 824 GLY A O 1
ATOM 6437 N N . ALA A 1 825 ? 10.543 -8.554 -25.126 1.00 90.19 825 ALA A N 1
ATOM 6438 C CA . ALA A 1 825 ? 11.001 -7.554 -26.088 1.00 90.19 825 ALA A CA 1
ATOM 6439 C C . ALA A 1 825 ? 10.021 -7.354 -27.256 1.00 90.19 825 ALA A C 1
ATOM 6441 O O . ALA A 1 825 ? 9.921 -6.254 -27.800 1.00 90.19 825 ALA A O 1
ATOM 6442 N N . THR A 1 826 ? 9.235 -8.376 -27.615 1.00 91.12 826 THR A N 1
ATOM 6443 C CA . THR A 1 826 ? 8.218 -8.265 -28.678 1.00 91.12 826 THR A CA 1
ATOM 6444 C C . THR A 1 826 ? 7.102 -7.274 -28.347 1.00 91.12 826 THR A C 1
ATOM 6446 O O . THR A 1 826 ? 6.442 -6.770 -29.261 1.00 91.12 826 THR A O 1
ATOM 6449 N N . ILE A 1 827 ? 6.910 -6.932 -27.066 1.00 89.06 827 ILE A N 1
ATOM 6450 C CA . ILE A 1 827 ? 5.949 -5.912 -26.628 1.00 89.06 827 ILE A CA 1
ATOM 6451 C C . ILE A 1 827 ? 6.267 -4.563 -27.278 1.00 89.06 827 ILE A C 1
ATOM 6453 O O . ILE A 1 827 ? 5.344 -3.833 -27.633 1.00 89.06 827 ILE A O 1
ATOM 6457 N N . VAL A 1 828 ? 7.540 -4.256 -27.541 1.00 90.19 828 VAL A N 1
ATOM 6458 C CA . VAL A 1 828 ? 7.948 -3.021 -28.232 1.00 90.19 828 VAL A CA 1
ATOM 6459 C C . VAL A 1 828 ? 7.326 -2.923 -29.626 1.00 90.19 828 VAL A C 1
ATOM 6461 O O . VAL A 1 828 ? 6.917 -1.843 -30.044 1.00 90.19 828 VAL A O 1
ATOM 6464 N N . LEU A 1 829 ? 7.133 -4.052 -30.317 1.00 90.62 829 LEU A N 1
ATOM 6465 C CA . LEU A 1 829 ? 6.497 -4.088 -31.640 1.00 90.62 829 LEU A CA 1
ATOM 6466 C C . LEU A 1 829 ? 5.016 -3.675 -31.605 1.00 90.62 829 LEU A C 1
ATOM 6468 O O . LEU A 1 829 ? 4.453 -3.353 -32.648 1.00 90.62 829 LEU A O 1
ATOM 6472 N N . SER A 1 830 ? 4.387 -3.595 -30.427 1.00 87.44 830 SER A N 1
ATOM 6473 C CA . SER A 1 830 ? 3.029 -3.046 -30.288 1.00 87.44 830 SER A CA 1
ATOM 6474 C C . SER A 1 830 ? 2.978 -1.543 -30.588 1.00 87.44 830 SER A C 1
ATOM 6476 O O . SER A 1 830 ? 1.910 -0.995 -30.887 1.00 87.44 830 SER A O 1
ATOM 6478 N N . CYS A 1 831 ? 4.140 -0.884 -30.569 1.00 87.44 831 CYS A N 1
ATOM 6479 C CA . CYS A 1 831 ? 4.302 0.507 -30.959 1.00 87.44 831 CYS A CA 1
ATOM 6480 C C . CYS A 1 831 ? 4.337 0.702 -32.480 1.00 87.44 831 CYS A C 1
ATOM 6482 O O . CYS A 1 831 ? 4.264 1.846 -32.912 1.00 87.44 831 CYS A O 1
ATOM 6484 N N . ILE A 1 832 ? 4.386 -0.369 -33.288 1.00 89.62 832 ILE A N 1
ATOM 6485 C CA . ILE A 1 832 ? 4.326 -0.273 -34.753 1.00 89.62 832 ILE A CA 1
ATOM 6486 C C . ILE A 1 832 ? 2.973 0.290 -35.192 1.00 89.62 832 ILE A C 1
ATOM 6488 O O . ILE A 1 832 ? 1.914 -0.131 -34.723 1.00 89.62 832 ILE A O 1
ATOM 6492 N N . GLN A 1 833 ? 3.003 1.237 -36.115 1.00 86.12 833 GLN A N 1
ATOM 6493 C CA . GLN A 1 833 ? 1.864 1.995 -36.606 1.00 86.12 833 GLN A CA 1
ATOM 6494 C C . GLN A 1 833 ? 1.641 1.765 -38.094 1.00 86.12 833 GLN A C 1
ATOM 6496 O O . GLN A 1 833 ? 2.528 1.336 -38.829 1.00 86.12 833 GLN A O 1
ATOM 6501 N N . LYS A 1 834 ? 0.429 2.095 -38.545 1.00 84.50 834 LYS A N 1
ATOM 6502 C CA . LYS A 1 834 ? 0.125 2.162 -39.968 1.00 84.50 834 LYS A CA 1
ATOM 6503 C C . LYS A 1 834 ? 0.919 3.316 -40.574 1.00 84.50 834 LYS A C 1
ATOM 6505 O O . LYS A 1 834 ? 0.733 4.465 -40.177 1.00 84.50 834 LYS A O 1
ATOM 6510 N N . ASP A 1 835 ? 1.762 3.002 -41.543 1.00 82.69 835 ASP A N 1
ATOM 6511 C CA . ASP A 1 835 ? 2.413 3.986 -42.400 1.00 82.69 835 ASP A CA 1
ATOM 6512 C C . ASP A 1 835 ? 1.924 3.797 -43.849 1.00 82.69 835 ASP A C 1
ATOM 6514 O O . ASP A 1 835 ? 1.340 2.769 -44.194 1.00 82.69 835 ASP A O 1
ATOM 6518 N N . MET A 1 836 ? 2.102 4.811 -44.695 1.00 75.69 836 MET A N 1
ATOM 6519 C CA . MET A 1 836 ? 1.631 4.774 -46.089 1.00 75.69 836 MET A CA 1
ATOM 6520 C C . MET A 1 836 ? 2.633 4.098 -47.041 1.00 75.69 836 MET A C 1
ATOM 6522 O O . MET A 1 836 ? 2.350 3.988 -48.230 1.00 75.69 836 MET A O 1
ATOM 6526 N N . ILE A 1 837 ? 3.800 3.669 -46.542 1.00 78.69 837 ILE A N 1
ATOM 6527 C CA . ILE A 1 837 ? 4.948 3.267 -47.370 1.00 78.69 837 ILE A CA 1
ATOM 6528 C C . ILE A 1 837 ? 5.227 1.763 -47.238 1.00 78.69 837 ILE A C 1
ATOM 6530 O O . ILE A 1 837 ? 5.304 1.060 -48.241 1.00 78.69 837 ILE A O 1
ATOM 6534 N N . VAL A 1 838 ? 5.371 1.258 -46.014 1.00 80.31 838 VAL A N 1
ATOM 6535 C CA . VAL A 1 838 ? 5.788 -0.116 -45.689 1.00 80.31 838 VAL A CA 1
ATOM 6536 C C . VAL A 1 838 ? 4.616 -0.951 -45.159 1.00 80.31 838 VAL A C 1
ATOM 6538 O O . VAL A 1 838 ? 4.427 -2.095 -45.569 1.00 80.31 838 VAL A O 1
ATOM 6541 N N . LEU A 1 839 ? 3.797 -0.389 -44.270 1.00 83.62 839 LEU A N 1
ATOM 6542 C CA . LEU A 1 839 ? 2.740 -1.067 -43.515 1.00 83.62 839 LEU A CA 1
ATOM 6543 C C . LEU A 1 839 ? 1.343 -0.506 -43.827 1.00 83.62 839 LEU A C 1
ATOM 6545 O O . LEU A 1 839 ? 0.506 -0.349 -42.934 1.00 83.62 839 LEU A O 1
ATOM 6549 N N . TYR A 1 840 ? 1.055 -0.272 -45.112 1.00 79.94 840 TYR A N 1
ATOM 6550 C CA . TYR A 1 840 ? -0.219 0.307 -45.571 1.00 79.94 840 TYR A CA 1
ATOM 6551 C C . TYR A 1 840 ? -1.456 -0.537 -45.205 1.00 79.94 840 TYR A C 1
ATOM 6553 O O . TYR A 1 840 ? -2.548 0.003 -45.010 1.00 79.94 840 TYR A O 1
ATOM 6561 N N . ASN A 1 841 ? -1.281 -1.856 -45.064 1.00 80.06 841 ASN A N 1
ATOM 6562 C CA . ASN A 1 841 ? -2.337 -2.808 -44.704 1.00 80.06 841 ASN A CA 1
ATOM 6563 C C . ASN A 1 841 ? -2.572 -2.953 -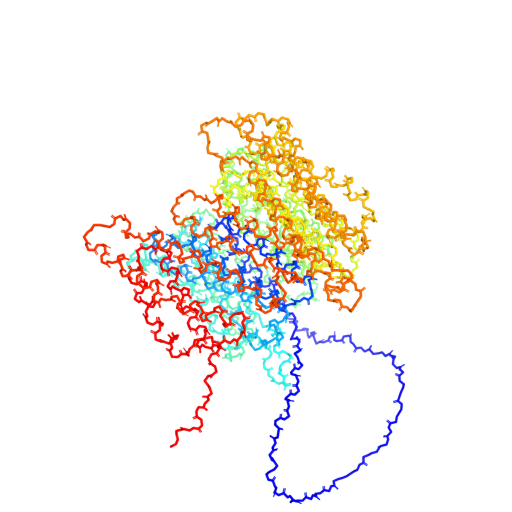43.192 1.00 80.06 841 ASN A C 1
ATOM 6565 O O . ASN A 1 841 ? -3.488 -3.675 -42.791 1.00 80.06 841 ASN A O 1
ATOM 6569 N N . LEU A 1 842 ? -1.771 -2.303 -42.340 1.00 81.75 842 LEU A N 1
ATOM 6570 C CA . LEU A 1 842 ? -1.939 -2.420 -40.895 1.00 81.75 842 LEU A CA 1
ATOM 6571 C C . LEU A 1 842 ? -3.202 -1.665 -40.455 1.00 81.75 842 LEU A C 1
ATOM 6573 O O . LEU A 1 842 ? -3.296 -0.445 -40.572 1.00 81.75 842 LEU A O 1
ATOM 6577 N N . LYS A 1 843 ? -4.192 -2.399 -39.947 1.00 80.50 843 LYS A N 1
ATOM 6578 C CA . LYS A 1 843 ? -5.410 -1.843 -39.341 1.00 80.50 843 LYS A CA 1
ATOM 6579 C C . LYS A 1 843 ? -5.274 -1.823 -37.819 1.00 80.50 843 LYS A C 1
ATOM 6581 O O . LYS A 1 843 ? -4.541 -2.638 -37.263 1.00 80.50 843 LYS A O 1
ATOM 6586 N N . ASN A 1 844 ? -6.035 -0.956 -37.145 1.00 73.25 844 ASN A N 1
ATOM 6587 C CA . ASN A 1 844 ? -6.071 -0.899 -35.675 1.00 73.25 844 ASN A CA 1
ATOM 6588 C C . ASN A 1 844 ? -6.425 -2.261 -35.047 1.00 73.25 844 ASN A C 1
ATOM 6590 O O . ASN A 1 844 ? -5.858 -2.630 -34.025 1.00 73.25 844 ASN A O 1
ATOM 6594 N N . GLU A 1 845 ? -7.297 -3.036 -35.696 1.00 75.56 845 GLU A N 1
ATOM 6595 C CA . GLU A 1 845 ? -7.704 -4.382 -35.261 1.00 75.56 845 GLU A CA 1
ATOM 6596 C C . GLU A 1 845 ? -6.538 -5.389 -35.260 1.00 75.56 845 GLU A C 1
ATOM 6598 O O . GLU A 1 845 ? -6.447 -6.244 -34.381 1.00 75.56 845 GLU A O 1
ATOM 6603 N N . ASN A 1 846 ? -5.589 -5.234 -36.187 1.00 82.88 846 ASN A N 1
ATOM 6604 C CA . ASN A 1 846 ? -4.501 -6.190 -36.418 1.00 82.88 846 ASN A CA 1
ATOM 6605 C C . ASN A 1 846 ? -3.173 -5.738 -35.799 1.00 82.88 846 ASN A C 1
ATOM 6607 O O . ASN A 1 846 ? -2.134 -6.367 -36.002 1.00 82.88 846 ASN A O 1
ATOM 6611 N N . GLN A 1 847 ? -3.167 -4.623 -35.066 1.00 81.62 847 GLN A N 1
ATOM 6612 C CA . GLN A 1 847 ? -1.930 -4.027 -34.571 1.00 81.62 847 GLN A CA 1
ATOM 6613 C C . GLN A 1 847 ? -1.199 -4.953 -33.580 1.00 81.62 847 GLN A C 1
ATOM 6615 O O . GLN A 1 847 ? 0.026 -5.047 -33.592 1.00 81.62 847 GLN A O 1
ATOM 6620 N N . THR A 1 848 ? -1.947 -5.697 -32.758 1.00 83.81 848 THR A N 1
ATOM 6621 C CA . THR A 1 848 ? -1.368 -6.645 -31.783 1.00 83.81 848 THR A CA 1
ATOM 6622 C C . THR A 1 848 ? -0.785 -7.903 -32.427 1.00 83.81 848 THR A C 1
ATOM 6624 O O . THR A 1 848 ? -0.059 -8.657 -31.775 1.00 83.81 848 THR A O 1
ATOM 6627 N N . THR A 1 849 ? -1.085 -8.140 -33.704 1.00 87.00 849 THR A N 1
ATOM 6628 C CA . THR A 1 849 ? -0.709 -9.360 -34.418 1.00 87.00 849 THR A CA 1
ATOM 6629 C C . THR A 1 849 ? 0.798 -9.453 -34.607 1.00 87.00 849 THR A C 1
ATOM 6631 O O . THR A 1 849 ? 1.360 -10.528 -34.424 1.00 87.00 849 THR A O 1
ATOM 6634 N N . VAL A 1 850 ? 1.476 -8.332 -34.879 1.00 88.25 850 VAL A N 1
ATOM 6635 C CA . VAL A 1 850 ? 2.937 -8.309 -35.065 1.00 88.25 850 VAL A CA 1
ATOM 6636 C C . VAL A 1 850 ? 3.663 -8.757 -33.792 1.00 88.25 850 VAL A C 1
ATOM 6638 O O . VAL A 1 850 ? 4.506 -9.647 -33.851 1.00 88.25 850 VAL A O 1
ATOM 6641 N N . THR A 1 851 ? 3.276 -8.224 -32.629 1.00 88.62 851 THR A N 1
ATOM 6642 C CA . THR A 1 851 ? 3.821 -8.630 -31.322 1.00 88.62 851 THR A CA 1
ATOM 6643 C C . THR A 1 851 ? 3.566 -10.104 -31.025 1.00 88.62 851 THR A C 1
ATOM 6645 O O . THR A 1 851 ? 4.500 -10.835 -30.704 1.00 88.62 851 THR A O 1
ATOM 6648 N N . LYS A 1 852 ? 2.315 -10.565 -31.165 1.00 88.06 852 LYS A N 1
ATOM 6649 C CA . LYS A 1 852 ? 1.941 -11.959 -30.874 1.00 88.06 852 LYS A CA 1
ATOM 6650 C C . LYS A 1 852 ? 2.712 -12.944 -31.753 1.00 88.06 852 LYS A C 1
ATOM 6652 O O . LYS A 1 852 ? 3.224 -13.941 -31.251 1.00 88.06 852 LYS A O 1
ATOM 6657 N N . MET A 1 853 ? 2.839 -12.649 -33.045 1.00 89.62 853 MET A N 1
ATOM 6658 C CA . MET A 1 853 ? 3.570 -13.512 -33.972 1.00 89.62 853 MET A CA 1
ATOM 6659 C C . MET A 1 853 ? 5.073 -13.484 -33.736 1.00 89.62 853 MET A C 1
ATOM 6661 O O . MET A 1 853 ? 5.709 -14.532 -33.819 1.00 89.62 853 MET A O 1
ATOM 6665 N N . ALA A 1 854 ? 5.644 -12.327 -33.397 1.00 89.81 854 ALA A N 1
ATOM 6666 C CA . ALA A 1 854 ? 7.046 -12.251 -33.009 1.00 89.81 854 ALA A CA 1
ATOM 6667 C C . ALA A 1 854 ? 7.316 -13.095 -31.752 1.00 89.81 854 ALA A C 1
ATOM 6669 O O . ALA A 1 854 ? 8.284 -13.850 -31.739 1.00 89.81 854 ALA A O 1
ATOM 6670 N N . ALA A 1 855 ? 6.431 -13.059 -30.747 1.00 89.75 855 ALA A N 1
ATOM 6671 C CA . ALA A 1 855 ? 6.575 -13.861 -29.527 1.00 89.75 855 ALA A CA 1
ATOM 6672 C C . ALA A 1 855 ? 6.506 -15.362 -29.823 1.00 89.75 855 ALA A C 1
ATOM 6674 O O . ALA A 1 855 ? 7.369 -16.122 -29.391 1.00 89.75 855 ALA A O 1
ATOM 6675 N N . VAL A 1 856 ? 5.530 -15.786 -30.631 1.00 90.62 856 VAL A N 1
ATOM 6676 C CA . VAL A 1 856 ? 5.438 -17.177 -31.095 1.00 90.62 856 VAL A CA 1
ATOM 6677 C C . VAL A 1 856 ? 6.688 -17.577 -31.881 1.00 90.62 856 VAL A C 1
ATOM 6679 O O . VAL A 1 856 ? 7.207 -18.666 -31.674 1.00 90.62 856 VAL A O 1
ATOM 6682 N N . THR A 1 857 ? 7.216 -16.700 -32.737 1.00 90.62 857 THR A N 1
ATOM 6683 C CA . THR A 1 857 ? 8.435 -16.978 -33.517 1.00 90.62 857 THR A CA 1
ATOM 6684 C C . THR A 1 857 ? 9.653 -17.149 -32.608 1.00 90.62 857 THR A C 1
ATOM 6686 O O . THR A 1 857 ? 10.430 -18.080 -32.806 1.00 90.62 857 THR A O 1
ATOM 6689 N N . VAL A 1 858 ? 9.792 -16.309 -31.578 1.00 90.19 858 VAL A N 1
ATOM 6690 C CA . VAL A 1 858 ? 10.835 -16.455 -30.549 1.00 90.19 858 VAL A CA 1
ATOM 6691 C C . VAL A 1 858 ? 10.690 -17.788 -29.815 1.00 90.19 858 VAL A C 1
ATOM 6693 O O . VAL A 1 858 ? 11.685 -18.483 -29.642 1.00 90.19 858 VAL A O 1
ATOM 6696 N N . LEU A 1 859 ? 9.472 -18.190 -29.437 1.00 90.56 859 LEU A N 1
ATOM 6697 C CA . LEU A 1 859 ? 9.229 -19.480 -28.783 1.00 90.56 859 LEU A CA 1
ATOM 6698 C C . LEU A 1 859 ? 9.545 -20.671 -29.698 1.00 90.56 859 LEU A C 1
ATOM 6700 O O . LEU A 1 859 ? 10.165 -21.628 -29.240 1.00 90.56 859 LEU A O 1
ATOM 6704 N N . VAL A 1 860 ? 9.184 -20.607 -30.982 1.00 91.62 860 VAL A N 1
ATOM 6705 C CA . VAL A 1 860 ? 9.513 -21.640 -31.981 1.00 91.62 860 VAL A CA 1
ATOM 6706 C C . VAL A 1 860 ? 11.028 -21.765 -32.132 1.00 91.62 860 VAL A C 1
ATOM 6708 O O . VAL A 1 860 ? 11.576 -22.855 -31.981 1.00 91.62 860 VAL A O 1
ATOM 6711 N N . LEU A 1 861 ? 11.720 -20.651 -32.392 1.00 90.31 861 LEU A N 1
ATOM 6712 C CA . LEU A 1 861 ? 13.173 -20.637 -32.572 1.00 90.31 861 LEU A CA 1
ATOM 6713 C C . LEU A 1 861 ? 13.903 -21.058 -31.293 1.00 90.31 861 LEU A C 1
ATOM 6715 O O . LEU A 1 861 ? 14.841 -21.847 -31.362 1.00 90.31 861 LEU A O 1
ATOM 6719 N N . GLY A 1 862 ? 13.444 -20.587 -30.133 1.00 88.00 862 GLY A N 1
ATOM 6720 C CA . GLY A 1 862 ? 13.979 -20.962 -28.827 1.00 88.00 862 GLY A CA 1
ATOM 6721 C C . GLY A 1 862 ? 13.797 -22.449 -28.534 1.00 88.00 862 GLY A C 1
ATOM 6722 O O . GLY A 1 862 ? 14.729 -23.092 -28.060 1.00 88.00 862 GLY A O 1
ATOM 6723 N N . THR A 1 863 ? 12.641 -23.023 -28.879 1.00 88.94 863 THR A N 1
ATOM 6724 C CA . THR A 1 863 ? 12.386 -24.467 -28.740 1.00 88.94 863 THR A CA 1
ATOM 6725 C C . THR A 1 863 ? 13.294 -25.286 -29.658 1.00 88.94 863 THR A C 1
ATOM 6727 O O . THR A 1 863 ? 13.880 -26.267 -29.216 1.00 88.94 863 THR A O 1
ATOM 6730 N N . LEU A 1 864 ? 13.497 -24.862 -30.911 1.00 89.44 864 LEU A N 1
ATOM 6731 C CA . LEU A 1 864 ? 14.399 -25.551 -31.845 1.00 89.44 864 LEU A CA 1
ATOM 6732 C C . LEU A 1 864 ? 15.874 -25.449 -31.428 1.00 89.44 864 LEU A C 1
ATOM 6734 O O . LEU A 1 864 ? 16.616 -26.425 -31.526 1.00 89.44 864 LEU A O 1
ATOM 6738 N N . TYR A 1 865 ? 16.308 -24.276 -30.966 1.00 86.44 865 TYR A N 1
ATOM 6739 C CA . TYR A 1 865 ? 17.701 -24.032 -30.590 1.00 86.44 865 TYR A CA 1
ATOM 6740 C C . TYR A 1 865 ? 18.081 -24.718 -29.273 1.00 86.44 865 TYR A C 1
ATOM 6742 O O . TYR A 1 865 ? 19.213 -25.168 -29.117 1.00 86.44 865 TYR A O 1
ATOM 6750 N N . ARG A 1 866 ? 17.139 -24.807 -28.326 1.00 82.12 866 ARG A N 1
ATOM 6751 C CA . ARG A 1 866 ? 17.371 -25.377 -26.988 1.00 82.12 866 ARG A CA 1
ATOM 6752 C C . ARG A 1 866 ? 16.864 -26.792 -26.811 1.00 82.12 866 ARG A C 1
ATOM 6754 O O . ARG A 1 866 ? 17.001 -27.328 -25.716 1.00 82.12 866 ARG A O 1
ATOM 6761 N N . SER A 1 867 ? 16.281 -27.381 -27.849 1.00 84.00 867 SER A N 1
ATOM 6762 C CA . SER A 1 867 ? 15.954 -28.796 -27.808 1.00 84.00 867 SER A CA 1
ATOM 6763 C C . SER A 1 867 ? 17.219 -29.585 -27.493 1.00 84.00 867 SER A C 1
ATOM 6765 O O . SER A 1 867 ? 18.297 -29.312 -28.033 1.00 84.00 867 SER A O 1
ATOM 6767 N N . ASP A 1 868 ? 17.077 -30.606 -26.652 1.00 81.62 868 ASP A N 1
ATOM 6768 C CA . ASP A 1 868 ? 18.192 -31.475 -26.281 1.00 81.62 868 ASP A CA 1
ATOM 6769 C C . ASP A 1 868 ? 18.762 -32.239 -27.485 1.00 81.62 868 ASP A C 1
ATOM 6771 O O . ASP A 1 868 ? 19.792 -32.889 -27.356 1.00 81.62 868 ASP A O 1
ATOM 6775 N N . LEU A 1 869 ? 18.147 -32.143 -28.672 1.00 83.06 869 LEU A N 1
ATOM 6776 C CA . LEU A 1 869 ? 18.570 -32.800 -29.909 1.00 83.06 869 LEU A CA 1
ATOM 6777 C C . LEU A 1 869 ? 20.062 -32.591 -30.203 1.00 83.06 869 LEU A C 1
ATOM 6779 O O . LEU A 1 869 ? 20.732 -33.512 -30.666 1.00 83.06 869 LEU A O 1
ATOM 6783 N N . TRP A 1 870 ? 20.584 -31.401 -29.902 1.00 82.00 870 TRP A N 1
ATOM 6784 C CA . TRP A 1 870 ? 21.972 -31.025 -30.181 1.00 82.00 870 TRP A CA 1
ATOM 6785 C C . TRP A 1 870 ? 22.991 -31.680 -29.238 1.00 82.00 870 TRP A C 1
ATOM 6787 O O . TRP A 1 870 ? 24.181 -31.737 -29.555 1.00 82.00 870 TRP A O 1
ATOM 6797 N N . HIS A 1 871 ? 22.542 -32.181 -28.085 1.00 79.62 871 HIS A N 1
ATOM 6798 C CA . HIS A 1 871 ? 23.397 -32.725 -27.024 1.00 79.62 871 HIS A CA 1
ATOM 6799 C C . HIS A 1 871 ? 22.970 -34.123 -26.547 1.00 79.62 871 HIS A C 1
ATOM 6801 O O . HIS A 1 871 ? 23.642 -34.733 -25.713 1.00 79.62 871 HIS A O 1
ATOM 6807 N N . ALA A 1 872 ? 21.863 -34.647 -27.069 1.00 77.12 872 ALA A N 1
ATOM 6808 C CA . ALA A 1 872 ? 21.264 -35.889 -26.624 1.00 77.12 872 ALA A CA 1
ATOM 6809 C C . ALA A 1 872 ? 22.041 -37.115 -27.113 1.00 77.12 872 ALA A C 1
ATOM 6811 O O . ALA A 1 872 ? 22.370 -37.261 -28.289 1.00 77.12 872 ALA A O 1
ATOM 6812 N N . THR A 1 873 ? 22.250 -38.060 -26.197 1.00 75.81 873 THR A N 1
ATOM 6813 C CA . THR A 1 873 ? 22.715 -39.416 -26.497 1.00 75.81 873 THR A CA 1
ATOM 6814 C C . THR A 1 873 ? 21.650 -40.415 -26.043 1.00 75.81 873 THR A C 1
ATOM 6816 O O . THR A 1 873 ? 21.056 -40.254 -24.979 1.00 75.81 873 THR A O 1
ATOM 6819 N N . SER A 1 874 ? 21.409 -41.474 -26.823 1.00 80.12 874 SER A N 1
ATOM 6820 C CA . SER A 1 874 ? 20.437 -42.551 -26.533 1.00 80.12 874 SER A CA 1
ATOM 6821 C C . SER A 1 874 ? 18.951 -42.123 -26.546 1.00 80.12 874 SER A C 1
ATOM 6823 O O . SER A 1 874 ? 18.506 -41.470 -27.484 1.00 80.12 874 SER A O 1
ATOM 6825 N N . TRP A 1 875 ? 18.146 -42.520 -25.557 1.00 75.75 875 TRP A N 1
ATOM 6826 C CA . TRP A 1 875 ? 16.687 -42.328 -25.523 1.00 75.75 875 TRP A CA 1
ATOM 6827 C C . TRP A 1 875 ? 16.243 -40.858 -25.472 1.00 75.75 875 TRP A C 1
ATOM 6829 O O . TRP A 1 875 ? 15.147 -40.536 -25.937 1.00 75.75 875 TRP A O 1
ATOM 6839 N N . SER A 1 876 ? 17.090 -39.948 -24.980 1.00 78.50 876 SER A N 1
ATOM 6840 C CA . SER A 1 876 ? 16.824 -38.505 -25.039 1.00 78.50 876 SER A CA 1
ATOM 6841 C C . SER A 1 876 ? 16.817 -37.971 -26.473 1.00 78.50 876 SER A C 1
ATOM 6843 O O . SER A 1 876 ? 16.104 -37.010 -26.742 1.00 78.50 876 SER A O 1
ATOM 6845 N N . PHE A 1 877 ? 17.502 -38.634 -27.414 1.00 84.19 877 PHE A N 1
ATOM 6846 C CA . PHE A 1 877 ? 17.467 -38.266 -28.832 1.00 84.19 877 PHE A CA 1
ATOM 6847 C C . PHE A 1 877 ? 16.084 -38.518 -29.438 1.00 84.19 877 PHE A C 1
ATOM 6849 O O . PHE A 1 877 ? 15.581 -37.693 -30.192 1.00 84.19 877 PHE A O 1
ATOM 6856 N N . ILE A 1 878 ? 15.428 -39.623 -29.063 1.00 83.12 878 ILE A N 1
ATOM 6857 C CA . ILE A 1 878 ? 14.062 -39.931 -29.514 1.00 83.12 878 ILE A CA 1
ATOM 6858 C C . ILE A 1 878 ? 13.081 -38.901 -28.944 1.00 83.12 878 ILE A C 1
ATOM 6860 O O . ILE A 1 878 ? 12.243 -38.385 -29.679 1.00 83.12 878 ILE A O 1
ATOM 6864 N N . ARG A 1 879 ? 13.210 -38.555 -27.656 1.00 82.81 879 ARG A N 1
ATOM 6865 C CA . ARG A 1 879 ? 12.383 -37.514 -27.025 1.00 82.81 879 ARG A CA 1
ATOM 6866 C C . ARG A 1 879 ? 12.579 -36.145 -27.684 1.00 82.81 879 ARG A C 1
ATOM 6868 O O . ARG A 1 879 ? 11.591 -35.502 -28.013 1.00 82.81 879 ARG A O 1
ATOM 6875 N N . ALA A 1 880 ? 13.821 -35.723 -27.906 1.00 84.50 880 ALA A N 1
ATOM 6876 C CA . ALA A 1 880 ? 14.125 -34.446 -28.546 1.00 84.50 880 ALA A CA 1
ATOM 6877 C C . ALA A 1 880 ? 13.710 -34.422 -30.029 1.00 84.50 880 ALA A C 1
ATOM 6879 O O . ALA A 1 880 ? 13.173 -33.433 -30.520 1.00 84.50 880 ALA A O 1
ATOM 6880 N N . GLY A 1 881 ? 13.867 -35.542 -30.740 1.00 87.44 881 GLY A N 1
ATOM 6881 C CA . GLY A 1 881 ? 13.352 -35.706 -32.099 1.00 87.44 881 GLY A CA 1
ATOM 6882 C C . GLY A 1 881 ? 11.828 -35.576 -32.159 1.00 87.44 881 GLY A C 1
ATOM 6883 O O . GLY A 1 881 ? 11.305 -34.918 -33.057 1.00 87.44 881 GLY A O 1
ATOM 6884 N N . LEU A 1 882 ? 11.115 -36.138 -31.175 1.00 87.50 882 LEU A N 1
ATOM 6885 C CA . LEU A 1 882 ? 9.670 -35.956 -31.023 1.00 87.50 882 LEU A CA 1
ATOM 6886 C C . LEU A 1 882 ? 9.302 -34.508 -30.676 1.00 87.50 882 LEU A C 1
ATOM 6888 O O . LEU A 1 882 ? 8.347 -33.996 -31.244 1.00 87.50 882 LEU A O 1
ATOM 6892 N N . GLU A 1 883 ? 10.047 -33.828 -29.804 1.00 90.62 883 GLU A N 1
ATOM 6893 C CA . GLU A 1 883 ? 9.836 -32.409 -29.473 1.00 90.62 883 GLU A CA 1
ATOM 6894 C C . GLU A 1 883 ? 9.947 -31.511 -30.720 1.00 90.62 883 GLU A C 1
ATOM 6896 O O . GLU A 1 883 ? 9.056 -30.700 -30.986 1.00 90.62 883 GLU A O 1
ATOM 6901 N N . VAL A 1 884 ? 10.990 -31.697 -31.537 1.00 91.88 884 VAL A N 1
ATOM 6902 C CA . VAL A 1 884 ? 11.172 -30.954 -32.796 1.00 91.88 884 VAL A CA 1
ATOM 6903 C C . VAL A 1 884 ? 10.081 -31.304 -33.811 1.00 91.88 884 VAL A C 1
ATOM 6905 O O . VAL A 1 884 ? 9.516 -30.407 -34.439 1.00 91.88 884 VAL A O 1
ATOM 6908 N N . LEU A 1 885 ? 9.722 -32.586 -33.940 1.00 92.19 885 LEU A N 1
ATOM 6909 C CA . LEU A 1 885 ? 8.623 -33.019 -34.806 1.00 92.19 885 LEU A CA 1
ATOM 6910 C C . LEU A 1 885 ? 7.289 -32.386 -34.381 1.00 92.19 885 LEU A C 1
ATOM 6912 O O . LEU A 1 885 ? 6.571 -31.853 -35.225 1.00 92.19 885 LEU A O 1
ATOM 6916 N N . LEU A 1 886 ? 6.974 -32.394 -33.084 1.00 91.56 886 LEU A N 1
ATOM 6917 C CA . LEU A 1 886 ? 5.772 -31.772 -32.524 1.00 91.56 886 LEU A CA 1
ATOM 6918 C C . LEU A 1 886 ? 5.773 -30.258 -32.761 1.00 91.56 886 LEU A C 1
ATOM 6920 O O . LEU A 1 886 ? 4.748 -29.719 -33.169 1.00 91.56 886 LEU A O 1
ATOM 6924 N N . THR A 1 887 ? 6.921 -29.592 -32.613 1.00 92.25 887 THR A N 1
ATOM 6925 C CA . THR A 1 887 ? 7.082 -28.162 -32.930 1.00 92.25 887 THR A CA 1
ATOM 6926 C C . THR A 1 887 ? 6.672 -27.871 -34.378 1.00 92.25 887 THR A C 1
ATOM 6928 O O . THR A 1 887 ? 5.858 -26.979 -34.617 1.00 92.25 887 THR A O 1
ATOM 6931 N N . VAL A 1 888 ? 7.169 -28.658 -35.343 1.00 92.62 888 VAL A N 1
ATOM 6932 C CA . VAL A 1 888 ? 6.846 -28.506 -36.775 1.00 92.62 888 VAL A CA 1
ATOM 6933 C C . VAL A 1 888 ? 5.374 -28.813 -37.056 1.00 92.62 888 VAL A C 1
ATOM 6935 O O . VAL A 1 888 ? 4.712 -28.051 -37.762 1.00 92.62 888 VAL A O 1
ATOM 6938 N N . LEU A 1 889 ? 4.838 -29.889 -36.477 1.00 91.75 889 LEU A N 1
ATOM 6939 C CA . LEU A 1 889 ? 3.435 -30.278 -36.648 1.00 91.75 889 LEU A CA 1
ATOM 6940 C C . LEU A 1 889 ? 2.451 -29.266 -36.034 1.00 91.75 889 LEU A C 1
ATOM 6942 O O . LEU A 1 889 ? 1.308 -29.188 -36.480 1.00 91.75 889 LEU A O 1
ATOM 6946 N N . CYS A 1 890 ? 2.881 -28.469 -35.050 1.00 91.38 890 CYS A N 1
ATOM 6947 C CA . CYS A 1 890 ? 2.074 -27.407 -34.446 1.00 91.38 890 CYS A CA 1
ATOM 6948 C C . CYS A 1 890 ? 2.118 -26.076 -35.231 1.00 91.38 890 CYS A C 1
ATOM 6950 O O . CYS A 1 890 ? 1.241 -25.236 -35.032 1.00 91.38 890 CYS A O 1
ATOM 6952 N N . LEU A 1 891 ? 3.067 -25.865 -36.158 1.00 91.00 891 LEU A N 1
ATOM 6953 C CA . LEU A 1 891 ? 3.173 -24.623 -36.954 1.00 91.00 891 LEU A CA 1
ATOM 6954 C C . LEU A 1 891 ? 1.896 -24.221 -37.720 1.00 91.00 891 LEU A C 1
ATOM 6956 O O . LEU A 1 891 ? 1.575 -23.027 -37.721 1.00 91.00 891 LEU A O 1
ATOM 6960 N N . PRO A 1 892 ? 1.129 -25.147 -38.336 1.00 91.38 892 PRO A N 1
ATOM 6961 C CA . PRO A 1 892 ? -0.111 -24.796 -39.028 1.00 91.38 892 PRO A CA 1
ATOM 6962 C C . PRO A 1 892 ? -1.138 -24.094 -38.130 1.00 91.38 892 PRO A C 1
ATOM 6964 O O . PRO A 1 892 ? -1.881 -23.242 -38.615 1.00 91.38 892 PRO A O 1
ATOM 6967 N N . LEU A 1 893 ? -1.155 -24.392 -36.823 1.00 90.06 893 LEU A N 1
ATOM 6968 C CA . LEU A 1 893 ? -2.024 -23.711 -35.861 1.00 90.06 893 LEU A CA 1
ATOM 6969 C C . LEU A 1 893 ? -1.645 -22.235 -35.711 1.00 90.06 893 LEU A C 1
ATOM 6971 O O . LEU A 1 893 ? -2.514 -21.369 -35.761 1.00 90.06 893 LEU A O 1
ATOM 6975 N N . TYR A 1 894 ? -0.358 -21.931 -35.545 1.00 90.88 894 TYR A N 1
ATOM 6976 C CA . TYR A 1 894 ? 0.100 -20.547 -35.404 1.00 90.88 894 TYR A CA 1
ATOM 6977 C C . TYR A 1 894 ? -0.054 -19.757 -36.708 1.00 90.88 894 TYR A C 1
ATOM 6979 O O . TYR A 1 894 ? -0.331 -18.559 -36.675 1.00 90.88 894 TYR A O 1
ATOM 6987 N N . TYR A 1 895 ? 0.043 -20.428 -37.860 1.00 90.12 895 TYR A N 1
ATOM 6988 C CA . TYR A 1 895 ? -0.323 -19.839 -39.148 1.00 90.12 895 TYR A CA 1
ATOM 6989 C C . TYR A 1 895 ? -1.829 -19.535 -39.237 1.00 90.12 895 TYR A C 1
ATOM 6991 O O . TYR A 1 895 ? -2.218 -18.461 -39.701 1.00 90.12 895 TYR A O 1
ATOM 6999 N N . ALA A 1 896 ? -2.686 -20.434 -38.739 1.00 86.75 896 ALA A N 1
ATOM 7000 C CA . ALA A 1 896 ? -4.122 -20.180 -38.639 1.00 86.75 896 ALA A CA 1
ATOM 7001 C C . ALA A 1 896 ? -4.422 -18.995 -37.706 1.00 86.75 896 ALA A C 1
ATOM 7003 O O . ALA A 1 896 ? -5.156 -18.085 -38.093 1.00 86.75 896 ALA A O 1
ATOM 7004 N N . LEU A 1 897 ? -3.782 -18.958 -36.531 1.00 86.56 897 LEU A N 1
ATOM 7005 C CA . LEU A 1 897 ? -3.859 -17.852 -35.576 1.00 86.56 897 LEU A CA 1
ATOM 7006 C C . LEU A 1 897 ? -3.449 -16.524 -36.226 1.00 86.56 897 LEU A C 1
ATOM 7008 O O . LEU A 1 897 ? -4.135 -15.519 -36.045 1.00 86.56 897 LEU A O 1
ATOM 7012 N N . TRP A 1 898 ? -2.379 -16.516 -37.024 1.00 87.50 898 TRP A N 1
ATOM 7013 C CA . TRP A 1 898 ? -1.961 -15.334 -37.776 1.00 87.50 898 TRP A CA 1
ATOM 7014 C C . TRP A 1 898 ? -3.032 -14.851 -38.747 1.00 87.50 898 TRP A C 1
ATOM 7016 O O . TRP A 1 898 ? -3.360 -13.668 -38.744 1.00 87.50 898 TRP A O 1
ATOM 7026 N N . GLY A 1 899 ? -3.604 -15.746 -39.555 1.00 84.06 899 GLY A N 1
ATOM 7027 C CA . GLY A 1 899 ? -4.639 -15.364 -40.515 1.00 84.06 899 GLY A CA 1
ATOM 7028 C C . GLY A 1 899 ? -5.903 -14.827 -39.843 1.00 84.06 899 GLY A C 1
ATOM 7029 O O . GLY A 1 899 ? -6.461 -13.829 -40.308 1.00 84.06 899 GLY A O 1
ATOM 7030 N N . VAL A 1 900 ? -6.301 -15.413 -38.708 1.00 83.81 900 VAL A N 1
ATOM 7031 C CA . VAL A 1 900 ? -7.424 -14.915 -37.897 1.00 83.81 900 VAL A CA 1
ATOM 7032 C C . VAL A 1 900 ? -7.114 -13.524 -37.348 1.00 83.81 900 VAL A C 1
ATOM 7034 O O . VAL A 1 900 ? -7.917 -12.611 -37.509 1.00 83.81 900 VAL A O 1
ATOM 7037 N N . LEU A 1 901 ? -5.932 -13.330 -36.763 1.00 84.44 901 LEU A N 1
ATOM 7038 C CA . LEU A 1 901 ? -5.532 -12.051 -36.176 1.00 84.44 901 LEU A CA 1
ATOM 7039 C C . LEU A 1 901 ? -5.192 -10.965 -37.214 1.00 84.44 901 LEU A C 1
ATOM 7041 O O . LEU A 1 901 ? -5.197 -9.786 -36.875 1.00 84.44 901 LEU A O 1
ATOM 7045 N N . TRP A 1 902 ? -4.833 -11.325 -38.449 1.00 85.44 902 TRP A N 1
ATOM 7046 C CA . TRP A 1 902 ? -4.432 -10.371 -39.493 1.00 85.44 902 TRP A CA 1
ATOM 7047 C C . TRP A 1 902 ? -5.544 -10.061 -40.496 1.00 85.44 902 TRP A C 1
ATOM 7049 O O . TRP A 1 902 ? -5.623 -8.952 -41.006 1.00 85.44 902 TRP A O 1
ATOM 7059 N N . ASN A 1 903 ? -6.406 -11.017 -40.825 1.00 81.12 903 ASN A N 1
ATOM 7060 C CA . ASN A 1 903 ? -7.431 -10.834 -41.857 1.00 81.12 903 ASN A CA 1
ATOM 7061 C C . ASN A 1 903 ? -8.846 -11.164 -41.369 1.00 81.12 903 ASN A C 1
ATOM 7063 O O . ASN A 1 903 ? -9.767 -11.130 -42.187 1.00 81.12 903 ASN A O 1
ATOM 7067 N N . ALA A 1 904 ? -9.031 -11.510 -40.086 1.00 74.75 904 ALA A N 1
ATOM 7068 C CA . ALA A 1 904 ? -10.290 -12.036 -39.541 1.00 74.75 904 ALA A CA 1
ATOM 7069 C C . ALA A 1 904 ? -10.843 -13.232 -40.345 1.00 74.75 904 ALA A C 1
ATOM 7071 O O . ALA A 1 904 ? -12.043 -13.500 -40.360 1.00 74.75 904 ALA A O 1
ATOM 7072 N N . ARG A 1 905 ? -9.961 -13.949 -41.051 1.00 75.00 905 ARG A N 1
ATOM 7073 C CA . ARG A 1 905 ? -10.282 -15.118 -41.872 1.00 75.00 905 ARG A CA 1
ATOM 7074 C C . ARG A 1 905 ? -9.428 -16.270 -41.396 1.00 75.00 905 ARG A C 1
ATOM 7076 O O . ARG A 1 905 ? -8.224 -16.105 -41.255 1.00 75.00 905 ARG A O 1
ATOM 7083 N N . VAL A 1 906 ? -10.035 -17.432 -41.197 1.00 71.50 906 VAL A N 1
ATOM 7084 C CA . VAL A 1 906 ? -9.299 -18.653 -40.873 1.00 71.50 906 VAL A CA 1
ATOM 7085 C C . VAL A 1 906 ? -8.703 -19.182 -42.187 1.00 71.50 906 VAL A C 1
ATOM 7087 O O . VAL A 1 906 ? -9.463 -19.581 -43.068 1.00 71.50 906 VAL A O 1
ATOM 7090 N N . PRO A 1 907 ? -7.371 -19.147 -42.385 1.00 71.00 907 PRO A N 1
ATOM 7091 C CA . PRO A 1 907 ? -6.755 -19.580 -43.641 1.00 71.00 907 PRO A CA 1
ATOM 7092 C C . PRO A 1 907 ? -6.661 -21.112 -43.754 1.00 71.00 907 PRO A C 1
ATOM 7094 O O . PRO A 1 907 ? -6.289 -21.630 -44.802 1.00 71.00 907 PRO A O 1
ATOM 7097 N N . VAL A 1 908 ? -6.983 -21.833 -42.676 1.00 78.25 908 VAL A N 1
ATOM 7098 C CA . VAL A 1 908 ? -6.891 -23.291 -42.547 1.00 78.25 908 VAL A CA 1
ATOM 7099 C C . VAL A 1 908 ? -8.283 -23.850 -42.202 1.00 78.25 908 VAL A C 1
ATOM 7101 O O . VAL A 1 908 ? -9.024 -23.184 -41.481 1.00 78.25 908 VAL A O 1
ATOM 7104 N N . PRO A 1 909 ? -8.672 -25.052 -42.673 1.00 80.00 909 PRO A N 1
ATOM 7105 C CA . PRO A 1 909 ? -9.941 -25.666 -42.281 1.00 80.00 909 PRO A CA 1
ATOM 7106 C C . PRO A 1 909 ? -10.059 -25.824 -40.757 1.00 80.00 909 PRO A C 1
ATOM 7108 O O . PRO A 1 909 ? -9.108 -26.266 -40.113 1.00 80.00 909 PRO A O 1
ATOM 7111 N N . GLU A 1 910 ? -11.235 -25.538 -40.188 1.00 78.25 910 GLU A N 1
ATOM 7112 C CA . GLU A 1 910 ? -11.505 -25.626 -38.735 1.00 78.25 910 GLU A CA 1
ATOM 7113 C C . GLU A 1 910 ? -11.140 -27.004 -38.159 1.00 78.25 910 GLU A C 1
ATOM 7115 O O . GLU A 1 910 ? -10.578 -27.118 -37.070 1.00 78.25 910 GLU A O 1
ATOM 7120 N N . VAL A 1 911 ? -11.371 -28.049 -38.960 1.00 79.62 911 VAL A N 1
ATOM 7121 C CA . VAL A 1 911 ? -11.029 -29.447 -38.673 1.00 79.62 911 VAL A CA 1
ATOM 7122 C C . VAL A 1 911 ? -9.556 -29.595 -38.275 1.00 79.62 911 VAL A C 1
ATOM 7124 O O . VAL A 1 911 ? -9.246 -30.277 -37.304 1.00 79.62 911 VAL A O 1
ATOM 7127 N N . VAL A 1 912 ? -8.638 -28.903 -38.953 1.00 80.88 912 VAL A N 1
ATOM 7128 C CA . VAL A 1 912 ? -7.194 -28.988 -38.680 1.00 80.88 912 VAL A CA 1
ATOM 7129 C C . VAL A 1 912 ? -6.844 -28.384 -37.316 1.00 80.88 912 VAL A C 1
ATOM 7131 O O . VAL A 1 912 ? -6.025 -28.950 -36.599 1.00 80.88 912 VAL A O 1
ATOM 7134 N N . VAL A 1 913 ? -7.489 -27.283 -36.914 1.00 80.44 913 VAL A N 1
ATOM 7135 C CA . VAL A 1 913 ? -7.274 -26.659 -35.593 1.00 80.44 913 VAL A CA 1
ATOM 7136 C C . VAL A 1 913 ? -7.731 -27.596 -34.472 1.00 80.44 913 VAL A C 1
ATOM 7138 O O . VAL A 1 913 ? -7.014 -27.775 -33.487 1.00 80.44 913 VAL A O 1
ATOM 7141 N N . VAL A 1 914 ? -8.876 -28.261 -34.652 1.00 80.25 914 VAL A N 1
ATOM 7142 C CA . VAL A 1 914 ? -9.402 -29.242 -33.688 1.00 80.25 914 VAL A CA 1
ATOM 7143 C C . VAL A 1 914 ? -8.509 -30.488 -33.606 1.00 80.25 914 VAL A C 1
ATOM 7145 O O . VAL A 1 914 ? -8.249 -30.974 -32.507 1.00 80.25 914 VAL A O 1
ATOM 7148 N N . PHE A 1 915 ? -7.976 -30.976 -34.732 1.00 84.62 915 PHE A N 1
ATOM 7149 C CA . PHE A 1 915 ? -7.059 -32.126 -34.751 1.00 84.62 915 PHE A CA 1
ATOM 7150 C C . PHE A 1 915 ? -5.673 -31.825 -34.157 1.00 84.62 915 PHE A C 1
ATOM 7152 O O . PHE A 1 915 ? -5.037 -32.730 -33.618 1.00 84.62 915 PHE A O 1
ATOM 7159 N N . ILE A 1 916 ? -5.199 -30.577 -34.228 1.00 87.25 916 ILE A N 1
ATOM 7160 C CA . ILE A 1 916 ? -3.893 -30.170 -33.680 1.00 87.25 916 ILE A CA 1
ATOM 7161 C C . ILE A 1 916 ? -3.960 -29.888 -32.163 1.00 87.25 916 ILE A C 1
ATOM 7163 O O . ILE A 1 916 ? -2.937 -29.964 -31.477 1.00 87.25 916 ILE A O 1
ATOM 7167 N N . LEU A 1 917 ? -5.144 -29.624 -31.600 1.00 85.12 917 LEU A N 1
ATOM 7168 C CA . LEU A 1 917 ? -5.313 -29.349 -30.166 1.00 85.12 917 LEU A CA 1
ATOM 7169 C C . LEU A 1 917 ? -4.769 -30.485 -29.257 1.00 85.12 917 LEU A C 1
ATOM 7171 O O . LEU A 1 917 ? -3.953 -30.184 -28.382 1.00 85.12 917 LEU A O 1
ATOM 7175 N N . PRO A 1 918 ? -5.110 -31.780 -29.451 1.00 85.81 918 PRO A N 1
ATOM 7176 C CA . PRO A 1 918 ? -4.530 -32.878 -28.664 1.00 85.81 918 PRO A CA 1
ATOM 7177 C C . PRO A 1 918 ? -3.004 -32.984 -28.783 1.00 85.81 918 PRO A C 1
ATOM 7179 O O . PRO A 1 918 ? -2.329 -33.399 -27.840 1.00 85.81 918 PRO A O 1
ATOM 7182 N N . LEU A 1 919 ? -2.447 -32.571 -29.925 1.00 87.50 919 LEU A N 1
ATOM 7183 C CA . LEU A 1 919 ? -1.009 -32.611 -30.180 1.00 87.50 919 LEU A CA 1
ATOM 7184 C C . LEU A 1 919 ? -0.233 -31.677 -29.241 1.00 87.50 919 LEU A C 1
ATOM 7186 O O . LEU A 1 919 ? 0.901 -31.974 -28.881 1.00 87.50 919 LEU A O 1
ATOM 7190 N N . HIS A 1 920 ? -0.858 -30.594 -28.778 1.00 87.88 920 HIS A N 1
ATOM 7191 C CA . HIS A 1 920 ? -0.242 -29.673 -27.826 1.00 87.88 920 HIS A CA 1
ATOM 7192 C C . HIS A 1 920 ? -0.183 -30.247 -26.405 1.00 87.88 920 HIS A C 1
ATOM 7194 O O . HIS A 1 920 ? 0.765 -29.968 -25.679 1.00 87.88 920 HIS A O 1
ATOM 7200 N N . PHE A 1 921 ? -1.126 -31.113 -26.016 1.00 82.75 921 PHE A N 1
ATOM 7201 C CA . PHE A 1 921 ? -1.004 -31.876 -24.769 1.00 82.75 921 PHE A CA 1
ATOM 7202 C C . PHE A 1 921 ? 0.157 -32.869 -24.841 1.00 82.75 921 PHE A C 1
ATOM 7204 O O . PHE A 1 921 ? 0.948 -32.953 -23.902 1.00 82.75 921 PHE A O 1
ATOM 7211 N N . ALA A 1 922 ? 0.314 -33.564 -25.974 1.00 83.81 922 ALA A N 1
ATOM 7212 C CA . ALA A 1 922 ? 1.495 -34.392 -26.212 1.00 83.81 922 ALA A CA 1
ATOM 7213 C C . ALA A 1 922 ? 2.778 -33.543 -26.170 1.00 83.81 922 ALA A C 1
ATOM 7215 O O . ALA A 1 922 ? 3.773 -33.950 -25.576 1.00 83.81 922 ALA A O 1
ATOM 7216 N N . PHE A 1 923 ? 2.742 -32.328 -26.716 1.00 88.31 923 PHE A N 1
ATOM 7217 C CA . PHE A 1 923 ? 3.879 -31.414 -26.697 1.00 88.31 923 PHE A CA 1
ATOM 7218 C C . PHE A 1 923 ? 4.259 -30.951 -25.282 1.00 88.31 923 PHE A C 1
ATOM 7220 O O . PHE A 1 923 ? 5.444 -30.924 -24.964 1.00 88.31 923 PHE A O 1
ATOM 7227 N N . ILE A 1 924 ? 3.293 -30.708 -24.388 1.00 87.88 924 ILE A N 1
ATOM 7228 C CA . ILE A 1 924 ? 3.576 -30.454 -22.961 1.00 87.88 924 ILE A CA 1
ATOM 7229 C C . ILE A 1 924 ? 4.270 -31.660 -22.309 1.00 87.88 924 ILE A C 1
ATOM 7231 O O . ILE A 1 924 ? 5.211 -31.483 -21.540 1.00 87.88 924 ILE A O 1
ATOM 7235 N N . LEU A 1 925 ? 3.830 -32.882 -22.623 1.00 84.75 925 LEU A N 1
ATOM 7236 C CA . LEU A 1 925 ? 4.385 -34.107 -22.033 1.00 84.75 925 LEU A CA 1
ATOM 7237 C C . LEU A 1 925 ? 5.811 -34.411 -22.515 1.00 84.75 925 LEU A C 1
ATOM 7239 O O . LEU A 1 925 ? 6.643 -34.860 -21.726 1.00 84.75 925 LEU A O 1
ATOM 7243 N N . TYR A 1 926 ? 6.095 -34.186 -23.800 1.00 85.06 926 TYR A N 1
ATOM 7244 C CA . TYR A 1 926 ? 7.391 -34.515 -24.404 1.00 85.06 926 TYR A CA 1
ATOM 7245 C C . TYR A 1 926 ? 8.397 -33.364 -24.388 1.00 85.06 926 TYR A C 1
ATOM 7247 O O . TYR A 1 926 ? 9.600 -33.634 -24.454 1.00 85.06 926 TYR A O 1
ATOM 7255 N N . GLY A 1 927 ? 7.929 -32.123 -24.239 1.00 85.12 927 GLY A N 1
ATOM 7256 C CA . GLY A 1 927 ? 8.760 -30.928 -24.156 1.00 85.12 927 GLY A CA 1
ATOM 7257 C C . GLY A 1 927 ? 9.870 -31.071 -23.120 1.00 85.12 927 GLY A C 1
ATOM 7258 O O . GLY A 1 927 ? 9.626 -31.559 -22.007 1.00 85.12 927 GLY A O 1
ATOM 7259 N N . SER A 1 928 ? 11.101 -30.727 -23.494 1.00 82.50 928 SER A N 1
ATOM 7260 C CA . SER A 1 928 ? 12.261 -30.804 -22.595 1.00 82.50 928 SER A CA 1
ATOM 7261 C C . SER A 1 928 ? 12.696 -29.432 -22.082 1.00 82.50 928 SER A C 1
ATOM 7263 O O . SER A 1 928 ? 13.375 -29.333 -21.060 1.00 82.50 928 SER A O 1
ATOM 7265 N N . SER A 1 929 ? 12.219 -28.369 -22.731 1.00 83.94 929 SER A N 1
ATOM 7266 C CA . SER A 1 929 ? 12.519 -26.976 -22.408 1.00 83.94 929 SER A CA 1
ATOM 7267 C C . SER A 1 929 ? 11.277 -26.207 -21.944 1.00 83.94 929 SER A C 1
ATOM 7269 O O . SER A 1 929 ? 10.156 -26.482 -22.365 1.00 83.94 929 SER A O 1
ATOM 7271 N N . TYR A 1 930 ? 11.449 -25.167 -21.123 1.00 81.19 930 TYR A N 1
ATOM 7272 C CA . TYR A 1 930 ? 10.330 -24.282 -20.770 1.00 81.19 930 TYR A CA 1
ATOM 7273 C C . TYR A 1 930 ? 9.701 -23.612 -22.000 1.00 81.19 930 TYR A C 1
ATOM 7275 O O . TYR A 1 930 ? 8.489 -23.423 -22.040 1.00 81.19 930 TYR A O 1
ATOM 7283 N N . THR A 1 931 ? 10.501 -23.266 -23.013 1.00 86.50 931 THR A N 1
ATOM 7284 C CA . THR A 1 931 ? 10.003 -22.692 -24.270 1.00 86.50 931 THR A CA 1
ATOM 7285 C C . THR A 1 931 ? 9.053 -23.634 -24.986 1.00 86.50 931 THR A C 1
ATOM 7287 O O . THR A 1 931 ? 8.009 -23.171 -25.441 1.00 86.50 931 THR A O 1
ATOM 7290 N N . SER A 1 932 ? 9.338 -24.940 -24.988 1.00 88.38 932 SER A N 1
ATOM 7291 C CA . SER A 1 932 ? 8.420 -25.947 -25.526 1.00 88.38 932 SER A CA 1
ATOM 7292 C C . SER A 1 932 ? 7.093 -25.988 -24.759 1.00 88.38 932 SER A C 1
ATOM 7294 O O . SER A 1 932 ? 6.024 -25.991 -25.369 1.00 88.38 932 SER A O 1
ATOM 7296 N N . TRP A 1 933 ? 7.127 -25.909 -23.423 1.00 89.06 933 TRP A N 1
ATOM 7297 C CA . TRP A 1 933 ? 5.918 -25.885 -22.594 1.00 89.06 933 TRP A CA 1
ATOM 7298 C C . TRP A 1 933 ? 5.117 -24.594 -22.769 1.00 89.06 933 TRP A C 1
ATOM 7300 O O . TRP A 1 933 ? 3.895 -24.642 -22.896 1.00 89.06 933 TRP A O 1
ATOM 7310 N N . ALA A 1 934 ? 5.787 -23.441 -22.817 1.00 87.44 934 ALA A N 1
ATOM 7311 C CA . ALA A 1 934 ? 5.157 -22.144 -23.046 1.00 87.44 934 ALA A CA 1
ATOM 7312 C C . ALA A 1 934 ? 4.540 -22.062 -24.449 1.00 87.44 934 ALA A C 1
ATOM 7314 O O . ALA A 1 934 ? 3.416 -21.578 -24.607 1.00 87.44 934 ALA A O 1
ATOM 7315 N N . MET A 1 935 ? 5.237 -22.583 -25.462 1.00 90.19 935 MET A N 1
ATOM 7316 C CA . MET A 1 935 ? 4.724 -22.715 -26.823 1.00 90.19 935 MET A CA 1
ATOM 7317 C C . MET A 1 935 ? 3.470 -23.593 -26.836 1.00 90.19 935 MET A C 1
ATOM 7319 O O . MET A 1 935 ? 2.417 -23.145 -27.298 1.00 90.19 935 MET A O 1
ATOM 7323 N N . ALA A 1 936 ? 3.542 -24.790 -26.251 1.00 90.00 936 ALA A N 1
ATOM 7324 C CA . ALA A 1 936 ? 2.425 -25.723 -26.190 1.00 90.00 936 ALA A CA 1
ATOM 7325 C C . ALA A 1 936 ? 1.214 -25.146 -25.430 1.00 90.00 936 ALA A C 1
ATOM 7327 O O . ALA A 1 936 ? 0.087 -25.227 -25.919 1.00 90.00 936 ALA A O 1
ATOM 7328 N N . ALA A 1 937 ? 1.430 -24.472 -24.297 1.00 88.06 937 ALA A N 1
ATOM 7329 C CA . ALA A 1 937 ? 0.375 -23.769 -23.567 1.00 88.06 937 ALA A CA 1
ATOM 7330 C C . ALA A 1 937 ? -0.254 -22.646 -24.411 1.00 88.06 937 ALA A C 1
ATOM 7332 O O . ALA A 1 937 ? -1.477 -22.547 -24.501 1.00 88.06 937 ALA A O 1
ATOM 7333 N N . THR A 1 938 ? 0.564 -21.838 -25.093 1.00 88.81 938 THR A N 1
ATOM 7334 C CA . THR A 1 938 ? 0.088 -20.769 -25.991 1.00 88.81 938 THR A CA 1
ATOM 7335 C C . THR A 1 938 ? -0.748 -21.338 -27.139 1.00 88.81 938 THR A C 1
ATOM 7337 O O . THR A 1 938 ? -1.777 -20.773 -27.518 1.00 88.81 938 THR A O 1
ATOM 7340 N N . GLY A 1 939 ? -0.345 -22.483 -27.683 1.00 88.75 939 GLY A N 1
ATOM 7341 C CA . GLY A 1 939 ? -1.099 -23.176 -28.719 1.00 88.75 939 GLY A CA 1
ATOM 7342 C C . GLY A 1 939 ? -2.412 -23.790 -28.208 1.00 88.75 939 GLY A C 1
ATOM 7343 O O . GLY A 1 939 ? -3.436 -23.673 -28.878 1.00 88.75 939 GLY A O 1
ATOM 7344 N N . LEU A 1 940 ? -2.452 -24.323 -26.980 1.00 86.94 940 LEU A N 1
ATOM 7345 C CA . LEU A 1 940 ? -3.708 -24.745 -26.339 1.00 86.94 940 LEU A CA 1
ATOM 7346 C C . LEU A 1 940 ? -4.671 -23.568 -26.159 1.00 86.94 940 LEU A C 1
ATOM 7348 O O . LEU A 1 940 ? -5.818 -23.638 -26.600 1.00 86.94 940 LEU A O 1
ATOM 7352 N N . PHE A 1 941 ? -4.202 -22.470 -25.559 1.00 86.31 941 PHE A N 1
ATOM 7353 C CA . PHE A 1 941 ? -5.026 -21.281 -25.337 1.00 86.31 941 PHE A CA 1
ATOM 7354 C C . PHE A 1 941 ? -5.533 -20.682 -26.648 1.00 86.31 941 PHE A C 1
ATOM 7356 O O . PHE A 1 941 ? -6.714 -20.357 -26.751 1.00 86.31 941 PHE A O 1
ATOM 7363 N N . SER A 1 942 ? -4.672 -20.565 -27.662 1.00 86.69 942 SER A N 1
ATOM 7364 C CA . SER A 1 942 ? -5.075 -20.045 -28.972 1.00 86.69 942 SER A CA 1
ATOM 7365 C C . SER A 1 942 ? -6.068 -20.963 -29.683 1.00 86.69 942 SER A C 1
ATOM 7367 O O . SER A 1 942 ? -7.032 -20.461 -30.254 1.00 86.69 942 SER A O 1
ATOM 7369 N N . SER A 1 943 ? -5.905 -22.285 -29.593 1.00 82.88 943 SER A N 1
ATOM 7370 C CA . SER A 1 943 ? -6.864 -23.257 -30.138 1.00 82.88 943 SER A CA 1
ATOM 7371 C C . SER A 1 943 ? -8.235 -23.142 -29.467 1.00 82.88 943 SER A C 1
ATOM 7373 O O . SER A 1 943 ? -9.247 -23.053 -30.159 1.00 82.88 943 SER A O 1
ATOM 7375 N N . ILE A 1 944 ? -8.275 -23.086 -28.129 1.00 82.50 944 ILE A N 1
ATOM 7376 C CA . ILE A 1 944 ? -9.517 -22.930 -27.351 1.00 82.50 944 ILE A CA 1
ATOM 7377 C C . ILE A 1 944 ? -10.182 -21.586 -27.662 1.00 82.50 944 ILE A C 1
ATOM 7379 O O . ILE A 1 944 ? -11.394 -21.523 -27.849 1.00 82.50 944 ILE A O 1
ATOM 7383 N N . TRP A 1 945 ? -9.396 -20.513 -27.743 1.00 84.38 945 TRP A N 1
ATOM 7384 C CA . TRP A 1 945 ? -9.898 -19.180 -28.063 1.00 84.38 945 TRP A CA 1
ATOM 7385 C C . TRP A 1 945 ? -10.466 -19.101 -29.485 1.00 84.38 945 TRP A C 1
ATOM 7387 O O . TRP A 1 945 ? -11.564 -18.578 -29.673 1.00 84.38 945 TRP A O 1
ATOM 7397 N N . MET A 1 946 ? -9.769 -19.650 -30.486 1.00 82.00 946 MET A N 1
ATOM 7398 C CA . MET A 1 946 ? -10.282 -19.716 -31.861 1.00 82.00 946 MET A CA 1
ATOM 7399 C C . MET A 1 946 ? -11.564 -20.556 -31.929 1.00 82.00 946 MET A C 1
ATOM 7401 O O . MET A 1 946 ? -12.520 -20.145 -32.590 1.00 82.00 946 MET A O 1
ATOM 7405 N N . ALA A 1 947 ? -11.617 -21.663 -31.180 1.00 77.12 947 ALA A N 1
ATOM 7406 C CA . ALA A 1 947 ? -12.796 -22.515 -31.091 1.00 77.12 947 ALA A CA 1
ATOM 7407 C C . ALA A 1 947 ? -14.004 -21.847 -30.426 1.00 77.12 947 ALA A C 1
ATOM 7409 O O . ALA A 1 947 ? -15.129 -22.084 -30.855 1.00 77.12 947 ALA A O 1
ATOM 7410 N N . SER A 1 948 ? -13.793 -21.001 -29.415 1.00 74.50 948 SER A N 1
ATOM 7411 C CA . SER A 1 948 ? -14.887 -20.344 -28.690 1.00 74.50 948 SER A CA 1
ATOM 7412 C C . SER A 1 948 ? -15.371 -19.045 -29.336 1.00 74.50 948 SER A C 1
ATOM 7414 O O . SER A 1 948 ? -16.547 -18.710 -29.214 1.00 74.50 948 SER A O 1
ATOM 7416 N N . THR A 1 949 ? -14.489 -18.300 -30.008 1.00 68.69 949 THR A N 1
ATOM 7417 C CA . THR A 1 949 ? -14.799 -16.935 -30.476 1.00 68.69 949 THR A CA 1
ATOM 7418 C C . THR A 1 949 ? -14.920 -16.797 -31.989 1.00 68.69 949 THR A C 1
ATOM 7420 O O . THR A 1 949 ? -15.685 -15.957 -32.463 1.00 68.69 949 THR A O 1
ATOM 7423 N N . SER A 1 950 ? -14.161 -17.583 -32.756 1.00 63.53 950 SER A N 1
ATOM 7424 C CA . SER A 1 950 ? -13.996 -17.375 -34.202 1.00 63.53 950 SER A CA 1
ATOM 7425 C C . SER A 1 950 ? -14.729 -18.423 -35.035 1.00 63.53 950 SER A C 1
ATOM 7427 O O . SER A 1 950 ? -15.282 -18.085 -36.084 1.00 63.53 950 SER A O 1
ATOM 7429 N N . PHE A 1 951 ? -14.812 -19.668 -34.558 1.00 68.25 951 PHE A N 1
ATOM 7430 C CA . PHE A 1 951 ? -15.671 -20.683 -35.164 1.00 68.25 951 PHE A CA 1
ATOM 7431 C C . PHE A 1 951 ? -17.116 -20.419 -34.743 1.00 68.25 951 PHE A C 1
ATOM 7433 O O . PHE A 1 951 ? -17.598 -20.885 -33.712 1.00 68.25 951 PHE A O 1
ATOM 7440 N N . ARG A 1 952 ? -17.835 -19.625 -35.547 1.00 50.06 952 ARG A N 1
ATOM 7441 C CA . ARG A 1 952 ? -19.296 -19.601 -35.462 1.00 50.06 952 ARG A CA 1
ATOM 7442 C C . ARG A 1 952 ? -19.764 -20.995 -35.852 1.00 50.06 952 ARG A C 1
ATOM 7444 O O . ARG A 1 952 ? -19.839 -21.293 -37.041 1.00 50.06 952 ARG A O 1
ATOM 7451 N N . LEU A 1 953 ? -20.114 -21.816 -34.864 1.00 40.75 953 LEU A N 1
ATOM 7452 C CA . LEU A 1 953 ? -21.008 -22.948 -35.066 1.00 40.75 953 LEU A CA 1
ATOM 7453 C C . LEU A 1 953 ? -22.284 -22.373 -35.688 1.00 40.75 953 LEU A C 1
ATOM 7455 O O . LEU A 1 953 ? -23.186 -21.925 -34.982 1.00 40.75 953 LEU A O 1
ATOM 7459 N N . LYS A 1 954 ? -22.347 -22.303 -37.024 1.00 40.53 954 LYS A N 1
ATOM 7460 C CA . LYS A 1 954 ? -23.630 -22.174 -37.702 1.00 40.53 954 LYS A CA 1
ATOM 7461 C C . LYS A 1 954 ? -24.420 -23.378 -37.200 1.00 40.53 954 LYS A C 1
ATOM 7463 O O . LYS A 1 954 ? -23.935 -24.495 -37.384 1.00 40.53 954 LYS A O 1
ATOM 7468 N N . PRO A 1 955 ? -25.569 -23.192 -36.531 1.00 39.84 955 PRO A N 1
ATOM 7469 C CA . PRO A 1 955 ? -26.420 -24.325 -36.243 1.00 39.84 955 PRO A CA 1
ATOM 7470 C C . PRO A 1 955 ? -26.734 -24.941 -37.603 1.00 39.84 955 PRO A C 1
ATOM 7472 O O . PRO A 1 955 ? -27.336 -24.288 -38.460 1.00 39.84 955 PRO A O 1
ATOM 7475 N N . ASN A 1 956 ? -26.224 -26.150 -37.840 1.00 37.28 956 ASN A N 1
ATOM 7476 C CA . ASN A 1 956 ? -26.603 -26.945 -38.991 1.00 37.28 956 ASN A CA 1
ATOM 7477 C C . ASN A 1 956 ? -28.108 -27.185 -38.860 1.00 37.28 956 ASN A C 1
ATOM 7479 O O . ASN A 1 956 ? -28.555 -28.101 -38.179 1.00 37.28 956 ASN A O 1
ATOM 7483 N N . SER A 1 957 ? -28.889 -26.323 -39.504 1.00 37.97 957 SER A N 1
ATOM 7484 C CA . SER A 1 957 ? -30.311 -26.489 -39.788 1.00 37.97 957 SER A CA 1
ATOM 7485 C C . SER A 1 957 ? -30.466 -27.546 -40.883 1.00 37.97 957 SER A C 1
ATOM 7487 O O . SER A 1 957 ? -30.928 -27.276 -41.985 1.00 37.97 957 SER A O 1
ATOM 7489 N N . GLY A 1 958 ? -29.987 -28.755 -40.601 1.00 41.88 958 GLY A N 1
ATOM 7490 C CA . GLY A 1 958 ? -29.887 -29.809 -41.601 1.00 41.88 958 GLY A CA 1
ATOM 7491 C C . GLY A 1 958 ? -29.352 -31.119 -41.050 1.00 41.88 958 GLY A C 1
ATOM 7492 O O . GLY A 1 958 ? -28.466 -31.699 -41.657 1.00 41.88 958 GLY A O 1
ATOM 7493 N N . PHE A 1 959 ? -29.860 -31.550 -39.899 1.00 37.91 959 PHE A N 1
ATOM 7494 C CA . PHE A 1 959 ? -30.008 -32.968 -39.569 1.00 37.91 959 PHE A CA 1
ATOM 7495 C C . PHE A 1 959 ? -31.282 -33.099 -38.725 1.00 37.91 959 PHE A C 1
ATOM 7497 O O . PHE A 1 959 ? -31.246 -33.055 -37.496 1.00 37.91 959 PHE A O 1
ATOM 7504 N N . VAL A 1 960 ? -32.410 -33.144 -39.439 1.00 37.84 960 VAL A N 1
ATOM 7505 C CA . VAL A 1 960 ? -33.635 -33.842 -39.027 1.00 37.84 960 VAL A CA 1
ATOM 7506 C C . VAL A 1 960 ? -33.605 -35.194 -39.716 1.00 37.84 960 VAL A C 1
ATOM 7508 O O . VAL A 1 960 ? -33.230 -35.200 -40.914 1.00 37.84 960 VAL A O 1
#

Radius of gyration: 35.82 Å; chains: 1; bounding box: 105×73×103 Å

Organism: Pinctada imbricata (NCBI:txid66713)

Sequence (960 aa):
MIGADVHQRTGYRIQSEEGGMNGSHPNSAEEDDDDLSPVSGEARPLPPRVLVDPGHFKYNRKICLAAIPCLLLILAICGEALLLLVSAGIALILIVDTGSNNQRTLVVFMMIFVPCHVTILYFTFPLIWVSYINIILLALMNSFILLSGAWAVLQIAIFRMQEPEVCVFLEQILFTLYPGLSACLMTWAVATIIPLKFLSIVLLFISFALFQVFLTPTISSFKPSMTTEGEDTDILHHTHIIAVAIVFNSLPLAVHGLIGVYQVSLIGIVQFGFICEVLLLLTTSVLLTTLLSTRHIADIYGLSYSFVVKVRSVCGVLAVLLSYPVLRHLGVDSHFLEWLPLVITAYAIYGGLLSYKQYKARNNCYMPSLFLLTLSSLMSVAWSLKLPWRLSYTFLFGLSQSQVFVMMILNSIVCLTTAYTAFHCSQQILTSMILIQTSMFIGGEVILFESRLYDWHTFLLTTVAALYTLHRCQISKLLSDNIACACMSAHITKSLIAMMFIFIHQSHGFSYLNIITLYFFVFMTIKMLLCKPGDNTTVNQVILGIFLMSLSVMMNVVPFFYILTSYIFGVDASMSDVIGLCSILCGVLTVASGVLHLPSENRILHVGIVEICTGILCMVTQPSFTVSWYGLFQLLEFLSFLCTIILLSGDYIKSIIHLLVISTVVGNFPGLQAAFYLYPDGIPPMLSAIIYCLVADCLCFIIFCIAKAYHLKQRLESSLIYSCITLEILNVLSIVADLIMKDKKDSWLLVPAWKIFLCSNLAVCLSMKFLISQTSEIIPIHGKEDKEISYIPLVGNITAVKSFILLCLLSPTHGFLHDIWCCGATIVLSCIQKDMIVLYNLKNENQTTVTKMAAVTVLVLGTLYRSDLWHATSWSFIRAGLEVLLTVLCLPLYYALWGVLWNARVPVPEVVVVFILPLHFAFILYGSSYTSWAMAATGLFSSIWMASTSFRLKPNSGFV

pLDDT: mean 78.72, std 14.32, range [23.33, 94.25]

Secondary structure (DSSP, 8-state):
-------------------------------------------PPPPP---------TTHHHHHHHHHHHHHHHHHHHHHHHHHHHHHHHHHHHHHHTTT-HHHHHHHHHHHHHHHHHHHHHHHTTHHHH-TTHHHHHHHHHHHHHHHHHHHHHH-HHHHHH-HHHHHHHHHHHHHTHHHHHHHHHHHHHHTTS-GGGHHHHHHHHHHHHHHHHSS--B-SSGGGT--TTS--BSS-HHHHHHHHHHHHHHHHHHHHHHHHHHSHHHHTTSHHHHHHHHHHHHHHHHHHHHSSTHHHHHHTT--HHHHHHHHHHHHHHHHHHHHHHHHHTT---TTGGGHHHHHHHHHHHHHHHH-GGGTT-GGGHHHHHHHHHHHHHHHHHHHHTS-TT-----GGG--HHHHHHHHHHHHHHHHHHHHHHHHS-HHHHHHHHHHHHHHHHHHHHHHHHTT-S-HHHHHHHHHHHHHHHHHHHHTTSS-HHHHHHHHHHHHHHHHHHHHHHHH---SPPPHHHHHHHHHHHHHHHHHHTSPPPTT--HHHHHHHHHHHHHHHHHTIIIIIHHHHHHHHSS---HHHHHHHHHHHHHHHHHHHHHHH-TT-HHHHHHHHHHHHHHHHHHHH----SSSHHHHHHHHHHHHHHHHHHHHHSTT--SHHHHHHHHHHHHHHHHHHHHHHH-TTSPPPHHHHHHHHHHHHHHHHHHHHHHTHHHHGGGHHHHHHHHHHHHHHHHHHHHHHHHHHS-TTS-GGG-THHHHHHHHHHHHHHHHHHHHHHHTTTS-SS--SS----SHHHHHHHHHHHHHHHHHHTS-SSSHHHHHHHHHHGGGGGG----SSS-TT--GGGHHHHHHHHHHHHHHHHHHHHSGGGT--THHHHHHHHHHHHHHHHHHHHHHHHHHHHHSS-SS-HHHHHHHHHHHHHHHHH--SHHHHHHHHHHHHHHHHHHHHT------S---

Foldseek 3Di:
DDDDDPPDDPPDDDDDDDDDDDDDDDDDDDDDDDDDDPDPDPPDPDDPPPQDQLDAFPCPVLLCVLQVLLVVVLLLQLFPVLVLLVLVLVLVLLVVVVVVPLVVSVVSLVVSLVVNLVSSLVSQVVVCVVDVVCVVVSVLNSVQSVLVSLVVCSRRRVSCRPCVVVNLVSLLCCLQVSQLSSLVSSLVVVCVPDPLLCSLVSSLVSSLVSCLSRLDFDFGSRVVVPDDPDDDRTSDDLVSSVVSLVCSLCVSLVSLVVCCCVPPNPVSCPDPLNVLVSLLSNLVSLLSVLPHVCPVVCVVVVHDPVVSVVSNVVSVLSNLVSQLSNCVVVVPDDPCSVVSSVVVVLVVVLVVLLPPVVCVPPPPSVVVNVVSLVVQLVVLVVVLVPPPLPPPDQFPVRDGPVNLSVLSSVLSNLVSVLSVCLRPHALVVNLVSLVVNLVSVLVSQVRCVVVVVHDLVNLVVVLVVQLVVLVVCVVVVSYDPLSSLLSNLSSVLSNLLSVLCVPPVDPDDDDPQLSVLSSQLSSLLCVQQPDAPDPDDDPVNLVVSLVSNLVSLVSNLPVHQQSVSCSSNVHRDQSLLSQLVSLLVSLVSQLSSCVRHPVPDCPSNLVSSLSSVLSSVSVVVVQHCDPDPSSVLSVLLSVLVSVLSVLLVDPPDQDLVVLLVNLLSSQLSVLQNLQCVQVVPDDRDPVLSVLSSVLSSLLSSLLSLLSVVVNCQPCSLVSNVVSLVVNVVSLVVNLVVQVVVDDPPDDSLSGSSLVSLLVSLLSLLVSLLSSCVVCVPRDVCPDPPDDDHRCSLVSSQVSLVVNLVSQLSNADDDDPRSLVSNLVSLVSQLSRDCGVPPRVLDDPQLSCLSSVLSNLVSLLVVQLVPQCCVVDDDPSVVLSVLLNVLSVLLVLLVVQLSCCSRPVDRPDPLVSLVVNLVSLVVQCVSRPGVSSNVSSVVSNVSSVCCVPPSPPPPPPPDDD